Protein AF-A0AB39XR77-F1 (afdb_monomer_lite)

pLDDT: mean 74.43, std 22.39, range [19.2, 98.62]

Secondary structure (DSSP, 8-state):
-----------------------------------PPP--HHHHHHHHHHTTHHHHHHHTTS-HHHHHHHHHHTT-S-HHHHHHHHHHHHSTT-TTHHHHTT---HHHHHHHHHHHHHHHHHS--HHHHHHHHHHHHHHPBP--SSSHHHHHHHHHHHHHHHHTT--TTS-HHHHHHHHHHHHHHHHHHHHGGGS-S---TT-BHHHHHHHHHHHHHHHHHHHHHHHHHHHHHHHHHHHHTTSTTS----PPP-PPPPPP---TTEE--B---TTGGG-HHHHTTGGGGTTTBTS-EE-PPPP-HHHHHHHHHHH-GGGHHHHHHHHHTTTT-SS--PPPEEEE--TTS-HHHHHHHHHHHTT--EEEEEGGG--GGGG---TTSTT----HHHHHHHHHSSS-PEEEEETGGGGGSTTS---TT-TT-HHHHHHHHSSHHHHTTEEETTTTEEE--TT-EEEEEES-STT--HHHHTTSEEEE-----GGGHHHHHHHHHHHHHHHTT--TTTSPPP-HHHHHHHHHH--SHHHHHHHTTTT-TTSSS--------------------------------PPP--------------HHHHHHHHHHHHTTSS--PPEEP-PPPB-PPPTTPEEEEEEEEEESSS-TTT--EEEEEEEEEEEETTEEEEEEEEEEEE---SSPPPHHHHHHH---HHHHTT----HHHHHHHHTT-SEEEETTHHHHHHHHHHH-GGGGGS-EEEHHHHS-TTTTT-S---HHHHHHHTTEE--SS-HHHHHHHHHHHHHSBPTTSS-BHHHHHHHHHHS-EEEEEETT--GGGHHHHHHTT-EE--STTSS-SSEEEEES-SHHHHHHIIIIII--TT----EEEE-TTTTTSTT-

Radius of gyration: 40.36 Å; chains: 1; bounding box: 116×108×105 Å

Foldseek 3Di:
DDDDDDDDDDDDDDDDDDDDDDDDDDDDDDDDDDDDDDDPPVVLVVVVVVVCPVPCVQPVPAQPLLVLLLCLLVVPDCSLVVLLCVCCVQPNPDPLSVVSSPDLDLVSLLVCLVVLVVCCVVVVNVVSNSSSLSSLLVRQAQDDDDVSVVNLVVNLVVLVVRLVVDDPPHDPVSNLSSQLLSVLSNCSVVCVVVDDPDDDPPHHSSNRSNVSSVVCSVVVVLVVVVVVVVVVVVVVVVVVVVPPPDDDDDDDDDDDDDPDDDDLFKDQFAEADPVLCPPPLVVVVCVLQVLRYVDIFTFQAFDPLVVLLVVLCLQAVLQNVVSVQQSVQRPSRRGDAGAFAEEEAAPQLCQVVSLVSSCVNRVAAEAEDELLPDWLCQLFDAQVFLPGDWHSLSVSCSVGSHLEHEYEHEANLNQQDVVPPDDPPPPTTPQVSVLQCSDQVSQCFPCINNSNGGGHNNNYYYYYYHHDCVRPDPSVVVSHHYDYRDWDALVCCVSNVLVVLVVVCVVVVHDSVPDDDDDPVRSVQLSVQDPTSVSNVCVCVPDPVPPPDDDDDDDDDDDDDDDDDDDDDDDDDDDDDDDDDDDDDDDDDDDDDPPPQDPVNVVVVQVVVVVVVPDQAFAADDFDDADDEDPQWAKAKEKDFQWLDQPLVPIATAKIKMWIFTDDQQATDGGHDIDIFGAQDPDFRDVVSCVQQVGGNVNRPPTDDDLVVVLVVCPRHQEYEYQPLLRGLSNCCVVRVVSLQHQYFHLQPQDPLVVLVQPHSDLQSLSVVVSYHYRPNHTHRSSSSSNVQQNDDRHPDRGGSSRSRVVSQQQKWKKWWLAPWDPVCPSVLVSVVWDADCCPLVDGRTTIDTGSDDPVVLVCCCVPTVVHPPDDIDMDIGHSSRPSYSVD

Structure (mmCIF, N/CA/C/O backbone):
data_AF-A0AB39XR77-F1
#
_entry.id   AF-A0AB39XR77-F1
#
loop_
_atom_site.group_PDB
_atom_site.id
_atom_site.type_symbol
_atom_site.label_atom_id
_atom_site.label_alt_id
_atom_site.label_comp_id
_atom_site.label_asym_id
_atom_site.label_entity_id
_atom_site.label_seq_id
_atom_site.pdbx_PDB_ins_code
_atom_site.Cartn_x
_atom_site.Cartn_y
_atom_site.Cartn_z
_atom_site.occupancy
_atom_site.B_iso_or_equiv
_atom_site.auth_seq_id
_atom_site.auth_comp_id
_atom_site.auth_asym_id
_atom_site.auth_atom_id
_atom_site.pdbx_PDB_model_num
ATOM 1 N N . MET A 1 1 ? 59.679 3.482 34.548 1.00 31.55 1 MET A N 1
ATOM 2 C CA . MET A 1 1 ? 60.983 4.150 34.303 1.00 31.55 1 MET A CA 1
ATOM 3 C C . MET A 1 1 ? 61.596 3.555 33.043 1.00 31.55 1 MET A C 1
ATOM 5 O O . MET A 1 1 ? 61.323 2.398 32.760 1.00 31.55 1 MET A O 1
ATOM 9 N N . SER A 1 2 ? 62.380 4.318 32.284 1.00 35.28 2 SER A N 1
ATOM 10 C CA . SER A 1 2 ? 62.999 3.876 31.022 1.00 35.28 2 SER A CA 1
ATOM 11 C C . SER A 1 2 ? 64.504 3.639 31.167 1.00 35.28 2 SER A C 1
ATOM 13 O O . SER A 1 2 ? 65.148 4.441 31.846 1.00 35.28 2 SER A O 1
ATOM 15 N N . LYS A 1 3 ? 65.067 2.675 30.421 1.00 30.53 3 LYS A N 1
ATOM 16 C CA . LYS A 1 3 ? 66.190 2.862 29.464 1.00 30.53 3 LYS A CA 1
ATOM 17 C C . LYS A 1 3 ? 66.678 1.517 28.901 1.00 30.53 3 LYS A C 1
ATOM 19 O O . LYS A 1 3 ? 66.466 0.473 29.502 1.00 30.53 3 LYS A O 1
ATOM 24 N N . ALA A 1 4 ? 67.344 1.572 27.750 1.00 38.47 4 ALA A N 1
ATOM 25 C CA . ALA A 1 4 ? 68.024 0.452 27.093 1.00 38.47 4 ALA A CA 1
ATOM 26 C C . ALA A 1 4 ? 69.513 0.787 26.877 1.00 38.47 4 ALA A C 1
ATOM 28 O O . ALA A 1 4 ? 69.849 1.973 26.882 1.00 38.47 4 ALA A O 1
ATOM 29 N N . SER A 1 5 ? 70.372 -0.216 26.614 1.00 32.97 5 SER A N 1
ATOM 30 C CA . SER A 1 5 ? 71.547 -0.120 25.708 1.00 32.97 5 SER A CA 1
ATOM 31 C C . SER A 1 5 ? 72.293 -1.457 25.493 1.00 32.97 5 SER A C 1
ATOM 33 O O . SER A 1 5 ? 72.689 -2.102 26.455 1.00 32.97 5 SER A O 1
ATOM 35 N N . LYS A 1 6 ? 72.453 -1.844 24.211 1.00 33.62 6 LYS A N 1
ATOM 36 C CA . LYS A 1 6 ? 73.697 -2.085 23.410 1.00 33.62 6 LYS A CA 1
ATOM 37 C C . LYS A 1 6 ? 75.094 -2.099 24.105 1.00 33.62 6 LYS A C 1
ATOM 39 O O . LYS A 1 6 ? 75.195 -1.506 25.174 1.00 33.62 6 LYS A O 1
ATOM 44 N N . PRO A 1 7 ? 76.213 -2.528 23.434 1.00 53.34 7 PRO A N 1
ATOM 45 C CA . PRO A 1 7 ? 76.401 -3.238 22.125 1.00 53.34 7 PRO A CA 1
ATOM 46 C C . PRO A 1 7 ? 77.537 -4.328 22.078 1.00 53.34 7 PRO A C 1
ATOM 48 O O . PRO A 1 7 ? 78.257 -4.500 23.054 1.00 53.34 7 PRO A O 1
ATOM 51 N N . GLY A 1 8 ? 77.836 -4.931 20.897 1.00 30.61 8 GLY A N 1
ATOM 52 C CA . GLY A 1 8 ? 79.255 -5.131 20.475 1.00 30.61 8 GLY A CA 1
ATOM 53 C C . GLY A 1 8 ? 79.699 -6.303 19.546 1.00 30.61 8 GLY A C 1
ATOM 54 O O . GLY A 1 8 ? 79.882 -7.403 20.041 1.00 30.61 8 GLY A O 1
ATOM 55 N N . LYS A 1 9 ? 80.098 -5.976 18.290 1.00 29.88 9 LYS A N 1
ATOM 56 C CA . LYS A 1 9 ? 81.101 -6.636 17.378 1.00 29.88 9 LYS A CA 1
ATOM 57 C C . LYS A 1 9 ? 80.874 -8.082 16.831 1.00 29.88 9 LYS A C 1
ATOM 59 O O . LYS A 1 9 ? 80.129 -8.834 17.434 1.00 29.88 9 LYS A O 1
ATOM 64 N N . ALA A 1 10 ? 81.573 -8.582 15.781 1.00 31.69 10 ALA A N 1
ATOM 65 C CA . ALA A 1 10 ? 82.000 -8.050 14.447 1.00 31.69 10 ALA A CA 1
ATOM 66 C C . ALA A 1 10 ? 82.799 -9.108 13.605 1.00 31.69 10 ALA A C 1
ATOM 68 O O . ALA A 1 10 ? 83.559 -9.871 14.194 1.00 31.69 10 ALA A O 1
ATOM 69 N N . GLY A 1 11 ? 82.731 -9.058 12.255 1.00 28.19 11 GLY A N 1
ATOM 70 C CA . GLY A 1 11 ? 83.590 -9.794 11.278 1.00 28.19 11 GLY A CA 1
ATOM 71 C C . GLY A 1 11 ? 82.837 -10.809 10.381 1.00 28.19 11 GLY A C 1
ATOM 72 O O . GLY A 1 11 ? 81.879 -11.397 10.868 1.00 28.19 11 GLY A O 1
ATOM 73 N N . THR A 1 12 ? 83.159 -11.062 9.095 1.00 26.30 12 THR A N 1
ATOM 74 C CA . THR A 1 12 ? 84.199 -10.546 8.150 1.00 26.30 12 THR A CA 1
ATOM 75 C C . THR A 1 12 ? 83.731 -10.628 6.668 1.00 26.30 12 THR A C 1
ATOM 77 O O . THR A 1 12 ? 82.775 -11.340 6.376 1.00 26.30 12 THR A O 1
ATOM 80 N N . VAL A 1 13 ? 84.417 -9.929 5.742 1.00 33.19 13 VAL A N 1
ATOM 81 C CA . VAL A 1 13 ? 84.256 -9.941 4.249 1.00 33.19 13 VAL A CA 1
ATOM 82 C C . VAL A 1 13 ? 85.618 -10.325 3.587 1.00 33.19 13 VAL A C 1
ATOM 84 O O . VAL A 1 13 ? 86.556 -10.506 4.375 1.00 33.19 13 VAL A O 1
ATOM 87 N N . PRO A 1 14 ? 85.775 -10.572 2.253 1.00 46.28 14 PRO A N 1
ATOM 88 C CA . PRO A 1 14 ? 85.874 -9.547 1.162 1.00 46.28 14 PRO A CA 1
ATOM 89 C C . PRO A 1 14 ? 84.978 -9.848 -0.090 1.00 46.28 14 PRO A C 1
ATOM 91 O O . PRO A 1 14 ? 84.456 -10.956 -0.167 1.00 46.28 14 PRO A O 1
ATOM 94 N N . GLU A 1 15 ? 84.604 -8.946 -1.029 1.00 35.28 15 GLU A N 1
ATOM 95 C CA . GLU A 1 15 ? 85.292 -7.861 -1.813 1.00 35.28 15 GLU A CA 1
ATOM 96 C C . GLU A 1 15 ? 85.884 -8.387 -3.155 1.00 35.28 15 GLU A C 1
ATOM 98 O O . GLU A 1 15 ? 86.246 -9.562 -3.208 1.00 35.28 15 GLU A O 1
ATOM 103 N N . THR A 1 16 ? 86.002 -7.654 -4.281 1.00 35.22 16 THR A N 1
ATOM 104 C CA . THR A 1 16 ? 85.791 -6.223 -4.682 1.00 35.22 16 THR A CA 1
ATOM 105 C C . THR A 1 16 ? 84.462 -6.011 -5.469 1.00 35.22 16 THR A C 1
ATOM 107 O O . THR A 1 16 ? 83.541 -6.776 -5.191 1.00 35.22 16 THR A O 1
ATOM 110 N N . ASP A 1 17 ? 84.138 -5.049 -6.370 1.00 29.94 17 ASP A N 1
ATOM 111 C CA . ASP A 1 17 ? 84.699 -3.855 -7.097 1.00 29.94 17 ASP A CA 1
ATOM 112 C C . ASP A 1 17 ? 83.457 -3.049 -7.658 1.00 29.94 17 ASP A C 1
ATOM 114 O O . ASP A 1 17 ? 82.333 -3.415 -7.313 1.00 29.94 17 ASP A O 1
ATOM 118 N N . VAL A 1 18 ? 83.453 -2.121 -8.644 1.00 33.41 18 VAL A N 1
ATOM 119 C CA . VAL A 1 18 ? 83.971 -0.729 -8.879 1.00 33.41 18 VAL A CA 1
ATOM 120 C C . VAL A 1 18 ? 83.137 -0.171 -10.086 1.00 33.41 18 VAL A C 1
ATOM 122 O O . VAL A 1 18 ? 82.673 -0.992 -10.872 1.00 33.41 18 VAL A O 1
ATOM 125 N N . ASN A 1 19 ? 82.804 1.104 -10.385 1.00 27.27 19 ASN A N 1
ATOM 126 C CA . ASN A 1 19 ? 83.108 2.500 -9.973 1.00 27.27 19 ASN A CA 1
ATOM 127 C C . ASN A 1 19 ? 81.794 3.352 -10.122 1.00 27.27 19 ASN A C 1
ATOM 129 O O . ASN A 1 19 ? 80.923 2.951 -10.885 1.00 27.27 19 ASN A O 1
ATOM 133 N N . MET A 1 20 ? 81.487 4.406 -9.345 1.00 28.61 20 MET A N 1
ATOM 134 C CA . MET A 1 20 ? 81.881 5.848 -9.411 1.00 28.61 20 MET A CA 1
ATOM 135 C C . MET A 1 20 ? 81.320 6.711 -10.582 1.00 28.61 20 MET A C 1
ATOM 137 O O . MET A 1 20 ? 81.624 6.466 -11.744 1.00 28.61 20 MET A O 1
ATOM 141 N N . GLU A 1 21 ? 80.589 7.786 -10.230 1.00 30.30 21 GLU A N 1
ATOM 142 C CA . GLU A 1 21 ? 80.150 8.942 -11.066 1.00 30.30 21 GLU A CA 1
ATOM 143 C C . GLU A 1 21 ? 81.089 10.178 -10.837 1.00 30.30 21 GLU A C 1
ATOM 145 O O . GLU A 1 21 ? 82.142 9.981 -10.219 1.00 30.30 21 GLU A O 1
ATOM 150 N N . PRO A 1 22 ? 80.751 11.469 -11.138 1.00 56.06 22 PRO A N 1
ATOM 151 C CA . PRO A 1 22 ? 79.808 12.092 -12.105 1.00 56.06 22 PRO A CA 1
ATOM 152 C C . PRO A 1 22 ? 80.434 13.260 -12.938 1.00 56.06 22 PRO A C 1
ATOM 154 O O . PRO A 1 22 ? 81.509 13.751 -12.594 1.00 56.06 22 PRO A O 1
ATOM 157 N N . ASN A 1 23 ? 79.729 13.826 -13.944 1.00 26.28 23 ASN A N 1
ATOM 158 C CA . ASN A 1 23 ? 79.821 15.275 -14.277 1.00 26.28 23 ASN A CA 1
ATOM 159 C C . ASN A 1 23 ? 78.681 15.814 -15.187 1.00 26.28 23 ASN A C 1
ATOM 161 O O . ASN A 1 23 ? 77.876 15.040 -15.693 1.00 26.28 23 ASN A O 1
ATOM 165 N N . VAL A 1 24 ? 78.628 17.142 -15.400 1.00 31.55 24 VAL A N 1
ATOM 166 C CA . VAL A 1 24 ? 77.575 17.883 -16.141 1.00 31.55 24 VAL A CA 1
ATOM 167 C C . VAL A 1 24 ? 78.141 18.701 -17.314 1.00 31.55 24 VAL A C 1
ATOM 169 O O . VAL A 1 24 ? 79.118 19.429 -17.137 1.00 31.55 24 VAL A O 1
ATOM 172 N N . THR A 1 25 ? 77.482 18.695 -18.485 1.00 26.53 25 THR A N 1
ATOM 173 C CA . THR A 1 25 ? 77.518 19.809 -19.471 1.00 26.53 25 THR A CA 1
ATOM 174 C C . THR A 1 25 ? 76.336 19.745 -20.462 1.00 26.53 25 THR A C 1
ATOM 176 O O . THR A 1 25 ? 75.649 18.731 -20.532 1.00 26.53 25 THR A O 1
ATOM 179 N N . LEU A 1 26 ? 76.079 20.839 -21.192 1.00 30.44 26 LEU A N 1
ATOM 180 C CA . LEU A 1 26 ? 75.020 20.999 -22.211 1.00 30.44 26 LEU A CA 1
ATOM 181 C C . LEU A 1 26 ? 75.622 20.985 -23.632 1.00 30.44 26 LEU A C 1
ATOM 183 O O . LEU A 1 26 ? 76.732 21.492 -23.802 1.00 30.44 26 LEU A O 1
ATOM 187 N N . GLY A 1 27 ? 74.881 20.521 -24.646 1.00 25.17 27 GLY A N 1
ATOM 188 C CA . GLY A 1 27 ? 75.248 20.700 -26.063 1.00 25.17 27 GLY A CA 1
ATOM 189 C C . GLY A 1 27 ? 74.412 19.873 -27.052 1.00 25.17 27 GLY A C 1
ATOM 190 O O . GLY A 1 27 ? 74.252 18.674 -26.860 1.00 25.17 27 GLY A O 1
ATOM 191 N N . ASP A 1 28 ? 73.894 20.532 -28.090 1.00 28.86 28 ASP A N 1
ATOM 192 C CA . ASP A 1 28 ? 72.967 20.015 -29.114 1.00 28.86 28 ASP A CA 1
ATOM 193 C C . ASP A 1 28 ? 73.511 18.853 -29.982 1.00 28.86 28 ASP A C 1
ATOM 195 O O . ASP A 1 28 ? 74.707 18.791 -30.271 1.00 28.86 28 ASP A O 1
ATOM 199 N N . GLY A 1 29 ? 72.620 18.000 -30.510 1.00 26.30 29 GLY A N 1
ATOM 200 C CA . GLY A 1 29 ? 72.932 17.004 -31.552 1.00 26.30 29 GLY A CA 1
ATOM 201 C C . GLY A 1 29 ? 71.741 16.087 -31.868 1.00 26.30 29 GLY A C 1
ATOM 202 O O . GLY A 1 29 ? 71.209 15.463 -30.960 1.00 26.30 29 GLY A O 1
ATOM 203 N N . ALA A 1 30 ? 71.290 16.055 -33.125 1.00 29.08 30 ALA A N 1
ATOM 204 C CA . ALA A 1 30 ? 70.027 15.430 -33.537 1.00 29.08 30 ALA A CA 1
ATOM 205 C C . ALA A 1 30 ? 70.108 13.920 -33.866 1.00 29.08 30 ALA A C 1
ATOM 207 O O . ALA A 1 30 ? 71.177 13.414 -34.199 1.00 29.08 30 ALA A O 1
ATOM 208 N N . ASP A 1 31 ? 68.921 13.303 -33.858 1.00 27.72 31 ASP A N 1
ATOM 209 C CA . ASP A 1 31 ? 68.478 12.085 -34.559 1.00 27.72 31 ASP A CA 1
ATOM 210 C C . ASP A 1 31 ? 69.121 10.722 -34.206 1.00 27.72 31 ASP A C 1
ATOM 212 O O . ASP A 1 31 ? 70.183 10.345 -34.701 1.00 27.72 31 ASP A O 1
ATOM 216 N N . ASP A 1 32 ? 68.374 9.927 -33.423 1.00 29.39 32 ASP A N 1
ATOM 217 C CA . ASP A 1 32 ? 68.484 8.462 -33.367 1.00 29.39 32 ASP A CA 1
ATOM 218 C C . ASP A 1 32 ? 67.853 7.831 -34.625 1.00 29.39 32 ASP A C 1
ATOM 220 O O . ASP A 1 32 ? 66.694 8.107 -34.944 1.00 29.39 32 ASP A O 1
ATOM 224 N N . ASP A 1 33 ? 68.567 6.912 -35.278 1.00 31.16 33 ASP A N 1
ATOM 225 C CA . ASP A 1 33 ? 68.016 5.984 -36.276 1.00 31.16 33 ASP A CA 1
ATOM 226 C C . ASP A 1 33 ? 68.680 4.612 -36.077 1.00 31.16 33 ASP A C 1
ATOM 228 O O . ASP A 1 33 ? 69.886 4.465 -36.289 1.00 31.16 33 ASP A O 1
ATOM 232 N N . PHE A 1 34 ? 67.928 3.625 -35.573 1.00 29.23 34 PHE A N 1
ATOM 233 C CA . PHE A 1 34 ? 68.452 2.289 -35.266 1.00 29.23 34 PHE A CA 1
ATOM 234 C C . PHE A 1 34 ? 67.405 1.179 -35.446 1.00 29.23 34 PHE A C 1
ATOM 236 O O . PHE A 1 34 ? 66.449 1.070 -34.680 1.00 29.23 34 PHE A O 1
ATOM 243 N N . ASP A 1 35 ? 67.655 0.357 -36.467 1.00 28.59 35 ASP A N 1
ATOM 244 C CA . ASP A 1 35 ? 67.149 -0.989 -36.763 1.00 28.59 35 ASP A CA 1
ATOM 245 C C . ASP A 1 35 ? 65.843 -1.461 -36.091 1.00 28.59 35 ASP A C 1
ATOM 247 O O . ASP A 1 35 ? 65.796 -1.908 -34.941 1.00 28.59 35 ASP A O 1
ATOM 251 N N . LEU A 1 36 ? 64.789 -1.521 -36.912 1.00 26.47 36 LEU A N 1
ATOM 252 C CA . LEU A 1 36 ? 63.577 -2.292 -36.639 1.00 26.47 36 LEU A CA 1
ATOM 253 C C . LEU A 1 36 ? 63.916 -3.782 -36.419 1.00 26.47 36 LEU A C 1
ATOM 255 O O . LEU A 1 36 ? 64.557 -4.387 -37.285 1.00 26.47 36 LEU A O 1
ATOM 259 N N . PRO A 1 37 ? 63.425 -4.433 -35.346 1.00 27.67 37 PRO A N 1
ATOM 260 C CA . PRO A 1 37 ? 63.431 -5.886 -35.286 1.00 27.67 37 PRO A CA 1
ATOM 261 C C . PRO A 1 37 ? 62.507 -6.438 -36.379 1.00 27.67 37 PRO A C 1
ATOM 263 O O . PRO A 1 37 ? 61.374 -5.982 -36.540 1.00 27.67 37 PRO A O 1
ATOM 266 N N . ILE A 1 38 ? 62.999 -7.432 -37.120 1.00 33.44 38 ILE A N 1
ATOM 267 C CA . ILE A 1 38 ? 62.239 -8.134 -38.158 1.00 33.44 38 ILE A CA 1
ATOM 268 C C . ILE A 1 38 ? 60.974 -8.724 -37.523 1.00 33.44 38 ILE A C 1
ATOM 270 O O . ILE A 1 38 ? 61.058 -9.564 -36.628 1.00 33.44 38 ILE A O 1
ATOM 274 N N . VAL A 1 39 ? 59.806 -8.280 -37.987 1.00 30.66 39 VAL A N 1
ATOM 275 C CA . VAL A 1 39 ? 58.527 -8.913 -37.656 1.00 30.66 39 VAL A CA 1
ATOM 276 C C . VAL A 1 39 ? 58.367 -10.108 -38.587 1.00 30.66 39 VAL A C 1
ATOM 278 O O . VAL A 1 39 ? 58.280 -9.921 -39.799 1.00 30.66 39 VAL A O 1
ATOM 281 N N . ASP A 1 40 ? 58.339 -11.320 -38.031 1.00 31.72 40 ASP A N 1
ATOM 282 C CA . ASP A 1 40 ? 58.057 -12.535 -38.798 1.00 31.72 40 ASP A CA 1
ATOM 283 C C . ASP A 1 40 ? 56.727 -12.395 -39.555 1.00 31.72 40 ASP A C 1
ATOM 285 O O . ASP A 1 40 ? 55.677 -12.152 -38.949 1.00 31.72 40 ASP A O 1
ATOM 289 N N . GLU A 1 41 ? 56.742 -12.624 -40.871 1.00 32.12 41 GLU A N 1
ATOM 290 C CA . GLU A 1 41 ? 55.519 -12.687 -41.688 1.00 32.12 41 GLU A CA 1
ATOM 291 C C . GLU A 1 41 ? 54.563 -13.784 -41.160 1.00 32.12 41 GLU A C 1
ATOM 293 O O . GLU A 1 41 ? 53.338 -13.622 -41.170 1.00 32.12 41 GLU A O 1
ATOM 298 N N . ASP A 1 42 ? 55.128 -14.842 -40.563 1.00 32.41 42 ASP A N 1
ATOM 299 C CA . ASP A 1 42 ? 54.414 -15.915 -39.863 1.00 32.41 42 ASP A CA 1
ATOM 300 C C . ASP A 1 42 ? 53.632 -15.447 -38.616 1.00 32.41 42 ASP A C 1
ATOM 302 O O . ASP A 1 42 ? 52.656 -16.099 -38.236 1.00 32.41 42 ASP A O 1
ATOM 306 N N . ILE A 1 43 ? 53.981 -14.324 -37.971 1.00 35.28 43 ILE A N 1
ATOM 307 C CA . ILE A 1 43 ? 53.216 -13.799 -36.818 1.00 35.28 43 ILE A CA 1
ATOM 308 C C . ILE A 1 43 ? 51.914 -13.133 -37.282 1.00 35.28 43 ILE A C 1
ATOM 310 O O . ILE A 1 43 ? 50.871 -13.315 -36.651 1.00 35.28 43 ILE A O 1
ATOM 314 N N . ILE A 1 44 ? 51.937 -12.426 -38.417 1.00 34.59 44 ILE A N 1
ATOM 315 C CA . ILE A 1 44 ? 50.725 -11.836 -39.009 1.00 34.59 44 ILE A CA 1
ATOM 316 C C . ILE A 1 44 ? 49.806 -12.952 -39.532 1.00 34.59 44 ILE A C 1
ATOM 318 O O . ILE A 1 44 ? 48.600 -12.937 -39.271 1.00 34.59 44 ILE A O 1
ATOM 322 N N . LEU A 1 45 ? 50.376 -13.970 -40.187 1.00 34.03 45 LEU A N 1
ATOM 323 C CA . LEU A 1 45 ? 49.642 -15.149 -40.658 1.00 34.03 45 LEU A CA 1
ATOM 324 C C . LEU A 1 45 ? 49.048 -15.985 -39.510 1.00 34.03 45 LEU A C 1
ATOM 326 O O . LEU A 1 45 ? 47.861 -16.309 -39.546 1.00 34.03 45 LEU A O 1
ATOM 330 N N . SER A 1 46 ? 49.820 -16.303 -38.465 1.00 35.28 46 SER A N 1
ATOM 331 C CA . SER A 1 46 ? 49.328 -17.112 -37.335 1.00 35.28 46 SER A CA 1
ATOM 332 C C . SER A 1 46 ? 48.312 -16.368 -36.460 1.00 35.28 46 SER A C 1
ATOM 334 O O . SER A 1 46 ? 47.306 -16.962 -36.062 1.00 35.28 46 SER A O 1
ATOM 336 N N . GLY A 1 47 ? 48.504 -15.064 -36.228 1.00 36.25 47 GLY A N 1
ATOM 337 C CA . GLY A 1 47 ? 47.535 -14.215 -35.528 1.00 36.25 47 GLY A CA 1
ATOM 338 C C . GLY A 1 47 ? 46.214 -14.051 -36.289 1.00 36.25 47 GLY A C 1
ATOM 339 O O . GLY A 1 47 ? 45.150 -14.004 -35.673 1.00 36.25 47 GLY A O 1
ATOM 340 N N . ALA A 1 48 ? 46.252 -14.021 -37.625 1.00 36.19 48 ALA A N 1
ATOM 341 C CA . ALA A 1 48 ? 45.044 -14.018 -38.448 1.00 36.19 48 ALA A CA 1
ATOM 342 C C . ALA A 1 48 ? 44.331 -15.383 -38.466 1.00 36.19 48 ALA A C 1
ATOM 344 O O . ALA A 1 48 ? 43.096 -15.405 -38.454 1.00 36.19 48 ALA A O 1
ATOM 345 N N . ALA A 1 49 ? 45.095 -16.484 -38.487 1.00 37.00 49 ALA A N 1
ATOM 346 C CA . ALA A 1 49 ? 44.601 -17.856 -38.624 1.00 37.00 49 ALA A CA 1
ATOM 347 C C . ALA A 1 49 ? 43.968 -18.436 -37.344 1.00 37.00 49 ALA A C 1
ATOM 349 O O . ALA A 1 49 ? 43.001 -19.195 -37.436 1.00 37.00 49 ALA A O 1
ATOM 350 N N . ALA A 1 50 ? 44.470 -18.075 -36.157 1.00 35.44 50 ALA A N 1
ATOM 351 C CA . ALA A 1 50 ? 43.920 -18.559 -34.885 1.00 35.44 50 ALA A CA 1
ATOM 352 C C . ALA A 1 50 ? 42.445 -18.142 -34.687 1.00 35.44 50 ALA A C 1
ATOM 354 O O . ALA A 1 50 ? 41.615 -18.973 -34.331 1.00 35.44 50 ALA A O 1
ATOM 355 N N . ASP A 1 51 ? 42.111 -16.894 -35.032 1.00 36.53 51 ASP A N 1
ATOM 356 C CA . ASP A 1 51 ? 40.743 -16.345 -35.058 1.00 36.53 51 ASP A CA 1
ATOM 357 C C . ASP A 1 51 ? 40.013 -16.611 -36.403 1.00 36.53 51 ASP A C 1
ATOM 359 O O . ASP A 1 51 ? 39.005 -15.965 -36.711 1.00 36.53 51 ASP A O 1
ATOM 363 N N . ALA A 1 52 ? 40.539 -17.480 -37.276 1.00 44.44 52 ALA A N 1
ATOM 364 C CA . ALA A 1 52 ? 39.915 -17.811 -38.564 1.00 44.44 52 ALA A CA 1
ATOM 365 C C . ALA A 1 52 ? 39.182 -19.157 -38.534 1.00 44.44 52 ALA A C 1
ATOM 367 O O . ALA A 1 52 ? 38.038 -19.221 -38.978 1.00 44.44 52 ALA A O 1
ATOM 368 N N . ALA A 1 53 ? 39.800 -20.210 -37.987 1.00 41.12 53 ALA A N 1
ATOM 369 C CA . ALA A 1 53 ? 39.322 -21.590 -38.133 1.00 41.12 53 ALA A CA 1
ATOM 370 C C . ALA A 1 53 ? 37.840 -21.798 -37.744 1.00 41.12 53 ALA A C 1
ATOM 372 O O . ALA A 1 53 ? 37.082 -22.372 -38.525 1.00 41.12 53 ALA A O 1
ATOM 373 N N . ASP A 1 54 ? 37.408 -21.268 -36.595 1.00 41.06 54 ASP A N 1
ATOM 374 C CA . ASP A 1 54 ? 36.030 -21.428 -36.095 1.00 41.06 54 ASP A CA 1
ATOM 375 C C . ASP A 1 54 ? 35.010 -20.455 -36.737 1.00 41.06 54 ASP A C 1
ATOM 377 O O . ASP A 1 54 ? 33.797 -20.669 -36.649 1.00 41.06 54 ASP A O 1
ATOM 381 N N . LEU A 1 55 ? 35.472 -19.385 -37.399 1.00 48.81 55 LEU A N 1
ATOM 382 C CA . LEU A 1 55 ? 34.609 -18.352 -37.997 1.00 48.81 55 LEU A CA 1
ATOM 383 C C . LEU A 1 55 ? 34.473 -18.488 -39.525 1.00 48.81 55 LEU A C 1
ATOM 385 O O . LEU A 1 55 ? 33.411 -18.198 -40.080 1.00 48.81 55 LEU A O 1
ATOM 389 N N . GLU A 1 56 ? 35.509 -18.945 -40.231 1.00 49.56 56 GLU A N 1
ATOM 390 C CA . GLU A 1 56 ? 35.508 -18.986 -41.699 1.00 49.56 56 GLU A CA 1
ATOM 391 C C . GLU A 1 56 ? 34.588 -20.064 -42.283 1.00 49.56 56 GLU A C 1
ATOM 393 O O . GLU A 1 56 ? 33.912 -19.792 -43.277 1.00 49.56 56 GLU A O 1
ATOM 398 N N . GLU A 1 57 ? 34.479 -21.242 -41.658 1.00 55.69 57 GLU A N 1
ATOM 399 C CA . GLU A 1 57 ? 33.556 -22.312 -42.084 1.00 55.69 57 GLU A CA 1
ATOM 400 C C . GLU A 1 57 ? 32.112 -21.802 -42.235 1.00 55.69 57 GLU A C 1
ATOM 402 O O . GLU A 1 57 ? 31.443 -22.115 -43.222 1.00 55.69 57 GLU A O 1
ATOM 407 N N . ASN A 1 58 ? 31.661 -20.964 -41.297 1.00 54.31 58 ASN A N 1
ATOM 408 C CA . ASN A 1 58 ? 30.302 -20.423 -41.258 1.00 54.31 58 ASN A CA 1
ATOM 409 C C . ASN A 1 58 ? 30.121 -19.186 -42.156 1.00 54.31 58 ASN A C 1
ATOM 411 O O . ASN A 1 58 ? 29.024 -18.942 -42.659 1.00 54.31 58 ASN A O 1
ATOM 415 N N . PHE A 1 59 ? 31.176 -18.391 -42.377 1.00 66.50 59 PHE A N 1
ATOM 416 C CA . PHE A 1 59 ? 31.068 -17.102 -43.076 1.00 66.50 59 PHE A CA 1
ATOM 417 C C . PHE A 1 59 ? 31.546 -17.120 -44.535 1.00 66.50 59 PHE A C 1
ATOM 419 O O . PHE A 1 59 ? 31.207 -16.200 -45.281 1.00 66.50 59 PHE A O 1
ATOM 426 N N . LYS A 1 60 ? 32.301 -18.135 -44.983 1.00 65.44 60 LYS A N 1
ATOM 427 C CA . LYS A 1 60 ? 32.926 -18.205 -46.326 1.00 65.44 60 LYS A CA 1
ATOM 428 C C . LYS A 1 60 ? 31.981 -17.930 -47.505 1.00 65.44 60 LYS A C 1
ATOM 430 O O . LYS A 1 60 ? 32.394 -17.309 -48.482 1.00 65.44 60 LYS A O 1
ATOM 435 N N . ASN A 1 61 ? 30.710 -18.318 -47.392 1.00 71.38 61 ASN A N 1
ATOM 436 C CA . ASN A 1 61 ? 29.695 -18.135 -48.438 1.00 71.38 61 ASN A CA 1
ATOM 437 C C . ASN A 1 61 ? 29.083 -16.715 -48.483 1.00 71.38 61 ASN A C 1
ATOM 439 O O . ASN A 1 61 ? 28.292 -16.419 -49.379 1.00 71.38 61 ASN A O 1
ATOM 443 N N . LEU A 1 62 ? 29.415 -15.827 -47.536 1.00 80.75 62 LEU A N 1
ATOM 444 C CA . LEU A 1 62 ? 28.847 -14.480 -47.461 1.00 80.75 62 LEU A CA 1
ATOM 445 C C . LEU A 1 62 ? 29.595 -13.457 -48.342 1.00 80.75 62 LEU A C 1
ATOM 447 O O . LEU A 1 62 ? 30.836 -13.433 -48.361 1.00 80.75 62 LEU A O 1
ATOM 451 N N . PRO A 1 63 ? 28.864 -12.521 -48.990 1.00 84.12 63 PRO A N 1
ATOM 452 C CA . PRO A 1 63 ? 29.445 -11.339 -49.622 1.00 84.12 63 PRO A CA 1
ATOM 453 C C . PRO A 1 63 ? 30.408 -10.604 -48.678 1.00 84.12 63 PRO A C 1
ATOM 455 O O . PRO A 1 63 ? 30.073 -10.359 -47.519 1.00 84.12 63 PRO A O 1
ATOM 458 N N . ARG A 1 64 ? 31.587 -10.206 -49.180 1.00 85.44 64 ARG A N 1
ATOM 459 C CA . ARG A 1 64 ? 32.684 -9.616 -48.378 1.00 85.44 64 ARG A CA 1
ATOM 460 C C . ARG A 1 64 ? 32.218 -8.471 -47.461 1.00 85.44 64 ARG A C 1
ATOM 462 O O . ARG A 1 64 ? 32.587 -8.444 -46.293 1.00 85.44 64 ARG A O 1
ATOM 469 N N . ILE A 1 65 ? 31.334 -7.595 -47.945 1.00 87.38 65 ILE A N 1
ATOM 470 C CA . ILE A 1 65 ? 30.785 -6.477 -47.157 1.00 87.38 65 ILE A CA 1
ATOM 471 C C . ILE A 1 65 ? 29.941 -6.929 -45.948 1.00 87.38 65 ILE A C 1
ATOM 473 O O . ILE A 1 65 ? 29.956 -6.265 -44.917 1.00 87.38 65 ILE A O 1
ATOM 477 N N . LEU A 1 66 ? 29.253 -8.074 -46.037 1.00 87.75 66 LEU A N 1
ATOM 478 C CA . LEU A 1 66 ? 28.481 -8.640 -44.924 1.00 87.75 66 LEU A CA 1
ATOM 479 C C . LEU A 1 66 ? 29.380 -9.373 -43.921 1.00 87.75 66 LEU A C 1
ATOM 481 O O . LEU A 1 66 ? 29.118 -9.316 -42.724 1.00 87.75 66 LEU A O 1
ATOM 485 N N . ARG A 1 67 ? 30.484 -9.982 -44.382 1.00 85.88 67 ARG A N 1
ATOM 486 C CA . ARG A 1 67 ? 31.535 -10.495 -43.483 1.00 85.88 67 ARG A CA 1
ATOM 487 C C . ARG A 1 67 ? 32.167 -9.365 -42.665 1.00 85.88 67 ARG A C 1
ATOM 489 O O . ARG A 1 67 ? 32.311 -9.500 -41.457 1.00 85.88 67 ARG A O 1
ATOM 496 N N . VAL A 1 68 ? 32.475 -8.231 -43.298 1.00 85.00 68 VAL A N 1
ATOM 497 C CA . VAL A 1 68 ? 32.985 -7.032 -42.605 1.00 85.00 68 VAL A CA 1
ATOM 498 C C . VAL A 1 68 ? 31.946 -6.473 -41.625 1.00 85.00 68 VAL A C 1
ATOM 500 O O . VAL A 1 68 ? 32.287 -6.217 -40.474 1.00 85.00 68 VAL A O 1
ATOM 503 N N . ALA A 1 69 ? 30.675 -6.363 -42.028 1.00 86.25 69 ALA A N 1
ATOM 504 C CA . ALA A 1 69 ? 29.579 -5.954 -41.142 1.00 86.25 69 ALA A CA 1
ATOM 505 C C . ALA A 1 69 ? 29.454 -6.842 -39.886 1.00 86.25 69 ALA A C 1
ATOM 507 O O . ALA A 1 69 ? 29.332 -6.323 -38.777 1.00 86.25 69 ALA A O 1
ATOM 508 N N . LEU A 1 70 ? 29.544 -8.168 -40.040 1.00 84.31 70 LEU A N 1
ATOM 509 C CA . LEU A 1 70 ? 29.527 -9.118 -38.922 1.00 84.31 70 LEU A CA 1
ATOM 510 C C . LEU A 1 70 ? 30.738 -8.975 -38.000 1.00 84.31 70 LEU A C 1
ATOM 512 O O . LEU A 1 70 ? 30.566 -8.913 -36.786 1.00 84.31 70 LEU A O 1
ATOM 516 N N . LEU A 1 71 ? 31.950 -8.877 -38.556 1.00 82.19 71 LEU A N 1
ATOM 517 C CA . LEU A 1 71 ? 33.172 -8.700 -37.763 1.00 82.19 71 LEU A CA 1
ATOM 518 C C . LEU A 1 71 ? 33.137 -7.397 -36.949 1.00 82.19 71 LEU A C 1
ATOM 520 O O . LEU A 1 71 ? 33.594 -7.383 -35.807 1.00 82.19 71 LEU A O 1
ATOM 524 N N . ILE A 1 72 ? 32.544 -6.330 -37.498 1.00 81.25 72 ILE A N 1
ATOM 525 C CA . ILE A 1 72 ? 32.283 -5.072 -36.783 1.00 81.25 72 ILE A CA 1
ATOM 526 C C . ILE A 1 72 ? 31.239 -5.282 -35.675 1.00 81.25 72 ILE A C 1
ATOM 528 O O . ILE A 1 72 ? 31.479 -4.878 -34.538 1.00 81.25 72 ILE A O 1
ATOM 532 N N . ASN A 1 73 ? 30.109 -5.938 -35.973 1.00 79.75 73 ASN A N 1
ATOM 533 C CA . ASN A 1 73 ? 29.052 -6.228 -34.995 1.00 79.75 73 ASN A CA 1
ATOM 534 C C . ASN A 1 73 ? 29.593 -7.036 -33.795 1.00 79.75 73 ASN A C 1
ATOM 536 O O . ASN A 1 73 ? 29.313 -6.718 -32.641 1.00 79.75 73 ASN A O 1
ATOM 540 N N . GLN A 1 74 ? 30.452 -8.020 -34.075 1.00 79.44 74 GLN A N 1
ATOM 541 C CA . GLN A 1 74 ? 31.140 -8.869 -33.096 1.00 79.44 74 GLN A CA 1
ATOM 542 C C . GLN A 1 74 ? 32.380 -8.208 -32.459 1.00 79.44 74 GLN A C 1
ATOM 544 O O . GLN A 1 74 ? 32.993 -8.792 -31.568 1.00 79.44 74 GLN A O 1
ATOM 549 N N . ARG A 1 75 ? 32.742 -6.983 -32.873 1.00 77.25 75 ARG A N 1
ATOM 550 C CA . ARG A 1 75 ? 33.891 -6.202 -32.369 1.00 77.25 75 ARG A CA 1
ATOM 551 C C . ARG A 1 75 ? 35.232 -6.945 -32.470 1.00 77.25 75 ARG A C 1
ATOM 553 O O . ARG A 1 75 ? 36.059 -6.883 -31.557 1.00 77.25 75 ARG A O 1
ATOM 560 N N . SER A 1 76 ? 35.442 -7.644 -33.587 1.00 78.31 76 SER A N 1
ATOM 561 C CA . SER A 1 76 ? 36.729 -8.260 -33.924 1.00 78.31 76 SER A CA 1
ATOM 562 C C . SER A 1 76 ? 37.839 -7.200 -33.965 1.00 78.31 76 SER A C 1
ATOM 564 O O . SER A 1 76 ? 37.595 -6.047 -34.317 1.00 78.31 76 SER A O 1
ATOM 566 N N . ARG A 1 77 ? 39.061 -7.572 -33.569 1.00 66.75 77 ARG A N 1
ATOM 567 C CA . ARG A 1 77 ? 40.161 -6.613 -33.368 1.00 66.75 77 ARG A CA 1
ATOM 568 C C . ARG A 1 77 ? 40.950 -6.314 -34.644 1.00 66.75 77 ARG A C 1
ATOM 570 O O . ARG A 1 77 ? 41.359 -5.178 -34.840 1.00 66.75 77 ARG A O 1
ATOM 577 N N . ASN A 1 78 ? 41.086 -7.298 -35.533 1.00 76.00 78 ASN A N 1
ATOM 578 C CA . ASN A 1 78 ? 42.054 -7.271 -36.638 1.00 76.00 78 ASN A CA 1
ATOM 579 C C . ASN A 1 78 ? 41.370 -6.972 -37.995 1.00 76.00 78 ASN A C 1
ATOM 581 O O . ASN A 1 78 ? 41.689 -7.569 -39.025 1.00 76.00 78 ASN A O 1
ATOM 585 N N . ILE A 1 79 ? 40.333 -6.121 -37.996 1.00 80.62 79 ILE A N 1
ATOM 586 C CA . ILE A 1 79 ? 39.486 -5.875 -39.185 1.00 80.62 79 ILE A CA 1
ATOM 587 C C . ILE A 1 79 ? 40.224 -5.020 -40.226 1.00 80.62 79 ILE A C 1
ATOM 589 O O . ILE A 1 79 ? 40.105 -5.282 -41.424 1.00 80.62 79 ILE A O 1
ATOM 593 N N . HIS A 1 80 ? 41.010 -4.033 -39.779 1.00 78.69 80 HIS A N 1
ATOM 594 C CA . HIS A 1 80 ? 41.847 -3.216 -40.664 1.00 78.69 80 HIS A CA 1
ATOM 595 C C . HIS A 1 80 ? 42.905 -4.083 -41.355 1.00 78.69 80 HIS A C 1
ATOM 597 O O . HIS A 1 80 ? 42.985 -4.066 -42.580 1.00 78.69 80 HIS A O 1
ATOM 603 N N . ASP A 1 81 ? 43.631 -4.911 -40.598 1.00 79.38 81 ASP A N 1
ATOM 604 C CA . ASP A 1 81 ? 44.690 -5.790 -41.119 1.00 79.38 81 ASP A CA 1
ATOM 605 C C . ASP A 1 81 ? 44.140 -6.796 -42.137 1.00 79.38 81 ASP A C 1
ATOM 607 O O . ASP A 1 81 ? 44.707 -6.981 -43.214 1.00 79.38 81 ASP A O 1
ATOM 611 N N . ARG A 1 82 ? 42.973 -7.391 -41.839 1.00 81.25 82 ARG A N 1
ATOM 612 C CA . ARG A 1 82 ? 42.272 -8.291 -42.767 1.00 81.25 82 ARG A CA 1
ATOM 613 C C . ARG A 1 82 ? 41.870 -7.578 -44.064 1.00 81.25 82 ARG A C 1
ATOM 615 O O . ARG A 1 82 ? 42.028 -8.172 -45.125 1.00 81.25 82 ARG A O 1
ATOM 622 N N . LEU A 1 83 ? 41.412 -6.320 -44.019 1.00 84.25 83 LEU A N 1
ATOM 623 C CA . LEU A 1 83 ? 41.114 -5.536 -45.230 1.00 84.25 83 LEU A CA 1
ATOM 624 C C . LEU A 1 83 ? 42.370 -5.097 -45.994 1.00 84.25 83 LEU A C 1
ATOM 626 O O . LEU A 1 83 ? 42.349 -5.089 -47.221 1.00 84.25 83 LEU A O 1
ATOM 630 N N . VAL A 1 84 ? 43.454 -4.764 -45.294 1.00 84.88 84 VAL A N 1
ATOM 631 C CA . VAL A 1 84 ? 44.766 -4.444 -45.882 1.00 84.88 84 VAL A CA 1
ATOM 632 C C . VAL A 1 84 ? 45.313 -5.643 -46.658 1.00 84.88 84 VAL A C 1
ATOM 634 O O . VAL A 1 84 ? 45.683 -5.491 -47.821 1.00 84.88 84 VAL A O 1
ATOM 637 N N . ALA A 1 85 ? 45.273 -6.842 -46.070 1.00 81.38 85 ALA A N 1
ATOM 638 C CA . ALA A 1 85 ? 45.667 -8.080 -46.741 1.00 81.38 85 ALA A CA 1
ATOM 639 C C . ALA A 1 85 ? 44.778 -8.393 -47.961 1.00 81.38 85 ALA A C 1
ATOM 641 O O . ALA A 1 85 ? 45.287 -8.723 -49.031 1.00 81.38 85 ALA A O 1
ATOM 642 N N . ASP A 1 86 ? 43.456 -8.225 -47.838 1.00 84.12 86 ASP A N 1
ATOM 643 C CA . ASP A 1 86 ? 42.500 -8.410 -48.942 1.00 84.12 86 ASP A CA 1
ATOM 644 C C . ASP A 1 86 ? 42.733 -7.416 -50.106 1.00 84.12 86 ASP A C 1
ATOM 646 O O . ASP A 1 86 ? 42.467 -7.749 -51.266 1.00 84.12 86 ASP A O 1
ATOM 650 N N . ILE A 1 87 ? 43.227 -6.203 -49.809 1.00 87.62 87 ILE A N 1
ATOM 651 C CA . ILE A 1 87 ? 43.608 -5.182 -50.799 1.00 87.62 87 ILE A CA 1
ATOM 652 C C . ILE A 1 87 ? 44.931 -5.544 -51.474 1.00 87.62 87 ILE A C 1
ATOM 654 O O . ILE A 1 87 ? 44.958 -5.621 -52.700 1.00 87.62 87 ILE A O 1
ATOM 658 N N . GLU A 1 88 ? 46.002 -5.811 -50.721 1.00 84.56 88 GLU A N 1
ATOM 659 C CA . GLU A 1 88 ? 47.307 -6.144 -51.314 1.00 84.56 88 GLU A CA 1
ATOM 660 C C . GLU A 1 88 ? 47.267 -7.468 -52.099 1.00 84.56 88 GLU A C 1
ATOM 662 O O . G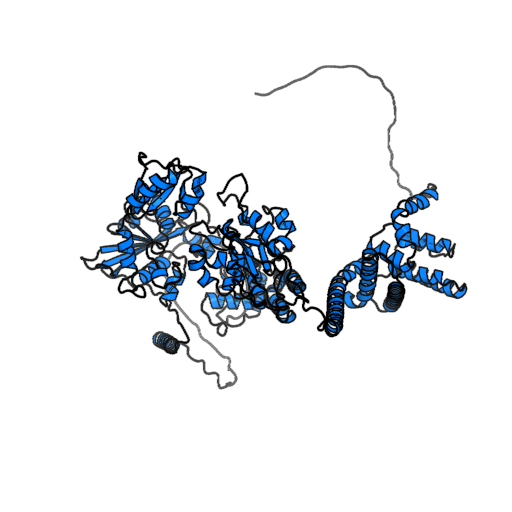LU A 1 88 ? 47.941 -7.594 -53.118 1.00 84.56 88 GLU A O 1
ATOM 667 N N . MET A 1 89 ? 46.415 -8.426 -51.715 1.00 84.94 89 MET A N 1
ATOM 668 C CA . MET A 1 89 ? 46.200 -9.663 -52.478 1.00 84.94 89 MET A CA 1
ATOM 669 C C . MET A 1 89 ? 45.550 -9.422 -53.854 1.00 84.94 89 MET A C 1
ATOM 671 O O . MET A 1 89 ? 45.865 -10.133 -54.808 1.00 84.94 89 MET A O 1
ATOM 675 N N . LEU A 1 90 ? 44.629 -8.456 -53.974 1.00 83.50 90 LEU A N 1
ATOM 676 C CA . LEU A 1 90 ? 43.885 -8.195 -55.219 1.00 83.50 90 LEU A CA 1
ATOM 677 C C . LEU A 1 90 ? 44.463 -7.046 -56.060 1.00 83.50 90 LEU A C 1
ATOM 679 O O . LEU A 1 90 ? 44.297 -7.036 -57.280 1.00 83.50 90 LEU A O 1
ATOM 683 N N . ARG A 1 91 ? 45.151 -6.083 -55.439 1.00 85.00 91 ARG A N 1
ATOM 684 C CA . ARG A 1 91 ? 45.880 -5.007 -56.120 1.00 85.00 91 ARG A CA 1
ATOM 685 C C . ARG A 1 91 ? 47.091 -4.559 -55.283 1.00 85.00 91 ARG A C 1
ATOM 687 O O . ARG A 1 91 ? 47.007 -3.529 -54.612 1.00 85.00 91 ARG A O 1
ATOM 694 N N . PRO A 1 92 ? 48.213 -5.299 -55.341 1.00 84.62 92 PRO A N 1
ATOM 695 C CA . PRO A 1 92 ? 49.404 -4.987 -54.557 1.00 84.62 92 PRO A CA 1
ATOM 696 C C . PRO A 1 92 ? 50.024 -3.637 -54.938 1.00 84.62 92 PRO A C 1
ATOM 698 O O . PRO A 1 92 ? 49.972 -3.213 -56.097 1.00 84.62 92 PRO A O 1
ATOM 701 N N . GLY A 1 93 ? 50.661 -2.988 -53.963 1.00 78.56 93 GLY A N 1
ATOM 702 C CA . GLY A 1 93 ? 51.421 -1.751 -54.143 1.00 78.56 93 GLY A CA 1
ATOM 703 C C . GLY A 1 93 ? 50.572 -0.481 -54.243 1.00 78.56 93 GLY A C 1
ATOM 704 O O . GLY A 1 93 ? 51.031 0.514 -54.811 1.00 78.56 93 GLY A O 1
ATOM 705 N N . LEU A 1 94 ? 49.342 -0.481 -53.718 1.00 85.69 94 LEU A N 1
ATOM 706 C CA . LEU A 1 94 ? 48.487 0.711 -53.690 1.00 85.69 94 LEU A CA 1
ATOM 707 C C . LEU A 1 94 ? 49.039 1.742 -52.672 1.00 85.69 94 LEU A C 1
ATOM 709 O O . LEU A 1 94 ? 49.083 1.452 -51.476 1.00 85.69 94 LEU A O 1
ATOM 713 N N . PRO A 1 95 ? 49.426 2.977 -53.074 1.00 81.62 95 PRO A N 1
ATOM 714 C CA . PRO A 1 95 ? 50.195 3.889 -52.205 1.00 81.62 95 PRO A CA 1
ATOM 715 C C . PRO A 1 95 ? 49.515 4.348 -50.905 1.00 81.62 95 PRO A C 1
ATOM 717 O O . PRO A 1 95 ? 50.172 4.926 -50.039 1.00 81.62 95 PRO A O 1
ATOM 720 N N . LEU A 1 96 ? 48.202 4.140 -50.773 1.00 85.44 96 LEU A N 1
ATOM 721 C CA . LEU A 1 96 ? 47.434 4.478 -49.574 1.00 85.44 96 LEU A CA 1
ATOM 722 C C . LEU A 1 96 ? 47.150 3.269 -48.667 1.00 85.44 96 LEU A C 1
ATOM 724 O O . LEU A 1 96 ? 46.770 3.489 -47.519 1.00 85.44 96 LEU A O 1
ATOM 728 N N . THR A 1 97 ? 47.375 2.021 -49.107 1.00 84.75 97 THR A N 1
ATOM 729 C CA . THR A 1 97 ? 47.090 0.828 -48.285 1.00 84.75 97 THR A CA 1
ATOM 730 C C . THR A 1 97 ? 47.957 0.795 -47.029 1.00 84.75 97 THR A C 1
ATOM 732 O O . THR A 1 97 ? 47.436 0.682 -45.923 1.00 84.75 97 THR A O 1
ATOM 735 N N . ALA A 1 98 ? 49.270 1.008 -47.174 1.00 78.81 98 ALA A N 1
ATOM 736 C CA . ALA A 1 98 ? 50.201 1.054 -46.043 1.00 78.81 98 ALA A CA 1
ATOM 737 C C . ALA A 1 98 ? 49.894 2.195 -45.051 1.00 78.81 98 ALA A C 1
ATOM 739 O O . ALA A 1 98 ? 50.177 2.074 -43.860 1.00 78.81 98 ALA A O 1
ATOM 740 N N . LYS A 1 99 ? 49.271 3.292 -45.513 1.00 80.31 99 LYS A N 1
ATOM 741 C CA . LYS A 1 99 ? 48.798 4.375 -44.633 1.00 80.31 99 LYS A CA 1
ATOM 742 C C . LYS A 1 99 ? 47.505 4.005 -43.913 1.00 80.31 99 LYS A C 1
ATOM 744 O O . LYS A 1 99 ? 47.394 4.261 -42.725 1.00 80.31 99 LYS A O 1
ATOM 749 N N . PHE A 1 100 ? 46.564 3.355 -44.594 1.00 82.56 100 PHE A N 1
ATOM 750 C CA . PHE A 1 100 ? 45.340 2.834 -43.977 1.00 82.56 100 PHE A CA 1
ATOM 751 C C . PHE A 1 100 ? 45.610 1.725 -42.939 1.00 82.56 100 PHE A C 1
ATOM 753 O O . PHE A 1 100 ? 44.854 1.586 -41.983 1.00 82.56 100 PHE A O 1
ATOM 760 N N . ALA A 1 101 ? 46.714 0.985 -43.089 1.00 77.06 101 ALA A N 1
ATOM 761 C CA . ALA A 1 101 ? 47.199 0.017 -42.103 1.00 77.06 101 ALA A CA 1
ATOM 762 C C . ALA A 1 101 ? 47.799 0.656 -40.832 1.00 77.06 101 ALA A C 1
ATOM 764 O O . ALA A 1 101 ? 47.889 -0.000 -39.801 1.00 77.06 101 ALA A O 1
ATOM 765 N N . THR A 1 102 ? 48.253 1.914 -40.900 1.00 70.75 102 THR A N 1
ATOM 766 C CA . THR A 1 102 ? 49.065 2.555 -39.842 1.00 70.75 102 THR A CA 1
ATOM 767 C C . THR A 1 102 ? 48.453 3.827 -39.255 1.00 70.75 102 THR A C 1
ATOM 769 O O . THR A 1 102 ? 48.884 4.278 -38.194 1.00 70.75 102 THR A O 1
ATOM 772 N N . VAL A 1 103 ? 47.449 4.412 -39.913 1.00 67.56 103 VAL A N 1
ATOM 773 C CA . VAL A 1 103 ? 46.801 5.668 -39.518 1.00 67.56 103 VAL A CA 1
ATOM 774 C C . VAL A 1 103 ? 45.283 5.519 -39.616 1.00 67.56 103 VAL A C 1
ATOM 776 O O . VAL A 1 103 ? 44.724 5.468 -40.713 1.00 67.56 103 VAL A O 1
ATOM 779 N N . ASP A 1 104 ? 44.611 5.512 -38.463 1.00 68.25 104 ASP A N 1
ATOM 780 C CA . ASP A 1 104 ? 43.146 5.560 -38.365 1.00 68.25 104 ASP A CA 1
ATOM 781 C C . ASP A 1 104 ? 42.631 6.984 -38.655 1.00 68.25 104 ASP A C 1
ATOM 783 O O . ASP A 1 104 ? 42.304 7.769 -37.763 1.00 68.25 104 ASP A O 1
ATOM 787 N N . ASP A 1 105 ? 42.644 7.347 -39.939 1.00 78.69 105 ASP A N 1
ATOM 788 C CA . ASP A 1 105 ? 42.126 8.609 -40.465 1.00 78.69 105 ASP A CA 1
ATOM 789 C C . ASP A 1 105 ? 41.073 8.357 -41.552 1.00 78.69 105 ASP A C 1
ATOM 791 O O . ASP A 1 105 ? 41.350 7.809 -42.624 1.00 78.69 105 ASP A O 1
ATOM 795 N N . ALA A 1 106 ? 39.860 8.851 -41.302 1.00 76.81 106 ALA A N 1
ATOM 796 C CA . ALA A 1 106 ? 38.746 8.787 -42.237 1.00 76.81 106 ALA A CA 1
ATOM 797 C C . ALA A 1 106 ? 39.038 9.476 -43.584 1.00 76.81 106 ALA A C 1
ATOM 799 O O . ALA A 1 106 ? 38.532 9.024 -44.612 1.00 76.81 106 ALA A O 1
ATOM 800 N N . ALA A 1 107 ? 39.851 10.539 -43.631 1.00 81.62 107 ALA A N 1
ATOM 801 C CA . ALA A 1 107 ? 40.191 11.197 -44.895 1.00 81.62 107 ALA A CA 1
ATOM 802 C C . ALA A 1 107 ? 41.099 10.309 -45.766 1.00 81.62 107 ALA A C 1
ATOM 804 O O . ALA A 1 107 ? 40.829 10.134 -46.957 1.00 81.62 107 ALA A O 1
ATOM 805 N N . THR A 1 108 ? 42.115 9.688 -45.164 1.00 84.00 108 THR A N 1
ATOM 806 C CA . THR A 1 108 ? 43.007 8.702 -45.794 1.00 84.00 108 THR A CA 1
ATOM 807 C C . THR A 1 108 ? 42.244 7.450 -46.236 1.00 84.00 108 THR A C 1
ATOM 809 O O . THR A 1 108 ? 42.394 7.017 -47.380 1.00 84.00 108 THR A O 1
ATOM 812 N N . ALA A 1 109 ? 41.357 6.914 -45.392 1.00 84.94 109 ALA A N 1
ATOM 813 C CA . ALA A 1 109 ? 40.517 5.764 -45.733 1.00 84.94 109 ALA A CA 1
ATOM 814 C C . ALA A 1 109 ? 39.556 6.063 -46.902 1.00 84.94 109 ALA A C 1
ATOM 816 O O . ALA A 1 109 ? 39.450 5.279 -47.849 1.00 84.94 109 ALA A O 1
ATOM 817 N N . LEU A 1 110 ? 38.896 7.228 -46.900 1.00 87.06 110 LEU A N 1
ATOM 818 C CA . LEU A 1 110 ? 38.015 7.651 -47.997 1.00 87.06 110 LEU A CA 1
ATOM 819 C C . LEU A 1 110 ? 38.784 8.015 -49.280 1.00 87.06 110 LEU A C 1
ATOM 821 O O . LEU A 1 110 ? 38.204 7.947 -50.366 1.00 87.06 110 LEU A O 1
ATOM 825 N N . ALA A 1 111 ? 40.068 8.373 -49.189 1.00 87.81 111 ALA A N 1
ATOM 826 C CA . ALA A 1 111 ? 40.950 8.507 -50.347 1.00 87.81 111 ALA A CA 1
ATOM 827 C C . ALA A 1 111 ? 41.314 7.131 -50.936 1.00 87.81 111 ALA A C 1
ATOM 829 O O . ALA A 1 111 ? 41.096 6.914 -52.126 1.00 87.81 111 ALA A O 1
ATOM 830 N N . LEU A 1 112 ? 41.738 6.165 -50.109 1.00 89.81 112 LEU A N 1
ATOM 831 C CA . LEU A 1 112 ? 41.988 4.779 -50.539 1.00 89.81 112 LEU A CA 1
ATOM 832 C C . LEU A 1 112 ? 40.740 4.149 -51.182 1.00 89.81 112 LEU A C 1
ATOM 834 O O . LEU A 1 112 ? 40.828 3.528 -52.239 1.00 89.81 112 LEU A O 1
ATOM 838 N N . ALA A 1 113 ? 39.557 4.377 -50.607 1.00 90.19 113 ALA A N 1
ATOM 839 C CA . ALA A 1 113 ? 38.290 3.915 -51.170 1.00 90.19 113 ALA A CA 1
ATOM 840 C C . ALA A 1 113 ? 37.969 4.541 -52.546 1.00 90.19 113 ALA A C 1
ATOM 842 O O . ALA A 1 113 ? 37.358 3.892 -53.396 1.00 90.19 113 ALA A O 1
ATOM 843 N N . LYS A 1 114 ? 38.395 5.785 -52.804 1.00 90.06 114 LYS A N 1
ATOM 844 C CA . LYS A 1 114 ? 38.273 6.429 -54.126 1.00 90.06 114 LYS A CA 1
ATOM 845 C C . LYS A 1 114 ? 39.313 5.907 -55.118 1.00 90.06 114 LYS A C 1
ATOM 847 O O . LYS A 1 114 ? 39.014 5.823 -56.305 1.00 90.06 114 LYS A O 1
ATOM 852 N N . ASP A 1 115 ? 40.488 5.505 -54.652 1.00 90.12 115 ASP A N 1
ATOM 853 C CA . ASP A 1 115 ? 41.541 4.937 -55.500 1.00 90.12 115 ASP A CA 1
ATOM 854 C C . ASP A 1 115 ? 41.209 3.503 -55.924 1.00 90.12 115 ASP A C 1
ATOM 856 O O . ASP A 1 115 ? 41.289 3.187 -57.111 1.00 90.12 115 ASP A O 1
ATOM 860 N N . LEU A 1 116 ? 40.684 2.688 -55.004 1.00 91.19 116 LEU A N 1
ATOM 861 C CA . LEU A 1 116 ? 40.105 1.376 -55.307 1.00 91.19 116 LEU A CA 1
ATOM 862 C C . LEU A 1 116 ? 38.950 1.471 -56.321 1.00 91.19 116 LEU A C 1
ATOM 864 O O . LEU A 1 116 ? 38.877 0.656 -57.236 1.00 91.19 116 LEU A O 1
ATOM 868 N N . ASP A 1 117 ? 38.086 2.491 -56.229 1.00 89.38 117 ASP A N 1
ATOM 869 C CA . ASP A 1 117 ? 37.052 2.758 -57.244 1.00 89.38 117 ASP A CA 1
ATOM 870 C C . ASP A 1 117 ? 37.618 3.144 -58.618 1.00 89.38 117 ASP A C 1
ATOM 872 O O . ASP A 1 117 ? 36.994 2.831 -59.635 1.00 89.38 117 ASP A O 1
ATOM 876 N N . ARG A 1 118 ? 38.761 3.845 -58.663 1.00 90.00 118 ARG A N 1
ATOM 877 C CA . ARG A 1 118 ? 39.437 4.209 -59.918 1.00 90.00 118 ARG A CA 1
ATOM 878 C C . ARG A 1 118 ? 40.081 2.982 -60.562 1.00 90.00 118 ARG A C 1
ATOM 880 O O . ARG A 1 118 ? 39.858 2.764 -61.750 1.00 90.00 118 ARG A O 1
ATOM 887 N N . CYS A 1 119 ? 40.783 2.152 -59.790 1.00 87.62 119 CYS A N 1
ATOM 888 C CA . CYS A 1 119 ? 41.311 0.867 -60.262 1.00 87.62 119 CYS A CA 1
ATOM 889 C C . CYS A 1 119 ? 40.189 -0.073 -60.725 1.00 87.62 119 CYS A C 1
ATOM 891 O O . CYS A 1 119 ? 40.251 -0.590 -61.832 1.00 87.62 119 CYS A O 1
ATOM 893 N N . ALA A 1 120 ? 39.087 -0.190 -59.975 1.00 88.81 120 ALA A N 1
ATOM 894 C CA . ALA A 1 120 ? 37.933 -1.006 -60.373 1.00 88.81 120 ALA A CA 1
ATOM 895 C C . ALA A 1 120 ? 37.341 -0.648 -61.753 1.00 88.81 120 ALA A C 1
ATOM 897 O O . ALA A 1 120 ? 36.696 -1.486 -62.373 1.00 88.81 120 ALA A O 1
ATOM 898 N N . VAL A 1 121 ? 37.523 0.593 -62.224 1.00 87.00 121 VAL A N 1
ATOM 899 C CA . VAL A 1 121 ? 37.074 1.057 -63.551 1.00 87.00 121 VAL A CA 1
ATOM 900 C C . VAL A 1 121 ? 38.191 0.998 -64.598 1.00 87.00 121 VAL A C 1
ATOM 902 O O . VAL A 1 121 ? 37.904 0.771 -65.768 1.00 87.00 121 VAL A O 1
ATOM 905 N N . ALA A 1 122 ? 39.449 1.210 -64.206 1.00 86.69 122 ALA A N 1
ATOM 906 C CA . ALA A 1 122 ? 40.597 1.179 -65.115 1.00 86.69 122 ALA A CA 1
ATOM 907 C C . ALA A 1 122 ? 41.049 -0.249 -65.470 1.00 86.69 122 ALA A C 1
ATOM 909 O O . ALA A 1 122 ? 41.492 -0.488 -66.590 1.00 86.69 122 ALA A O 1
ATOM 910 N N . ASP A 1 123 ? 40.924 -1.176 -64.519 1.00 84.25 123 ASP A N 1
ATOM 911 C CA . ASP A 1 123 ? 41.338 -2.578 -64.616 1.00 84.25 123 ASP A CA 1
ATOM 912 C C . ASP A 1 123 ? 40.148 -3.541 -64.870 1.00 84.25 123 ASP A C 1
ATOM 914 O O . ASP A 1 123 ? 40.346 -4.750 -64.906 1.00 84.25 123 ASP A O 1
ATOM 918 N N . ASP A 1 124 ? 38.920 -3.012 -65.016 1.00 82.56 124 ASP A N 1
ATOM 919 C CA . ASP A 1 124 ? 37.627 -3.740 -65.089 1.00 82.56 124 ASP A CA 1
ATOM 920 C C . ASP A 1 124 ? 37.435 -4.792 -63.971 1.00 82.56 124 ASP A C 1
ATOM 922 O O . ASP A 1 124 ? 36.968 -5.909 -64.186 1.00 82.56 124 ASP A O 1
ATOM 926 N N . ALA A 1 125 ? 37.832 -4.411 -62.752 1.00 84.69 125 ALA A N 1
ATOM 927 C CA . ALA A 1 125 ? 37.991 -5.276 -61.582 1.00 84.69 125 ALA A CA 1
ATOM 928 C C . ALA A 1 125 ? 36.904 -5.002 -60.508 1.00 84.69 125 ALA A C 1
ATOM 930 O O . ALA A 1 125 ? 37.123 -4.205 -59.581 1.00 84.69 125 ALA A O 1
ATOM 931 N N . PRO A 1 126 ? 35.694 -5.597 -60.602 1.00 80.69 126 PRO A N 1
ATOM 932 C CA . PRO A 1 126 ? 34.562 -5.268 -59.727 1.00 80.69 126 PRO A CA 1
ATOM 933 C C . PRO A 1 126 ? 34.807 -5.598 -58.243 1.00 80.69 126 PRO A C 1
ATOM 935 O O . PRO A 1 126 ? 34.288 -4.912 -57.358 1.00 80.69 126 PRO A O 1
ATOM 938 N N . GLU A 1 127 ? 35.638 -6.592 -57.940 1.00 80.94 127 GLU A N 1
ATOM 939 C CA . GLU A 1 127 ? 36.102 -6.927 -56.589 1.00 80.94 127 GLU A CA 1
ATOM 940 C C . GLU A 1 127 ? 36.837 -5.776 -55.882 1.00 80.94 127 GLU A C 1
ATOM 942 O O . GLU A 1 127 ? 36.682 -5.627 -54.664 1.00 80.94 127 GLU A O 1
ATOM 947 N N . LEU A 1 128 ? 37.539 -4.900 -56.615 1.00 86.81 128 LEU A N 1
ATOM 948 C CA . LEU A 1 128 ? 38.156 -3.699 -56.036 1.00 86.81 128 LEU A CA 1
ATOM 949 C C . LEU A 1 128 ? 37.096 -2.669 -55.617 1.00 86.81 128 LEU A C 1
ATOM 951 O O . LEU A 1 128 ? 37.226 -2.042 -54.567 1.00 86.81 128 LEU A O 1
ATOM 955 N N . ARG A 1 129 ? 35.980 -2.560 -56.353 1.00 85.25 129 ARG A N 1
ATOM 956 C CA . ARG A 1 129 ? 34.822 -1.747 -55.933 1.00 85.25 129 ARG A CA 1
ATOM 957 C C . ARG A 1 129 ? 34.132 -2.331 -54.696 1.00 85.25 129 ARG A C 1
ATOM 959 O O . ARG A 1 129 ? 33.640 -1.573 -53.862 1.00 85.25 129 ARG A O 1
ATOM 966 N N . HIS A 1 130 ? 34.129 -3.652 -54.531 1.00 86.44 130 HIS A N 1
ATOM 967 C CA . HIS A 1 130 ? 33.631 -4.272 -53.302 1.00 86.44 130 HIS A CA 1
ATOM 968 C C . HIS A 1 130 ? 34.538 -3.993 -52.092 1.00 86.44 130 HIS A C 1
ATOM 970 O O . HIS A 1 130 ? 34.015 -3.729 -51.009 1.00 86.44 130 HIS A O 1
ATOM 976 N N . LEU A 1 131 ? 35.866 -3.959 -52.261 1.00 88.38 131 LEU A N 1
ATOM 977 C CA . LEU A 1 131 ? 36.791 -3.489 -51.217 1.00 88.38 131 LEU A CA 1
ATOM 978 C C . LEU A 1 131 ? 36.595 -2.000 -50.902 1.00 88.38 131 LEU A C 1
ATOM 980 O O . LEU A 1 131 ? 36.517 -1.623 -49.733 1.00 88.38 131 LEU A O 1
ATOM 984 N N . ALA A 1 132 ? 36.414 -1.173 -51.933 1.00 88.12 132 ALA A N 1
ATOM 985 C CA . ALA A 1 132 ? 36.125 0.253 -51.802 1.00 88.12 132 ALA A CA 1
ATOM 986 C C . ALA A 1 132 ? 34.860 0.545 -50.969 1.00 88.12 132 ALA A C 1
ATOM 988 O O . ALA A 1 132 ? 34.785 1.578 -50.304 1.00 88.12 132 ALA A O 1
ATOM 989 N N . ASP A 1 133 ? 33.861 -0.341 -50.993 1.00 90.88 133 ASP A N 1
ATOM 990 C CA . ASP A 1 133 ? 32.676 -0.233 -50.134 1.00 90.88 133 ASP A CA 1
ATOM 991 C C . ASP A 1 133 ? 32.942 -0.742 -48.707 1.00 90.88 133 ASP A C 1
ATOM 993 O O . ASP A 1 133 ? 32.436 -0.152 -47.755 1.00 90.88 133 ASP A O 1
ATOM 997 N N . CYS A 1 134 ? 33.778 -1.771 -48.528 1.00 90.44 134 CYS A N 1
ATOM 998 C CA . CYS A 1 134 ? 34.149 -2.282 -47.202 1.00 90.44 134 CYS A CA 1
ATOM 999 C C . CYS A 1 134 ? 34.953 -1.258 -46.380 1.00 90.44 134 CYS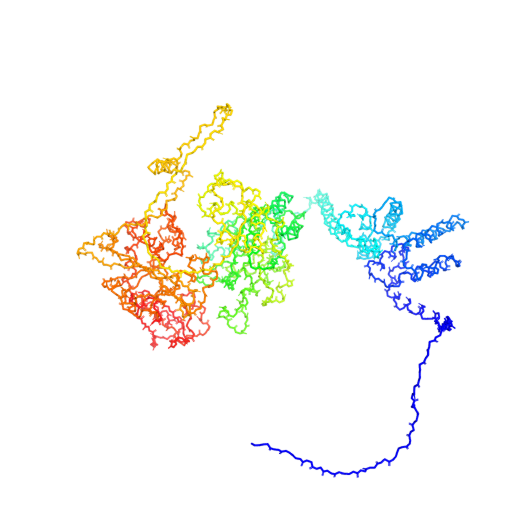 A C 1
ATOM 1001 O O . CYS A 1 134 ? 34.649 -1.048 -45.208 1.00 90.44 134 CYS A O 1
ATOM 1003 N N . VAL A 1 135 ? 35.916 -0.562 -47.000 1.00 88.88 135 VAL A N 1
ATOM 1004 C CA . VAL A 1 135 ? 36.673 0.529 -46.350 1.00 88.88 135 VAL A CA 1
ATOM 1005 C C . VAL A 1 135 ? 35.733 1.660 -45.904 1.00 88.88 135 VAL A C 1
ATOM 1007 O O . VAL A 1 135 ? 35.879 2.204 -44.813 1.00 88.88 135 VAL A O 1
ATOM 1010 N N . ARG A 1 136 ? 34.694 1.976 -46.692 1.00 89.69 136 ARG A N 1
ATOM 1011 C CA . ARG A 1 136 ? 33.676 2.970 -46.303 1.00 89.69 136 ARG A CA 1
ATOM 1012 C C . ARG A 1 136 ? 32.792 2.504 -45.141 1.00 89.69 136 ARG A C 1
ATOM 1014 O O . ARG A 1 136 ? 32.451 3.331 -44.302 1.00 89.69 136 ARG A O 1
ATOM 1021 N N . VAL A 1 137 ? 32.437 1.216 -45.061 1.00 89.19 137 VAL A N 1
ATOM 1022 C CA . VAL A 1 137 ? 31.731 0.661 -43.885 1.00 89.19 137 VAL A CA 1
ATOM 1023 C C . VAL A 1 137 ? 32.573 0.843 -42.618 1.00 89.19 137 VAL A C 1
ATOM 1025 O O . VAL A 1 137 ? 32.035 1.216 -41.581 1.00 89.19 137 VAL A O 1
ATOM 1028 N N . LEU A 1 138 ? 33.887 0.616 -42.693 1.00 86.44 138 LEU A N 1
ATOM 1029 C CA . LEU A 1 138 ? 34.764 0.663 -41.521 1.00 86.44 138 LEU A CA 1
ATOM 1030 C C . LEU A 1 138 ? 35.212 2.078 -41.115 1.00 86.44 138 LEU A C 1
ATOM 1032 O O . LEU A 1 138 ? 35.567 2.274 -39.959 1.00 86.44 138 LEU A O 1
ATOM 1036 N N . SER A 1 139 ? 35.190 3.062 -42.022 1.00 84.81 139 SER A N 1
ATOM 1037 C CA . SER A 1 139 ? 35.820 4.376 -41.776 1.00 84.81 139 SER A CA 1
ATOM 1038 C C . SER A 1 139 ? 34.954 5.604 -42.090 1.00 84.81 139 SER A C 1
ATOM 1040 O O . SER A 1 139 ? 35.467 6.723 -42.098 1.00 84.81 139 SER A O 1
ATOM 1042 N N . LEU A 1 140 ? 33.645 5.453 -42.338 1.00 84.62 140 LEU A N 1
ATOM 1043 C CA . LEU A 1 140 ? 32.750 6.614 -42.456 1.00 84.62 140 LEU A CA 1
ATOM 1044 C C . LEU A 1 140 ? 32.520 7.281 -41.079 1.00 84.62 140 LEU A C 1
ATOM 1046 O O . LEU A 1 140 ? 31.936 6.656 -40.183 1.00 84.62 140 LEU A O 1
ATOM 1050 N N . PRO A 1 141 ? 32.913 8.559 -40.894 1.00 78.19 141 PRO A N 1
ATOM 1051 C CA . PRO A 1 141 ? 32.671 9.286 -39.652 1.00 78.19 141 PRO A CA 1
ATOM 1052 C C . PRO A 1 141 ? 31.175 9.575 -39.507 1.00 78.19 141 PRO A C 1
ATOM 1054 O O . PRO A 1 141 ? 30.465 9.695 -40.511 1.00 78.19 141 PRO A O 1
ATOM 1057 N N . MET A 1 142 ? 30.683 9.699 -38.269 1.00 76.62 142 MET A N 1
ATOM 1058 C CA . MET A 1 142 ? 29.274 10.007 -37.986 1.00 76.62 142 MET A CA 1
ATOM 1059 C C . MET A 1 142 ? 28.766 11.175 -38.854 1.00 76.62 142 MET A C 1
ATOM 1061 O O . MET A 1 142 ? 29.365 12.255 -38.855 1.00 76.62 142 MET A O 1
ATOM 1065 N N . GLN A 1 143 ? 27.663 10.966 -39.589 1.00 67.25 143 GLN A N 1
ATOM 1066 C CA . GLN A 1 143 ? 27.165 11.971 -40.529 1.00 67.25 143 GLN A CA 1
ATOM 1067 C C . GLN A 1 143 ? 26.855 13.287 -39.802 1.00 67.25 143 GLN A C 1
ATOM 1069 O O . GLN A 1 143 ? 25.961 13.364 -38.961 1.00 67.25 143 GLN A O 1
ATOM 1074 N N . THR A 1 144 ? 27.617 14.317 -40.158 1.00 62.25 144 THR A N 1
ATOM 1075 C CA . THR A 1 144 ? 27.557 15.672 -39.587 1.00 62.25 144 THR A CA 1
ATOM 1076 C C . THR A 1 144 ? 27.540 16.755 -40.669 1.00 62.25 144 THR A C 1
ATOM 1078 O O . THR A 1 144 ? 27.349 17.930 -40.363 1.00 62.25 144 THR A O 1
ATOM 1081 N N . ASP A 1 145 ? 27.701 16.365 -41.936 1.00 60.03 145 ASP A N 1
ATOM 1082 C CA . ASP A 1 145 ? 27.843 17.254 -43.082 1.00 60.03 145 ASP A CA 1
ATOM 1083 C C . ASP A 1 145 ? 27.099 16.722 -44.332 1.00 60.03 145 ASP A C 1
ATOM 1085 O O . ASP A 1 145 ? 26.443 15.672 -44.318 1.00 60.03 145 ASP A O 1
ATOM 1089 N N . LEU A 1 146 ? 27.185 17.477 -45.432 1.00 59.62 146 LEU A N 1
ATOM 1090 C CA . LEU A 1 146 ? 26.568 17.122 -46.712 1.00 59.62 146 LEU A CA 1
ATOM 1091 C C . LEU A 1 146 ? 27.476 16.295 -47.636 1.00 59.62 146 LEU A C 1
ATOM 1093 O O . LEU A 1 146 ? 26.934 15.544 -48.446 1.00 59.62 146 LEU A O 1
ATOM 1097 N N . ALA A 1 147 ? 28.806 16.383 -47.531 1.00 62.94 147 ALA A N 1
ATOM 1098 C CA . ALA A 1 147 ? 29.720 15.687 -48.439 1.00 62.94 147 ALA A CA 1
ATOM 1099 C C . ALA A 1 147 ? 29.785 14.178 -48.154 1.00 62.94 147 ALA A C 1
ATOM 1101 O O . ALA A 1 147 ? 29.792 13.385 -49.094 1.00 62.94 147 ALA A O 1
ATOM 1102 N N . SER A 1 148 ? 29.728 13.756 -46.883 1.00 66.94 148 SER A N 1
ATOM 1103 C CA . SER A 1 148 ? 29.638 12.324 -46.535 1.00 66.94 148 SER A CA 1
ATOM 1104 C C . SER A 1 148 ? 28.320 11.663 -46.985 1.00 66.94 148 SER A C 1
ATOM 1106 O O . SER A 1 148 ? 28.257 10.443 -47.149 1.00 66.94 148 SER A O 1
ATOM 1108 N N . SER A 1 149 ? 27.267 12.451 -47.240 1.00 72.44 149 SER A N 1
ATOM 1109 C CA . SER A 1 149 ? 25.904 11.979 -47.545 1.00 72.44 149 SER A CA 1
ATOM 1110 C C . SER A 1 149 ? 25.829 11.029 -48.750 1.00 72.44 149 SER A C 1
ATOM 1112 O O . SER A 1 149 ? 24.991 10.125 -48.776 1.00 72.44 149 SER A O 1
ATOM 1114 N N . GLU A 1 150 ? 26.698 11.192 -49.753 1.00 79.81 150 GLU A N 1
ATOM 1115 C CA . GLU A 1 150 ? 26.705 10.321 -50.936 1.00 79.81 150 GLU A CA 1
ATOM 1116 C C . GLU A 1 150 ? 27.342 8.956 -50.660 1.00 79.81 150 GLU A C 1
ATOM 1118 O O . GLU A 1 150 ? 26.761 7.931 -51.032 1.00 79.81 150 GLU A O 1
ATOM 1123 N N . ASP A 1 151 ? 28.467 8.922 -49.939 1.00 82.12 151 ASP A N 1
ATOM 1124 C CA . ASP A 1 151 ? 29.107 7.677 -49.507 1.00 82.12 151 ASP A CA 1
ATOM 1125 C C . ASP A 1 151 ? 28.201 6.901 -48.526 1.00 82.12 151 ASP A C 1
ATOM 1127 O O . ASP A 1 151 ? 28.040 5.689 -48.677 1.00 82.12 151 ASP A O 1
ATOM 1131 N N . TYR A 1 152 ? 27.484 7.580 -47.616 1.00 85.31 152 TYR A N 1
ATOM 1132 C CA . TYR A 1 152 ? 26.458 6.951 -46.764 1.00 85.31 152 TYR A CA 1
ATOM 1133 C C . TYR A 1 152 ? 25.330 6.293 -47.574 1.00 85.31 152 TYR A C 1
ATOM 1135 O O . TYR A 1 152 ? 24.974 5.137 -47.318 1.00 85.31 152 TYR A O 1
ATOM 1143 N N . ARG A 1 153 ? 24.764 6.994 -48.571 1.00 83.69 153 ARG A N 1
ATOM 1144 C CA . ARG A 1 153 ? 23.725 6.433 -49.462 1.00 83.69 153 ARG A CA 1
ATOM 1145 C C . ARG A 1 153 ? 24.254 5.254 -50.274 1.00 83.69 153 ARG A C 1
ATOM 1147 O O . ARG A 1 153 ? 23.516 4.296 -50.497 1.00 83.69 153 ARG A O 1
ATOM 1154 N N . ARG A 1 154 ? 25.509 5.328 -50.728 1.00 86.69 154 ARG A N 1
ATOM 1155 C CA . ARG A 1 154 ? 26.185 4.263 -51.474 1.00 86.69 154 ARG A CA 1
ATOM 1156 C C . ARG A 1 154 ? 26.348 3.012 -50.616 1.00 86.69 154 ARG A C 1
ATOM 1158 O O . ARG A 1 154 ? 25.824 1.973 -51.002 1.00 86.69 154 ARG A O 1
ATOM 1165 N N . VAL A 1 155 ? 26.980 3.123 -49.447 1.00 89.25 155 VAL A N 1
ATOM 1166 C CA . VAL A 1 155 ? 27.180 1.991 -48.525 1.00 89.25 155 VAL A CA 1
ATOM 1167 C C . VAL A 1 155 ? 25.845 1.383 -48.104 1.00 89.25 155 VAL A C 1
ATOM 1169 O O . VAL A 1 155 ? 25.681 0.169 -48.174 1.00 89.25 155 VAL A O 1
ATOM 1172 N N . THR A 1 156 ? 24.850 2.215 -47.776 1.00 88.50 156 THR A N 1
ATOM 1173 C CA . THR A 1 156 ? 23.488 1.748 -47.462 1.00 88.50 156 THR A CA 1
ATOM 1174 C C . THR A 1 156 ? 22.888 0.942 -48.617 1.00 88.50 156 THR A C 1
ATOM 1176 O O . THR A 1 156 ? 22.305 -0.118 -48.397 1.00 88.50 156 THR A O 1
ATOM 1179 N N . ARG A 1 157 ? 23.059 1.400 -49.866 1.00 87.12 157 ARG A N 1
ATOM 1180 C CA . ARG A 1 157 ? 22.593 0.672 -51.054 1.00 87.12 157 ARG A CA 1
ATOM 1181 C C . ARG A 1 157 ? 23.324 -0.661 -51.221 1.00 87.12 157 ARG A C 1
ATOM 1183 O O . ARG A 1 157 ? 22.657 -1.652 -51.499 1.00 87.12 157 ARG A O 1
ATOM 1190 N N . THR A 1 158 ? 24.644 -0.708 -51.038 1.00 87.25 158 THR A N 1
ATOM 1191 C CA . THR A 1 158 ? 25.422 -1.952 -51.171 1.00 87.25 158 THR A CA 1
ATOM 1192 C C . THR A 1 158 ? 25.090 -2.955 -50.065 1.00 87.25 158 THR A C 1
ATOM 1194 O O . THR A 1 158 ? 24.853 -4.119 -50.377 1.00 87.25 158 THR A O 1
ATOM 1197 N N . LEU A 1 159 ? 24.983 -2.520 -48.803 1.00 89.00 159 LEU A N 1
ATOM 1198 C CA . LEU A 1 159 ? 24.566 -3.374 -47.682 1.00 89.00 159 LEU A CA 1
ATOM 1199 C C . LEU A 1 159 ? 23.170 -3.965 -47.921 1.00 89.00 159 LEU A C 1
ATOM 1201 O O . LEU A 1 159 ? 23.006 -5.180 -47.872 1.00 89.00 159 LEU A O 1
ATOM 1205 N N . MET A 1 160 ? 22.179 -3.143 -48.283 1.00 87.12 160 MET A N 1
ATOM 1206 C CA . MET A 1 160 ? 20.816 -3.626 -48.555 1.00 87.12 160 MET A CA 1
ATOM 1207 C C . MET A 1 160 ? 20.735 -4.514 -49.814 1.00 87.12 160 MET A C 1
ATOM 1209 O O . MET A 1 160 ? 19.954 -5.468 -49.853 1.00 87.12 160 MET A O 1
ATOM 1213 N N . ALA A 1 161 ? 21.562 -4.255 -50.834 1.00 86.62 161 ALA A N 1
ATOM 1214 C CA . ALA A 1 161 ? 21.676 -5.098 -52.029 1.00 86.62 161 ALA A CA 1
ATOM 1215 C C . ALA A 1 161 ? 22.426 -6.422 -51.781 1.00 86.62 161 ALA A C 1
ATOM 1217 O O . ALA A 1 161 ? 22.265 -7.361 -52.559 1.00 86.62 161 ALA A O 1
ATOM 1218 N N . ALA A 1 162 ? 23.231 -6.511 -50.719 1.00 86.94 162 ALA A N 1
ATOM 1219 C CA . ALA A 1 162 ? 23.846 -7.754 -50.262 1.00 86.94 162 ALA A CA 1
ATOM 1220 C C . ALA A 1 162 ? 22.910 -8.532 -49.317 1.00 86.94 162 ALA A C 1
ATOM 1222 O O . ALA A 1 162 ? 22.766 -9.740 -49.476 1.00 86.94 162 ALA A O 1
ATOM 1223 N N . LEU A 1 163 ? 22.211 -7.846 -48.403 1.00 85.38 163 LEU A N 1
ATOM 1224 C CA . LEU A 1 163 ? 21.199 -8.419 -47.503 1.00 85.38 163 LEU A CA 1
ATOM 1225 C C . LEU A 1 163 ? 20.084 -9.135 -48.288 1.00 85.38 163 LEU A C 1
ATOM 1227 O O . LEU A 1 163 ? 19.691 -10.249 -47.960 1.00 85.38 163 LEU A O 1
ATOM 1231 N N . THR A 1 164 ? 19.628 -8.535 -49.390 1.00 83.75 164 THR A N 1
ATOM 1232 C CA . THR A 1 164 ? 18.639 -9.134 -50.313 1.00 83.75 164 THR A CA 1
ATOM 1233 C C . THR A 1 164 ? 19.185 -10.285 -51.174 1.00 83.75 164 THR A C 1
ATOM 1235 O O . THR A 1 164 ? 18.458 -10.821 -52.009 1.00 83.75 164 THR A O 1
ATOM 1238 N N . ARG A 1 165 ? 20.451 -10.679 -50.979 1.00 83.75 165 ARG A N 1
ATOM 1239 C CA . ARG A 1 165 ? 21.134 -11.799 -51.649 1.00 83.75 165 ARG A CA 1
ATOM 1240 C C . ARG A 1 165 ? 21.704 -12.824 -50.657 1.00 83.75 165 ARG A C 1
ATOM 1242 O O . ARG A 1 165 ? 22.574 -13.605 -51.038 1.00 83.75 165 ARG A O 1
ATOM 1249 N N . LEU A 1 166 ? 21.252 -12.816 -49.399 1.00 81.62 166 LEU A N 1
ATOM 1250 C CA . LEU A 1 166 ? 21.606 -13.869 -48.447 1.00 81.62 166 LEU A CA 1
ATOM 1251 C C . LEU A 1 166 ? 21.147 -15.253 -48.957 1.00 81.62 166 LEU A C 1
ATOM 1253 O O . LEU A 1 166 ? 20.079 -15.341 -49.572 1.00 81.62 166 LEU A O 1
ATOM 1257 N N . PRO A 1 167 ? 21.919 -16.329 -48.705 1.00 78.06 167 PRO A N 1
ATOM 1258 C CA . PRO A 1 167 ? 21.472 -17.697 -48.963 1.00 78.06 167 PRO A CA 1
ATOM 1259 C C . PRO A 1 167 ? 20.178 -18.012 -48.200 1.00 78.06 167 PRO A C 1
ATOM 1261 O O . PRO A 1 167 ? 19.988 -17.545 -47.080 1.00 78.06 167 PRO A O 1
ATOM 1264 N N . ALA A 1 168 ? 19.284 -18.808 -48.790 1.00 72.88 168 ALA A N 1
ATOM 1265 C CA . ALA A 1 168 ? 17.996 -19.158 -48.172 1.00 72.88 168 ALA A CA 1
ATOM 1266 C C . ALA A 1 168 ? 18.113 -20.217 -47.053 1.00 72.88 168 ALA A C 1
ATOM 1268 O O . ALA A 1 168 ? 17.139 -20.492 -46.355 1.00 72.88 168 ALA A O 1
ATOM 1269 N N . ASP A 1 169 ? 19.295 -20.814 -46.924 1.00 75.88 169 ASP A N 1
ATOM 1270 C CA . ASP A 1 169 ? 19.709 -21.880 -46.011 1.00 75.88 169 ASP A CA 1
ATOM 1271 C C . ASP A 1 169 ? 20.711 -21.402 -44.940 1.00 75.88 169 ASP A C 1
ATOM 1273 O O . ASP A 1 169 ? 21.255 -22.215 -44.194 1.00 75.88 169 ASP A O 1
ATOM 1277 N N . ILE A 1 170 ? 20.953 -20.089 -44.851 1.00 78.81 170 ILE A N 1
ATOM 1278 C CA . ILE A 1 170 ? 21.769 -19.482 -43.793 1.00 78.81 170 ILE A CA 1
ATOM 1279 C C . ILE A 1 170 ? 21.152 -19.716 -42.403 1.00 78.81 170 ILE A C 1
ATOM 1281 O O . ILE A 1 170 ? 19.930 -19.764 -42.250 1.00 78.81 170 ILE A O 1
ATOM 1285 N N . ASP A 1 171 ? 22.000 -19.814 -41.375 1.00 77.25 171 ASP A N 1
ATOM 1286 C CA . ASP A 1 171 ? 21.543 -19.839 -39.985 1.00 77.25 171 ASP A CA 1
ATOM 1287 C C . ASP A 1 171 ? 20.692 -18.600 -39.629 1.00 77.25 171 ASP A C 1
ATOM 1289 O O . ASP A 1 171 ? 20.958 -17.476 -40.063 1.00 77.25 171 ASP A O 1
ATOM 1293 N N . LEU A 1 172 ? 19.667 -18.823 -38.806 1.00 67.56 172 LEU A N 1
ATOM 1294 C CA . LEU A 1 172 ? 18.681 -17.819 -38.412 1.00 67.56 172 LEU A CA 1
ATOM 1295 C C . LEU A 1 172 ? 19.255 -16.758 -37.467 1.00 67.56 172 LEU A C 1
ATOM 1297 O O . LEU A 1 172 ? 18.865 -15.595 -37.582 1.00 67.56 172 LEU A O 1
ATOM 1301 N N . GLN A 1 173 ? 20.177 -17.122 -36.567 1.00 69.38 173 GLN A N 1
ATOM 1302 C CA . GLN A 1 173 ? 20.839 -16.135 -35.711 1.00 69.38 173 GLN A CA 1
ATOM 1303 C C . GLN A 1 173 ? 21.815 -15.297 -36.541 1.00 69.38 173 GLN A C 1
ATOM 1305 O O . GLN A 1 173 ? 21.783 -14.071 -36.476 1.00 69.38 173 GLN A O 1
ATOM 1310 N N . LEU A 1 174 ? 22.603 -15.943 -37.404 1.00 76.00 174 LEU A N 1
ATOM 1311 C CA . LEU A 1 174 ? 23.504 -15.261 -38.330 1.00 76.00 174 LEU A CA 1
ATOM 1312 C C . LEU A 1 174 ? 22.758 -14.297 -39.271 1.00 76.00 174 LEU A C 1
ATOM 1314 O O . LEU A 1 174 ? 23.216 -13.178 -39.497 1.00 76.00 174 LEU A O 1
ATOM 1318 N N . ALA A 1 175 ? 21.589 -14.686 -39.787 1.00 77.81 175 ALA A N 1
ATOM 1319 C CA . ALA A 1 175 ? 20.736 -13.804 -40.584 1.00 77.81 175 ALA A CA 1
ATOM 1320 C C . ALA A 1 175 ? 20.230 -12.593 -39.784 1.00 77.81 175 ALA A C 1
ATOM 1322 O O . ALA A 1 175 ? 20.252 -11.473 -40.301 1.00 77.81 175 ALA A O 1
ATOM 1323 N N . ALA A 1 176 ? 19.808 -12.802 -38.532 1.00 76.50 176 ALA A N 1
ATOM 1324 C CA . ALA A 1 176 ? 19.345 -11.733 -37.651 1.00 76.50 176 ALA A CA 1
ATOM 1325 C C . ALA A 1 176 ? 20.465 -10.727 -37.333 1.00 76.50 176 ALA A C 1
ATOM 1327 O O . ALA A 1 176 ? 20.243 -9.525 -37.457 1.00 76.50 176 ALA A O 1
ATOM 1328 N N . ASP A 1 177 ? 21.676 -11.199 -37.021 1.00 79.31 177 ASP A N 1
ATOM 1329 C CA . ASP A 1 177 ? 22.849 -10.351 -36.763 1.00 79.31 177 ASP A CA 1
ATOM 1330 C C . ASP A 1 177 ? 23.198 -9.471 -37.984 1.00 79.31 177 ASP A C 1
ATOM 1332 O O . ASP A 1 177 ? 23.467 -8.271 -37.847 1.00 79.31 177 ASP A O 1
ATOM 1336 N N . ILE A 1 178 ? 23.146 -10.044 -39.197 1.00 83.88 178 ILE A N 1
ATOM 1337 C CA . ILE A 1 178 ? 23.363 -9.308 -40.454 1.00 83.88 178 ILE A CA 1
ATOM 1338 C C . ILE A 1 178 ? 22.244 -8.281 -40.690 1.00 83.88 178 ILE A C 1
ATOM 1340 O O . ILE A 1 178 ? 22.530 -7.141 -41.074 1.00 83.88 178 ILE A O 1
ATOM 1344 N N . GLU A 1 179 ? 20.977 -8.657 -40.477 1.00 82.31 179 GLU A N 1
ATOM 1345 C CA . GLU A 1 179 ? 19.832 -7.757 -40.654 1.00 82.31 179 GLU A CA 1
ATOM 1346 C C . GLU A 1 179 ? 19.887 -6.582 -39.669 1.00 82.31 179 GLU A C 1
ATOM 1348 O O . GLU A 1 179 ? 19.768 -5.435 -40.107 1.00 82.31 179 GLU A O 1
ATOM 1353 N N . THR A 1 180 ? 20.146 -6.850 -38.383 1.00 83.81 180 THR A N 1
ATOM 1354 C CA . THR A 1 180 ? 20.380 -5.850 -37.329 1.00 83.81 180 THR A CA 1
ATOM 1355 C C . THR A 1 180 ? 21.390 -4.807 -37.800 1.00 83.81 180 THR A C 1
ATOM 1357 O O . THR A 1 180 ? 21.051 -3.622 -37.886 1.00 83.81 180 THR A O 1
ATOM 1360 N N . PHE A 1 181 ? 22.598 -5.225 -38.195 1.00 87.88 181 PHE A N 1
ATOM 1361 C CA . PHE A 1 181 ? 23.637 -4.277 -38.599 1.00 87.88 181 PHE A CA 1
ATOM 1362 C C . PHE A 1 181 ? 23.249 -3.485 -39.858 1.00 87.88 181 PHE A C 1
ATOM 1364 O O . PHE A 1 181 ? 23.412 -2.264 -39.902 1.00 87.88 181 PHE A O 1
ATOM 1371 N N . CYS A 1 182 ? 22.702 -4.150 -40.883 1.00 87.94 182 CYS A N 1
ATOM 1372 C CA . CYS A 1 182 ? 22.354 -3.499 -42.150 1.00 87.94 182 CYS A CA 1
ATOM 1373 C C . CYS A 1 182 ? 21.203 -2.488 -42.005 1.00 87.94 182 CYS A C 1
ATOM 1375 O O . CYS A 1 182 ? 21.261 -1.399 -42.584 1.00 87.94 182 CYS A O 1
ATOM 1377 N N . VAL A 1 183 ? 20.168 -2.824 -41.226 1.00 84.44 183 VAL A N 1
ATOM 1378 C CA . VAL A 1 183 ? 19.022 -1.939 -40.957 1.00 84.44 183 VAL A CA 1
ATOM 1379 C C . VAL A 1 183 ? 19.442 -0.768 -40.071 1.00 84.44 183 VAL A C 1
ATOM 1381 O O . VAL A 1 183 ? 19.106 0.379 -40.373 1.00 84.44 183 VAL A O 1
ATOM 1384 N N . GLY A 1 184 ? 20.225 -1.031 -39.023 1.00 85.19 184 GLY A N 1
ATOM 1385 C CA . GLY A 1 184 ? 20.738 0.007 -38.137 1.00 85.19 184 GLY A CA 1
ATOM 1386 C C . GLY A 1 184 ? 21.667 0.992 -38.851 1.00 85.19 184 GLY A C 1
ATOM 1387 O O . GLY A 1 184 ? 21.480 2.203 -38.714 1.00 85.19 184 GLY A O 1
ATOM 1388 N N . TRP A 1 185 ? 22.575 0.505 -39.710 1.00 87.88 185 TRP A N 1
ATOM 1389 C CA . TRP A 1 185 ? 23.404 1.353 -40.579 1.00 87.88 185 TRP A CA 1
ATOM 1390 C C . TRP A 1 185 ? 22.547 2.280 -41.452 1.00 87.88 185 TRP A C 1
ATOM 1392 O O . TRP A 1 185 ? 22.770 3.493 -41.493 1.00 87.88 185 TRP A O 1
ATOM 1402 N N . ALA A 1 186 ? 21.525 1.727 -42.116 1.00 85.00 186 ALA A N 1
ATOM 1403 C CA . ALA A 1 186 ? 20.621 2.482 -42.985 1.00 85.00 186 ALA A CA 1
ATOM 1404 C C . ALA A 1 186 ? 19.851 3.601 -42.250 1.00 85.00 186 ALA A C 1
ATOM 1406 O O . ALA A 1 186 ? 19.382 4.548 -42.885 1.00 85.00 186 ALA A O 1
ATOM 1407 N N . MET A 1 187 ? 19.724 3.512 -40.922 1.00 79.81 187 MET A N 1
ATOM 1408 C CA . MET A 1 187 ? 18.994 4.469 -40.087 1.00 79.81 187 MET A CA 1
ATOM 1409 C C . MET A 1 187 ? 19.850 5.598 -39.492 1.00 79.81 187 MET A C 1
ATOM 1411 O O . MET A 1 187 ? 19.279 6.596 -39.038 1.00 79.81 187 MET A O 1
ATOM 1415 N N . ILE A 1 188 ? 21.186 5.509 -39.536 1.00 79.31 188 ILE A N 1
ATOM 1416 C CA . ILE A 1 188 ? 22.096 6.534 -38.984 1.00 79.31 188 ILE A CA 1
ATOM 1417 C C . ILE A 1 188 ? 21.779 7.955 -39.509 1.00 79.31 188 ILE A C 1
ATOM 1419 O O . ILE A 1 188 ? 21.616 8.856 -38.680 1.00 79.31 188 ILE A O 1
ATOM 1423 N N . PRO A 1 189 ? 21.566 8.190 -40.826 1.00 74.62 189 PRO A N 1
ATOM 1424 C CA . PRO A 1 189 ? 21.214 9.518 -41.345 1.00 74.62 189 PRO A CA 1
ATOM 1425 C C . PRO A 1 189 ? 19.906 10.102 -40.786 1.00 74.62 189 PRO A C 1
ATOM 1427 O O . PRO A 1 189 ? 19.752 11.321 -40.723 1.00 74.62 189 PRO A O 1
ATOM 1430 N N . ALA A 1 190 ? 18.954 9.261 -40.370 1.00 72.56 190 ALA A N 1
ATOM 1431 C CA . ALA A 1 190 ? 17.689 9.705 -39.782 1.00 72.56 190 ALA A CA 1
ATOM 1432 C C . ALA A 1 190 ? 17.812 9.966 -38.269 1.00 72.56 190 ALA A C 1
ATOM 1434 O O . ALA A 1 190 ? 17.194 10.892 -37.734 1.00 72.56 190 ALA A O 1
ATOM 1435 N N . LEU A 1 191 ? 18.627 9.167 -37.571 1.00 70.38 191 LEU A N 1
ATOM 1436 C CA . LEU A 1 191 ? 18.772 9.212 -36.113 1.00 70.38 191 LEU A CA 1
ATOM 1437 C C . LEU A 1 191 ? 19.943 10.069 -35.608 1.00 70.38 191 LEU A C 1
ATOM 1439 O O . LEU A 1 191 ? 20.041 10.268 -34.399 1.00 70.38 191 LEU A O 1
ATOM 1443 N N . GLN A 1 192 ? 20.748 10.664 -36.499 1.00 65.12 192 GLN A N 1
ATOM 1444 C CA . GLN A 1 192 ? 21.851 11.592 -36.177 1.00 65.12 192 GLN A CA 1
ATOM 1445 C C . GLN A 1 192 ? 21.508 12.647 -35.102 1.00 65.12 192 GLN A C 1
ATOM 1447 O O . GLN A 1 192 ? 22.338 12.984 -34.264 1.00 65.12 192 GLN A O 1
ATOM 1452 N N . HIS A 1 193 ? 20.259 13.125 -35.064 1.00 61.16 193 HIS A N 1
ATOM 1453 C CA . HIS A 1 193 ? 19.783 14.131 -34.109 1.00 61.16 193 HIS A CA 1
ATOM 1454 C C . HIS A 1 193 ? 19.673 13.631 -32.653 1.00 61.16 193 HIS A C 1
ATOM 1456 O O . HIS A 1 193 ? 19.480 14.442 -31.748 1.00 61.16 193 HIS A O 1
ATOM 1462 N N . ARG A 1 194 ? 19.757 12.312 -32.428 1.00 58.31 194 ARG A N 1
ATOM 1463 C CA . ARG A 1 194 ? 19.714 11.663 -31.106 1.00 58.31 194 ARG A CA 1
ATOM 1464 C C . ARG A 1 194 ? 21.101 11.355 -30.538 1.00 58.31 194 ARG A C 1
ATOM 1466 O O . ARG A 1 194 ? 21.186 10.965 -29.376 1.00 58.31 194 ARG A O 1
ATOM 1473 N N . LEU A 1 195 ? 22.158 11.509 -31.336 1.00 57.72 195 LEU A N 1
ATOM 1474 C CA . LEU A 1 195 ? 23.535 11.294 -30.899 1.00 57.72 195 LEU A CA 1
ATOM 1475 C C . LEU A 1 195 ? 24.045 12.528 -30.121 1.00 57.72 195 LEU A C 1
ATOM 1477 O O . LEU A 1 195 ? 23.643 13.656 -30.430 1.00 57.72 195 LEU A O 1
ATOM 1481 N N . PRO A 1 196 ? 24.900 12.362 -29.092 1.00 50.41 196 PRO A N 1
ATOM 1482 C CA . PRO A 1 196 ? 25.412 13.492 -28.318 1.00 50.41 196 PRO A CA 1
ATOM 1483 C C . PRO A 1 196 ? 26.201 14.467 -29.202 1.00 50.41 196 PRO A C 1
ATOM 1485 O O . PRO A 1 196 ? 27.115 14.058 -29.911 1.00 50.41 196 PRO A O 1
ATOM 1488 N N . ARG A 1 197 ? 25.913 15.774 -29.114 1.00 49.66 197 ARG A N 1
ATOM 1489 C CA . ARG A 1 197 ? 26.562 16.840 -29.916 1.00 49.66 197 ARG A CA 1
ATOM 1490 C C . ARG A 1 197 ? 28.028 17.142 -29.533 1.00 49.66 197 ARG A C 1
ATOM 1492 O O . ARG A 1 197 ? 28.483 18.274 -29.675 1.00 49.66 197 ARG A O 1
ATOM 1499 N N . TYR A 1 198 ? 28.766 16.155 -29.037 1.00 41.19 198 TYR A N 1
ATOM 1500 C CA . TYR A 1 198 ? 30.189 16.274 -28.734 1.00 41.19 198 TYR A CA 1
ATOM 1501 C C . TYR A 1 198 ? 31.003 15.654 -29.875 1.00 41.19 198 TYR A C 1
ATOM 1503 O O . TYR A 1 198 ? 30.954 14.433 -30.029 1.00 41.19 198 TYR A O 1
ATOM 1511 N N . PRO A 1 199 ? 31.763 16.442 -30.659 1.00 44.06 199 PRO A N 1
ATOM 1512 C CA . PRO A 1 199 ? 32.619 15.894 -31.704 1.00 44.06 199 PRO A CA 1
ATOM 1513 C C . PRO A 1 199 ? 33.762 15.093 -31.065 1.00 44.06 199 PRO A C 1
ATOM 1515 O O . PRO A 1 199 ? 34.759 15.652 -30.610 1.00 44.06 199 PRO A O 1
ATOM 1518 N N . ARG A 1 200 ? 33.601 13.768 -31.012 1.00 49.28 200 ARG A N 1
ATOM 1519 C CA . ARG A 1 200 ? 34.669 12.812 -30.703 1.00 49.28 200 ARG A CA 1
ATOM 1520 C C . ARG A 1 200 ? 35.236 12.310 -32.035 1.00 49.28 200 ARG A C 1
ATOM 1522 O O . ARG A 1 200 ? 34.498 11.624 -32.736 1.00 49.28 200 ARG A O 1
ATOM 1529 N N . PRO A 1 201 ? 36.497 12.622 -32.395 1.00 43.75 201 PRO A N 1
ATOM 1530 C CA . PRO A 1 201 ? 37.040 12.273 -33.712 1.00 43.75 201 PRO A CA 1
ATOM 1531 C C . PRO A 1 201 ? 37.004 10.773 -34.045 1.00 43.75 201 PRO A C 1
ATOM 1533 O O . PRO A 1 201 ? 36.797 10.422 -35.197 1.00 43.75 201 PRO A O 1
ATOM 1536 N N . GLY A 1 202 ? 37.137 9.898 -33.041 1.00 47.47 202 GLY A N 1
ATOM 1537 C CA . GLY A 1 202 ? 37.119 8.437 -33.194 1.00 47.47 202 GLY A CA 1
ATOM 1538 C C . GLY A 1 202 ? 35.749 7.763 -33.016 1.00 47.47 202 GLY A C 1
ATOM 1539 O O . GLY A 1 202 ? 35.697 6.677 -32.447 1.00 47.47 202 GLY A O 1
ATOM 1540 N N . LEU A 1 203 ? 34.633 8.394 -33.416 1.00 59.41 203 LEU A N 1
ATOM 1541 C CA . LEU A 1 203 ? 33.321 7.722 -33.482 1.00 59.41 203 LEU A CA 1
ATOM 1542 C C . LEU A 1 203 ? 32.895 7.471 -34.941 1.00 59.41 203 LEU A C 1
ATOM 1544 O O . LEU A 1 203 ? 32.367 8.349 -35.629 1.00 59.41 203 LEU A O 1
ATOM 1548 N N . VAL A 1 204 ? 33.112 6.237 -35.395 1.00 70.50 204 VAL A N 1
ATOM 1549 C CA . VAL A 1 204 ? 32.678 5.729 -36.705 1.00 70.50 204 VAL A CA 1
ATOM 1550 C C . VAL A 1 204 ? 31.209 5.297 -36.640 1.00 70.50 204 VAL A C 1
ATOM 1552 O O . VAL A 1 204 ? 30.783 4.684 -35.659 1.00 70.50 204 VAL A O 1
ATOM 1555 N N . ALA A 1 205 ? 30.442 5.525 -37.713 1.00 77.31 205 ALA A N 1
ATOM 1556 C CA . ALA A 1 205 ? 29.070 5.015 -37.848 1.00 77.31 205 ALA A CA 1
ATOM 1557 C C . ALA A 1 205 ? 28.935 3.497 -37.619 1.00 77.31 205 ALA A C 1
ATOM 1559 O O . ALA A 1 205 ? 27.927 3.043 -37.080 1.00 77.31 205 ALA A O 1
ATOM 1560 N N . ALA A 1 206 ? 29.971 2.732 -37.967 1.00 78.12 206 ALA A N 1
ATOM 1561 C CA . ALA A 1 206 ? 30.105 1.297 -37.734 1.00 78.12 206 ALA A CA 1
ATOM 1562 C C . ALA A 1 206 ? 29.738 0.857 -36.306 1.00 78.12 206 ALA A C 1
ATOM 1564 O O . ALA A 1 206 ? 29.027 -0.131 -36.133 1.00 78.12 206 ALA A O 1
ATOM 1565 N N . ALA A 1 207 ? 30.172 1.608 -35.289 1.00 74.56 207 ALA A N 1
ATOM 1566 C CA . ALA A 1 207 ? 29.925 1.269 -33.889 1.00 74.56 207 ALA A CA 1
ATOM 1567 C C . ALA A 1 207 ? 28.464 1.508 -33.458 1.00 74.56 207 ALA A C 1
ATOM 1569 O O . ALA A 1 207 ? 27.960 0.809 -32.582 1.00 74.56 207 ALA A O 1
ATOM 1570 N N . GLU A 1 208 ? 27.778 2.471 -34.081 1.00 76.94 208 GLU A N 1
ATOM 1571 C CA . GLU A 1 208 ? 26.389 2.832 -33.760 1.00 76.94 208 GLU A CA 1
ATOM 1572 C C . GLU A 1 208 ? 25.357 2.078 -34.616 1.00 76.94 208 GLU A C 1
ATOM 1574 O O . GLU A 1 208 ? 24.196 1.962 -34.222 1.00 76.94 208 GLU A O 1
ATOM 1579 N N . ALA A 1 209 ? 25.765 1.520 -35.762 1.00 80.75 209 ALA A N 1
ATOM 1580 C CA . ALA A 1 209 ? 24.902 0.710 -36.624 1.00 80.75 209 ALA A CA 1
ATOM 1581 C C . ALA A 1 209 ? 24.266 -0.463 -35.858 1.00 80.75 209 ALA A C 1
ATOM 1583 O O . ALA A 1 209 ? 23.051 -0.628 -35.896 1.00 80.75 209 ALA A O 1
ATOM 1584 N N . SER A 1 210 ? 25.065 -1.214 -35.093 1.00 72.81 210 SER A N 1
ATOM 1585 C CA . SER A 1 210 ? 24.587 -2.297 -34.218 1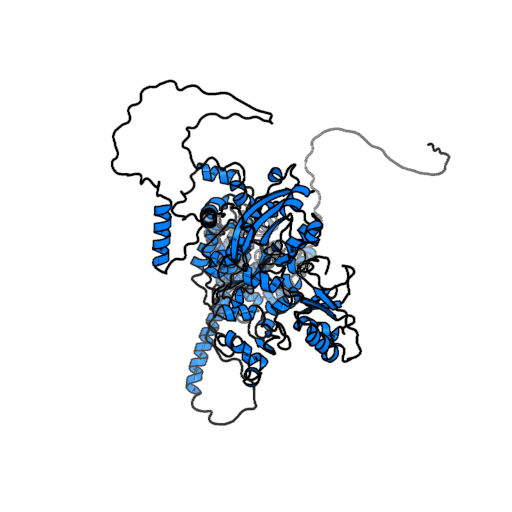.00 72.81 210 SER A CA 1
ATOM 1586 C C . SER A 1 210 ? 23.526 -1.799 -33.214 1.00 72.81 210 SER A C 1
ATOM 1588 O O . SER A 1 210 ? 22.394 -2.285 -33.206 1.00 72.81 210 SER A O 1
ATOM 1590 N N . ASN A 1 211 ? 23.836 -0.721 -32.477 1.00 74.56 211 ASN A N 1
ATOM 1591 C CA . ASN A 1 211 ? 22.964 -0.128 -31.452 1.00 74.56 211 ASN A CA 1
ATOM 1592 C C . ASN A 1 211 ? 21.588 0.319 -31.998 1.00 74.56 211 ASN A C 1
ATOM 1594 O O . ASN A 1 211 ? 20.573 0.220 -31.303 1.00 74.56 211 ASN A O 1
ATOM 1598 N N . PHE A 1 212 ? 21.533 0.836 -33.232 1.00 76.12 212 PHE A N 1
ATOM 1599 C CA . PHE A 1 212 ? 20.270 1.208 -33.886 1.00 76.12 212 PHE A CA 1
ATOM 1600 C C . PHE A 1 212 ? 19.526 0.009 -34.496 1.00 76.12 212 PHE A C 1
ATOM 1602 O O . PHE A 1 212 ? 18.297 0.058 -34.626 1.00 76.12 212 PHE A O 1
ATOM 1609 N N . GLY A 1 213 ? 20.249 -1.055 -34.845 1.00 72.31 213 GLY A N 1
ATOM 1610 C CA . GLY A 1 213 ? 19.712 -2.297 -35.391 1.00 72.31 213 GLY A CA 1
ATOM 1611 C C . GLY A 1 213 ? 18.806 -3.028 -34.405 1.00 72.31 213 GLY A C 1
ATOM 1612 O O . GLY A 1 213 ? 17.618 -3.194 -34.685 1.00 72.31 213 GLY A O 1
ATOM 1613 N N . ASP A 1 214 ? 19.313 -3.363 -33.216 1.00 67.38 214 ASP A N 1
ATOM 1614 C CA . ASP A 1 214 ? 18.570 -4.118 -32.186 1.00 67.38 214 ASP A CA 1
ATOM 1615 C C . ASP A 1 214 ? 17.242 -3.445 -31.795 1.00 67.38 214 ASP A C 1
ATOM 1617 O O . ASP A 1 214 ? 16.196 -4.091 -31.629 1.00 67.38 214 ASP A O 1
ATOM 1621 N N . LEU A 1 215 ? 17.260 -2.107 -31.742 1.00 60.72 215 LEU A N 1
ATOM 1622 C CA . LEU A 1 215 ? 16.105 -1.254 -31.453 1.00 60.72 215 LEU A CA 1
ATOM 1623 C C . LEU A 1 215 ? 14.975 -1.376 -32.500 1.00 60.72 215 LEU A C 1
ATOM 1625 O O . LEU A 1 215 ? 13.849 -0.931 -32.253 1.00 60.72 215 LEU A O 1
ATOM 1629 N N . THR A 1 216 ? 15.255 -1.959 -33.671 1.00 59.62 216 THR A N 1
ATOM 1630 C CA . THR A 1 216 ? 14.284 -2.169 -34.758 1.00 59.62 216 THR A CA 1
ATOM 1631 C C . THR A 1 216 ? 14.105 -3.621 -35.190 1.00 59.62 216 THR A C 1
ATOM 1633 O O . THR A 1 216 ? 12.986 -3.967 -35.575 1.00 59.62 216 THR A O 1
ATOM 1636 N N . ALA A 1 217 ? 15.107 -4.490 -35.031 1.00 56.41 217 ALA A N 1
ATOM 1637 C CA . ALA A 1 217 ? 14.964 -5.939 -35.202 1.00 56.41 217 ALA A CA 1
ATOM 1638 C C . ALA A 1 217 ? 13.837 -6.491 -34.310 1.00 56.41 217 ALA A C 1
ATOM 1640 O O . ALA A 1 217 ? 12.935 -7.173 -34.799 1.00 56.41 217 ALA A O 1
ATOM 1641 N N . THR A 1 218 ? 13.796 -6.051 -33.044 1.00 54.78 218 THR A N 1
ATOM 1642 C CA . THR A 1 218 ? 12.706 -6.326 -32.085 1.00 54.78 218 THR A CA 1
ATOM 1643 C C . THR A 1 218 ? 11.313 -6.104 -32.703 1.00 54.78 218 THR A C 1
ATOM 1645 O O . THR A 1 218 ? 10.447 -6.973 -32.631 1.00 54.78 218 THR A O 1
ATOM 1648 N N . ARG A 1 219 ? 11.118 -4.978 -33.405 1.00 47.50 219 ARG A N 1
ATOM 1649 C CA . ARG A 1 219 ? 9.834 -4.592 -34.022 1.00 47.50 219 ARG A CA 1
ATOM 1650 C C . ARG A 1 219 ? 9.522 -5.344 -35.318 1.00 47.50 219 ARG A C 1
ATOM 1652 O O . ARG A 1 219 ? 8.354 -5.497 -35.673 1.00 47.50 219 ARG A O 1
ATOM 1659 N N . ARG A 1 220 ? 10.544 -5.805 -36.049 1.00 51.19 220 ARG A N 1
ATOM 1660 C CA . ARG A 1 220 ? 10.352 -6.660 -37.233 1.00 51.19 220 ARG A CA 1
ATOM 1661 C C . ARG A 1 220 ? 9.934 -8.072 -36.844 1.00 51.19 220 ARG A C 1
ATOM 1663 O O . ARG A 1 220 ? 9.049 -8.617 -37.497 1.00 51.19 220 ARG A O 1
ATOM 1670 N N . ILE A 1 221 ? 10.495 -8.621 -35.767 1.00 51.69 221 ILE A N 1
ATOM 1671 C CA . ILE A 1 221 ? 10.105 -9.931 -35.225 1.00 51.69 221 ILE A CA 1
ATOM 1672 C C . ILE A 1 221 ? 8.619 -9.916 -34.828 1.00 51.69 221 ILE A C 1
ATOM 1674 O O . ILE A 1 221 ? 7.863 -10.788 -35.253 1.00 51.69 221 ILE A O 1
ATOM 1678 N N . GLU A 1 222 ? 8.171 -8.876 -34.118 1.00 48.28 222 GLU A N 1
ATOM 1679 C CA . GLU A 1 222 ? 6.758 -8.668 -33.755 1.00 48.28 222 GLU A CA 1
ATOM 1680 C C . GLU A 1 222 ? 5.831 -8.638 -34.993 1.00 48.28 222 GLU A C 1
ATOM 1682 O O . GLU A 1 222 ? 4.826 -9.351 -35.043 1.00 48.28 222 GLU A O 1
ATOM 1687 N N . ALA A 1 223 ? 6.197 -7.885 -36.037 1.00 41.22 223 ALA A N 1
ATOM 1688 C CA . ALA A 1 223 ? 5.421 -7.803 -37.280 1.00 41.22 223 ALA A CA 1
ATOM 1689 C C . ALA A 1 223 ? 5.441 -9.104 -38.115 1.00 41.22 223 ALA A C 1
ATOM 1691 O O . ALA A 1 223 ? 4.452 -9.442 -38.778 1.00 41.22 223 ALA A O 1
ATOM 1692 N N . ALA A 1 224 ? 6.549 -9.850 -38.090 1.00 43.38 224 ALA A N 1
ATOM 1693 C CA . ALA A 1 224 ? 6.680 -11.131 -38.779 1.00 43.38 224 ALA A CA 1
ATOM 1694 C C . ALA A 1 224 ? 5.797 -12.209 -38.132 1.00 43.38 224 ALA A C 1
ATOM 1696 O O . ALA A 1 224 ? 5.087 -12.919 -38.848 1.00 43.38 224 ALA A O 1
ATOM 1697 N N . VAL A 1 225 ? 5.775 -12.280 -36.795 1.00 50.25 225 VAL A N 1
ATOM 1698 C CA . VAL A 1 225 ? 4.906 -13.189 -36.026 1.00 50.25 225 VAL A CA 1
ATOM 1699 C C . VAL A 1 225 ? 3.430 -12.949 -36.356 1.00 50.25 225 VAL A C 1
ATOM 1701 O O . VAL A 1 225 ? 2.717 -13.897 -36.691 1.00 50.25 225 VAL A O 1
ATOM 1704 N N . GLU A 1 226 ? 2.978 -11.693 -36.367 1.00 45.62 226 GLU A N 1
ATOM 1705 C CA . GLU A 1 226 ? 1.588 -11.360 -36.714 1.00 45.62 226 GLU A CA 1
ATOM 1706 C C . GLU A 1 226 ? 1.254 -11.698 -38.181 1.00 45.62 226 GLU A C 1
ATOM 1708 O O . GLU A 1 226 ? 0.186 -12.236 -38.486 1.00 45.62 226 GLU A O 1
ATOM 1713 N N . THR A 1 227 ? 2.201 -11.493 -39.103 1.00 42.34 227 THR A N 1
ATOM 1714 C CA . THR A 1 227 ? 2.036 -11.877 -40.517 1.00 42.34 227 THR A CA 1
ATOM 1715 C C . THR A 1 227 ? 1.927 -13.399 -40.694 1.00 42.34 227 THR A C 1
ATOM 1717 O O . THR A 1 227 ? 1.153 -13.872 -41.535 1.00 42.34 227 THR A O 1
ATOM 1720 N N . MET A 1 228 ? 2.659 -14.191 -39.901 1.00 41.88 228 MET A N 1
ATOM 1721 C CA . MET A 1 228 ? 2.503 -15.652 -39.877 1.00 41.88 228 MET A CA 1
ATOM 1722 C C . MET A 1 228 ? 1.160 -16.074 -39.273 1.00 41.88 228 MET A C 1
ATOM 1724 O O . MET A 1 228 ? 0.531 -16.996 -39.801 1.00 41.88 228 MET A O 1
ATOM 1728 N N . ARG A 1 229 ? 0.684 -15.386 -38.225 1.00 55.88 229 ARG A N 1
ATOM 1729 C CA . ARG A 1 229 ? -0.623 -15.650 -37.604 1.00 55.88 229 ARG A CA 1
ATOM 1730 C C . ARG A 1 229 ? -1.760 -15.488 -38.616 1.00 55.88 229 ARG A C 1
ATOM 1732 O O . ARG A 1 229 ? -2.483 -16.450 -38.869 1.00 55.88 229 ARG A O 1
ATOM 1739 N N . ILE A 1 230 ? -1.819 -14.345 -39.303 1.00 56.97 230 ILE A N 1
ATOM 1740 C CA . ILE A 1 230 ? -2.827 -14.050 -40.340 1.00 56.97 230 ILE A CA 1
ATOM 1741 C C . ILE A 1 230 ? -2.790 -15.083 -41.483 1.00 56.97 230 ILE A C 1
ATOM 1743 O O . ILE A 1 230 ? -3.832 -15.569 -41.927 1.00 56.97 230 ILE A O 1
ATOM 1747 N N . ARG A 1 231 ? -1.595 -15.479 -41.952 1.00 43.62 231 ARG A N 1
ATOM 1748 C CA . ARG A 1 231 ? -1.452 -16.519 -42.993 1.00 43.62 231 ARG A CA 1
ATOM 1749 C C . ARG A 1 231 ? -1.891 -17.906 -42.520 1.00 43.62 231 ARG A C 1
ATOM 1751 O O . ARG A 1 231 ? -2.411 -18.681 -43.321 1.00 43.62 231 ARG A O 1
ATOM 1758 N N . THR A 1 232 ? -1.700 -18.219 -41.242 1.00 43.66 232 THR A N 1
ATOM 1759 C CA . THR A 1 232 ? -2.142 -19.489 -40.647 1.00 43.66 232 THR A CA 1
ATOM 1760 C C . THR A 1 232 ? -3.663 -19.517 -40.517 1.00 43.66 232 THR A C 1
ATOM 1762 O O . THR A 1 232 ? -4.294 -20.489 -40.923 1.00 43.66 232 THR A O 1
ATOM 1765 N N . GLU A 1 233 ? -4.272 -18.421 -40.065 1.00 53.59 233 GLU A N 1
ATOM 1766 C CA . GLU A 1 233 ? -5.729 -18.259 -39.969 1.00 53.59 233 GLU A CA 1
ATOM 1767 C C . GLU A 1 233 ? -6.413 -18.351 -41.348 1.00 53.59 233 GLU A C 1
ATOM 1769 O O . GLU A 1 233 ? -7.420 -19.047 -41.487 1.00 53.59 233 GLU A O 1
ATOM 1774 N N . ALA A 1 234 ? -5.818 -17.764 -42.395 1.00 46.16 234 ALA A N 1
ATOM 1775 C CA . ALA A 1 234 ? -6.286 -17.891 -43.783 1.00 46.16 234 ALA A CA 1
ATOM 1776 C C . ALA A 1 234 ? -6.159 -19.319 -44.363 1.00 46.16 234 ALA A C 1
ATOM 1778 O O . ALA A 1 234 ? -6.944 -19.726 -45.225 1.00 46.16 234 ALA A O 1
ATOM 1779 N N . ARG A 1 235 ? -5.181 -20.104 -43.893 1.00 41.72 235 ARG A N 1
ATOM 1780 C CA . ARG A 1 235 ? -4.995 -21.511 -44.291 1.00 41.72 235 ARG A CA 1
ATOM 1781 C C . ARG A 1 235 ? -5.945 -22.454 -43.543 1.00 41.72 235 ARG A C 1
ATOM 1783 O O . ARG A 1 235 ? -6.447 -23.407 -44.127 1.00 41.72 235 ARG A O 1
ATOM 1790 N N . VAL A 1 236 ? -6.243 -22.164 -42.277 1.00 52.03 236 VAL A N 1
ATOM 1791 C CA . VAL A 1 236 ? -7.209 -22.927 -41.468 1.00 52.03 236 VAL A CA 1
ATOM 1792 C C . VAL A 1 236 ? -8.652 -22.676 -41.922 1.00 52.03 236 VAL A C 1
ATOM 1794 O O . VAL A 1 236 ? -9.458 -23.605 -41.920 1.00 52.03 236 VAL A O 1
ATOM 1797 N N . SER A 1 237 ? -8.996 -21.456 -42.346 1.00 47.81 237 SER A N 1
ATOM 1798 C CA . SER A 1 237 ? -10.338 -21.152 -42.866 1.00 47.81 237 SER A CA 1
ATOM 1799 C C . SER A 1 237 ? -10.616 -21.803 -44.224 1.00 47.81 237 SER A C 1
ATOM 1801 O O . SER A 1 237 ? -11.717 -22.305 -44.431 1.00 47.81 237 SER A O 1
ATOM 1803 N N . SER A 1 238 ? -9.619 -21.878 -45.112 1.00 42.28 238 SER A N 1
ATOM 1804 C CA . SER A 1 238 ? -9.739 -22.605 -46.385 1.00 42.28 238 SER A CA 1
ATOM 1805 C C . SER A 1 238 ? -9.840 -24.122 -46.186 1.00 42.28 238 SER A C 1
ATOM 1807 O O . SER A 1 238 ? -10.717 -24.745 -46.775 1.00 42.28 238 SER A O 1
ATOM 1809 N N . GLN A 1 239 ? -9.041 -24.713 -45.289 1.00 43.88 239 GLN A N 1
ATOM 1810 C CA . GLN A 1 239 ? -9.120 -26.153 -44.987 1.00 43.88 239 GLN A CA 1
ATOM 1811 C C . GLN A 1 239 ? -10.390 -26.573 -44.225 1.00 43.88 239 GLN A C 1
ATOM 1813 O O . GLN A 1 239 ? -10.759 -27.744 -44.263 1.00 43.88 239 GLN A O 1
ATOM 1818 N N . ARG A 1 240 ? -11.089 -25.651 -43.546 1.00 44.34 240 ARG A N 1
ATOM 1819 C CA . ARG A 1 240 ? -12.372 -25.960 -42.887 1.00 44.34 240 ARG A CA 1
ATOM 1820 C C . ARG A 1 240 ? -13.505 -26.242 -43.873 1.00 44.34 240 ARG A C 1
ATOM 1822 O O . ARG A 1 240 ? -14.320 -27.109 -43.585 1.00 44.34 240 ARG A O 1
ATOM 1829 N N . GLY A 1 241 ? -13.532 -25.572 -45.027 1.00 42.62 241 GLY A N 1
ATOM 1830 C CA . GLY A 1 241 ? -14.600 -25.738 -46.023 1.00 42.62 241 GLY A CA 1
ATOM 1831 C C . GLY A 1 241 ? -14.653 -27.120 -46.690 1.00 42.62 241 GLY A C 1
ATOM 1832 O O . GLY A 1 241 ? -15.674 -27.469 -47.268 1.00 42.62 241 GLY A O 1
ATOM 1833 N N . GLU A 1 242 ? -13.581 -27.911 -46.593 1.00 37.91 242 GLU A N 1
ATOM 1834 C CA . GLU A 1 242 ? -13.489 -29.269 -47.157 1.00 37.91 242 GLU A CA 1
ATOM 1835 C C . GLU A 1 242 ? -13.694 -30.375 -46.099 1.00 37.91 242 GLU A C 1
ATOM 1837 O O . GLU A 1 242 ? -13.689 -31.556 -46.436 1.00 37.91 242 GLU A O 1
ATOM 1842 N N . ALA A 1 243 ? -13.850 -30.017 -44.816 1.00 35.09 243 ALA A N 1
ATOM 1843 C CA . ALA A 1 243 ? -13.770 -30.956 -43.690 1.00 35.09 243 ALA A CA 1
ATOM 1844 C C . ALA A 1 243 ? -15.106 -31.236 -42.970 1.00 35.09 243 ALA A C 1
ATOM 1846 O O . ALA A 1 243 ? -15.141 -32.083 -42.077 1.00 35.09 243 ALA A O 1
ATOM 1847 N N . GLU A 1 244 ? -16.199 -30.552 -43.325 1.00 38.59 244 GLU A N 1
ATOM 1848 C CA . GLU A 1 244 ? -17.495 -30.669 -42.625 1.00 38.59 244 GLU A CA 1
ATOM 1849 C C . GLU A 1 244 ? -18.325 -31.917 -43.014 1.00 38.59 244 GLU A C 1
ATOM 1851 O O . GLU A 1 244 ? -19.352 -32.175 -42.395 1.00 38.59 244 GLU A O 1
ATOM 1856 N N . ASP A 1 245 ? -17.876 -32.721 -43.989 1.00 36.59 245 ASP A N 1
ATOM 1857 C CA . ASP A 1 245 ? -18.678 -33.777 -44.648 1.00 36.59 245 ASP A CA 1
ATOM 1858 C C . ASP A 1 245 ? -18.341 -35.231 -44.216 1.00 36.59 245 ASP A C 1
ATOM 1860 O O . ASP A 1 245 ? -18.798 -36.183 -44.845 1.00 36.59 245 ASP A O 1
ATOM 1864 N N . ILE A 1 246 ? -17.491 -35.444 -43.192 1.00 39.00 246 ILE A N 1
ATOM 1865 C CA . ILE A 1 246 ? -16.858 -36.769 -42.952 1.00 39.00 246 ILE A CA 1
ATOM 1866 C C . ILE A 1 246 ? -17.093 -37.407 -41.564 1.00 39.00 246 ILE A C 1
ATOM 1868 O O . ILE A 1 246 ? -17.361 -38.609 -41.512 1.00 39.00 246 ILE A O 1
ATOM 1872 N N . ASP A 1 247 ? -16.968 -36.693 -40.435 1.00 33.44 247 ASP A N 1
ATOM 1873 C CA . ASP A 1 247 ? -16.903 -37.355 -39.110 1.00 33.44 247 ASP A CA 1
ATOM 1874 C C . ASP A 1 247 ? -18.247 -37.447 -38.361 1.00 33.44 247 ASP A C 1
ATOM 1876 O O . ASP A 1 247 ? -18.504 -36.747 -37.380 1.00 33.44 247 ASP A O 1
ATOM 1880 N N . GLU A 1 248 ? -19.077 -38.402 -38.784 1.00 38.09 248 GLU A N 1
ATOM 1881 C CA . GLU A 1 248 ? -20.031 -39.071 -37.891 1.00 38.09 248 GLU A CA 1
ATOM 1882 C C . GLU A 1 248 ? -19.571 -40.521 -37.637 1.00 38.09 248 GLU A C 1
ATOM 1884 O O . GLU A 1 248 ? -20.145 -41.429 -38.237 1.00 38.09 248 GLU A O 1
ATOM 1889 N N . ARG A 1 249 ? -18.559 -40.762 -36.768 1.00 34.59 249 ARG A N 1
ATOM 1890 C CA . ARG A 1 249 ? -18.481 -41.911 -35.806 1.00 34.59 249 ARG A CA 1
ATOM 1891 C C . ARG A 1 249 ? -17.103 -42.081 -35.129 1.00 34.59 249 ARG A C 1
ATOM 1893 O O . ARG A 1 249 ? -16.230 -42.763 -35.660 1.00 34.59 249 ARG A O 1
ATOM 1900 N N . THR A 1 250 ? -16.986 -41.727 -33.844 1.00 30.53 250 THR A N 1
ATOM 1901 C CA . THR A 1 250 ? -16.860 -42.668 -32.687 1.00 30.53 250 THR A CA 1
ATOM 1902 C C . THR A 1 250 ? -16.486 -41.942 -31.380 1.00 30.53 250 THR A C 1
ATOM 1904 O O . THR A 1 250 ? -15.915 -40.858 -31.389 1.00 30.53 250 THR A O 1
ATOM 1907 N N . ALA A 1 251 ? -16.820 -42.530 -30.223 1.00 26.22 251 ALA A N 1
ATOM 1908 C CA . ALA A 1 251 ? -16.577 -41.917 -28.911 1.00 26.22 251 ALA A CA 1
ATOM 1909 C C . ALA A 1 251 ? -15.120 -42.111 -28.410 1.00 26.22 251 ALA A C 1
ATOM 1911 O O . ALA A 1 251 ? -14.618 -43.239 -28.436 1.00 26.22 251 ALA A O 1
ATOM 1912 N N . PRO A 1 252 ? -14.441 -41.057 -27.908 1.00 31.83 252 PRO A N 1
ATOM 1913 C CA . PRO A 1 252 ? -13.047 -41.129 -27.468 1.00 31.83 252 PRO A CA 1
ATOM 1914 C C . PRO A 1 252 ? -12.872 -41.521 -25.989 1.00 31.83 252 PRO A C 1
ATOM 1916 O O . PRO A 1 252 ? -13.777 -41.409 -25.165 1.00 31.83 252 PRO A O 1
ATOM 1919 N N . ARG A 1 253 ? -11.638 -41.908 -25.633 1.00 29.34 253 ARG A N 1
ATOM 1920 C CA . ARG A 1 253 ? -11.157 -41.967 -24.237 1.00 29.34 253 ARG A CA 1
ATOM 1921 C C . ARG A 1 253 ? -11.167 -40.562 -23.620 1.00 29.34 253 ARG A C 1
ATOM 1923 O O . ARG A 1 253 ? -10.805 -39.612 -24.313 1.00 29.34 253 ARG A O 1
ATOM 1930 N N . GLU A 1 254 ? -11.472 -40.435 -22.326 1.00 32.16 254 GLU A N 1
ATOM 1931 C CA . GLU A 1 254 ? -11.429 -39.146 -21.617 1.00 32.16 254 GLU A CA 1
ATOM 1932 C C . GLU A 1 254 ? -10.021 -38.524 -21.627 1.00 32.16 254 GLU A C 1
ATOM 1934 O O . GLU A 1 254 ? -9.149 -38.846 -20.819 1.00 32.16 254 GLU A O 1
ATOM 1939 N N . ARG A 1 255 ? -9.818 -37.574 -22.543 1.00 31.58 255 ARG A N 1
ATOM 1940 C CA . ARG A 1 255 ? -8.881 -36.468 -22.359 1.00 31.58 255 ARG A CA 1
ATOM 1941 C C . ARG A 1 255 ? -9.660 -35.335 -21.701 1.00 31.58 255 ARG A C 1
ATOM 1943 O O . ARG A 1 255 ? -10.685 -34.920 -22.238 1.00 31.58 255 ARG A O 1
ATOM 1950 N N . VAL A 1 256 ? -9.162 -34.804 -20.586 1.00 30.50 256 VAL A N 1
ATOM 1951 C CA . VAL A 1 256 ? -9.638 -33.504 -20.087 1.00 30.50 256 VAL A CA 1
ATOM 1952 C C . VAL A 1 256 ? -9.348 -32.458 -21.179 1.00 30.50 256 VAL A C 1
ATOM 1954 O O . VAL A 1 256 ? -8.243 -32.491 -21.733 1.00 30.50 256 VAL A O 1
ATOM 1957 N N . PRO A 1 257 ? -10.299 -31.578 -21.547 1.00 28.33 257 PRO A N 1
ATOM 1958 C CA . PRO A 1 257 ? -10.089 -30.648 -22.652 1.00 28.33 257 PRO A CA 1
ATOM 1959 C C . PRO A 1 257 ? -8.925 -29.677 -22.396 1.00 28.33 257 PRO A C 1
ATOM 1961 O O . PRO A 1 257 ? -8.690 -29.300 -21.244 1.00 28.33 257 PRO A O 1
ATOM 1964 N N . PRO A 1 258 ? -8.230 -29.193 -23.445 1.00 34.44 258 PRO A N 1
ATOM 1965 C CA . PRO A 1 258 ? -7.554 -27.905 -23.338 1.00 34.44 258 PRO A CA 1
ATOM 1966 C C . PRO A 1 258 ? -8.596 -26.826 -22.998 1.00 34.44 258 PRO A C 1
ATOM 1968 O O . PRO A 1 258 ? -9.763 -26.948 -23.379 1.00 34.44 258 PRO A O 1
ATOM 1971 N N . ALA A 1 259 ? -8.183 -25.779 -22.281 1.00 37.06 259 ALA A N 1
ATOM 1972 C CA . ALA A 1 259 ? -9.084 -24.686 -21.926 1.00 37.06 259 ALA A CA 1
ATOM 1973 C C . ALA A 1 259 ? -9.754 -24.104 -23.184 1.00 37.06 259 ALA A C 1
ATOM 1975 O O . ALA A 1 259 ? -9.121 -23.960 -24.232 1.00 37.06 259 ALA A O 1
ATOM 1976 N N . SER A 1 260 ? -11.050 -23.806 -23.076 1.00 36.47 260 SER A N 1
ATOM 1977 C CA . SER A 1 260 ? -11.862 -23.256 -24.162 1.00 36.47 260 SER A CA 1
ATOM 1978 C C . SER A 1 260 ? -11.213 -22.018 -24.775 1.00 36.47 260 SER A C 1
ATOM 1980 O O . SER A 1 260 ? -10.779 -21.141 -24.032 1.00 36.47 260 SER A O 1
ATOM 1982 N N . ALA A 1 261 ? -11.226 -21.913 -26.105 1.00 37.75 261 ALA A N 1
ATOM 1983 C CA . ALA A 1 261 ? -10.742 -20.740 -26.825 1.00 37.75 261 ALA A CA 1
ATOM 1984 C C . ALA A 1 261 ? -11.621 -19.504 -26.540 1.00 37.75 261 ALA A C 1
ATOM 1986 O O . ALA A 1 261 ? -12.559 -19.204 -27.281 1.00 37.75 261 ALA A O 1
ATOM 1987 N N . THR A 1 262 ? -11.326 -18.794 -25.451 1.00 44.12 262 THR A N 1
ATOM 1988 C CA . THR A 1 262 ? -11.796 -17.425 -25.228 1.00 44.12 262 THR A CA 1
ATOM 1989 C C . THR A 1 262 ? -11.186 -16.486 -26.268 1.00 44.12 262 THR A C 1
ATOM 1991 O O . THR A 1 262 ? -10.092 -16.724 -26.780 1.00 44.12 262 THR A O 1
ATOM 1994 N N . GLY A 1 263 ? -11.908 -15.416 -26.611 1.00 51.97 263 GLY A N 1
ATOM 1995 C CA . GLY A 1 263 ? -11.408 -14.417 -27.557 1.00 51.97 263 GLY A CA 1
ATOM 1996 C C . GLY A 1 263 ? -10.186 -13.660 -27.023 1.00 51.97 263 GLY A C 1
ATOM 1997 O O . GLY A 1 263 ? -9.936 -13.643 -25.822 1.00 51.97 263 GLY A O 1
ATOM 1998 N N . LEU A 1 264 ? -9.479 -12.957 -27.916 1.00 59.38 264 LEU A N 1
ATOM 1999 C CA . LEU A 1 264 ? -8.233 -12.195 -27.677 1.00 59.38 264 LEU A CA 1
ATOM 2000 C C . LEU A 1 264 ? -8.231 -11.201 -26.491 1.00 59.38 264 LEU A C 1
ATOM 2002 O O . LEU A 1 264 ? -7.173 -10.690 -26.132 1.00 59.38 264 LEU A O 1
ATOM 2006 N N . HIS A 1 265 ? -9.390 -10.926 -25.890 1.00 78.06 265 HIS A N 1
ATOM 2007 C CA . HIS A 1 265 ? -9.577 -9.999 -24.771 1.00 78.06 265 HIS A CA 1
ATOM 2008 C C . HIS A 1 265 ? -10.361 -10.644 -23.608 1.00 78.06 265 HIS A C 1
ATOM 2010 O O . HIS A 1 265 ? -11.093 -9.961 -22.894 1.00 78.06 265 HIS A O 1
ATOM 2016 N N . GLN A 1 266 ? -10.275 -11.970 -23.447 1.00 82.00 266 GLN A N 1
ATOM 2017 C CA . GLN A 1 266 ? -11.024 -12.756 -22.461 1.00 82.00 266 GLN A CA 1
ATOM 2018 C C . GLN A 1 266 ? -10.216 -13.969 -21.953 1.00 82.00 266 GLN A C 1
ATOM 2020 O O . GLN A 1 266 ? -9.499 -14.605 -22.723 1.00 82.00 266 GLN A O 1
ATOM 2025 N N . CYS A 1 267 ? -10.379 -14.335 -20.678 1.00 84.94 267 CYS A N 1
ATOM 2026 C CA . CYS A 1 267 ? -9.748 -15.508 -20.052 1.00 84.94 267 CYS A CA 1
ATOM 2027 C C . CYS A 1 267 ? -10.696 -16.183 -19.035 1.00 84.94 267 CYS A C 1
ATOM 2029 O O . CYS A 1 267 ? -11.611 -15.544 -18.513 1.00 84.94 267 CYS A O 1
ATOM 2031 N N . VAL A 1 268 ? -10.499 -17.476 -18.745 1.00 86.31 268 VAL A N 1
ATOM 2032 C CA . VAL A 1 268 ? -11.214 -18.215 -17.683 1.00 86.31 268 VAL A CA 1
ATOM 2033 C C . VAL A 1 268 ? -10.251 -18.484 -16.526 1.00 86.31 268 VAL A C 1
ATOM 2035 O O . VAL A 1 268 ? -9.591 -19.518 -16.475 1.00 86.31 268 VAL A O 1
ATOM 2038 N N . VAL A 1 269 ? -10.195 -17.533 -15.594 1.00 84.12 269 VAL A N 1
ATOM 2039 C CA . VAL A 1 269 ? -9.183 -17.442 -14.523 1.00 84.12 269 VAL A CA 1
ATOM 2040 C C . VAL A 1 269 ? -9.207 -18.628 -13.553 1.00 84.12 269 VAL A C 1
ATOM 2042 O O . VAL A 1 269 ? -8.158 -19.047 -13.075 1.00 84.12 269 VAL A O 1
ATOM 2045 N N . ALA A 1 270 ? -10.380 -19.189 -13.250 1.00 85.69 270 ALA A N 1
ATOM 2046 C CA . ALA A 1 270 ? -10.502 -20.351 -12.370 1.00 85.69 270 ALA A CA 1
ATOM 2047 C C . ALA A 1 270 ? -11.555 -21.333 -12.888 1.00 85.69 270 ALA A C 1
ATOM 2049 O O . ALA A 1 270 ? -12.731 -20.983 -13.015 1.00 85.69 270 ALA A O 1
ATOM 2050 N N . GLN A 1 271 ? -11.139 -22.580 -13.124 1.00 82.56 271 GLN A N 1
ATOM 2051 C CA . GLN A 1 271 ? -12.037 -23.690 -13.445 1.00 82.56 271 GLN A CA 1
ATOM 2052 C C . GLN A 1 271 ? -12.143 -24.635 -12.244 1.00 82.56 271 GLN A C 1
ATOM 2054 O O . GLN A 1 271 ? -11.153 -25.226 -11.807 1.00 82.56 271 GLN A O 1
ATOM 2059 N N . LEU A 1 272 ? -13.356 -24.774 -11.701 1.00 80.81 272 LEU A N 1
ATOM 2060 C CA . LEU A 1 272 ? -13.658 -25.624 -10.548 1.00 80.81 272 LEU A CA 1
ATOM 2061 C C . LEU A 1 272 ? -14.657 -26.721 -10.935 1.00 80.81 272 LEU A C 1
ATOM 2063 O O . LEU A 1 272 ? -15.785 -26.399 -11.325 1.00 80.81 272 LEU A O 1
ATOM 2067 N N . PRO A 1 273 ? -14.304 -28.012 -10.780 1.00 77.25 273 PRO A N 1
ATOM 2068 C CA . PRO A 1 273 ? -15.215 -29.118 -11.048 1.00 77.25 273 PRO A CA 1
ATOM 2069 C C . PRO A 1 273 ? -16.530 -29.011 -10.267 1.00 77.25 273 PRO A C 1
ATOM 2071 O O . PRO A 1 273 ? -16.563 -28.558 -9.124 1.00 77.25 273 PRO A O 1
ATOM 2074 N N . VAL A 1 274 ? -17.612 -29.567 -10.820 1.00 69.31 274 VAL A N 1
ATOM 2075 C CA . VAL A 1 274 ? -18.940 -29.627 -10.166 1.00 69.31 274 VAL A CA 1
ATOM 2076 C C . VAL A 1 274 ? -18.894 -30.318 -8.786 1.00 69.31 274 VAL A C 1
ATOM 2078 O O . VAL A 1 274 ? -19.766 -30.098 -7.948 1.00 69.31 274 VAL A O 1
ATOM 2081 N N . LYS A 1 275 ? -17.864 -31.135 -8.525 1.00 69.31 275 LYS A N 1
ATOM 2082 C CA . LYS A 1 275 ? -17.576 -31.738 -7.214 1.00 69.31 275 LYS A CA 1
ATOM 2083 C C . LYS A 1 275 ? -17.046 -30.719 -6.193 1.00 69.31 275 LYS A C 1
ATOM 2085 O O . LYS A 1 275 ? -17.506 -30.729 -5.057 1.00 69.31 275 LYS A O 1
ATOM 2090 N N . GLU A 1 276 ? -16.150 -29.819 -6.602 1.00 67.62 276 GLU A N 1
ATOM 2091 C CA . GLU A 1 276 ? -15.639 -28.723 -5.763 1.00 67.62 276 GLU A CA 1
ATOM 2092 C C . GLU A 1 276 ? -16.732 -27.691 -5.476 1.00 67.62 276 GLU A C 1
ATOM 2094 O O . GLU A 1 276 ? -16.944 -27.316 -4.325 1.00 67.62 276 GLU A O 1
ATOM 2099 N N . MET A 1 277 ? -17.521 -27.335 -6.496 1.00 64.69 277 MET A N 1
ATOM 2100 C CA . MET A 1 277 ? -18.678 -26.432 -6.380 1.00 64.69 277 MET A CA 1
ATOM 2101 C C . MET A 1 277 ? -19.762 -26.925 -5.396 1.00 64.69 277 MET A C 1
ATOM 2103 O O . MET A 1 277 ? -20.623 -26.152 -4.982 1.00 64.69 277 MET A O 1
ATOM 2107 N N . LYS A 1 278 ? -19.744 -28.214 -5.024 1.00 62.34 278 LYS A N 1
ATOM 2108 C CA . LYS A 1 278 ? -20.667 -28.834 -4.055 1.00 62.34 278 LYS A CA 1
ATOM 2109 C C . LYS A 1 278 ? -20.071 -28.999 -2.649 1.00 62.34 278 LYS A C 1
ATOM 2111 O O . LYS A 1 278 ? -20.774 -29.478 -1.762 1.00 62.34 278 LYS A O 1
ATOM 2116 N N . ASN A 1 279 ? -18.812 -28.617 -2.423 1.00 71.00 279 ASN A N 1
ATOM 2117 C CA . ASN A 1 279 ? -18.181 -28.662 -1.104 1.00 71.00 279 ASN A CA 1
ATOM 2118 C C . ASN A 1 279 ? -18.811 -27.609 -0.179 1.00 71.00 279 ASN A C 1
ATOM 2120 O O . ASN A 1 279 ? -18.748 -26.418 -0.476 1.00 71.00 279 ASN A O 1
ATOM 2124 N N . THR A 1 280 ? -19.383 -28.033 0.952 1.00 61.03 280 THR A N 1
ATOM 2125 C CA . THR A 1 280 ? -20.146 -27.170 1.870 1.00 61.03 280 THR A CA 1
ATOM 2126 C C . THR A 1 280 ? -19.372 -25.924 2.306 1.00 61.03 280 THR A C 1
ATOM 2128 O O . THR A 1 280 ? -19.914 -24.831 2.223 1.00 61.03 280 THR A O 1
ATOM 2131 N N . ARG A 1 281 ? -18.086 -26.056 2.677 1.00 62.62 281 ARG A N 1
ATOM 2132 C CA . ARG A 1 281 ? -17.263 -24.902 3.098 1.00 62.62 281 ARG A CA 1
ATOM 2133 C C . ARG A 1 281 ? -16.966 -23.927 1.961 1.00 62.62 281 ARG A C 1
ATOM 2135 O O . ARG A 1 281 ? -16.838 -22.734 2.203 1.00 62.62 281 ARG A O 1
ATOM 2142 N N . LEU A 1 282 ? -16.814 -24.431 0.734 1.00 66.62 282 LEU A N 1
ATOM 2143 C CA . LEU A 1 282 ? -16.581 -23.569 -0.423 1.00 66.62 282 LEU A CA 1
ATOM 2144 C C . LEU A 1 282 ? -17.882 -22.855 -0.809 1.00 66.62 282 LEU A C 1
ATOM 2146 O O . LEU A 1 282 ? -17.863 -21.662 -1.082 1.00 66.62 282 LEU A O 1
ATOM 2150 N N . LYS A 1 283 ? -19.014 -23.570 -0.777 1.00 66.81 283 LYS A N 1
ATOM 2151 C CA . LYS A 1 283 ? -20.340 -23.086 -1.181 1.00 66.81 283 LYS A CA 1
ATOM 2152 C C . LYS A 1 283 ? -20.767 -21.800 -0.467 1.00 66.81 283 LYS A C 1
ATOM 2154 O O . LYS A 1 283 ? -21.374 -20.951 -1.111 1.00 66.81 283 LYS A O 1
ATOM 2159 N N . ASP A 1 284 ? -20.426 -21.646 0.808 1.00 66.19 284 ASP A N 1
ATOM 2160 C CA . ASP A 1 284 ? -20.776 -20.454 1.592 1.00 66.19 284 ASP A CA 1
ATOM 2161 C C . ASP A 1 284 ? -19.906 -19.227 1.233 1.00 66.19 284 ASP A C 1
ATOM 2163 O O . ASP A 1 284 ? -20.315 -18.092 1.462 1.00 66.19 284 ASP A O 1
ATOM 2167 N N . LEU A 1 285 ? -18.735 -19.443 0.612 1.00 69.75 285 LEU A N 1
ATOM 2168 C CA . LEU A 1 285 ? -17.797 -18.401 0.165 1.00 69.75 285 LEU A CA 1
ATOM 2169 C C . LEU A 1 285 ? -17.835 -18.148 -1.355 1.00 69.75 285 LEU A C 1
ATOM 2171 O O . LEU A 1 285 ? -17.441 -17.075 -1.805 1.00 69.75 285 LEU A O 1
ATOM 2175 N N . LEU A 1 286 ? -18.344 -19.087 -2.164 1.00 70.88 286 LEU A N 1
ATOM 2176 C CA . LEU A 1 286 ? -18.501 -18.921 -3.618 1.00 70.88 286 LEU A CA 1
ATOM 2177 C C . LEU A 1 286 ? -19.276 -17.659 -4.056 1.00 70.88 286 LEU A C 1
ATOM 2179 O O . LEU A 1 286 ? -18.871 -17.093 -5.073 1.00 70.88 286 LEU A O 1
ATOM 2183 N N . PRO A 1 287 ? -20.328 -17.171 -3.357 1.00 76.69 287 PRO A N 1
ATOM 2184 C CA . PRO A 1 287 ? -21.098 -16.011 -3.815 1.00 76.69 287 PRO A CA 1
ATOM 2185 C C . PRO A 1 287 ? -20.260 -14.745 -4.039 1.00 76.69 287 PRO A C 1
ATOM 2187 O O . PRO A 1 287 ? -20.547 -13.981 -4.956 1.00 76.69 287 PRO A O 1
ATOM 2190 N N . GLN A 1 288 ? -19.186 -14.539 -3.265 1.00 76.50 288 GLN A N 1
ATOM 2191 C CA . GLN A 1 288 ? -18.310 -13.367 -3.415 1.00 76.50 288 GLN A CA 1
ATOM 2192 C C . GLN A 1 288 ? -17.340 -13.471 -4.611 1.00 76.50 288 GLN A C 1
ATOM 2194 O O . GLN A 1 288 ? -16.718 -12.482 -4.992 1.00 76.50 288 GLN A O 1
ATOM 2199 N N . PHE A 1 289 ? -17.217 -14.659 -5.214 1.00 82.88 289 PHE A N 1
ATOM 2200 C CA . PHE A 1 289 ? -16.333 -14.954 -6.349 1.00 82.88 289 PHE A CA 1
ATOM 2201 C C . PHE A 1 289 ? -17.091 -15.460 -7.588 1.00 82.88 289 PHE A C 1
ATOM 2203 O O . PHE A 1 289 ? -16.475 -15.813 -8.599 1.00 82.88 289 PHE A O 1
ATOM 2210 N N . GLU A 1 290 ? -18.428 -15.475 -7.547 1.00 76.44 290 GLU A N 1
ATOM 2211 C CA . GLU A 1 290 ? -19.270 -16.024 -8.614 1.00 76.44 290 GLU A CA 1
ATOM 2212 C C . GLU A 1 290 ? -19.113 -15.266 -9.944 1.00 76.44 290 GLU A C 1
ATOM 2214 O O . GLU A 1 290 ? -19.462 -15.797 -10.990 1.00 76.44 290 GLU A O 1
ATOM 2219 N N . GLY A 1 291 ? -18.580 -14.039 -9.942 1.00 76.19 291 GLY A N 1
ATOM 2220 C CA . GLY A 1 291 ? -18.252 -13.288 -11.161 1.00 76.19 291 GLY A CA 1
ATOM 2221 C C . GLY A 1 291 ? -17.040 -13.819 -11.945 1.00 76.19 291 GLY A C 1
ATOM 2222 O O . GLY A 1 291 ? -16.907 -13.492 -13.120 1.00 76.19 291 GLY A O 1
ATOM 2223 N N . VAL A 1 292 ? -16.180 -14.634 -11.322 1.00 84.31 292 VAL A N 1
ATOM 2224 C CA . VAL A 1 292 ? -14.883 -15.078 -11.878 1.00 84.31 292 VAL A CA 1
ATOM 2225 C C . VAL A 1 292 ? -14.790 -16.599 -12.004 1.00 84.31 292 VAL A C 1
ATOM 2227 O O . VAL A 1 292 ? -14.281 -17.116 -12.998 1.00 84.31 292 VAL A O 1
ATOM 2230 N N . ILE A 1 293 ? -15.289 -17.338 -11.012 1.00 85.38 293 ILE A N 1
ATOM 2231 C CA . ILE A 1 293 ? -15.200 -18.804 -10.984 1.00 85.38 293 ILE A CA 1
ATOM 2232 C C . ILE A 1 293 ? -16.098 -19.411 -12.064 1.00 85.38 293 ILE A C 1
ATOM 2234 O O . ILE A 1 293 ? -17.298 -19.142 -12.103 1.00 85.38 293 ILE A O 1
ATOM 2238 N N . ASN A 1 294 ? -15.526 -20.277 -12.909 1.00 83.25 294 ASN A N 1
ATOM 2239 C CA . ASN A 1 294 ? -16.203 -20.915 -14.044 1.00 83.25 294 ASN A CA 1
ATOM 2240 C C . ASN A 1 294 ? -16.862 -19.922 -15.029 1.00 83.25 294 ASN A C 1
ATOM 2242 O O . ASN A 1 294 ? -17.769 -20.303 -15.772 1.00 83.25 294 ASN A O 1
ATOM 2246 N N . LYS A 1 295 ? -16.413 -18.658 -15.059 1.00 85.12 295 LYS A N 1
ATOM 2247 C CA . LYS A 1 295 ? -16.905 -17.624 -15.981 1.00 85.12 295 LYS A CA 1
ATOM 2248 C C . LYS A 1 295 ? -15.777 -17.054 -16.833 1.00 85.12 295 LYS A C 1
ATOM 2250 O O . LYS A 1 295 ? -14.602 -17.122 -16.484 1.00 85.12 295 LYS A O 1
ATOM 2255 N N . VAL A 1 296 ? -16.167 -16.497 -17.975 1.00 84.38 296 VAL A N 1
ATOM 2256 C CA . VAL A 1 296 ? -15.272 -15.749 -18.857 1.00 84.38 296 VAL A CA 1
ATOM 2257 C C . VAL A 1 296 ? -15.119 -14.333 -18.311 1.00 84.38 296 VAL A C 1
ATOM 2259 O O . VAL A 1 296 ? -16.100 -13.599 -18.204 1.00 84.38 296 VAL A O 1
ATOM 2262 N N . VAL A 1 297 ? -13.888 -13.958 -17.979 1.00 88.62 297 VAL A N 1
ATOM 2263 C CA . VAL A 1 297 ? -13.512 -12.656 -17.423 1.00 88.62 297 VAL A CA 1
ATOM 2264 C C . VAL A 1 297 ? -12.837 -11.826 -18.526 1.00 88.62 297 VAL A C 1
ATOM 2266 O O . VAL A 1 297 ? -11.991 -12.363 -19.248 1.00 88.62 297 VAL A O 1
ATOM 2269 N N . PRO A 1 298 ? -13.186 -10.539 -18.707 1.00 90.75 298 PRO A N 1
ATOM 2270 C CA . PRO A 1 298 ? -12.557 -9.691 -19.717 1.00 90.75 298 PRO A CA 1
ATOM 2271 C C . PRO A 1 298 ? -11.101 -9.350 -19.365 1.00 90.75 298 PRO A C 1
ATOM 2273 O O . PRO A 1 298 ? -10.707 -9.335 -18.199 1.00 90.75 298 PRO A O 1
ATOM 2276 N N . LEU A 1 299 ? -10.316 -9.014 -20.383 1.00 90.81 299 LEU A N 1
ATOM 2277 C CA . LEU A 1 299 ? -8.977 -8.440 -20.281 1.00 90.81 299 LEU A CA 1
ATOM 2278 C C . LEU A 1 299 ? -9.019 -7.013 -20.839 1.00 90.81 299 LEU A C 1
ATOM 2280 O O . LEU A 1 299 ? -9.469 -6.794 -21.962 1.00 90.81 299 LEU A O 1
ATOM 2284 N N . VAL A 1 300 ? -8.541 -6.039 -20.065 1.00 91.50 300 VAL A N 1
ATOM 2285 C CA . VAL A 1 300 ? -8.458 -4.632 -20.485 1.00 91.50 300 VAL A CA 1
ATOM 2286 C C . VAL A 1 300 ? -7.460 -4.503 -21.635 1.00 91.50 300 VAL A C 1
ATOM 2288 O O . VAL A 1 300 ? -6.320 -4.959 -21.523 1.00 91.50 300 VAL A O 1
ATOM 2291 N N . THR A 1 301 ? -7.881 -3.883 -22.734 1.00 90.25 301 THR A N 1
ATOM 2292 C CA . THR A 1 301 ? -7.048 -3.553 -23.901 1.00 90.25 301 THR A CA 1
ATOM 2293 C C . THR A 1 301 ? -6.214 -2.296 -23.639 1.00 90.25 301 THR A C 1
ATOM 2295 O O . THR A 1 301 ? -6.738 -1.386 -22.994 1.00 90.25 301 THR A O 1
ATOM 2298 N N . PRO A 1 302 ? -4.973 -2.162 -24.149 1.00 88.81 302 PRO A N 1
ATOM 2299 C CA . PRO A 1 302 ? -4.195 -0.945 -23.942 1.00 88.81 302 PRO A CA 1
ATOM 2300 C C . PRO A 1 302 ? -4.909 0.287 -24.532 1.00 88.81 302 PRO A C 1
ATOM 2302 O O . PRO A 1 302 ? -5.262 0.267 -25.715 1.00 88.81 302 PRO A O 1
ATOM 2305 N N . PRO A 1 303 ? -5.129 1.363 -23.751 1.00 87.56 303 PRO A N 1
ATOM 2306 C CA . PRO A 1 303 ? -5.615 2.631 -24.290 1.00 87.56 303 PRO A CA 1
ATOM 2307 C C . PRO A 1 303 ? -4.535 3.301 -25.167 1.00 87.56 303 PRO A C 1
ATOM 2309 O O . PRO A 1 303 ? -3.393 2.834 -25.184 1.00 87.56 303 PRO A O 1
ATOM 2312 N N . PRO A 1 304 ? -4.852 4.387 -25.906 1.00 88.75 304 PRO A N 1
ATOM 2313 C CA . PRO A 1 304 ? -3.923 5.027 -26.841 1.00 88.75 304 PRO A CA 1
ATOM 2314 C C . PRO A 1 304 ? -2.573 5.379 -26.197 1.00 88.75 304 PRO A C 1
ATOM 2316 O O . PRO A 1 304 ? -2.441 6.377 -25.488 1.00 88.75 304 PRO A O 1
ATOM 2319 N N . LEU A 1 305 ? -1.554 4.552 -26.457 1.00 88.31 305 LEU A N 1
ATOM 2320 C CA . LEU A 1 305 ? -0.293 4.566 -25.706 1.00 88.31 305 LEU A CA 1
ATOM 2321 C C . LEU A 1 305 ? 0.471 5.889 -25.820 1.00 88.31 305 LEU A C 1
ATOM 2323 O O . LEU A 1 305 ? 1.186 6.255 -24.894 1.00 88.31 305 LEU A O 1
ATOM 2327 N N . GLU A 1 306 ? 0.286 6.640 -26.906 1.00 84.25 306 GLU A N 1
ATOM 2328 C CA . GLU A 1 306 ? 0.797 8.007 -27.035 1.00 84.25 306 GLU A CA 1
ATOM 2329 C C . GLU A 1 306 ? 0.217 8.943 -25.960 1.00 84.25 306 GLU A C 1
ATOM 2331 O O . GLU A 1 306 ? 0.960 9.696 -25.336 1.00 84.25 306 GLU A O 1
ATOM 2336 N N . GLN A 1 307 ? -1.090 8.870 -25.696 1.00 84.31 307 GLN A N 1
ATOM 2337 C CA . GLN A 1 307 ? -1.766 9.707 -24.701 1.00 84.31 307 GLN A CA 1
ATOM 2338 C C . GLN A 1 307 ? -1.333 9.320 -23.282 1.00 84.31 307 GLN A C 1
ATOM 2340 O O . GLN A 1 307 ? -0.973 10.196 -22.497 1.00 84.31 307 GLN A O 1
ATOM 2345 N N . VAL A 1 308 ? -1.274 8.013 -22.989 1.00 86.19 308 VAL A N 1
ATOM 2346 C CA . VAL A 1 308 ? -0.747 7.470 -21.720 1.00 86.19 308 VAL A CA 1
ATOM 2347 C C . VAL A 1 308 ? 0.685 7.954 -21.490 1.00 86.19 308 VAL A C 1
ATOM 2349 O O . VAL A 1 308 ? 1.004 8.502 -20.436 1.00 86.19 308 VAL A O 1
ATOM 2352 N N . ARG A 1 309 ? 1.545 7.801 -22.503 1.00 90.75 309 ARG A N 1
ATOM 2353 C CA . ARG A 1 309 ? 2.947 8.218 -22.466 1.00 90.75 309 ARG A CA 1
ATOM 2354 C C . ARG A 1 309 ? 3.086 9.722 -22.255 1.00 90.75 309 ARG A C 1
ATOM 2356 O O . ARG A 1 309 ? 3.894 10.137 -21.433 1.00 90.75 309 ARG A O 1
ATOM 2363 N N . ASN A 1 310 ? 2.332 10.536 -22.989 1.00 82.25 310 ASN A N 1
ATOM 2364 C CA . ASN A 1 310 ? 2.441 11.991 -22.915 1.00 82.25 310 ASN A CA 1
ATOM 2365 C C . ASN A 1 310 ? 1.918 12.525 -21.572 1.00 82.25 310 ASN A C 1
ATOM 2367 O O . ASN A 1 310 ? 2.553 13.407 -21.002 1.00 82.25 310 ASN A O 1
ATOM 2371 N N . ALA A 1 311 ? 0.848 11.943 -21.015 1.00 82.12 311 ALA A N 1
ATOM 2372 C CA . ALA A 1 311 ? 0.385 12.247 -19.659 1.00 82.12 311 ALA A CA 1
ATOM 2373 C C . ALA A 1 311 ? 1.426 11.856 -18.593 1.00 82.12 311 ALA A C 1
ATOM 2375 O O . ALA A 1 311 ? 1.793 12.680 -17.757 1.00 82.12 311 ALA A O 1
ATOM 2376 N N . LEU A 1 312 ? 1.984 10.640 -18.666 1.00 86.94 312 LEU A N 1
ATOM 2377 C CA . LEU A 1 312 ? 3.033 10.197 -17.742 1.00 86.94 312 LEU A CA 1
ATOM 2378 C C . LEU A 1 312 ? 4.312 11.043 -17.849 1.00 86.94 312 LEU A C 1
ATOM 2380 O O . LEU A 1 312 ? 4.915 11.345 -16.826 1.00 86.94 312 LEU A O 1
ATOM 2384 N N . VAL A 1 313 ? 4.738 11.445 -19.052 1.00 85.81 313 VAL A N 1
ATOM 2385 C CA . VAL A 1 313 ? 5.930 12.298 -19.240 1.00 85.81 313 VAL A CA 1
ATOM 2386 C C . VAL A 1 313 ? 5.673 13.736 -18.777 1.00 85.81 313 VAL A C 1
ATOM 2388 O O . VAL A 1 313 ? 6.611 14.388 -18.329 1.00 85.81 313 VAL A O 1
ATOM 2391 N N . LEU A 1 314 ? 4.430 14.221 -18.834 1.00 79.88 314 LEU A N 1
ATOM 2392 C CA . LEU A 1 314 ? 4.048 15.523 -18.283 1.00 79.88 314 LEU A CA 1
ATOM 2393 C C . LEU A 1 314 ? 4.046 15.512 -16.744 1.00 79.88 314 LEU A C 1
ATOM 2395 O O . LEU A 1 314 ? 4.584 16.427 -16.130 1.00 79.88 314 LEU A O 1
ATOM 2399 N N . GLU A 1 315 ? 3.489 14.468 -16.121 1.00 78.38 315 GLU A N 1
ATOM 2400 C CA . GLU A 1 315 ? 3.420 14.328 -14.656 1.00 78.38 315 GLU A CA 1
ATOM 2401 C C . GLU A 1 315 ? 4.754 13.880 -14.019 1.00 78.38 315 GLU A C 1
ATOM 2403 O O . GLU A 1 315 ? 5.066 14.260 -12.890 1.00 78.38 315 GLU A O 1
ATOM 2408 N N . PHE A 1 316 ? 5.557 13.079 -14.728 1.00 85.94 316 PHE A N 1
ATOM 2409 C CA . PHE A 1 316 ? 6.796 12.464 -14.233 1.00 85.94 316 PHE A CA 1
ATOM 2410 C C . PHE A 1 316 ? 7.936 12.549 -15.272 1.00 85.94 316 PHE A C 1
ATOM 2412 O O . PHE A 1 316 ? 8.476 11.520 -15.693 1.00 85.94 316 PHE A O 1
ATOM 2419 N N . PRO A 1 317 ? 8.369 13.751 -15.699 1.00 82.19 317 PRO A N 1
ATOM 2420 C CA . PRO A 1 317 ? 9.365 13.896 -16.767 1.00 82.19 317 PRO A CA 1
ATOM 2421 C C . PRO A 1 317 ? 10.723 13.258 -16.422 1.00 82.19 317 PRO A C 1
ATOM 2423 O O . PRO A 1 317 ? 11.378 12.680 -17.289 1.00 82.19 317 PRO A O 1
ATOM 2426 N N . TYR A 1 318 ? 11.104 13.249 -15.141 1.00 83.06 318 TYR A N 1
ATOM 2427 C CA . TYR A 1 318 ? 12.300 12.562 -14.634 1.00 83.06 318 TYR A CA 1
ATOM 2428 C C . TYR A 1 318 ? 12.212 11.024 -14.713 1.00 83.06 318 TYR A C 1
ATOM 2430 O O . TYR A 1 318 ? 13.238 10.346 -14.715 1.00 83.06 318 TYR A O 1
ATOM 2438 N N . ALA A 1 319 ? 11.003 10.462 -14.817 1.00 87.38 319 ALA A N 1
ATOM 2439 C CA . ALA A 1 319 ? 10.758 9.031 -14.983 1.00 87.38 319 ALA A CA 1
ATOM 2440 C C . ALA A 1 319 ? 10.658 8.604 -16.461 1.00 87.38 319 ALA A C 1
ATOM 2442 O O . ALA A 1 319 ? 10.394 7.433 -16.732 1.00 87.38 319 ALA A O 1
ATOM 2443 N N . LYS A 1 320 ? 10.894 9.510 -17.429 1.00 86.88 320 LYS A N 1
ATOM 2444 C CA . LYS A 1 320 ? 10.747 9.264 -18.881 1.00 86.88 320 LYS A CA 1
ATOM 2445 C C . LYS A 1 320 ? 11.340 7.930 -19.351 1.00 86.88 320 LYS A C 1
ATOM 2447 O O . LYS A 1 320 ? 10.717 7.258 -20.164 1.00 86.88 320 LYS A O 1
ATOM 2452 N N . ASN A 1 321 ? 12.510 7.529 -18.851 1.00 85.44 321 ASN A N 1
ATOM 2453 C CA . ASN A 1 321 ? 13.136 6.262 -19.245 1.00 85.44 321 ASN A CA 1
ATOM 2454 C C . ASN A 1 321 ? 12.312 5.041 -18.796 1.00 85.44 321 ASN A C 1
ATOM 2456 O O . ASN A 1 321 ? 12.155 4.099 -19.565 1.00 85.44 321 ASN A O 1
ATOM 2460 N N . VAL A 1 322 ? 11.741 5.077 -17.588 1.00 87.62 322 VAL A N 1
ATOM 2461 C CA . VAL A 1 322 ? 10.846 4.024 -17.082 1.00 87.62 322 VAL A CA 1
ATOM 2462 C C . VAL A 1 322 ? 9.507 4.053 -17.821 1.00 87.62 322 VAL A C 1
ATOM 2464 O O . VAL A 1 322 ? 8.986 3.003 -18.179 1.00 87.62 322 VAL A O 1
ATOM 2467 N N . ILE A 1 323 ? 8.987 5.242 -18.142 1.00 89.62 323 ILE A N 1
ATOM 2468 C CA . ILE A 1 323 ? 7.769 5.399 -18.953 1.00 89.62 323 ILE A CA 1
ATOM 2469 C C . ILE A 1 323 ? 7.962 4.794 -20.345 1.00 89.62 323 ILE A C 1
ATOM 2471 O O . ILE A 1 323 ? 7.133 4.004 -20.784 1.00 89.62 323 ILE A O 1
ATOM 2475 N N . ASP A 1 324 ? 9.060 5.121 -21.031 1.00 89.44 324 ASP A N 1
ATOM 2476 C CA . ASP A 1 324 ? 9.365 4.574 -22.355 1.00 89.44 324 ASP A CA 1
ATOM 2477 C C . ASP A 1 324 ? 9.502 3.034 -22.310 1.00 89.44 324 ASP A C 1
ATOM 2479 O O . ASP A 1 324 ? 9.073 2.368 -23.248 1.00 89.44 324 ASP A O 1
ATOM 2483 N N . ILE A 1 325 ? 10.009 2.463 -21.206 1.00 87.12 325 ILE A N 1
ATOM 2484 C CA . ILE A 1 325 ? 10.075 1.008 -20.958 1.00 87.12 325 ILE A CA 1
ATOM 2485 C C . ILE A 1 325 ? 8.680 0.391 -20.741 1.00 87.12 325 ILE A C 1
ATOM 2487 O O . ILE A 1 325 ? 8.341 -0.592 -21.400 1.00 87.12 325 ILE A O 1
ATOM 2491 N N . VAL A 1 326 ? 7.863 0.961 -19.849 1.00 87.56 326 VAL A N 1
ATOM 2492 C CA . VAL A 1 326 ? 6.500 0.480 -19.536 1.00 87.56 326 VAL A CA 1
ATOM 2493 C C . VAL A 1 326 ? 5.582 0.576 -20.756 1.00 87.56 326 VAL A C 1
ATOM 2495 O O . VAL A 1 326 ? 4.773 -0.315 -20.998 1.00 87.56 326 VAL A O 1
ATOM 2498 N N . ILE A 1 327 ? 5.721 1.638 -21.551 1.00 89.06 327 ILE A N 1
ATOM 2499 C CA . ILE A 1 327 ? 4.960 1.825 -22.787 1.00 89.06 327 ILE A CA 1
ATOM 2500 C C . ILE A 1 327 ? 5.439 0.858 -23.875 1.00 89.06 327 ILE A C 1
ATOM 2502 O O . ILE A 1 327 ? 4.597 0.271 -24.551 1.00 89.06 327 ILE A O 1
ATOM 2506 N N . ALA A 1 328 ? 6.753 0.643 -24.031 1.00 85.62 328 ALA A N 1
ATOM 2507 C CA . ALA A 1 328 ? 7.292 -0.307 -25.009 1.00 85.62 328 ALA A CA 1
ATOM 2508 C C . ALA A 1 328 ? 6.779 -1.737 -24.780 1.00 85.62 328 ALA A C 1
ATOM 2510 O O . ALA A 1 328 ? 6.421 -2.409 -25.741 1.00 85.62 328 ALA A O 1
ATOM 2511 N N . ASP A 1 329 ? 6.656 -2.161 -23.520 1.00 86.50 329 ASP A N 1
ATOM 2512 C CA . ASP A 1 329 ? 6.072 -3.453 -23.139 1.00 86.50 329 ASP A CA 1
ATOM 2513 C C . ASP A 1 329 ? 4.644 -3.682 -23.657 1.00 86.50 329 ASP A C 1
ATOM 2515 O O . ASP A 1 329 ? 4.233 -4.830 -23.813 1.00 86.50 329 ASP A O 1
ATOM 2519 N N . LEU A 1 330 ? 3.888 -2.606 -23.888 1.00 85.88 330 LEU A N 1
ATOM 2520 C CA . LEU A 1 330 ? 2.476 -2.629 -24.269 1.00 85.88 330 LEU A CA 1
ATOM 2521 C C . LEU A 1 330 ? 2.253 -2.417 -25.772 1.00 85.88 330 LEU A C 1
ATOM 2523 O O . LEU A 1 330 ? 1.145 -2.650 -26.260 1.00 85.88 330 LEU A O 1
ATOM 2527 N N . VAL A 1 331 ? 3.279 -1.990 -26.518 1.00 83.94 331 VAL A N 1
ATOM 2528 C CA . VAL A 1 331 ? 3.199 -1.839 -27.978 1.00 83.94 331 VAL A CA 1
ATOM 2529 C C . VAL A 1 331 ? 2.870 -3.194 -28.611 1.00 83.94 331 VAL A C 1
ATOM 2531 O O . VAL A 1 331 ? 3.430 -4.222 -28.246 1.00 83.94 331 VAL A O 1
ATOM 2534 N N . GLY A 1 332 ? 1.906 -3.205 -29.534 1.00 76.25 332 GLY A N 1
ATOM 2535 C CA . GLY A 1 332 ? 1.466 -4.417 -30.232 1.00 76.25 332 GLY A CA 1
ATOM 2536 C C . GLY A 1 332 ? 0.688 -5.433 -29.381 1.00 76.25 332 GLY A C 1
ATOM 2537 O O . GLY A 1 332 ? 0.211 -6.422 -29.933 1.00 76.25 332 GLY A O 1
ATOM 2538 N N . ARG A 1 333 ? 0.512 -5.223 -28.066 1.00 81.75 333 ARG A N 1
ATOM 2539 C CA . ARG A 1 333 ? -0.225 -6.170 -27.213 1.00 81.75 333 ARG A CA 1
ATOM 2540 C C . ARG A 1 333 ? -1.746 -6.000 -27.350 1.00 81.75 333 ARG A C 1
ATOM 2542 O O . ARG A 1 333 ? -2.234 -4.874 -27.286 1.00 81.75 333 ARG A O 1
ATOM 2549 N N . PRO A 1 334 ? -2.527 -7.096 -27.442 1.00 81.69 334 PRO A N 1
ATOM 2550 C CA . PRO A 1 334 ? -3.992 -7.027 -27.467 1.00 81.69 334 PRO A CA 1
ATOM 2551 C C . PRO A 1 334 ? -4.599 -6.688 -26.095 1.00 81.69 334 PRO A C 1
ATOM 2553 O O . PRO A 1 334 ? -5.768 -6.321 -26.008 1.00 81.69 334 PRO A O 1
ATOM 2556 N N . THR A 1 335 ? -3.827 -6.827 -25.015 1.00 90.94 335 THR A N 1
ATOM 2557 C CA . THR A 1 335 ? -4.264 -6.666 -23.620 1.00 90.94 335 THR A CA 1
ATOM 2558 C C . THR A 1 335 ? -3.167 -6.000 -22.798 1.00 90.94 335 THR A C 1
ATOM 2560 O O . THR A 1 335 ? -1.984 -6.248 -23.042 1.00 90.94 335 THR A O 1
ATOM 2563 N N . VAL A 1 336 ? -3.533 -5.200 -21.794 1.00 91.12 336 VAL A N 1
ATOM 2564 C CA . VAL A 1 336 ? -2.575 -4.627 -20.841 1.00 91.12 336 VAL A CA 1
ATOM 2565 C C . VAL A 1 336 ? -1.885 -5.759 -20.083 1.00 91.12 336 VAL A C 1
ATOM 2567 O O . VAL A 1 336 ? -2.534 -6.500 -19.350 1.00 91.12 336 VAL A O 1
ATOM 2570 N N . LEU A 1 337 ? -0.576 -5.889 -20.282 1.00 93.19 337 LEU A N 1
ATOM 2571 C CA . LEU A 1 337 ? 0.308 -6.746 -19.501 1.00 93.19 337 LEU A CA 1
ATOM 2572 C C . LEU A 1 337 ? 1.708 -6.134 -19.533 1.00 93.19 337 LEU A C 1
ATOM 2574 O O . LEU A 1 337 ? 2.417 -6.269 -20.533 1.00 93.19 337 LEU A O 1
ATOM 2578 N N . VAL A 1 338 ? 2.091 -5.461 -18.452 1.00 91.38 338 VAL A N 1
ATOM 2579 C CA . VAL A 1 338 ? 3.461 -4.982 -18.224 1.00 91.38 338 VAL A CA 1
ATOM 2580 C C . VAL A 1 338 ? 4.248 -6.135 -17.595 1.00 91.38 338 VAL A C 1
ATOM 2582 O O . VAL A 1 338 ? 3.775 -6.737 -16.627 1.00 91.38 338 VAL A O 1
ATOM 2585 N N . ARG A 1 339 ? 5.424 -6.484 -18.136 1.00 90.81 339 ARG A N 1
ATOM 2586 C CA . ARG A 1 339 ? 6.289 -7.518 -17.535 1.00 90.81 339 ARG A CA 1
ATOM 2587 C C . ARG A 1 339 ? 6.789 -7.029 -16.161 1.00 90.81 339 ARG A C 1
ATOM 2589 O O . ARG A 1 339 ? 6.903 -5.817 -15.984 1.00 90.81 339 ARG A O 1
ATOM 2596 N N . PRO A 1 340 ? 7.173 -7.922 -15.230 1.00 94.38 340 PRO A N 1
ATOM 2597 C CA . PRO A 1 340 ? 7.680 -7.536 -13.914 1.00 94.38 340 PRO A CA 1
ATOM 2598 C C . PRO A 1 340 ? 8.749 -6.432 -13.944 1.00 94.38 340 PRO A C 1
ATOM 2600 O O . PRO A 1 340 ? 9.809 -6.596 -14.555 1.00 94.38 340 PRO A O 1
ATOM 2603 N N . ILE A 1 341 ? 8.482 -5.315 -13.263 1.00 94.06 341 ILE A N 1
ATOM 2604 C CA . ILE A 1 341 ? 9.402 -4.172 -13.116 1.00 94.06 341 ILE A CA 1
ATOM 2605 C C . ILE A 1 341 ? 9.640 -3.878 -11.631 1.00 94.06 341 ILE A C 1
ATOM 2607 O O . ILE A 1 341 ? 8.710 -3.938 -10.827 1.00 94.06 341 ILE A O 1
ATOM 2611 N N . LEU A 1 342 ? 10.889 -3.556 -11.281 1.00 94.06 342 LEU A N 1
ATOM 2612 C CA . LEU A 1 342 ? 11.290 -3.084 -9.955 1.00 94.06 342 LEU A CA 1
ATOM 2613 C C . LEU A 1 342 ? 11.838 -1.655 -10.060 1.00 94.06 342 LEU A C 1
ATOM 2615 O O . LEU A 1 342 ? 12.975 -1.457 -10.493 1.00 94.06 342 LEU A O 1
ATOM 2619 N N . ASP A 1 343 ? 11.030 -0.684 -9.636 1.00 91.62 343 ASP A N 1
ATOM 2620 C CA . ASP A 1 343 ? 11.387 0.732 -9.551 1.00 91.62 343 ASP A CA 1
ATOM 2621 C C . ASP A 1 343 ? 12.326 0.967 -8.357 1.00 91.62 343 ASP A C 1
ATOM 2623 O O . ASP A 1 343 ? 11.899 0.997 -7.198 1.00 91.62 343 ASP A O 1
ATOM 2627 N N . LEU A 1 344 ? 13.611 1.174 -8.638 1.00 90.31 344 LEU A N 1
ATOM 2628 C CA . LEU A 1 344 ? 14.618 1.607 -7.670 1.00 90.31 344 LEU A CA 1
ATOM 2629 C C . LEU A 1 344 ? 14.735 3.128 -7.599 1.00 90.31 344 LEU A C 1
ATOM 2631 O O . LEU A 1 344 ? 14.507 3.831 -8.578 1.00 90.31 344 LEU A O 1
ATOM 2635 N N . GLY A 1 345 ? 15.199 3.645 -6.464 1.00 84.25 345 GLY A N 1
ATOM 2636 C CA . GLY A 1 345 ? 15.739 5.005 -6.355 1.00 84.25 345 GLY A CA 1
ATOM 2637 C C . GLY A 1 345 ? 15.602 5.559 -4.943 1.00 84.25 345 GLY A C 1
ATOM 2638 O O . GLY A 1 345 ? 15.044 4.899 -4.072 1.00 84.25 345 GLY A O 1
ATOM 2639 N N . GLU A 1 346 ? 16.017 6.796 -4.704 1.00 76.56 346 GLU A N 1
ATOM 2640 C CA . GLU A 1 346 ? 15.977 7.366 -3.352 1.00 76.56 346 GLU A CA 1
ATOM 2641 C C . GLU A 1 346 ? 14.544 7.619 -2.806 1.00 76.56 346 GLU A C 1
ATOM 2643 O O . GLU A 1 346 ? 13.588 7.799 -3.581 1.00 76.56 346 GLU A O 1
ATOM 2648 N N . PRO A 1 347 ? 14.361 7.649 -1.467 1.00 73.31 347 PRO A N 1
ATOM 2649 C CA . PRO A 1 347 ? 13.069 7.922 -0.838 1.00 73.31 347 PRO A CA 1
ATOM 2650 C C . PRO A 1 347 ? 12.572 9.358 -1.085 1.00 73.31 347 PRO A C 1
ATOM 2652 O O . PRO A 1 347 ? 13.145 10.335 -0.593 1.00 73.31 347 PRO A O 1
ATOM 2655 N N . GLY A 1 348 ? 11.442 9.481 -1.784 1.00 66.88 348 GLY A N 1
ATOM 2656 C CA . GLY A 1 348 ? 10.818 10.761 -2.149 1.00 66.88 348 GLY A CA 1
ATOM 2657 C C . GLY A 1 348 ? 10.661 10.979 -3.657 1.00 66.88 348 GLY A C 1
ATOM 2658 O O . GLY A 1 348 ? 9.924 11.871 -4.058 1.00 66.88 348 GLY A O 1
ATOM 2659 N N . GLY A 1 349 ? 11.264 10.135 -4.503 1.00 70.00 349 GLY A N 1
ATOM 2660 C CA . GLY A 1 349 ? 11.105 10.182 -5.966 1.00 70.00 349 GLY A CA 1
ATOM 2661 C C . GLY A 1 349 ? 9.738 9.732 -6.514 1.00 70.00 349 GLY A C 1
ATOM 2662 O O . GLY A 1 349 ? 9.656 9.347 -7.666 1.00 70.00 349 GLY A O 1
ATOM 2663 N N . GLY A 1 350 ? 8.670 9.690 -5.712 1.00 79.19 350 GLY A N 1
ATOM 2664 C CA . GLY A 1 350 ? 7.307 9.451 -6.216 1.00 79.19 350 GLY A CA 1
ATOM 2665 C C . GLY A 1 350 ? 6.944 8.034 -6.705 1.00 79.19 350 GLY A C 1
ATOM 2666 O O . GLY A 1 350 ? 5.808 7.855 -7.132 1.00 79.19 350 GLY A O 1
ATOM 2667 N N . LYS A 1 351 ? 7.827 7.024 -6.614 1.00 85.50 351 LYS A N 1
ATOM 2668 C CA . LYS A 1 351 ? 7.615 5.630 -7.095 1.00 85.50 351 LYS A CA 1
ATOM 2669 C C . LYS A 1 351 ? 6.187 5.077 -6.899 1.00 85.50 351 LYS A C 1
ATOM 2671 O O . LYS A 1 351 ? 5.503 4.741 -7.860 1.00 85.50 351 LYS A O 1
ATOM 2676 N N . SER A 1 352 ? 5.684 5.060 -5.665 1.00 85.69 352 SER A N 1
ATOM 2677 C CA . SER A 1 352 ? 4.360 4.507 -5.313 1.00 85.69 352 SER A CA 1
ATOM 2678 C C . SER A 1 352 ? 3.165 5.365 -5.767 1.00 85.69 352 SER A C 1
ATOM 2680 O O . SER A 1 352 ? 2.012 4.953 -5.630 1.00 85.69 352 SER A O 1
ATOM 2682 N N . LEU A 1 353 ? 3.408 6.580 -6.268 1.00 85.88 353 LEU A N 1
ATOM 2683 C CA . LEU A 1 353 ? 2.434 7.406 -6.988 1.00 85.88 353 LEU A CA 1
ATOM 2684 C C . LEU A 1 353 ? 2.521 7.127 -8.495 1.00 85.88 353 LEU A C 1
ATOM 2686 O O . LEU A 1 353 ? 1.494 6.876 -9.117 1.00 85.88 353 LEU A O 1
ATOM 2690 N N . PHE A 1 354 ? 3.736 7.092 -9.045 1.00 89.44 354 PHE A N 1
ATOM 2691 C CA . PHE A 1 354 ? 4.027 6.777 -10.444 1.00 89.44 354 PHE A CA 1
ATOM 2692 C C . PHE A 1 354 ? 3.411 5.437 -10.884 1.00 89.44 354 PHE A C 1
ATOM 2694 O O . PHE A 1 354 ? 2.616 5.404 -11.824 1.00 89.44 354 PHE A O 1
ATOM 2701 N N . ALA A 1 355 ? 3.655 4.357 -10.134 1.00 90.81 355 ALA A N 1
ATOM 2702 C CA . ALA A 1 355 ? 3.084 3.038 -10.417 1.00 90.81 355 ALA A CA 1
ATOM 2703 C C . ALA A 1 355 ? 1.539 3.011 -10.377 1.00 90.81 355 ALA A C 1
ATOM 2705 O O . ALA A 1 355 ? 0.905 2.281 -11.138 1.00 90.81 355 ALA A O 1
ATOM 2706 N N . ARG A 1 356 ? 0.905 3.844 -9.534 1.00 90.12 356 ARG A N 1
ATOM 2707 C CA . ARG A 1 356 ? -0.562 3.996 -9.523 1.00 90.12 356 ARG A CA 1
ATOM 2708 C C . ARG A 1 356 ? -1.068 4.782 -10.730 1.00 90.12 356 ARG A C 1
ATOM 2710 O O . ARG A 1 356 ? -2.032 4.348 -11.350 1.00 90.12 356 ARG A O 1
ATOM 2717 N N . ARG A 1 357 ? -0.397 5.874 -11.111 1.00 89.94 357 ARG A N 1
ATOM 2718 C CA . ARG A 1 357 ? -0.751 6.661 -12.306 1.00 89.94 357 ARG A CA 1
ATOM 2719 C C . ARG A 1 357 ? -0.594 5.857 -13.597 1.00 89.94 357 ARG A C 1
ATOM 2721 O O . ARG A 1 357 ? -1.422 6.015 -14.487 1.00 89.94 357 ARG A O 1
ATOM 2728 N N . ILE A 1 358 ? 0.376 4.939 -13.672 1.00 92.12 358 ILE A N 1
ATOM 2729 C CA . ILE A 1 358 ? 0.456 3.941 -14.753 1.00 92.12 358 ILE A CA 1
ATOM 2730 C C . ILE A 1 358 ? -0.830 3.103 -14.809 1.00 92.12 358 ILE A C 1
ATOM 2732 O O . ILE A 1 358 ? -1.478 3.068 -15.850 1.00 92.12 358 ILE A O 1
ATOM 2736 N N . ALA A 1 359 ? -1.230 2.460 -13.706 1.00 92.88 359 ALA A N 1
ATOM 2737 C CA . ALA A 1 359 ? -2.432 1.622 -13.677 1.00 92.88 359 ALA A CA 1
ATOM 2738 C C . ALA A 1 359 ? -3.711 2.409 -14.034 1.00 92.88 359 ALA A C 1
ATOM 2740 O O . ALA A 1 359 ? -4.495 1.973 -14.878 1.00 92.88 359 ALA A O 1
ATOM 2741 N N . GLU A 1 360 ? -3.874 3.603 -13.453 1.00 89.94 360 GLU A N 1
ATOM 2742 C CA . GLU A 1 360 ? -5.003 4.509 -13.701 1.00 89.94 360 GLU A CA 1
ATOM 2743 C C . GLU A 1 360 ? -5.099 4.930 -15.180 1.00 89.94 360 GLU A C 1
ATOM 2745 O O . GLU A 1 360 ? -6.179 4.854 -15.765 1.00 89.94 360 GLU A O 1
ATOM 2750 N N . LEU A 1 361 ? -3.986 5.329 -15.810 1.00 89.69 361 LEU A N 1
ATOM 2751 C CA . LEU A 1 361 ? -3.963 5.745 -17.221 1.00 89.69 361 LEU A CA 1
ATOM 2752 C C . LEU A 1 361 ? -4.055 4.566 -18.204 1.00 89.69 361 LEU A C 1
ATOM 2754 O O . LEU A 1 361 ? -4.465 4.761 -19.346 1.00 89.69 361 LEU A O 1
ATOM 2758 N N . LEU A 1 362 ? -3.711 3.349 -17.772 1.00 91.38 362 LEU A N 1
ATOM 2759 C CA . LEU A 1 362 ? -3.918 2.110 -18.532 1.00 91.38 362 LEU A CA 1
ATOM 2760 C C . LEU A 1 362 ? -5.324 1.510 -18.357 1.00 91.38 362 LEU A C 1
ATOM 2762 O O . LEU A 1 362 ? -5.637 0.516 -19.010 1.00 91.38 362 LEU A O 1
ATOM 2766 N N . GLY A 1 363 ? -6.171 2.093 -17.502 1.00 89.56 363 GLY A N 1
ATOM 2767 C CA . GLY A 1 363 ? -7.533 1.613 -17.253 1.00 89.56 363 GLY A CA 1
ATOM 2768 C C . GLY A 1 363 ? -7.611 0.292 -16.478 1.00 89.56 363 GLY A C 1
ATOM 2769 O O . GLY A 1 363 ? -8.636 -0.383 -16.545 1.00 89.56 363 GLY A O 1
ATOM 2770 N N . VAL A 1 364 ? -6.549 -0.090 -15.758 1.00 94.00 364 VAL A N 1
ATOM 2771 C CA . VAL A 1 364 ? -6.483 -1.334 -14.972 1.00 94.00 364 VAL A CA 1
ATOM 2772 C C . VAL A 1 364 ? -6.552 -1.063 -13.471 1.00 94.00 364 VAL A C 1
ATOM 2774 O O . VAL A 1 364 ? -5.978 -0.104 -12.957 1.00 94.00 364 VAL A O 1
ATOM 2777 N N . SER A 1 365 ? -7.234 -1.943 -12.737 1.00 92.88 365 SER A N 1
ATOM 2778 C CA . SER A 1 365 ? -7.303 -1.866 -11.276 1.00 92.88 365 SER A CA 1
ATOM 2779 C C . SER A 1 365 ? -5.924 -2.063 -10.636 1.00 92.88 365 SER A C 1
ATOM 2781 O O . SER A 1 365 ? -5.196 -2.987 -11.003 1.00 92.88 365 SER A O 1
ATOM 2783 N N . CYS A 1 366 ? -5.576 -1.216 -9.662 1.00 93.94 366 CYS A N 1
ATOM 2784 C CA . CYS A 1 366 ? -4.308 -1.274 -8.932 1.00 93.94 366 CYS A CA 1
ATOM 2785 C C . CYS A 1 366 ? -4.493 -1.908 -7.543 1.00 93.94 366 CYS A C 1
ATOM 2787 O O . CYS A 1 366 ? -5.015 -1.279 -6.617 1.00 93.94 366 CYS A O 1
ATOM 2789 N N . TRP A 1 367 ? -4.038 -3.149 -7.376 1.00 93.88 367 TRP A N 1
ATOM 2790 C CA . TRP A 1 367 ? -4.014 -3.844 -6.091 1.00 93.88 367 TRP A CA 1
ATOM 2791 C C . TRP A 1 367 ? -2.678 -3.600 -5.381 1.00 93.88 367 TRP A C 1
ATOM 2793 O O . TRP A 1 367 ? -1.674 -4.253 -5.667 1.00 93.88 367 TRP A O 1
ATOM 2803 N N . ARG A 1 368 ? -2.651 -2.652 -4.437 1.00 92.00 368 ARG A N 1
ATOM 2804 C CA . ARG A 1 368 ? -1.447 -2.356 -3.646 1.00 92.00 368 ARG A CA 1
ATOM 2805 C C . ARG A 1 368 ? -1.311 -3.285 -2.440 1.00 92.00 368 ARG A C 1
ATOM 2807 O O . ARG A 1 368 ? -2.189 -3.313 -1.581 1.00 92.00 368 ARG A O 1
ATOM 2814 N N . THR A 1 369 ? -0.176 -3.970 -2.347 1.00 87.44 369 THR A N 1
ATOM 2815 C CA . THR A 1 369 ? 0.274 -4.736 -1.178 1.00 87.44 369 THR A CA 1
ATOM 2816 C C . THR A 1 369 ? 1.566 -4.114 -0.640 1.00 87.44 369 THR A C 1
ATOM 2818 O O . THR A 1 369 ? 2.499 -3.864 -1.393 1.00 87.44 369 THR A O 1
ATOM 2821 N N . ASP A 1 370 ? 1.604 -3.846 0.662 1.00 83.94 370 ASP A N 1
ATOM 2822 C CA . ASP A 1 370 ? 2.778 -3.356 1.395 1.00 83.94 370 ASP A CA 1
ATOM 2823 C C . ASP A 1 370 ? 3.657 -4.556 1.775 1.00 83.94 370 ASP A C 1
ATOM 2825 O O . ASP A 1 370 ? 3.224 -5.428 2.534 1.00 83.94 370 ASP A O 1
ATOM 2829 N N . ALA A 1 371 ? 4.869 -4.625 1.222 1.00 78.94 371 ALA A N 1
ATOM 2830 C CA . ALA A 1 371 ? 5.753 -5.776 1.379 1.00 78.94 371 ALA A CA 1
ATOM 2831 C C . ALA A 1 371 ? 6.277 -5.936 2.817 1.00 78.94 371 ALA A C 1
ATOM 2833 O O . ALA A 1 371 ? 6.566 -7.053 3.239 1.00 78.94 371 ALA A O 1
ATOM 2834 N N . SER A 1 372 ? 6.313 -4.860 3.615 1.00 68.25 372 SER A N 1
ATOM 2835 C CA . SER A 1 372 ? 6.675 -4.934 5.041 1.00 68.25 372 SER A CA 1
ATOM 2836 C C . SER A 1 372 ? 5.611 -5.630 5.906 1.00 68.25 372 SER A C 1
ATOM 2838 O O . SER A 1 372 ? 5.858 -5.933 7.074 1.00 68.25 372 SER A O 1
ATOM 2840 N N . ARG A 1 373 ? 4.423 -5.888 5.338 1.00 62.03 373 ARG A N 1
ATOM 2841 C CA . ARG A 1 373 ? 3.246 -6.450 6.023 1.00 62.03 373 ARG A CA 1
ATOM 2842 C C . ARG A 1 373 ? 2.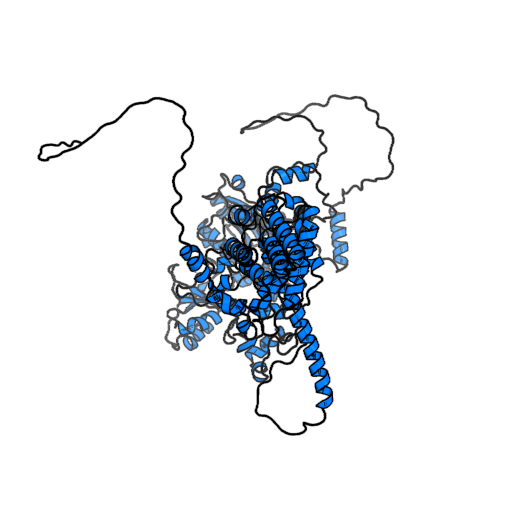678 -7.698 5.340 1.00 62.03 373 ARG A C 1
ATOM 2844 O O . ARG A 1 373 ? 1.601 -8.151 5.727 1.00 62.03 373 ARG A O 1
ATOM 2851 N N . ALA A 1 374 ? 3.351 -8.215 4.313 1.00 61.16 374 ALA A N 1
ATOM 2852 C CA . ALA A 1 374 ? 2.860 -9.305 3.480 1.00 61.16 374 ALA A CA 1
ATOM 2853 C C . ALA A 1 374 ? 3.672 -10.588 3.701 1.00 61.16 374 ALA A C 1
ATOM 2855 O O . ALA A 1 374 ? 4.808 -10.708 3.253 1.00 61.16 374 ALA A O 1
ATOM 2856 N N . ASP A 1 375 ? 3.052 -11.557 4.371 1.00 67.62 375 ASP A N 1
ATOM 2857 C CA . ASP A 1 375 ? 3.569 -12.918 4.534 1.00 67.62 375 ASP A CA 1
ATOM 2858 C C . ASP A 1 375 ? 3.106 -13.835 3.378 1.00 67.62 375 ASP A C 1
ATOM 2860 O O . ASP A 1 375 ? 2.438 -13.410 2.432 1.00 67.62 375 ASP A O 1
ATOM 2864 N N . SER A 1 376 ? 3.375 -15.138 3.509 1.00 69.62 376 SER A N 1
ATOM 2865 C CA . SER A 1 376 ? 2.841 -16.229 2.672 1.00 69.62 376 SER A CA 1
ATOM 2866 C C . SER A 1 376 ? 1.326 -16.208 2.399 1.00 69.62 376 SER A C 1
ATOM 2868 O O . SER A 1 376 ? 0.892 -16.831 1.437 1.00 69.62 376 SER A O 1
ATOM 2870 N N . VAL A 1 377 ? 0.521 -15.445 3.150 1.00 76.44 377 VAL A N 1
ATOM 2871 C CA . VAL A 1 377 ? -0.901 -15.172 2.838 1.00 76.44 377 VAL A CA 1
ATOM 2872 C C . VAL A 1 377 ? -1.085 -14.602 1.421 1.00 76.44 377 VAL A C 1
ATOM 2874 O O . VAL A 1 377 ? -2.098 -14.863 0.780 1.00 76.44 377 VAL A O 1
ATOM 2877 N N . PHE A 1 378 ? -0.082 -13.904 0.875 1.00 83.94 378 PHE A N 1
ATOM 2878 C CA . PHE A 1 378 ? -0.100 -13.407 -0.505 1.00 83.94 378 PHE A CA 1
ATOM 2879 C C . PHE A 1 378 ? -0.301 -14.523 -1.556 1.00 83.94 378 PHE A C 1
ATOM 2881 O O . PHE A 1 378 ? -0.956 -14.292 -2.575 1.00 83.94 378 PHE A O 1
ATOM 2888 N N . ALA A 1 379 ? 0.200 -15.736 -1.284 1.00 83.12 379 ALA A N 1
ATOM 2889 C CA . ALA A 1 379 ? 0.022 -16.944 -2.102 1.00 83.12 379 ALA A CA 1
ATOM 2890 C C . ALA A 1 379 ? -1.333 -17.655 -1.898 1.00 83.12 379 ALA A C 1
ATOM 2892 O O . ALA A 1 379 ? -1.614 -18.640 -2.579 1.00 83.12 379 ALA A O 1
ATOM 2893 N N . GLY A 1 380 ? -2.174 -17.161 -0.986 1.00 81.75 380 GLY A N 1
ATOM 2894 C CA . GLY A 1 380 ? -3.422 -17.797 -0.570 1.00 81.75 380 GLY A CA 1
ATOM 2895 C C . GLY A 1 380 ? -3.219 -18.776 0.588 1.00 81.75 380 GLY A C 1
ATOM 2896 O O . GLY A 1 380 ? -2.117 -19.268 0.844 1.00 81.75 380 GLY A O 1
ATOM 2897 N N . THR A 1 381 ? -4.292 -19.060 1.321 1.00 82.94 381 THR A N 1
ATOM 2898 C CA . THR A 1 381 ? -4.282 -19.940 2.500 1.00 82.94 381 THR A CA 1
ATOM 2899 C C . THR A 1 381 ? -5.206 -21.139 2.295 1.00 82.94 381 THR A C 1
ATOM 2901 O O . THR A 1 381 ? -6.294 -21.025 1.733 1.00 82.94 381 THR A O 1
ATOM 2904 N N . ASP A 1 382 ? -4.766 -22.330 2.724 1.00 79.56 382 ASP A N 1
ATOM 2905 C CA . ASP A 1 382 ? -5.476 -23.575 2.405 1.00 79.56 382 ASP A CA 1
ATOM 2906 C C . ASP A 1 382 ? -6.918 -23.588 2.954 1.00 79.56 382 ASP A C 1
ATOM 2908 O O . ASP A 1 382 ? -7.180 -23.184 4.087 1.00 79.56 382 ASP A O 1
ATOM 2912 N N . ARG A 1 383 ? -7.865 -24.116 2.171 1.00 73.25 383 ARG A N 1
ATOM 2913 C CA . ARG A 1 383 ? -9.306 -24.191 2.503 1.00 73.25 383 ARG A CA 1
ATOM 2914 C C . ARG A 1 383 ? -9.661 -24.884 3.829 1.00 73.25 383 ARG A C 1
ATOM 2916 O O . ARG A 1 383 ? -10.794 -24.798 4.314 1.00 73.25 383 ARG A O 1
ATOM 2923 N N . ARG A 1 384 ? -8.730 -25.633 4.418 1.00 66.50 384 ARG A N 1
ATOM 2924 C CA . ARG A 1 384 ? -8.885 -26.258 5.741 1.00 66.50 384 ARG A CA 1
ATOM 2925 C C . ARG A 1 384 ? -8.887 -25.222 6.868 1.00 66.50 384 ARG A C 1
ATOM 2927 O O . ARG A 1 384 ? -9.451 -25.519 7.922 1.00 66.50 384 ARG A O 1
ATOM 2934 N N . TRP A 1 385 ? -8.311 -24.042 6.636 1.00 65.12 385 TRP A N 1
ATOM 2935 C CA . TRP A 1 385 ? -8.161 -22.962 7.607 1.00 65.12 385 TRP A CA 1
ATOM 2936 C C . TRP A 1 385 ? -9.453 -22.144 7.784 1.00 65.12 385 TRP A C 1
ATOM 2938 O O . TRP A 1 385 ? -10.359 -22.189 6.957 1.00 65.12 385 TRP A O 1
ATOM 2948 N N . SER A 1 386 ? -9.559 -21.412 8.894 1.00 53.53 386 SER A N 1
ATOM 2949 C CA . SER A 1 386 ? -10.680 -20.502 9.190 1.00 53.53 386 SER A CA 1
ATOM 2950 C C . SER A 1 386 ? -10.529 -19.153 8.481 1.00 53.53 386 SER A C 1
ATOM 2952 O O . SER A 1 386 ? -11.484 -18.645 7.906 1.00 53.53 386 SER A O 1
ATOM 2954 N N . SER A 1 387 ? -9.310 -18.610 8.466 1.00 67.19 387 SER A N 1
ATOM 2955 C CA . SER A 1 387 ? -8.872 -17.491 7.627 1.00 67.19 387 SER A CA 1
ATOM 2956 C C . SER A 1 387 ? -8.378 -18.003 6.267 1.00 67.19 387 SER A C 1
ATOM 2958 O O . SER A 1 387 ? -7.261 -17.691 5.845 1.00 67.19 387 SER A O 1
ATOM 2960 N N . ALA A 1 388 ? -9.159 -18.889 5.646 1.00 73.75 388 ALA A N 1
ATOM 2961 C CA . ALA A 1 388 ? -8.897 -19.386 4.304 1.00 73.75 388 ALA A CA 1
ATOM 2962 C C . ALA A 1 388 ? -9.327 -18.322 3.284 1.00 73.75 388 ALA A C 1
ATOM 2964 O O . ALA A 1 388 ? -10.491 -17.923 3.261 1.00 73.75 388 ALA A O 1
ATOM 2965 N N . GLU A 1 389 ? -8.394 -17.878 2.448 1.00 85.25 389 GLU A N 1
ATOM 2966 C CA . GLU A 1 389 ? -8.590 -16.826 1.454 1.00 85.25 389 GLU A CA 1
ATOM 2967 C C . GLU A 1 389 ? -7.765 -17.156 0.190 1.00 85.25 389 GLU A C 1
ATOM 2969 O O . GLU A 1 389 ? -6.641 -17.655 0.326 1.00 85.25 389 GLU A O 1
ATOM 2974 N N . PRO A 1 390 ? -8.290 -16.927 -1.033 1.00 88.81 390 PRO A N 1
ATOM 2975 C CA . PRO A 1 390 ? -7.510 -17.037 -2.266 1.00 88.81 390 PRO A CA 1
ATOM 2976 C C . PRO A 1 390 ? -6.248 -16.178 -2.266 1.00 88.81 390 PRO A C 1
ATOM 2978 O O . PRO A 1 390 ? -6.139 -15.201 -1.522 1.00 88.81 390 PRO A O 1
ATOM 2981 N N . CYS A 1 391 ? -5.322 -16.486 -3.171 1.00 90.94 391 CYS A N 1
ATOM 2982 C CA . CYS A 1 391 ? -4.142 -15.659 -3.375 1.00 90.94 391 CYS A CA 1
ATOM 2983 C C . CYS A 1 391 ? -4.514 -14.196 -3.688 1.00 90.94 391 CYS A C 1
ATOM 2985 O O . CYS A 1 391 ? -5.477 -13.905 -4.406 1.00 90.94 391 CYS A O 1
ATOM 2987 N N . HIS A 1 392 ? -3.727 -13.247 -3.169 1.00 91.81 392 HIS A N 1
ATOM 2988 C CA . HIS A 1 392 ? -3.947 -11.810 -3.394 1.00 91.81 392 HIS A CA 1
ATOM 2989 C C . HIS A 1 392 ? -4.100 -11.435 -4.887 1.00 91.81 392 HIS A C 1
ATOM 2991 O O . HIS A 1 392 ? -4.945 -10.591 -5.192 1.00 91.81 392 HIS A O 1
ATOM 2997 N N . PRO A 1 393 ? -3.363 -12.049 -5.838 1.00 93.25 393 PRO A N 1
ATOM 2998 C CA . PRO A 1 393 ? -3.581 -11.815 -7.265 1.00 93.25 393 PRO A CA 1
ATOM 2999 C C . PRO A 1 393 ? -4.974 -12.256 -7.769 1.00 93.25 393 PRO A C 1
ATOM 3001 O O . PRO A 1 393 ? -5.575 -11.549 -8.577 1.00 93.25 393 PRO A O 1
ATOM 3004 N N . PHE A 1 394 ? -5.548 -13.352 -7.253 1.00 93.12 394 PHE A N 1
ATOM 3005 C CA . PHE A 1 394 ? -6.931 -13.739 -7.568 1.00 93.12 394 PHE A CA 1
ATOM 3006 C C . PHE A 1 394 ? -7.951 -12.772 -6.946 1.00 93.12 394 PHE A C 1
ATOM 3008 O O . PHE A 1 394 ? -8.914 -12.380 -7.608 1.00 93.12 394 PHE A O 1
ATOM 3015 N N . LEU A 1 395 ? -7.731 -12.326 -5.702 1.00 92.12 395 LEU A N 1
ATOM 3016 C CA . LEU A 1 395 ? -8.570 -11.297 -5.065 1.00 92.12 395 LEU A CA 1
ATOM 3017 C C . LEU A 1 395 ? -8.562 -9.983 -5.861 1.00 92.12 395 LEU A C 1
ATOM 3019 O O . LEU A 1 395 ? -9.599 -9.327 -5.982 1.00 92.12 395 LEU A O 1
ATOM 3023 N N . ALA A 1 396 ? -7.410 -9.619 -6.436 1.00 92.56 396 ALA A N 1
ATOM 3024 C CA . ALA A 1 396 ? -7.286 -8.469 -7.321 1.00 92.56 396 ALA A CA 1
ATOM 3025 C C . ALA A 1 396 ? -8.191 -8.615 -8.553 1.00 92.56 396 ALA A C 1
ATOM 3027 O O . ALA A 1 396 ? -8.960 -7.698 -8.830 1.00 92.56 396 ALA A O 1
ATOM 3028 N N . ILE A 1 397 ? -8.179 -9.773 -9.228 1.00 92.81 397 ILE A N 1
ATOM 3029 C CA . ILE A 1 397 ? -9.080 -10.071 -10.358 1.00 92.81 397 ILE A CA 1
ATOM 3030 C C . ILE A 1 397 ? -10.552 -9.998 -9.921 1.00 92.81 397 ILE A C 1
ATOM 3032 O O . ILE A 1 397 ? -11.350 -9.293 -10.543 1.00 92.81 397 ILE A O 1
ATOM 3036 N N . ALA A 1 398 ? -10.914 -10.679 -8.829 1.00 89.25 398 ALA A N 1
ATOM 3037 C CA . ALA A 1 398 ? -12.288 -10.733 -8.324 1.00 89.25 398 ALA A CA 1
ATOM 3038 C C . ALA A 1 398 ? -12.849 -9.351 -7.956 1.00 89.25 398 ALA A C 1
ATOM 3040 O O . ALA A 1 398 ? -14.023 -9.075 -8.200 1.00 89.25 398 ALA A O 1
ATOM 3041 N N . ARG A 1 399 ? -12.006 -8.462 -7.419 1.00 90.25 399 ARG A N 1
ATOM 3042 C CA . ARG A 1 399 ? -12.374 -7.076 -7.102 1.00 90.25 399 ARG A CA 1
ATOM 3043 C C . ARG A 1 399 ? -12.358 -6.150 -8.322 1.00 90.25 399 ARG A C 1
ATOM 3045 O O . ARG A 1 399 ? -13.087 -5.162 -8.334 1.00 90.25 399 ARG A O 1
ATOM 3052 N N . ALA A 1 400 ? -11.509 -6.425 -9.308 1.00 88.81 400 ALA A N 1
ATOM 3053 C CA . ALA A 1 400 ? -11.351 -5.604 -10.504 1.00 88.81 400 ALA A CA 1
ATOM 3054 C C . ALA A 1 400 ? -12.411 -5.881 -11.581 1.00 88.81 400 ALA A C 1
ATOM 3056 O O . ALA A 1 400 ? -12.714 -4.997 -12.377 1.00 88.81 400 ALA A O 1
ATOM 3057 N N . GLY A 1 401 ? -12.952 -7.103 -11.634 1.00 87.25 401 GLY A N 1
ATOM 3058 C CA . GLY A 1 401 ? -13.867 -7.539 -12.695 1.00 87.25 401 GLY A CA 1
ATOM 3059 C C . GLY A 1 401 ? -13.186 -7.798 -14.047 1.00 87.25 401 GLY A C 1
ATOM 3060 O O . GLY A 1 401 ? -13.872 -8.081 -15.025 1.00 87.25 401 GLY A O 1
ATOM 3061 N N . HIS A 1 402 ? -11.852 -7.725 -14.106 1.00 91.25 402 HIS A N 1
ATOM 3062 C CA . HIS A 1 402 ? -11.034 -8.042 -15.276 1.00 91.25 402 HIS A CA 1
ATOM 3063 C C . HIS A 1 402 ? -9.810 -8.879 -14.866 1.00 91.25 402 HIS A C 1
ATOM 3065 O O . HIS A 1 402 ? -9.333 -8.780 -13.736 1.00 91.25 402 HIS A O 1
ATOM 3071 N N . ALA A 1 403 ? -9.308 -9.719 -15.773 1.00 91.44 403 ALA A N 1
ATOM 3072 C CA . ALA A 1 403 ? -8.296 -10.745 -15.490 1.00 91.44 403 ALA A CA 1
ATOM 3073 C C . ALA A 1 403 ? -6.838 -10.236 -15.508 1.00 91.44 403 ALA A C 1
ATOM 3075 O O . ALA A 1 403 ? -5.922 -10.984 -15.182 1.00 91.44 403 ALA A O 1
ATOM 3076 N N . ASN A 1 404 ? -6.620 -8.963 -15.852 1.00 94.50 404 ASN A N 1
ATOM 3077 C CA . ASN A 1 404 ? -5.308 -8.304 -15.898 1.00 94.50 404 ASN A CA 1
ATOM 3078 C C . ASN A 1 404 ? -5.191 -7.055 -14.992 1.00 94.50 404 ASN A C 1
ATOM 3080 O O . ASN A 1 404 ? -4.878 -5.969 -15.488 1.00 94.50 404 ASN A O 1
ATOM 3084 N N . PRO A 1 405 ? -5.457 -7.148 -13.674 1.00 95.75 405 PRO A N 1
ATOM 3085 C CA . PRO A 1 405 ? -5.120 -6.079 -12.737 1.00 95.75 405 PRO A CA 1
ATOM 3086 C C . PRO A 1 405 ? -3.602 -5.851 -12.679 1.00 95.75 405 PRO A C 1
ATOM 3088 O O . PRO A 1 405 ? -2.797 -6.724 -13.018 1.00 95.75 405 PRO A O 1
ATOM 3091 N N . MET A 1 406 ? -3.212 -4.676 -12.190 1.00 96.75 406 MET A N 1
ATOM 3092 C CA . MET A 1 406 ? -1.834 -4.385 -11.809 1.00 96.75 406 MET A CA 1
ATOM 3093 C C . MET A 1 406 ? -1.666 -4.588 -10.303 1.00 96.75 406 MET A C 1
ATOM 3095 O O . MET A 1 406 ? -2.394 -3.999 -9.505 1.00 96.75 406 MET A O 1
ATOM 3099 N N . VAL A 1 407 ? -0.698 -5.406 -9.902 1.00 96.00 407 VAL A N 1
ATOM 3100 C CA . VAL A 1 407 ? -0.318 -5.602 -8.502 1.00 96.00 407 VAL A CA 1
ATOM 3101 C C . VAL A 1 407 ? 0.899 -4.734 -8.197 1.00 96.00 407 VAL A C 1
ATOM 3103 O O . VAL A 1 407 ? 1.960 -4.908 -8.796 1.00 96.00 407 VAL A O 1
ATOM 3106 N N . LEU A 1 408 ? 0.731 -3.806 -7.253 1.00 95.19 408 LEU A N 1
ATOM 3107 C CA . LEU A 1 408 ? 1.784 -2.920 -6.763 1.00 95.19 408 LEU A CA 1
ATOM 3108 C C . LEU A 1 408 ? 2.359 -3.467 -5.452 1.00 95.19 408 LEU A C 1
ATOM 3110 O O . LEU A 1 408 ? 1.657 -3.499 -4.441 1.00 95.19 408 LEU A O 1
ATOM 3114 N N . LEU A 1 409 ? 3.626 -3.876 -5.475 1.00 93.19 409 LEU A N 1
ATOM 3115 C CA . LEU A 1 409 ? 4.382 -4.376 -4.324 1.00 93.19 409 LEU A CA 1
ATOM 3116 C C . LEU A 1 409 ? 5.235 -3.236 -3.752 1.00 93.19 409 LEU A C 1
ATOM 3118 O O . LEU A 1 409 ? 6.295 -2.912 -4.285 1.00 93.19 409 LEU A O 1
ATOM 3122 N N . ASP A 1 410 ? 4.735 -2.582 -2.708 1.00 89.94 410 ASP A N 1
ATOM 3123 C CA . ASP A 1 410 ? 5.317 -1.347 -2.174 1.00 89.94 410 ASP A CA 1
ATOM 3124 C C . ASP A 1 410 ? 6.394 -1.638 -1.113 1.00 89.94 410 ASP A C 1
ATOM 3126 O O . ASP A 1 410 ? 6.174 -2.475 -0.237 1.00 89.94 410 ASP A O 1
ATOM 3130 N N . GLU A 1 411 ? 7.530 -0.934 -1.182 1.00 86.56 411 GLU A N 1
ATOM 3131 C CA . GLU A 1 411 ? 8.699 -1.079 -0.288 1.00 86.56 411 GLU A CA 1
ATOM 3132 C C . GLU A 1 411 ? 9.231 -2.518 -0.185 1.00 86.56 411 GLU A C 1
ATOM 3134 O O . GLU A 1 411 ? 9.466 -3.053 0.906 1.00 86.56 411 GLU A O 1
ATOM 3139 N N . LEU A 1 412 ? 9.401 -3.141 -1.355 1.00 87.38 412 LEU A N 1
ATOM 3140 C CA . LEU A 1 412 ? 9.720 -4.550 -1.549 1.00 87.38 412 LEU A CA 1
ATOM 3141 C C . LEU A 1 412 ? 10.840 -5.023 -0.609 1.00 87.38 412 LEU A C 1
ATOM 3143 O O . LEU A 1 412 ? 10.667 -6.025 0.083 1.00 87.38 412 LEU A O 1
ATOM 3147 N N . GLU A 1 413 ? 11.949 -4.281 -0.512 1.00 84.50 413 GLU A N 1
ATOM 3148 C CA . GLU A 1 413 ? 13.144 -4.642 0.264 1.00 84.50 413 GLU A CA 1
ATOM 3149 C C . GLU A 1 413 ? 12.873 -4.951 1.745 1.00 84.50 413 GLU A C 1
ATOM 3151 O O . GLU A 1 413 ? 13.597 -5.741 2.360 1.00 84.50 413 GLU A O 1
ATOM 3156 N N . LYS A 1 414 ? 11.801 -4.391 2.318 1.00 77.50 414 LYS A N 1
ATOM 3157 C CA . LYS A 1 414 ? 11.455 -4.581 3.732 1.00 77.50 414 LYS A CA 1
ATOM 3158 C C . LYS A 1 414 ? 10.971 -6.000 4.049 1.00 77.50 414 LYS A C 1
ATOM 3160 O O . LYS A 1 414 ? 11.147 -6.436 5.186 1.00 77.50 414 LYS A O 1
ATOM 3165 N N . ALA A 1 415 ? 10.478 -6.758 3.065 1.00 67.44 415 ALA A N 1
ATOM 3166 C CA . ALA A 1 415 ? 10.064 -8.158 3.244 1.00 67.44 415 ALA A CA 1
ATOM 3167 C C . ALA A 1 415 ? 11.226 -9.126 3.575 1.00 67.44 415 ALA A C 1
ATOM 3169 O O . ALA A 1 415 ? 10.993 -10.276 3.947 1.00 67.44 415 ALA A O 1
ATOM 3170 N N . GLY A 1 416 ? 12.485 -8.684 3.446 1.00 52.91 416 GLY A N 1
ATOM 3171 C CA . GLY A 1 416 ? 13.675 -9.451 3.837 1.00 52.91 416 GLY A CA 1
ATOM 3172 C C . GLY A 1 416 ? 14.277 -9.076 5.197 1.00 52.91 416 GLY A C 1
ATOM 3173 O O . GLY A 1 416 ? 15.232 -9.723 5.627 1.00 52.91 416 GLY A O 1
ATOM 3174 N N . GLY A 1 417 ? 13.772 -8.029 5.858 1.00 46.75 417 GLY A N 1
ATOM 3175 C CA . GLY A 1 417 ? 14.396 -7.446 7.048 1.00 46.75 417 GLY A CA 1
ATOM 3176 C C . GLY A 1 417 ? 14.187 -8.249 8.337 1.00 46.75 417 GLY A C 1
ATOM 3177 O O . GLY A 1 417 ? 13.154 -8.879 8.542 1.00 46.75 417 GLY A O 1
ATOM 3178 N N . MET A 1 418 ? 15.138 -8.137 9.273 1.00 39.59 418 MET A N 1
ATOM 3179 C CA . MET A 1 418 ? 15.082 -8.770 10.608 1.00 39.59 418 MET A CA 1
ATOM 3180 C C . MET A 1 418 ? 13.912 -8.286 11.494 1.00 39.59 418 MET A C 1
ATOM 3182 O O . MET A 1 418 ? 13.697 -8.832 12.572 1.00 39.59 418 MET A O 1
ATOM 3186 N N . SER A 1 419 ? 13.145 -7.287 11.046 1.00 37.25 419 SER A N 1
ATOM 3187 C CA . SER A 1 419 ? 11.891 -6.840 11.668 1.00 37.25 419 SER A CA 1
ATOM 3188 C C . SER A 1 419 ? 10.711 -7.795 11.422 1.00 37.25 419 SER A C 1
ATOM 3190 O O . SER A 1 419 ? 9.742 -7.756 12.176 1.00 37.25 419 SER A O 1
ATOM 3192 N N . ALA A 1 420 ? 10.781 -8.668 10.409 1.00 39.38 420 ALA A N 1
ATOM 3193 C CA . ALA A 1 420 ? 9.809 -9.741 10.202 1.00 39.38 420 ALA A CA 1
ATOM 3194 C C . ALA A 1 420 ? 10.197 -10.960 11.063 1.00 39.38 420 ALA A C 1
ATOM 3196 O O . ALA A 1 420 ? 11.088 -11.734 10.713 1.00 39.38 420 ALA A O 1
ATOM 3197 N N . GLY A 1 421 ? 9.546 -11.117 12.219 1.00 37.97 421 GLY A N 1
ATOM 3198 C CA . GLY A 1 421 ? 9.931 -12.047 13.294 1.00 37.97 421 GLY A CA 1
ATOM 3199 C C . GLY A 1 421 ? 9.725 -13.551 13.036 1.00 37.97 421 GLY A C 1
ATOM 3200 O O . GLY A 1 421 ? 9.202 -14.242 13.910 1.00 37.97 421 GLY A O 1
ATOM 3201 N N . THR A 1 422 ? 10.133 -14.083 11.877 1.00 36.25 422 THR A N 1
ATOM 3202 C CA . THR A 1 422 ? 9.967 -15.505 11.516 1.00 36.25 422 THR A CA 1
ATOM 3203 C C . THR A 1 422 ? 11.270 -16.170 11.052 1.00 36.25 422 THR A C 1
ATOM 3205 O O . THR A 1 422 ? 11.713 -15.962 9.930 1.00 36.25 422 THR A O 1
ATOM 3208 N N . ARG A 1 423 ? 11.788 -17.038 11.939 1.00 39.59 423 ARG A N 1
ATOM 3209 C CA . ARG A 1 423 ? 12.674 -18.220 11.772 1.00 39.59 423 ARG A CA 1
ATOM 3210 C C . ARG A 1 423 ? 13.944 -18.161 10.878 1.00 39.59 423 ARG A C 1
ATOM 3212 O O . ARG A 1 423 ? 13.959 -17.573 9.800 1.00 39.59 423 ARG A O 1
ATOM 3219 N N . PRO A 1 424 ? 15.012 -18.895 11.269 1.00 35.53 424 PRO A N 1
ATOM 3220 C CA . PRO A 1 424 ? 16.245 -19.019 10.483 1.00 35.53 424 PRO A CA 1
ATOM 3221 C C . PRO A 1 424 ? 16.174 -20.049 9.335 1.00 35.53 424 PRO A C 1
ATOM 3223 O O . PRO A 1 424 ? 17.158 -20.206 8.621 1.00 35.53 424 PRO A O 1
ATOM 3226 N N . ASP A 1 425 ? 15.057 -20.764 9.161 1.00 39.47 425 ASP A N 1
ATOM 3227 C CA . ASP A 1 425 ? 14.867 -21.797 8.125 1.00 39.47 425 ASP A CA 1
ATOM 3228 C C . ASP A 1 425 ? 14.398 -21.234 6.768 1.00 39.47 425 ASP A C 1
ATOM 3230 O O . ASP A 1 425 ? 14.455 -21.930 5.758 1.00 39.47 425 ASP A O 1
ATOM 3234 N N . GLY A 1 426 ? 13.978 -19.966 6.722 1.00 39.03 426 GLY A N 1
ATOM 3235 C CA . GLY A 1 426 ? 13.735 -19.206 5.490 1.00 39.03 426 GLY A CA 1
ATOM 3236 C C . GLY A 1 426 ? 12.422 -19.495 4.757 1.00 39.03 426 GLY A C 1
ATOM 3237 O O . GLY A 1 426 ? 12.036 -18.679 3.929 1.00 39.03 426 GLY A O 1
ATOM 3238 N N . VAL A 1 427 ? 11.721 -20.587 5.078 1.00 35.47 427 VAL A N 1
ATOM 3239 C CA . VAL A 1 427 ? 10.520 -21.045 4.358 1.00 35.47 427 VAL A CA 1
ATOM 3240 C C . VAL A 1 427 ? 9.275 -20.223 4.712 1.00 35.47 427 VAL A C 1
ATOM 3242 O O . VAL A 1 427 ? 8.828 -20.220 5.862 1.00 35.47 427 VAL A O 1
ATOM 3245 N N . GLY A 1 428 ? 8.647 -19.619 3.699 1.00 49.03 428 GLY A N 1
ATOM 3246 C CA . GLY A 1 428 ? 7.334 -18.967 3.795 1.00 49.03 428 GLY A CA 1
ATOM 3247 C C . GLY A 1 428 ? 7.374 -17.440 3.733 1.00 49.03 428 GLY A C 1
ATOM 3248 O O . GLY A 1 428 ? 6.440 -16.789 4.212 1.00 49.03 428 GLY A O 1
ATOM 3249 N N . ARG A 1 429 ? 8.443 -16.872 3.165 1.00 65.56 429 ARG A N 1
ATOM 3250 C CA . ARG A 1 429 ? 8.601 -15.432 2.920 1.00 65.56 429 ARG A CA 1
ATOM 3251 C C . ARG A 1 429 ? 7.797 -15.010 1.687 1.00 65.56 429 ARG A C 1
ATOM 3253 O O . ARG A 1 429 ? 7.515 -15.821 0.804 1.00 65.56 429 ARG A O 1
ATOM 3260 N N . LEU A 1 430 ? 7.500 -13.711 1.580 1.00 75.00 430 LEU A N 1
ATOM 3261 C CA . LEU A 1 430 ? 6.911 -13.119 0.369 1.00 75.00 430 LEU A CA 1
ATOM 3262 C C . LEU A 1 430 ? 7.732 -13.460 -0.886 1.00 75.00 430 LEU A C 1
ATOM 3264 O O . LEU A 1 430 ? 7.176 -13.727 -1.945 1.00 75.00 430 LEU A O 1
ATOM 3268 N N . TRP A 1 431 ? 9.058 -13.511 -0.733 1.00 79.06 431 TRP A N 1
ATOM 3269 C CA . TRP A 1 431 ? 10.031 -13.935 -1.740 1.00 79.06 431 TRP A CA 1
ATOM 3270 C C . TRP A 1 431 ? 9.676 -15.256 -2.408 1.00 79.06 431 TRP A C 1
ATOM 3272 O O . TRP A 1 431 ? 9.505 -15.293 -3.623 1.00 79.06 431 TRP A O 1
ATOM 3282 N N . ASP A 1 432 ? 9.518 -16.311 -1.614 1.00 75.81 432 ASP A N 1
ATOM 3283 C CA . ASP A 1 432 ? 9.293 -17.676 -2.093 1.00 75.81 432 ASP A CA 1
ATOM 3284 C C . ASP A 1 432 ? 7.982 -17.753 -2.892 1.00 75.81 432 ASP A C 1
ATOM 3286 O O . ASP A 1 432 ? 7.902 -18.413 -3.927 1.00 75.81 432 ASP A O 1
ATOM 3290 N N . CYS A 1 433 ? 6.975 -17.001 -2.437 1.00 80.62 433 CYS A N 1
ATOM 3291 C CA . CYS A 1 433 ? 5.670 -16.875 -3.075 1.00 80.62 433 CYS A CA 1
ATOM 3292 C C . CYS A 1 433 ? 5.750 -16.122 -4.413 1.00 80.62 433 CYS A C 1
ATOM 3294 O O . CYS A 1 433 ? 5.123 -16.527 -5.393 1.00 80.62 433 CYS A O 1
ATOM 3296 N N . LEU A 1 434 ? 6.533 -15.038 -4.466 1.00 86.19 434 LEU A N 1
ATOM 3297 C CA . LEU A 1 434 ? 6.707 -14.223 -5.667 1.00 86.19 434 LEU A CA 1
ATOM 3298 C C . LEU A 1 434 ? 7.466 -14.958 -6.776 1.00 86.19 434 LEU A C 1
ATOM 3300 O O . LEU A 1 434 ? 7.132 -14.755 -7.940 1.00 86.19 434 LEU A O 1
ATOM 3304 N N . LEU A 1 435 ? 8.424 -15.839 -6.460 1.00 85.00 435 LEU A N 1
ATOM 3305 C CA . LEU A 1 435 ? 9.175 -16.578 -7.489 1.00 85.00 435 LEU A CA 1
ATOM 3306 C C . LEU A 1 435 ? 8.252 -17.351 -8.448 1.00 85.00 435 LEU A C 1
ATOM 3308 O O . LEU A 1 435 ? 8.454 -17.278 -9.658 1.00 85.00 435 LEU A O 1
ATOM 3312 N N . GLY A 1 436 ? 7.220 -18.022 -7.920 1.00 82.50 436 GLY A N 1
ATOM 3313 C CA . GLY A 1 436 ? 6.238 -18.764 -8.721 1.00 82.50 436 GLY A CA 1
ATOM 3314 C C . GLY A 1 436 ? 5.122 -17.910 -9.339 1.00 82.50 436 GLY A C 1
ATOM 3315 O O . GLY A 1 436 ? 4.470 -18.357 -10.277 1.00 82.50 436 GLY A O 1
ATOM 3316 N N . LEU A 1 437 ? 4.895 -16.690 -8.844 1.00 88.19 437 LEU A N 1
ATOM 3317 C CA . LEU A 1 437 ? 3.902 -15.756 -9.399 1.00 88.19 437 LEU A CA 1
ATOM 3318 C C . LEU A 1 437 ? 4.465 -14.902 -10.545 1.00 88.19 437 LEU A C 1
ATOM 3320 O O . LEU A 1 437 ? 3.729 -14.536 -11.455 1.00 88.19 437 LEU A O 1
ATOM 3324 N N . LEU A 1 438 ? 5.765 -14.603 -10.513 1.00 88.50 438 LEU A N 1
ATOM 3325 C CA . LEU A 1 438 ? 6.470 -13.828 -11.543 1.00 88.50 438 LEU A CA 1
ATOM 3326 C C . LEU A 1 438 ? 6.943 -14.689 -12.730 1.00 88.50 438 LEU A C 1
ATOM 3328 O O . LEU A 1 438 ? 7.464 -14.159 -13.709 1.00 88.50 438 LEU A O 1
ATOM 3332 N N . GLU A 1 439 ? 6.796 -16.011 -12.642 1.00 86.19 439 GLU A N 1
ATOM 3333 C CA . GLU A 1 439 ? 7.254 -16.978 -13.638 1.00 86.19 439 GLU A CA 1
ATOM 3334 C C . GLU A 1 439 ? 6.105 -17.398 -14.563 1.00 86.19 439 GLU A C 1
ATOM 3336 O O . GLU A 1 439 ? 5.045 -17.835 -14.109 1.00 86.19 439 GLU A O 1
ATOM 3341 N N . SER A 1 440 ? 6.294 -17.246 -15.877 1.00 77.38 440 SER A N 1
ATOM 3342 C CA . SER A 1 440 ? 5.214 -17.376 -16.864 1.00 77.38 440 SER A CA 1
ATOM 3343 C C . SER A 1 440 ? 4.634 -18.787 -16.962 1.00 77.38 440 SER A C 1
ATOM 3345 O O . SER A 1 440 ? 3.434 -18.927 -17.150 1.00 77.38 440 SER A O 1
ATOM 3347 N N . GLU A 1 441 ? 5.439 -19.839 -16.801 1.00 78.69 441 GLU A N 1
ATOM 3348 C CA . GLU A 1 441 ? 4.927 -21.218 -16.841 1.00 78.69 441 GLU A CA 1
ATOM 3349 C C . GLU A 1 441 ? 4.096 -21.559 -15.594 1.00 78.69 441 GLU A C 1
ATOM 3351 O O . GLU A 1 441 ? 3.015 -22.144 -15.694 1.00 78.69 441 GLU A O 1
ATOM 3356 N N . THR A 1 442 ? 4.571 -21.137 -14.419 1.00 82.94 442 THR A N 1
ATOM 3357 C CA . THR A 1 442 ? 3.926 -21.396 -13.125 1.00 82.94 442 THR A CA 1
ATOM 3358 C C . THR A 1 442 ? 2.645 -20.576 -12.948 1.00 82.94 442 THR A C 1
ATOM 3360 O O . THR A 1 442 ? 1.652 -21.093 -12.439 1.00 82.94 442 THR A O 1
ATOM 3363 N N . SER A 1 443 ? 2.624 -19.320 -13.408 1.00 87.12 443 SER A N 1
ATOM 3364 C CA . SER A 1 443 ? 1.474 -18.411 -13.258 1.00 87.12 443 SER A CA 1
ATOM 3365 C C . SER A 1 443 ? 0.259 -18.774 -14.124 1.00 87.12 443 SER A C 1
ATOM 3367 O O . SER A 1 443 ? -0.861 -18.533 -13.684 1.00 87.12 443 SER A O 1
ATOM 3369 N N . ILE A 1 444 ? 0.431 -19.421 -15.288 1.00 87.88 444 ILE A N 1
ATOM 3370 C CA . ILE A 1 444 ? -0.692 -19.938 -16.113 1.00 87.88 444 ILE A CA 1
ATOM 3371 C C . ILE A 1 444 ? -1.474 -21.045 -15.375 1.00 87.88 444 ILE A C 1
ATOM 3373 O O . ILE A 1 444 ? -2.638 -21.316 -15.675 1.00 87.88 444 ILE A O 1
ATOM 3377 N N . ARG A 1 445 ? -0.834 -21.739 -14.424 1.00 86.31 445 ARG A N 1
ATOM 3378 C CA . ARG A 1 445 ? -1.413 -22.876 -13.689 1.00 86.31 445 ARG A CA 1
ATOM 3379 C C . ARG A 1 445 ? -1.092 -22.805 -12.200 1.00 86.31 445 ARG A C 1
ATOM 3381 O O . ARG A 1 445 ? -0.721 -23.815 -11.602 1.00 86.31 445 ARG A O 1
ATOM 3388 N N . TYR A 1 446 ? -1.237 -21.623 -11.611 1.00 89.88 446 TYR A N 1
ATOM 3389 C CA . TYR A 1 446 ? -0.849 -21.386 -10.229 1.00 89.88 446 TYR A CA 1
ATOM 3390 C C . TYR A 1 446 ? -1.704 -22.238 -9.271 1.00 89.88 446 TYR A C 1
ATOM 3392 O O . TYR A 1 446 ? -2.932 -22.118 -9.303 1.00 89.88 446 TYR A O 1
ATOM 3400 N N . PRO A 1 447 ? -1.106 -23.109 -8.436 1.00 87.12 447 PRO A N 1
ATOM 3401 C CA . PRO A 1 447 ? -1.853 -24.022 -7.576 1.00 87.12 447 PRO A CA 1
ATOM 3402 C C . PRO A 1 447 ? -2.356 -23.290 -6.323 1.00 87.12 447 PRO A C 1
ATOM 3404 O O . PRO A 1 447 ? -1.690 -23.274 -5.288 1.00 87.12 447 PRO A O 1
ATOM 3407 N N . ASP A 1 448 ? -3.534 -22.673 -6.413 1.00 88.88 448 ASP A N 1
ATOM 3408 C CA . ASP A 1 448 ? -4.103 -21.881 -5.321 1.00 88.88 448 ASP A CA 1
ATOM 3409 C C . ASP A 1 448 ? -4.554 -22.781 -4.139 1.00 88.88 448 ASP A C 1
ATOM 3411 O O . ASP A 1 448 ? -5.374 -23.693 -4.328 1.00 88.88 448 ASP A O 1
ATOM 3415 N N . PRO A 1 449 ? -4.063 -22.547 -2.901 1.00 86.12 449 PRO A N 1
ATOM 3416 C CA . PRO A 1 449 ? -4.392 -23.390 -1.747 1.00 86.12 449 PRO A CA 1
ATOM 3417 C C . PRO A 1 449 ? -5.860 -23.327 -1.296 1.00 86.12 449 PRO A C 1
ATOM 3419 O O . PRO A 1 449 ? -6.368 -24.290 -0.711 1.00 86.12 449 PRO A O 1
ATOM 3422 N N . PHE A 1 450 ? -6.556 -22.215 -1.536 1.00 86.31 450 PHE A N 1
ATOM 3423 C CA . PHE A 1 450 ? -7.960 -22.037 -1.161 1.00 86.31 450 PHE A CA 1
ATOM 3424 C C . PHE A 1 450 ? -8.883 -22.792 -2.121 1.00 86.31 450 PHE A C 1
ATOM 3426 O O . PHE A 1 450 ? -9.822 -23.474 -1.704 1.00 86.31 450 PHE A O 1
ATOM 3433 N N . PHE A 1 451 ? -8.607 -22.720 -3.419 1.00 83.31 451 PHE A N 1
ATOM 3434 C CA . PHE A 1 451 ? -9.367 -23.444 -4.430 1.00 83.31 451 PHE A CA 1
ATOM 3435 C C . PHE A 1 451 ? -8.988 -24.921 -4.521 1.00 83.31 451 PHE A C 1
ATOM 3437 O O . PHE A 1 451 ? -9.823 -25.729 -4.931 1.00 83.31 451 PHE A O 1
ATOM 3444 N N . GLN A 1 452 ? -7.763 -25.281 -4.116 1.00 82.69 452 GLN A N 1
ATOM 3445 C CA . GLN A 1 452 ? -7.191 -26.627 -4.269 1.00 82.69 452 GLN A CA 1
ATOM 3446 C C . GLN A 1 452 ? -7.258 -27.097 -5.740 1.00 82.69 452 GLN A C 1
ATOM 3448 O O . GLN A 1 452 ? -7.446 -28.276 -6.041 1.00 82.69 452 GLN A O 1
ATOM 3453 N N . SER A 1 453 ? -7.116 -26.125 -6.645 1.00 85.00 453 SER A N 1
ATOM 3454 C CA . SER A 1 453 ? -7.174 -26.217 -8.103 1.00 85.00 453 SER A CA 1
ATOM 3455 C C . SER A 1 453 ? -6.249 -25.146 -8.690 1.00 85.00 453 SER A C 1
ATOM 3457 O O . SER A 1 453 ? -5.865 -24.203 -7.997 1.00 85.00 453 SER A O 1
ATOM 3459 N N . ASN A 1 454 ? -5.909 -25.273 -9.968 1.00 88.19 454 ASN A N 1
ATOM 3460 C CA . ASN A 1 454 ? -5.052 -24.304 -10.641 1.00 88.19 454 ASN A CA 1
ATOM 3461 C C . ASN A 1 454 ? -5.864 -23.086 -11.105 1.00 88.19 454 ASN A C 1
ATOM 3463 O O . ASN A 1 454 ? -6.973 -23.239 -11.625 1.00 88.19 454 ASN A O 1
ATOM 3467 N N . VAL A 1 455 ? -5.282 -21.897 -10.963 1.00 90.50 455 VAL A N 1
ATOM 3468 C CA . VAL A 1 455 ? -5.816 -20.626 -11.473 1.00 90.50 455 VAL A CA 1
ATOM 3469 C C . VAL A 1 455 ? -4.820 -19.975 -12.435 1.00 90.50 455 VAL A C 1
ATOM 3471 O O . VAL A 1 455 ? -3.610 -20.134 -12.276 1.00 90.50 455 VAL A O 1
ATOM 3474 N N . ASP A 1 456 ? -5.326 -19.262 -13.439 1.00 91.31 456 ASP A N 1
ATOM 3475 C CA . ASP A 1 456 ? -4.509 -18.530 -14.412 1.00 91.31 456 ASP A CA 1
ATOM 3476 C C . ASP A 1 456 ? -4.317 -17.078 -13.959 1.00 91.31 456 ASP A C 1
ATOM 3478 O O . ASP A 1 456 ? -5.253 -16.277 -13.922 1.00 91.31 456 ASP A O 1
ATOM 3482 N N . LEU A 1 457 ? -3.078 -16.762 -13.596 1.00 93.19 457 LEU A N 1
ATOM 3483 C CA . LEU A 1 457 ? -2.620 -15.450 -13.141 1.00 93.19 457 LEU A CA 1
ATOM 3484 C C . LEU A 1 457 ? -1.659 -14.801 -14.150 1.00 93.19 457 LEU A C 1
ATOM 3486 O O . LEU A 1 457 ? -1.130 -13.723 -13.884 1.00 93.19 457 LEU A O 1
ATOM 3490 N N . SER A 1 458 ? -1.426 -15.427 -15.308 1.00 90.38 458 SER A N 1
ATOM 3491 C CA . SER A 1 458 ? -0.390 -15.025 -16.270 1.00 90.38 458 SER A CA 1
ATOM 3492 C C . SER A 1 458 ? -0.617 -13.657 -16.927 1.00 90.38 458 SER A C 1
ATOM 3494 O O . SER A 1 458 ? 0.304 -13.059 -17.484 1.00 90.38 458 SER A O 1
ATOM 3496 N N . HIS A 1 459 ? -1.846 -13.144 -16.843 1.00 92.00 459 HIS A N 1
ATOM 3497 C CA . HIS A 1 459 ? -2.245 -11.830 -17.339 1.00 92.00 459 HIS A CA 1
ATOM 3498 C C . HIS A 1 459 ? -2.039 -10.681 -16.331 1.00 92.00 459 HIS A C 1
ATOM 3500 O O . HIS A 1 459 ? -2.318 -9.526 -16.659 1.00 92.00 459 HIS A O 1
ATOM 3506 N N . ILE A 1 460 ? -1.559 -10.954 -15.114 1.00 94.31 460 ILE A N 1
ATOM 3507 C CA . ILE A 1 460 ? -1.376 -9.939 -14.065 1.00 94.31 460 ILE A CA 1
ATOM 3508 C C . ILE A 1 460 ? -0.065 -9.168 -14.270 1.00 94.31 460 ILE A C 1
ATOM 3510 O O . ILE A 1 460 ? 1.002 -9.748 -14.456 1.00 94.31 460 ILE A O 1
ATOM 3514 N N . SER A 1 461 ? -0.139 -7.836 -14.201 1.00 95.31 461 SER A N 1
ATOM 3515 C CA . SER A 1 461 ? 1.043 -6.967 -14.293 1.00 95.31 461 SER A CA 1
ATOM 3516 C C . SER A 1 461 ? 1.639 -6.730 -12.906 1.00 95.31 461 SER A C 1
ATOM 3518 O O . SER A 1 461 ? 0.939 -6.233 -12.026 1.00 95.31 461 SER A O 1
ATOM 3520 N N . TYR A 1 462 ? 2.924 -7.021 -12.704 1.00 95.25 462 TYR A N 1
ATOM 3521 C CA . TYR A 1 462 ? 3.600 -6.825 -11.415 1.00 95.25 462 TYR A CA 1
ATOM 3522 C C . TYR A 1 462 ? 4.552 -5.625 -11.462 1.00 95.25 462 TYR A C 1
ATOM 3524 O O . TYR A 1 462 ? 5.515 -5.615 -12.228 1.00 95.25 462 TYR A O 1
ATOM 3532 N N . VAL A 1 463 ? 4.311 -4.631 -10.606 1.00 95.31 463 VAL A N 1
ATOM 3533 C CA . VAL A 1 463 ? 5.210 -3.484 -10.410 1.00 95.31 463 VAL A CA 1
ATOM 3534 C C . VAL A 1 463 ? 5.616 -3.441 -8.944 1.00 95.31 463 VAL A C 1
ATOM 3536 O O . VAL A 1 463 ? 4.764 -3.461 -8.060 1.00 95.31 463 VAL A O 1
ATOM 3539 N N . ALA A 1 464 ? 6.912 -3.391 -8.672 1.00 94.44 464 ALA A N 1
ATOM 3540 C CA . ALA A 1 464 ? 7.453 -3.299 -7.326 1.00 94.44 464 ALA A CA 1
ATOM 3541 C C . ALA A 1 464 ? 8.225 -1.992 -7.128 1.00 94.44 464 ALA A C 1
ATOM 3543 O O . ALA A 1 464 ? 8.839 -1.489 -8.066 1.00 94.44 464 ALA A O 1
ATOM 3544 N N . THR A 1 465 ? 8.232 -1.459 -5.907 1.00 93.00 465 THR A N 1
ATOM 3545 C CA . THR A 1 465 ? 9.052 -0.298 -5.528 1.00 93.00 465 THR A CA 1
ATOM 3546 C C . THR A 1 465 ? 10.101 -0.727 -4.509 1.00 93.00 465 THR A C 1
ATOM 3548 O O . THR A 1 465 ? 9.805 -1.523 -3.621 1.00 93.00 465 THR A O 1
ATOM 3551 N N . ALA A 1 466 ? 11.323 -0.203 -4.606 1.00 90.31 466 ALA A N 1
ATOM 3552 C CA . ALA A 1 466 ? 12.318 -0.334 -3.544 1.00 90.31 466 ALA A CA 1
ATOM 3553 C C . ALA A 1 466 ? 13.245 0.883 -3.469 1.00 90.31 466 ALA A C 1
ATOM 3555 O O . ALA A 1 466 ? 13.447 1.606 -4.450 1.00 90.31 466 ALA A O 1
ATOM 3556 N N . ASN A 1 467 ? 13.838 1.118 -2.299 1.00 87.81 467 ASN A N 1
ATOM 3557 C CA . ASN A 1 467 ? 14.852 2.159 -2.127 1.00 87.81 467 ASN A CA 1
ATOM 3558 C C . ASN A 1 467 ? 16.277 1.635 -2.377 1.00 87.81 467 ASN A C 1
ATOM 3560 O O . ASN A 1 467 ? 17.175 2.413 -2.693 1.00 87.81 467 ASN A O 1
ATOM 3564 N N . SER A 1 468 ? 16.490 0.318 -2.277 1.00 84.19 468 SER A N 1
ATOM 3565 C CA . SER A 1 468 ? 17.759 -0.355 -2.577 1.00 84.19 468 SER A CA 1
ATOM 3566 C C . SER A 1 468 ? 17.538 -1.828 -2.936 1.00 84.19 468 SER A C 1
ATOM 3568 O O . SER A 1 468 ? 16.552 -2.429 -2.519 1.00 84.19 468 SER A O 1
ATOM 3570 N N . VAL A 1 469 ? 18.485 -2.430 -3.663 1.00 85.75 469 VAL A N 1
ATOM 3571 C CA . VAL A 1 469 ? 18.550 -3.892 -3.867 1.00 85.75 469 VAL A CA 1
ATOM 3572 C C . VAL A 1 469 ? 19.238 -4.633 -2.717 1.00 85.75 469 VAL A C 1
ATOM 3574 O O . VAL A 1 469 ? 19.237 -5.863 -2.686 1.00 85.75 469 VAL A O 1
ATOM 3577 N N . ALA A 1 470 ? 19.838 -3.911 -1.766 1.00 79.50 470 ALA A N 1
ATOM 3578 C CA . ALA A 1 470 ? 20.506 -4.509 -0.616 1.00 79.50 470 ALA A CA 1
ATOM 3579 C C . ALA A 1 470 ? 19.500 -5.291 0.250 1.00 79.50 470 ALA A C 1
ATOM 3581 O O . ALA A 1 470 ? 18.608 -4.707 0.857 1.00 79.50 470 ALA A O 1
ATOM 3582 N N . GLY A 1 471 ? 19.659 -6.618 0.301 1.00 73.31 471 GLY A N 1
ATOM 3583 C CA . GLY A 1 471 ? 18.756 -7.537 1.006 1.00 73.31 471 GLY A CA 1
ATOM 3584 C C . GLY A 1 471 ? 17.750 -8.277 0.112 1.00 73.31 471 GLY A C 1
ATOM 3585 O O . GLY A 1 471 ? 17.116 -9.219 0.589 1.00 73.31 471 GLY A O 1
ATOM 3586 N N . LEU A 1 472 ? 17.630 -7.926 -1.176 1.00 82.31 472 LEU A N 1
ATOM 3587 C CA . LEU A 1 472 ? 16.783 -8.661 -2.122 1.00 82.31 472 LEU A CA 1
ATOM 3588 C C . LEU A 1 472 ? 17.454 -9.978 -2.573 1.00 82.31 472 LEU A C 1
ATOM 3590 O O . LEU A 1 472 ? 18.627 -9.962 -2.959 1.00 82.31 472 LEU A O 1
ATOM 3594 N N . PRO A 1 473 ? 16.741 -11.125 -2.579 1.00 82.56 473 PRO A N 1
ATOM 3595 C CA . PRO A 1 473 ? 17.278 -12.376 -3.110 1.00 82.56 473 PRO A CA 1
ATOM 3596 C C . PRO A 1 473 ? 17.565 -12.285 -4.612 1.00 82.56 473 PRO A C 1
ATOM 3598 O O . PRO A 1 473 ? 16.713 -11.859 -5.392 1.00 82.56 473 PRO A O 1
ATOM 3601 N N . ARG A 1 474 ? 18.736 -12.765 -5.047 1.00 81.88 474 ARG A N 1
ATOM 3602 C CA . ARG A 1 474 ? 19.121 -12.734 -6.467 1.00 81.88 474 ARG A CA 1
ATOM 3603 C C . ARG A 1 474 ? 18.115 -13.430 -7.410 1.00 81.88 474 ARG A C 1
ATOM 3605 O O . ARG A 1 474 ? 17.730 -12.777 -8.369 1.00 81.88 474 ARG A O 1
ATOM 3612 N N . PRO A 1 475 ? 17.548 -14.620 -7.103 1.00 83.44 475 PRO A N 1
ATOM 3613 C CA . PRO A 1 475 ? 16.533 -15.257 -7.959 1.00 83.44 475 PRO A CA 1
ATOM 3614 C C . PRO A 1 475 ? 15.234 -14.456 -8.157 1.00 83.44 475 PRO A C 1
ATOM 3616 O O . PRO A 1 475 ? 14.451 -14.777 -9.054 1.00 83.44 475 PRO A O 1
ATOM 3619 N N . LEU A 1 476 ? 14.991 -13.447 -7.308 1.00 84.88 476 LEU A N 1
ATOM 3620 C CA . LEU A 1 476 ? 13.894 -12.490 -7.439 1.00 84.88 476 LEU A CA 1
ATOM 3621 C C . LEU A 1 476 ? 14.316 -11.285 -8.294 1.00 84.88 476 LEU A C 1
ATOM 3623 O O . LEU A 1 476 ? 13.561 -10.876 -9.170 1.00 84.88 476 LEU A O 1
ATOM 3627 N N . LEU A 1 477 ? 15.530 -10.757 -8.088 1.00 87.19 477 LEU A N 1
ATOM 3628 C CA . LEU A 1 477 ? 16.120 -9.726 -8.953 1.00 87.19 477 LEU A CA 1
ATOM 3629 C C . LEU A 1 477 ? 16.214 -10.200 -10.409 1.00 87.19 477 LEU A C 1
ATOM 3631 O O . LEU A 1 477 ? 15.845 -9.454 -11.304 1.00 87.19 477 LEU A O 1
ATOM 3635 N N . ASP A 1 478 ? 16.614 -11.453 -10.637 1.00 87.12 478 ASP A N 1
ATOM 3636 C CA . ASP A 1 478 ? 16.711 -12.054 -11.973 1.00 87.12 478 ASP A CA 1
ATOM 3637 C C . ASP A 1 478 ? 15.327 -12.214 -12.661 1.00 87.12 478 ASP A C 1
ATOM 3639 O O . ASP A 1 478 ? 15.259 -12.386 -13.877 1.00 87.12 478 ASP A O 1
ATOM 3643 N N . ARG A 1 479 ? 14.214 -12.139 -11.903 1.00 88.94 479 ARG A N 1
ATOM 3644 C CA . ARG A 1 479 ? 12.820 -12.162 -12.407 1.00 88.94 479 ARG A CA 1
ATOM 3645 C C . ARG A 1 479 ? 12.205 -10.769 -12.601 1.00 88.94 479 ARG A C 1
ATOM 3647 O O . ARG A 1 479 ? 11.168 -10.662 -13.252 1.00 88.94 479 ARG A O 1
ATOM 3654 N N . PHE A 1 480 ? 12.809 -9.708 -12.064 1.00 92.38 480 PHE A N 1
ATOM 3655 C CA . PHE A 1 480 ? 12.350 -8.326 -12.232 1.00 92.38 480 PHE A CA 1
ATOM 3656 C C . PHE A 1 480 ? 13.241 -7.565 -13.215 1.00 92.38 480 PHE A C 1
ATOM 3658 O O . PHE A 1 480 ? 14.463 -7.555 -13.092 1.00 92.38 480 PHE A O 1
ATOM 3665 N N . ARG A 1 481 ? 12.643 -6.790 -14.125 1.00 92.75 481 ARG A N 1
ATOM 3666 C CA . ARG A 1 481 ? 13.395 -5.743 -14.824 1.00 92.75 481 ARG A CA 1
ATOM 3667 C C . ARG A 1 481 ? 13.646 -4.597 -13.849 1.00 92.75 481 ARG A C 1
ATOM 3669 O O . ARG A 1 481 ? 12.774 -3.766 -13.601 1.00 92.75 481 ARG A O 1
ATOM 3676 N N . VAL A 1 482 ? 14.841 -4.589 -13.279 1.00 91.62 482 VAL A N 1
ATOM 3677 C CA . VAL A 1 482 ? 15.319 -3.533 -12.388 1.00 91.62 482 VAL A CA 1
ATOM 3678 C C . VAL A 1 482 ? 15.496 -2.238 -13.185 1.00 91.62 482 VAL A C 1
ATOM 3680 O O . VAL A 1 482 ? 16.226 -2.216 -14.176 1.00 91.62 482 VAL A O 1
ATOM 3683 N N . VAL A 1 483 ? 14.836 -1.158 -12.762 1.00 90.44 483 VAL A N 1
ATOM 3684 C CA . VAL A 1 483 ? 14.915 0.162 -13.409 1.00 90.44 483 VAL A CA 1
ATOM 3685 C C . VAL A 1 483 ? 15.158 1.253 -12.369 1.00 90.44 483 VAL A C 1
ATOM 3687 O O . VAL A 1 483 ? 14.589 1.227 -11.282 1.00 90.44 483 VAL A O 1
ATOM 3690 N N . THR A 1 484 ? 16.004 2.232 -12.687 1.00 87.94 484 THR A N 1
ATOM 3691 C CA . THR A 1 484 ? 16.308 3.338 -11.766 1.00 87.94 484 THR A CA 1
ATOM 3692 C C . THR A 1 484 ? 15.446 4.550 -12.087 1.00 87.94 484 THR A C 1
ATOM 3694 O O . THR A 1 484 ? 15.621 5.197 -13.122 1.00 87.94 484 THR A O 1
ATOM 3697 N N . LEU A 1 485 ? 14.541 4.883 -11.173 1.00 83.62 485 LEU A N 1
ATOM 3698 C CA . LEU A 1 485 ? 13.711 6.076 -11.219 1.00 83.62 485 LEU A CA 1
ATOM 3699 C C . LEU A 1 485 ? 14.468 7.240 -10.557 1.00 83.62 485 LEU A C 1
ATOM 3701 O O . LEU A 1 485 ? 14.726 7.240 -9.351 1.00 83.62 485 LEU A O 1
ATOM 3705 N N . ALA A 1 486 ? 14.882 8.210 -11.374 1.00 80.50 486 ALA A N 1
ATOM 3706 C CA . ALA A 1 486 ? 15.688 9.349 -10.940 1.00 80.50 486 ALA A CA 1
ATOM 3707 C C . ALA A 1 486 ? 14.921 10.287 -9.988 1.00 80.50 486 ALA A C 1
ATOM 3709 O O . ALA A 1 486 ? 13.692 10.298 -9.954 1.00 80.50 486 ALA A O 1
ATOM 3710 N N . LEU A 1 487 ? 15.646 11.125 -9.241 1.00 79.12 487 LEU A N 1
ATOM 3711 C CA . LEU A 1 487 ? 15.034 12.242 -8.519 1.00 79.12 487 LEU A CA 1
ATOM 3712 C C . LEU A 1 487 ? 14.795 13.439 -9.464 1.00 79.12 487 LEU A C 1
ATOM 3714 O O . LEU A 1 487 ? 15.649 13.721 -10.307 1.00 79.12 487 LEU A O 1
ATOM 3718 N N . PRO A 1 488 ? 13.697 14.202 -9.301 1.00 77.75 488 PRO A N 1
ATOM 3719 C CA . PRO A 1 488 ? 13.475 15.443 -10.039 1.00 77.75 488 PRO A CA 1
ATOM 3720 C C . PRO A 1 488 ? 14.548 16.511 -9.760 1.00 77.75 488 PRO A C 1
ATOM 3722 O O . PRO A 1 488 ? 14.634 17.081 -8.664 1.00 77.75 488 PRO A O 1
ATOM 3725 N N . SER A 1 489 ? 15.339 16.819 -10.792 1.00 73.81 489 SER A N 1
ATOM 3726 C CA . SER A 1 489 ? 16.186 18.019 -10.857 1.00 73.81 489 SER A CA 1
ATOM 3727 C C . SER A 1 489 ? 15.351 19.309 -10.949 1.00 73.81 489 SER A C 1
ATOM 3729 O O . SER A 1 489 ? 14.130 19.267 -11.113 1.00 73.81 489 SER A O 1
ATOM 3731 N N . ARG A 1 490 ? 16.022 20.466 -10.874 1.00 69.06 490 ARG A N 1
ATOM 3732 C CA . ARG A 1 490 ? 15.396 21.798 -10.981 1.00 69.06 490 ARG A CA 1
ATOM 3733 C C . ARG A 1 490 ? 14.672 22.015 -12.311 1.00 69.06 490 ARG A C 1
ATOM 3735 O O . ARG A 1 490 ? 13.642 22.669 -12.338 1.00 69.06 490 ARG A O 1
ATOM 3742 N N . ASP A 1 491 ? 15.171 21.416 -13.384 1.00 72.38 491 ASP A N 1
ATOM 3743 C CA . ASP A 1 491 ? 14.658 21.563 -14.755 1.00 72.38 491 ASP A CA 1
ATOM 3744 C C . ASP A 1 491 ? 13.279 20.903 -14.947 1.00 72.38 491 ASP A C 1
ATOM 3746 O O . ASP A 1 491 ? 12.586 21.153 -15.927 1.00 72.38 491 ASP A O 1
ATOM 3750 N N . HIS A 1 492 ? 12.865 20.066 -13.990 1.00 76.88 492 HIS A N 1
ATOM 3751 C CA . HIS A 1 492 ? 11.547 19.436 -13.943 1.00 76.88 492 HIS A CA 1
ATOM 3752 C C . HIS A 1 492 ? 10.525 20.235 -13.119 1.00 76.88 492 HIS A C 1
ATOM 3754 O O . HIS A 1 492 ? 9.360 19.840 -13.053 1.00 76.88 492 HIS A O 1
ATOM 3760 N N . LEU A 1 493 ? 10.943 21.325 -12.462 1.00 72.81 493 LEU A N 1
ATOM 3761 C CA . LEU A 1 493 ? 10.124 22.057 -11.497 1.00 72.81 493 LEU A CA 1
ATOM 3762 C C . LEU A 1 493 ? 8.817 22.570 -12.111 1.00 72.81 493 LEU A C 1
ATOM 3764 O O . LEU A 1 493 ? 7.754 22.343 -11.540 1.00 72.81 493 LEU A O 1
ATOM 3768 N N . ASP A 1 494 ? 8.883 23.194 -13.286 1.00 70.19 494 ASP A N 1
ATOM 3769 C CA . ASP A 1 494 ? 7.725 23.833 -13.926 1.00 70.19 494 ASP A CA 1
ATOM 3770 C C . ASP A 1 494 ? 6.645 22.824 -14.360 1.00 70.19 494 ASP A C 1
ATOM 3772 O O . ASP A 1 494 ? 5.464 23.159 -14.403 1.00 70.19 494 ASP A O 1
ATOM 3776 N N . ALA A 1 495 ? 7.027 21.569 -14.627 1.00 68.50 495 ALA A N 1
ATOM 3777 C CA . ALA A 1 495 ? 6.092 20.477 -14.911 1.00 68.50 495 ALA A CA 1
ATOM 3778 C C . ALA A 1 495 ? 5.469 19.886 -13.631 1.00 68.50 495 ALA A C 1
ATOM 3780 O O . ALA A 1 495 ? 4.323 19.440 -13.635 1.00 68.50 495 ALA A O 1
ATOM 3781 N N . LEU A 1 496 ? 6.213 19.903 -12.521 1.00 73.56 496 LEU A N 1
ATOM 3782 C CA . LEU A 1 496 ? 5.786 19.321 -11.248 1.00 73.56 496 LEU A CA 1
ATOM 3783 C C . LEU A 1 496 ? 4.977 20.291 -10.390 1.00 73.56 496 LEU A C 1
ATOM 3785 O O . LEU A 1 496 ? 4.084 19.849 -9.668 1.00 73.56 496 LEU A O 1
ATOM 3789 N N . LEU A 1 497 ? 5.246 21.596 -10.477 1.00 74.00 497 LEU A N 1
ATOM 3790 C CA . LEU A 1 497 ? 4.539 22.618 -9.708 1.00 74.00 497 LEU A CA 1
ATOM 3791 C C . LEU A 1 497 ? 3.016 22.561 -9.894 1.00 74.00 497 LEU A C 1
ATOM 3793 O O . LEU A 1 497 ? 2.343 22.507 -8.872 1.00 74.00 497 LEU A O 1
ATOM 3797 N N . PRO A 1 498 ? 2.432 22.465 -11.105 1.00 71.44 498 PRO A N 1
ATOM 3798 C CA . PRO A 1 498 ? 0.980 22.344 -11.260 1.00 71.44 498 PRO A CA 1
ATOM 3799 C C . PRO A 1 498 ? 0.379 21.146 -10.509 1.00 71.44 498 PRO A C 1
ATOM 3801 O O . PRO A 1 498 ? -0.657 21.281 -9.860 1.00 71.44 498 PRO A O 1
ATOM 3804 N N . ALA A 1 499 ? 1.045 19.987 -10.534 1.00 65.44 499 ALA A N 1
ATOM 3805 C CA . ALA A 1 499 ? 0.591 18.786 -9.832 1.00 65.44 499 ALA A CA 1
ATOM 3806 C C . ALA A 1 499 ? 0.782 18.887 -8.306 1.00 65.44 499 ALA A C 1
ATOM 3808 O O . ALA A 1 499 ? -0.100 18.486 -7.547 1.00 65.44 499 ALA A O 1
ATOM 3809 N N . VAL A 1 500 ? 1.900 19.463 -7.850 1.00 71.75 500 VAL A N 1
ATOM 3810 C CA . VAL A 1 500 ? 2.186 19.709 -6.425 1.00 71.75 500 VAL A CA 1
ATOM 3811 C C . VAL A 1 500 ? 1.241 20.765 -5.849 1.00 71.75 500 VAL A C 1
ATOM 3813 O O . VAL A 1 500 ? 0.724 20.574 -4.754 1.00 71.75 500 VAL A O 1
ATOM 3816 N N . ILE A 1 501 ? 0.947 21.836 -6.588 1.00 71.62 501 ILE A N 1
ATOM 3817 C CA . ILE A 1 501 ? -0.015 22.878 -6.208 1.00 71.62 501 ILE A CA 1
ATOM 3818 C C . ILE A 1 501 ? -1.432 22.300 -6.175 1.00 71.62 501 ILE A C 1
ATOM 3820 O O . ILE A 1 501 ? -2.139 22.521 -5.200 1.00 71.62 501 ILE A O 1
ATOM 3824 N N . ALA A 1 502 ? -1.844 21.508 -7.171 1.00 63.69 502 ALA A N 1
ATOM 3825 C CA . ALA A 1 502 ? -3.150 20.842 -7.159 1.00 63.69 502 ALA A CA 1
ATOM 3826 C C . ALA A 1 502 ? -3.280 19.786 -6.040 1.00 63.69 502 ALA A C 1
ATOM 3828 O O . ALA A 1 502 ? -4.385 19.559 -5.540 1.00 63.69 502 ALA A O 1
ATOM 3829 N N . GLY A 1 503 ? -2.169 19.161 -5.634 1.00 58.69 503 GLY A N 1
ATOM 3830 C CA . GLY A 1 503 ? -2.071 18.331 -4.431 1.00 58.69 503 GLY A CA 1
ATOM 3831 C C . GLY A 1 503 ? -2.259 19.162 -3.163 1.00 58.69 503 GLY A C 1
ATOM 3832 O O . GLY A 1 503 ? -3.257 18.996 -2.475 1.00 58.69 503 GLY A O 1
ATOM 3833 N N . LEU A 1 504 ? -1.384 20.143 -2.924 1.00 62.66 504 LEU A N 1
ATOM 3834 C CA . LEU A 1 504 ? -1.440 21.041 -1.764 1.00 62.66 504 LEU A CA 1
ATOM 3835 C C . LEU A 1 504 ? -2.768 21.804 -1.647 1.00 62.66 504 LEU A C 1
ATOM 3837 O O . LEU A 1 504 ? -3.210 22.080 -0.536 1.00 62.66 504 LEU A O 1
ATOM 3841 N N . ALA A 1 505 ? -3.412 22.148 -2.764 1.00 64.25 505 ALA A N 1
ATOM 3842 C CA . ALA A 1 505 ? -4.746 22.737 -2.782 1.00 64.25 505 ALA A CA 1
ATOM 3843 C C . ALA A 1 505 ? -5.780 21.736 -2.251 1.00 64.25 505 ALA A C 1
ATOM 3845 O O . ALA A 1 505 ? -6.483 22.041 -1.292 1.00 64.25 505 ALA A O 1
ATOM 3846 N N . ARG A 1 506 ? -5.803 20.513 -2.796 1.00 60.03 506 ARG A N 1
ATOM 3847 C CA . ARG A 1 506 ? -6.687 19.422 -2.356 1.00 60.03 506 ARG A CA 1
ATOM 3848 C C . ARG A 1 506 ? -6.476 19.059 -0.886 1.00 60.03 506 ARG A C 1
ATOM 3850 O O . ARG A 1 506 ? -7.454 18.948 -0.154 1.00 60.03 506 ARG A O 1
ATOM 3857 N N . ASP A 1 507 ? -5.223 18.941 -0.456 1.00 56.28 507 ASP A N 1
ATOM 3858 C CA . ASP A 1 507 ? -4.838 18.617 0.922 1.00 56.28 507 ASP A CA 1
ATOM 3859 C C . ASP A 1 507 ? -5.231 19.738 1.907 1.00 56.28 507 ASP A C 1
ATOM 3861 O O . ASP A 1 507 ? -5.467 19.480 3.084 1.00 56.28 507 ASP A O 1
ATOM 3865 N N . ARG A 1 508 ? -5.365 20.982 1.421 1.00 62.44 508 ARG A N 1
ATOM 3866 C CA . ARG A 1 508 ? -5.863 22.151 2.175 1.00 62.44 508 ARG A CA 1
ATOM 3867 C C . ARG A 1 508 ? -7.356 22.442 1.956 1.00 62.44 508 ARG A C 1
ATOM 3869 O O . ARG A 1 508 ? -7.850 23.446 2.463 1.00 62.44 508 ARG A O 1
ATOM 3876 N N . GLY A 1 509 ? -8.076 21.612 1.196 1.00 65.88 509 GLY A N 1
ATOM 3877 C CA . GLY A 1 509 ? -9.490 21.823 0.856 1.00 65.88 509 GLY A CA 1
ATOM 3878 C C . GLY A 1 509 ? -9.776 23.011 -0.079 1.00 65.88 509 GLY A C 1
ATOM 3879 O O . GLY A 1 509 ? -10.926 23.426 -0.199 1.00 65.88 509 GLY A O 1
ATOM 3880 N N . LEU A 1 510 ? -8.753 23.565 -0.733 1.00 62.16 510 LEU A N 1
ATOM 3881 C CA . LEU A 1 510 ? -8.856 24.687 -1.667 1.00 62.16 510 LEU A CA 1
ATOM 3882 C C . LEU A 1 510 ? -9.229 24.201 -3.075 1.00 62.16 510 LEU A C 1
ATOM 3884 O O . LEU A 1 510 ? -8.639 23.258 -3.606 1.00 62.16 510 LEU A O 1
ATOM 3888 N N . ASP A 1 511 ? -10.168 24.893 -3.717 1.00 67.00 511 ASP A N 1
ATOM 3889 C CA . ASP A 1 511 ? -10.475 24.688 -5.133 1.00 67.00 511 ASP A CA 1
ATOM 3890 C C . ASP A 1 511 ? -9.324 25.226 -6.001 1.00 67.00 511 ASP A C 1
ATOM 3892 O O . ASP A 1 511 ? -8.887 26.366 -5.842 1.00 67.00 511 ASP A O 1
ATOM 3896 N N . ALA A 1 512 ? -8.836 24.421 -6.948 1.00 56.53 512 ALA A N 1
ATOM 3897 C CA . ALA A 1 512 ? -7.688 24.777 -7.786 1.00 56.53 512 ALA A CA 1
ATOM 3898 C C . ALA A 1 512 ? -7.905 26.037 -8.652 1.00 56.53 512 ALA A C 1
ATOM 3900 O O . ALA A 1 512 ? -6.932 26.632 -9.101 1.00 56.53 512 ALA A O 1
ATOM 3901 N N . ARG A 1 513 ? -9.155 26.476 -8.866 1.00 63.50 513 ARG A N 1
ATOM 3902 C CA . ARG A 1 513 ? -9.493 27.729 -9.571 1.00 63.50 513 ARG A CA 1
ATOM 3903 C C . ARG A 1 513 ? -9.290 28.982 -8.710 1.00 63.50 513 ARG A C 1
ATOM 3905 O O . ARG A 1 513 ? -9.316 30.084 -9.244 1.00 63.50 513 ARG A O 1
ATOM 3912 N N . TRP A 1 514 ? -9.141 28.814 -7.394 1.00 56.47 514 TRP A N 1
ATOM 3913 C CA . TRP A 1 514 ? -8.954 29.889 -6.412 1.00 56.47 514 TRP A CA 1
ATOM 3914 C C . TRP A 1 514 ? -7.477 30.070 -6.033 1.00 56.47 514 TRP A C 1
ATOM 3916 O O . TRP A 1 514 ? -7.120 31.044 -5.374 1.00 56.47 514 TRP A O 1
ATOM 3926 N N . VAL A 1 515 ? -6.609 29.146 -6.454 1.00 65.62 515 VAL A N 1
ATOM 3927 C CA . VAL A 1 515 ? -5.158 29.272 -6.312 1.00 65.62 515 VAL A CA 1
ATOM 3928 C C . VAL A 1 515 ? -4.625 29.998 -7.543 1.00 65.62 515 VAL A C 1
ATOM 3930 O O . VAL A 1 515 ? -4.707 29.481 -8.657 1.00 65.62 515 VAL A O 1
ATOM 3933 N N . ALA A 1 516 ? -4.093 31.204 -7.350 1.00 65.31 516 ALA A N 1
ATOM 3934 C CA . ALA A 1 516 ? -3.428 31.932 -8.424 1.00 65.31 516 ALA A CA 1
ATOM 3935 C C . ALA A 1 516 ? -2.226 31.119 -8.956 1.00 65.31 516 ALA A C 1
ATOM 3937 O O . ALA A 1 516 ? -1.529 30.479 -8.161 1.00 65.31 516 ALA A O 1
ATOM 3938 N N . PRO A 1 517 ? -1.962 31.120 -10.277 1.00 68.94 517 PRO A N 1
ATOM 3939 C CA . PRO A 1 517 ? -0.724 30.561 -10.802 1.00 68.94 517 PRO A CA 1
ATOM 3940 C C . PRO A 1 517 ? 0.460 31.359 -10.246 1.00 68.94 517 PRO A C 1
ATOM 3942 O O . PRO A 1 517 ? 0.391 32.587 -10.186 1.00 68.94 517 PRO A O 1
ATOM 3945 N N . LEU A 1 518 ? 1.524 30.656 -9.855 1.00 73.06 518 LEU A N 1
ATOM 3946 C CA . LEU A 1 518 ? 2.724 31.278 -9.299 1.00 73.06 518 LEU A CA 1
ATOM 3947 C C . LEU A 1 518 ? 3.328 32.289 -10.278 1.00 73.06 518 LEU A C 1
ATOM 3949 O O . LEU A 1 518 ? 3.380 32.040 -11.489 1.00 73.06 518 LEU A O 1
ATOM 3953 N N . ASP A 1 519 ? 3.823 33.405 -9.751 1.00 75.12 519 ASP A N 1
ATOM 3954 C CA . ASP A 1 519 ? 4.517 34.398 -10.563 1.00 75.12 519 ASP A CA 1
ATOM 3955 C C . ASP A 1 519 ? 5.980 34.004 -10.865 1.00 75.12 519 ASP A C 1
ATOM 3957 O O . ASP A 1 519 ? 6.490 32.947 -10.474 1.00 75.12 519 ASP A O 1
ATOM 3961 N N . ARG A 1 520 ? 6.669 34.847 -11.644 1.00 69.75 520 ARG A N 1
ATOM 3962 C CA . ARG A 1 520 ? 8.050 34.595 -12.081 1.00 69.75 520 ARG A CA 1
ATOM 3963 C C . ARG A 1 520 ? 9.053 34.597 -10.923 1.00 69.75 520 ARG A C 1
ATOM 3965 O O . ARG A 1 520 ? 10.015 33.827 -10.965 1.00 69.75 520 ARG A O 1
ATOM 3972 N N . ASP A 1 521 ? 8.848 35.454 -9.933 1.00 68.56 521 ASP A N 1
ATOM 3973 C CA . ASP A 1 521 ? 9.766 35.638 -8.814 1.00 68.56 521 ASP A CA 1
ATOM 3974 C C . ASP A 1 521 ? 9.513 34.556 -7.747 1.00 68.56 521 ASP A C 1
ATOM 3976 O O . ASP A 1 521 ? 10.460 34.021 -7.163 1.00 68.56 521 ASP A O 1
ATOM 3980 N N . GLU A 1 522 ? 8.262 34.111 -7.599 1.00 70.62 522 GLU A N 1
ATOM 3981 C CA . GLU A 1 522 ? 7.876 32.914 -6.842 1.00 70.62 522 GLU A CA 1
ATOM 3982 C C . GLU A 1 522 ? 8.466 31.626 -7.448 1.00 70.62 522 GLU A C 1
ATOM 3984 O O . GLU A 1 522 ? 9.092 30.840 -6.727 1.00 70.62 522 GLU A O 1
ATOM 3989 N N . HIS A 1 523 ? 8.369 31.428 -8.773 1.00 71.19 523 HIS A N 1
ATOM 3990 C CA . HIS A 1 523 ? 9.066 30.329 -9.467 1.00 71.19 523 HIS A CA 1
ATOM 3991 C C . HIS A 1 523 ? 10.580 30.375 -9.200 1.00 71.19 523 HIS A C 1
ATOM 3993 O O . HIS A 1 523 ? 11.185 29.347 -8.881 1.00 71.19 523 HIS A O 1
ATOM 3999 N N . ALA A 1 524 ? 11.205 31.557 -9.267 1.00 68.69 524 ALA A N 1
ATOM 4000 C CA . ALA A 1 524 ? 12.634 31.724 -8.995 1.00 68.69 524 ALA A CA 1
ATOM 4001 C C . ALA A 1 524 ? 13.009 31.430 -7.524 1.00 68.69 524 ALA A C 1
ATOM 4003 O O . ALA A 1 524 ? 14.060 30.832 -7.256 1.00 68.69 524 ALA A O 1
ATOM 4004 N N . ALA A 1 525 ? 12.151 31.782 -6.562 1.00 70.12 525 ALA A N 1
ATOM 4005 C CA . ALA A 1 525 ? 12.336 31.468 -5.143 1.00 70.12 525 ALA A CA 1
ATOM 4006 C C . ALA A 1 525 ? 12.279 29.951 -4.868 1.00 70.12 525 ALA A C 1
ATOM 4008 O O . ALA A 1 525 ? 13.106 29.411 -4.122 1.00 70.12 525 ALA A O 1
ATOM 4009 N N . ILE A 1 526 ? 11.364 29.227 -5.520 1.00 71.44 526 ILE A N 1
ATOM 4010 C CA . ILE A 1 526 ? 11.282 27.762 -5.402 1.00 71.44 526 ILE A CA 1
ATOM 4011 C C . ILE A 1 526 ? 12.460 27.095 -6.137 1.00 71.44 526 ILE A C 1
ATOM 4013 O O . ILE A 1 526 ? 13.136 26.232 -5.572 1.00 71.44 526 ILE A O 1
ATOM 4017 N N . ALA A 1 527 ? 12.791 27.541 -7.353 1.00 69.38 527 ALA A N 1
ATOM 4018 C CA . ALA A 1 527 ? 13.909 27.006 -8.136 1.00 69.38 527 ALA A CA 1
ATOM 4019 C C . ALA A 1 527 ? 15.267 27.178 -7.436 1.00 69.38 527 ALA A C 1
ATOM 4021 O O . ALA A 1 527 ? 16.103 26.271 -7.456 1.00 69.38 527 ALA A O 1
ATOM 4022 N N . SER A 1 528 ? 15.495 28.321 -6.782 1.00 66.25 528 SER A N 1
ATOM 4023 C CA . SER A 1 528 ? 16.736 28.595 -6.046 1.00 66.25 528 SER A CA 1
ATOM 4024 C C . SER A 1 528 ? 16.854 27.792 -4.744 1.00 66.25 528 SER A C 1
ATOM 4026 O O . SER A 1 528 ? 17.964 27.365 -4.403 1.00 66.25 528 SER A O 1
ATOM 4028 N N . SER A 1 529 ? 15.739 27.508 -4.061 1.00 63.19 529 SER A N 1
ATOM 4029 C CA . SER A 1 529 ? 15.700 26.723 -2.814 1.00 63.19 529 SER A CA 1
ATOM 4030 C C . SER A 1 529 ? 15.670 25.197 -3.017 1.00 63.19 529 SER A C 1
ATOM 4032 O O . SER A 1 529 ? 16.044 24.454 -2.106 1.00 63.19 529 SER A O 1
ATOM 4034 N N . TRP A 1 530 ? 15.319 24.706 -4.211 1.00 65.75 530 TRP A N 1
ATOM 4035 C CA . TRP A 1 530 ? 15.256 23.275 -4.541 1.00 65.75 530 TRP A CA 1
ATOM 4036 C C . TRP A 1 530 ? 16.619 22.565 -4.448 1.00 65.75 530 TRP A C 1
ATOM 4038 O O . TRP A 1 530 ? 17.541 22.866 -5.215 1.00 65.75 530 TRP A O 1
ATOM 4048 N N . LYS A 1 531 ? 16.747 21.574 -3.555 1.00 57.19 531 LYS A N 1
ATOM 4049 C CA . LYS A 1 531 ? 17.928 20.692 -3.416 1.00 57.19 531 LYS A CA 1
ATOM 4050 C C . LYS A 1 531 ? 17.612 19.212 -3.704 1.00 57.19 531 LYS A C 1
ATOM 4052 O O . LYS A 1 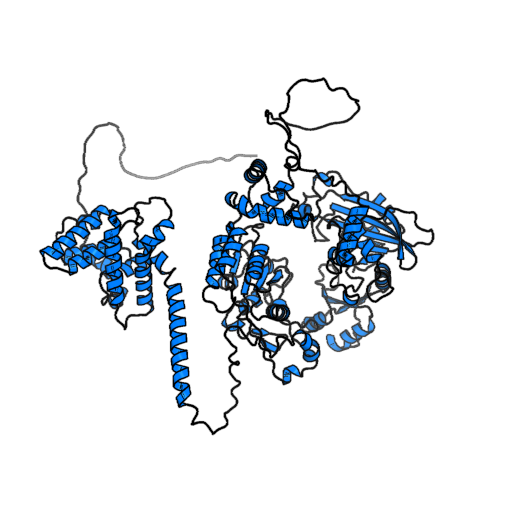531 ? 18.362 18.335 -3.293 1.00 57.19 531 LYS A O 1
ATOM 4057 N N . GLY A 1 532 ? 16.506 18.936 -4.399 1.00 52.75 532 GLY A N 1
ATOM 4058 C CA . GLY A 1 532 ? 15.996 17.591 -4.697 1.00 52.75 532 GLY A CA 1
ATOM 4059 C C . GLY A 1 532 ? 14.555 17.400 -4.212 1.00 52.75 532 GLY A C 1
ATOM 4060 O O . GLY A 1 532 ? 13.981 18.298 -3.599 1.00 52.75 532 GLY A O 1
ATOM 4061 N N . ALA A 1 533 ? 13.967 16.226 -4.463 1.00 47.44 533 ALA A N 1
ATOM 4062 C CA . ALA A 1 533 ? 12.526 15.976 -4.289 1.00 47.44 533 ALA A CA 1
ATOM 4063 C C . ALA A 1 533 ? 11.963 16.348 -2.902 1.00 47.44 533 ALA A C 1
ATOM 4065 O O . ALA A 1 533 ? 10.886 16.928 -2.805 1.00 47.44 533 ALA A O 1
ATOM 4066 N N . ARG A 1 534 ? 12.707 16.071 -1.821 1.00 42.72 534 ARG A N 1
ATOM 4067 C CA . ARG A 1 534 ? 12.287 16.417 -0.449 1.00 42.72 534 ARG A CA 1
ATOM 4068 C C . ARG A 1 534 ? 12.226 17.931 -0.199 1.00 42.72 534 ARG A C 1
ATOM 4070 O O . ARG A 1 534 ? 11.454 18.376 0.643 1.00 42.72 534 ARG A O 1
ATOM 4077 N N . SER A 1 535 ? 12.984 18.740 -0.944 1.00 39.06 535 SER A N 1
ATOM 4078 C CA . SER A 1 535 ? 12.926 20.204 -0.834 1.00 39.06 535 SER A CA 1
ATOM 4079 C C . SER A 1 535 ? 11.626 20.796 -1.367 1.00 39.06 535 SER A C 1
ATOM 4081 O O . SER A 1 535 ? 11.254 21.861 -0.899 1.00 39.06 535 SER A O 1
ATOM 4083 N N . ALA A 1 536 ? 10.921 20.126 -2.285 1.00 37.28 536 ALA A N 1
ATOM 4084 C CA . ALA A 1 536 ? 9.646 20.608 -2.822 1.00 37.28 536 ALA A CA 1
ATOM 4085 C C . ALA A 1 536 ? 8.619 20.870 -1.710 1.00 37.28 536 ALA A C 1
ATOM 4087 O O . ALA A 1 536 ? 8.023 21.937 -1.623 1.00 37.28 536 ALA A O 1
ATOM 4088 N N . ILE A 1 537 ? 8.468 19.875 -0.834 1.00 36.09 537 ILE A N 1
ATOM 4089 C CA . ILE A 1 537 ? 7.446 19.827 0.214 1.00 36.09 537 ILE A CA 1
ATOM 4090 C C . ILE A 1 537 ? 7.949 20.526 1.493 1.00 36.09 537 ILE A C 1
ATOM 4092 O O . ILE A 1 537 ? 7.165 21.152 2.206 1.00 36.09 537 ILE A O 1
ATOM 4096 N N . CYS A 1 538 ? 9.265 20.512 1.751 1.00 29.41 538 CYS A N 1
ATOM 4097 C CA . CYS A 1 538 ? 9.855 21.198 2.907 1.00 29.41 538 CYS A CA 1
ATOM 4098 C C . CYS A 1 538 ? 10.185 22.689 2.684 1.00 29.41 538 CYS A C 1
ATOM 4100 O O . CYS A 1 538 ? 10.268 23.426 3.664 1.00 29.41 538 CYS A O 1
ATOM 4102 N N . ALA A 1 539 ? 10.345 23.183 1.448 1.00 29.86 539 ALA A N 1
ATOM 4103 C CA . ALA A 1 539 ? 10.561 24.619 1.207 1.00 29.86 539 ALA A CA 1
ATOM 4104 C C . ALA A 1 539 ? 9.319 25.446 1.586 1.00 29.86 539 ALA A C 1
ATOM 4106 O O . ALA A 1 539 ? 9.446 26.513 2.188 1.00 29.86 539 ALA A O 1
ATOM 4107 N N . SER A 1 540 ? 8.118 24.904 1.351 1.00 33.03 540 SER A N 1
ATOM 4108 C CA . SER A 1 540 ? 6.850 25.481 1.820 1.00 33.03 540 SER A CA 1
ATOM 4109 C C . SER A 1 540 ? 6.691 25.520 3.347 1.00 33.03 540 SER A C 1
ATOM 4111 O O . SER A 1 540 ? 5.842 26.262 3.837 1.00 33.03 540 SER A O 1
ATOM 4113 N N . SER A 1 541 ? 7.503 24.772 4.104 1.00 31.23 541 SER A N 1
ATOM 4114 C CA . SER A 1 541 ? 7.509 24.770 5.575 1.00 31.23 541 SER A CA 1
ATOM 4115 C C . SER A 1 541 ? 8.741 25.450 6.191 1.00 31.23 541 SER A C 1
ATOM 4117 O O . SER A 1 541 ? 8.907 25.417 7.408 1.00 31.23 541 SER A O 1
ATOM 4119 N N . SER A 1 542 ? 9.612 26.091 5.397 1.00 30.95 542 SER A N 1
ATOM 4120 C CA . SER A 1 542 ? 10.782 26.809 5.922 1.00 30.95 542 SER A CA 1
ATOM 4121 C C . SER A 1 542 ? 11.019 28.172 5.252 1.00 30.95 542 SER A C 1
ATOM 4123 O O . SER A 1 542 ? 11.673 28.274 4.217 1.00 30.95 542 SER A O 1
ATOM 4125 N N . LYS A 1 543 ? 10.572 29.237 5.934 1.00 29.02 543 LYS A N 1
ATOM 4126 C CA . LYS A 1 543 ? 10.966 30.655 5.754 1.00 29.02 543 LYS A CA 1
ATOM 4127 C C . LYS A 1 543 ? 10.557 31.410 4.472 1.00 29.02 543 LYS A C 1
ATOM 4129 O O . LYS A 1 543 ? 10.970 32.557 4.343 1.00 29.02 543 LYS A O 1
ATOM 4134 N N . SER A 1 544 ? 9.711 30.872 3.588 1.00 28.09 544 SER A N 1
ATOM 4135 C CA . SER A 1 544 ? 9.156 31.646 2.447 1.00 28.09 544 SER A CA 1
ATOM 4136 C C . SER A 1 544 ? 7.658 31.994 2.556 1.00 28.09 544 SER A C 1
ATOM 4138 O O . SER A 1 544 ? 7.077 32.587 1.654 1.00 28.09 544 SER A O 1
ATOM 4140 N N . SER A 1 545 ? 7.026 31.699 3.695 1.00 25.58 545 SER A N 1
ATOM 4141 C CA . SER A 1 545 ? 5.579 31.842 3.948 1.00 25.58 545 SER A CA 1
ATOM 4142 C C . SER A 1 545 ? 5.052 33.290 4.074 1.00 25.58 545 SER A C 1
ATOM 4144 O O . SER A 1 545 ? 4.012 33.496 4.689 1.00 25.58 545 SER A O 1
ATOM 4146 N N . TYR A 1 546 ? 5.771 34.289 3.550 1.00 27.30 546 TYR A N 1
ATOM 4147 C CA . TYR A 1 546 ? 5.466 35.722 3.712 1.00 27.30 546 TYR A CA 1
ATOM 4148 C C . TYR A 1 546 ? 5.539 36.552 2.414 1.00 27.30 546 TYR A C 1
ATOM 4150 O O . TYR A 1 546 ? 5.320 37.759 2.468 1.00 27.30 546 TYR A O 1
ATOM 4158 N N . ALA A 1 547 ? 5.841 35.940 1.261 1.00 24.80 547 ALA A N 1
ATOM 4159 C CA . ALA A 1 547 ? 5.915 36.648 -0.025 1.00 24.80 547 ALA A CA 1
ATOM 4160 C C . ALA A 1 547 ? 4.554 36.743 -0.748 1.00 24.80 547 ALA A C 1
ATOM 4162 O O . ALA A 1 547 ? 4.201 37.801 -1.263 1.00 24.80 547 ALA A O 1
ATOM 4163 N N . ILE A 1 548 ? 3.762 35.664 -0.723 1.00 25.88 548 ILE A N 1
ATOM 4164 C CA . ILE A 1 548 ? 2.513 35.511 -1.495 1.00 25.88 548 ILE A CA 1
ATOM 4165 C C . ILE A 1 548 ? 1.324 36.220 -0.808 1.00 25.88 548 ILE A C 1
ATOM 4167 O O . ILE A 1 548 ? 0.334 35.576 -0.470 1.00 25.88 548 ILE A O 1
ATOM 4171 N N . ALA A 1 549 ? 1.467 37.525 -0.515 1.00 25.53 549 ALA A N 1
ATOM 4172 C CA . ALA A 1 549 ? 0.396 38.520 -0.300 1.00 25.53 549 ALA A CA 1
ATOM 4173 C C . ALA A 1 549 ? 0.925 39.843 0.314 1.00 25.53 549 ALA A C 1
ATOM 4175 O O . ALA A 1 549 ? 0.641 40.156 1.469 1.00 25.53 549 ALA A O 1
ATOM 4176 N N . THR A 1 550 ? 1.660 40.674 -0.433 1.00 22.48 550 THR A N 1
ATOM 4177 C CA . THR A 1 550 ? 1.538 42.156 -0.348 1.00 22.48 550 THR A CA 1
ATOM 4178 C C . THR A 1 550 ? 2.333 42.854 -1.464 1.00 22.48 550 THR A C 1
ATOM 4180 O O . THR A 1 550 ? 3.493 42.515 -1.678 1.00 22.48 550 THR A O 1
ATOM 4183 N N . PRO A 1 551 ? 1.783 43.883 -2.140 1.00 24.52 551 PRO A N 1
ATOM 4184 C CA . PRO A 1 551 ? 2.516 44.626 -3.164 1.00 24.52 551 PRO A CA 1
ATOM 4185 C C . PRO A 1 551 ? 3.483 45.643 -2.533 1.00 24.52 551 PRO A C 1
ATOM 4187 O O . PRO A 1 551 ? 3.109 46.782 -2.236 1.00 24.52 551 PRO A O 1
ATOM 4190 N N . THR A 1 552 ? 4.745 45.256 -2.338 1.00 25.92 552 THR A N 1
ATOM 4191 C CA . THR A 1 552 ? 5.822 46.153 -1.881 1.00 25.92 552 THR A CA 1
ATOM 4192 C C . THR A 1 552 ? 6.775 46.523 -3.024 1.00 25.92 552 THR A C 1
ATOM 4194 O O . THR A 1 552 ? 7.025 45.750 -3.944 1.00 25.92 552 THR A O 1
ATOM 4197 N N . ARG A 1 553 ? 7.267 47.769 -3.017 1.00 25.09 553 ARG A N 1
ATOM 4198 C CA . ARG A 1 553 ? 8.158 48.303 -4.065 1.00 25.09 553 ARG A CA 1
ATOM 4199 C C . ARG A 1 553 ? 9.603 47.814 -3.866 1.00 25.09 553 ARG A C 1
ATOM 4201 O O . ARG A 1 553 ? 10.022 47.688 -2.717 1.00 25.09 553 ARG A O 1
ATOM 4208 N N . PRO A 1 554 ? 10.391 47.627 -4.942 1.00 29.81 554 PRO A N 1
ATOM 4209 C CA . PRO A 1 554 ? 11.774 47.166 -4.835 1.00 29.81 554 PRO A CA 1
ATOM 4210 C C . PRO A 1 554 ? 12.702 48.234 -4.234 1.00 29.81 554 PRO A C 1
ATOM 4212 O O . PRO A 1 554 ? 12.627 49.408 -4.605 1.00 29.81 554 PRO A O 1
ATOM 4215 N N . GLY A 1 555 ? 13.625 47.818 -3.358 1.00 28.41 555 GLY A N 1
ATOM 4216 C CA . GLY A 1 555 ? 14.698 48.682 -2.859 1.00 28.41 555 GLY A CA 1
ATOM 4217 C C . GLY A 1 555 ? 15.537 48.092 -1.717 1.00 28.41 555 GLY A C 1
ATOM 4218 O O . GLY A 1 555 ? 15.010 47.818 -0.646 1.00 28.41 555 GLY A O 1
ATOM 4219 N N . THR A 1 556 ? 16.856 48.025 -1.941 1.00 25.89 556 THR A N 1
ATOM 4220 C CA . THR A 1 556 ? 17.962 47.840 -0.967 1.00 25.89 556 THR A CA 1
ATOM 4221 C C . THR A 1 556 ? 18.060 46.538 -0.150 1.00 25.89 556 THR A C 1
ATOM 4223 O O . THR A 1 556 ? 17.159 46.142 0.578 1.00 25.89 556 THR A O 1
ATOM 4226 N N . GLU A 1 557 ? 19.249 45.934 -0.214 1.00 30.02 557 GLU A N 1
ATOM 4227 C CA . GLU A 1 557 ? 19.750 44.853 0.648 1.00 30.02 557 GLU A CA 1
ATOM 4228 C C . GLU A 1 557 ? 20.224 45.393 2.018 1.00 30.02 557 GLU A C 1
ATOM 4230 O O . GLU A 1 557 ? 20.522 46.583 2.125 1.00 30.02 557 GLU A O 1
ATOM 4235 N N . THR A 1 558 ? 20.397 44.523 3.031 1.00 24.08 558 THR A N 1
ATOM 4236 C CA . THR A 1 558 ? 21.603 44.399 3.909 1.00 24.08 558 THR A CA 1
ATOM 4237 C C . THR A 1 558 ? 21.391 43.307 4.989 1.00 24.08 558 THR A C 1
ATOM 4239 O O . THR A 1 558 ? 20.268 42.904 5.282 1.00 24.08 558 THR A O 1
ATOM 4242 N N . THR A 1 559 ? 22.488 42.778 5.539 1.00 22.66 559 THR A N 1
ATOM 4243 C CA . THR A 1 559 ? 22.616 41.504 6.286 1.00 22.66 559 THR A CA 1
ATOM 4244 C C . THR A 1 559 ? 22.801 41.699 7.820 1.00 22.66 559 THR A C 1
ATOM 4246 O O . THR A 1 559 ? 23.047 42.817 8.253 1.00 22.66 559 THR A O 1
ATOM 4249 N N . ILE A 1 560 ? 22.815 40.592 8.603 1.00 23.69 560 ILE A N 1
ATOM 4250 C CA . ILE A 1 560 ? 23.519 40.355 9.912 1.00 23.69 560 ILE A CA 1
ATOM 4251 C C . ILE A 1 560 ? 22.689 40.212 11.236 1.00 23.69 560 ILE A C 1
ATOM 4253 O O . ILE A 1 560 ? 22.296 41.178 11.868 1.00 23.69 560 ILE A O 1
ATOM 4257 N N . MET A 1 561 ? 22.578 38.942 11.687 1.00 20.34 561 MET A N 1
ATOM 4258 C CA . MET A 1 561 ? 22.841 38.338 13.033 1.00 20.34 561 MET A CA 1
ATOM 4259 C C . MET A 1 561 ? 22.101 38.689 14.367 1.00 20.34 561 MET A C 1
ATOM 4261 O O . MET A 1 561 ? 22.131 39.802 14.864 1.00 20.34 561 MET A O 1
ATOM 4265 N N . TYR A 1 562 ? 21.707 37.591 15.051 1.00 19.20 562 TYR A N 1
ATOM 4266 C CA . TYR A 1 562 ? 21.805 37.243 16.501 1.00 19.20 562 TYR A CA 1
ATOM 4267 C C . TYR A 1 562 ? 20.905 37.822 17.634 1.00 19.20 562 TYR A C 1
ATOM 4269 O O . TYR A 1 562 ? 21.172 38.880 18.184 1.00 19.20 562 TYR A O 1
ATOM 4277 N N . LYS A 1 563 ? 20.048 36.910 18.148 1.00 21.45 563 LYS A N 1
ATOM 4278 C CA . LYS A 1 563 ? 19.734 36.550 19.566 1.00 21.45 563 LYS A CA 1
ATOM 4279 C C . LYS A 1 563 ? 19.120 37.590 20.560 1.00 21.45 563 LYS A C 1
ATOM 4281 O O . LYS A 1 563 ? 19.095 38.777 20.271 1.00 21.45 563 LYS A O 1
ATOM 4286 N N . PRO A 1 564 ? 18.499 37.133 21.686 1.00 38.62 564 PRO A N 1
ATOM 4287 C CA . PRO A 1 564 ? 17.372 37.853 22.315 1.00 38.62 564 PRO A CA 1
ATOM 4288 C C . PRO A 1 564 ? 17.548 38.270 23.794 1.00 38.62 564 PRO A C 1
ATOM 4290 O O . PRO A 1 564 ? 18.350 37.673 24.507 1.00 38.62 564 PRO A O 1
ATOM 4293 N N . SER A 1 565 ? 16.668 39.167 24.282 1.00 23.44 565 SER A N 1
ATOM 4294 C CA . SER A 1 565 ? 16.082 39.128 25.648 1.00 23.44 565 SER A CA 1
ATOM 4295 C C . SER A 1 565 ? 15.000 40.209 25.903 1.00 23.44 565 SER A C 1
ATOM 4297 O O . SER A 1 565 ? 15.139 41.330 25.433 1.00 23.44 565 SER A O 1
ATOM 4299 N N . ASN A 1 566 ? 13.979 39.859 26.701 1.00 24.25 566 ASN A N 1
ATOM 4300 C CA . ASN A 1 566 ? 13.152 40.668 27.633 1.00 24.25 566 ASN A CA 1
ATOM 4301 C C . ASN A 1 566 ? 12.594 42.080 27.259 1.00 24.25 566 ASN A C 1
ATOM 4303 O O . ASN A 1 566 ? 13.310 43.069 27.316 1.00 24.25 566 ASN A O 1
ATOM 4307 N N . THR A 1 567 ? 11.260 42.151 27.059 1.00 25.27 567 THR A N 1
ATOM 4308 C CA . THR A 1 567 ? 10.225 42.997 27.756 1.00 25.27 567 THR A CA 1
ATOM 4309 C C . THR A 1 567 ? 10.520 44.431 28.282 1.00 25.27 567 THR A C 1
ATOM 4311 O O . THR A 1 567 ? 11.565 44.617 28.900 1.00 25.27 567 THR A O 1
ATOM 4314 N N . PRO A 1 568 ? 9.502 45.327 28.442 1.00 48.03 568 PRO A N 1
ATOM 4315 C CA . PRO A 1 568 ? 8.268 45.593 27.663 1.00 48.03 568 PRO A CA 1
ATOM 4316 C C . PRO A 1 568 ? 7.974 47.135 27.494 1.00 48.03 568 PRO A C 1
ATOM 4318 O O . PRO A 1 568 ? 8.891 47.936 27.624 1.00 48.03 568 PRO A O 1
ATOM 4321 N N . PHE A 1 569 ? 6.697 47.546 27.296 1.00 24.56 569 PHE A N 1
ATOM 4322 C CA . PHE A 1 569 ? 6.123 48.929 27.172 1.00 24.56 569 PHE A CA 1
ATOM 4323 C C . PHE A 1 569 ? 6.289 49.692 25.832 1.00 24.56 569 PHE A C 1
ATOM 4325 O O . PHE A 1 569 ? 7.295 49.541 25.152 1.00 24.56 569 PHE A O 1
ATOM 4332 N N . GLY A 1 570 ? 5.355 50.620 25.507 1.00 22.42 570 GLY A N 1
ATOM 4333 C CA . GLY A 1 570 ? 5.826 51.856 24.841 1.00 22.42 570 GLY A CA 1
ATOM 4334 C C . GLY A 1 570 ? 4.904 52.933 24.226 1.00 22.42 570 GLY A C 1
ATOM 4335 O O . GLY A 1 570 ? 5.277 54.093 24.352 1.00 22.42 570 GLY A O 1
ATOM 4336 N N . LEU A 1 571 ? 3.735 52.649 23.619 1.00 22.84 571 LEU A N 1
ATOM 4337 C CA . LEU A 1 571 ? 2.856 53.676 22.969 1.00 22.84 571 LEU A CA 1
ATOM 4338 C C . LEU A 1 571 ? 3.483 54.425 21.720 1.00 22.84 571 LEU A C 1
ATOM 4340 O O . LEU A 1 571 ? 4.578 54.050 21.312 1.00 22.84 571 LEU A O 1
ATOM 4344 N N . PRO A 1 572 ? 2.763 55.318 20.969 1.00 44.00 572 PRO A N 1
ATOM 4345 C CA . PRO A 1 572 ? 2.845 55.357 19.484 1.00 44.00 572 PRO A CA 1
ATOM 4346 C C . PRO A 1 572 ? 3.481 56.640 18.856 1.00 44.00 572 PRO A C 1
ATOM 4348 O O . PRO A 1 572 ? 4.483 57.128 19.358 1.00 44.00 572 PRO A O 1
ATOM 4351 N N . TRP A 1 573 ? 2.838 57.223 17.813 1.00 20.88 573 TRP A N 1
ATOM 4352 C CA . TRP A 1 573 ? 3.178 58.418 16.985 1.00 20.88 573 TRP A CA 1
ATOM 4353 C C . TRP A 1 573 ? 4.107 58.144 15.774 1.00 20.88 573 TRP A C 1
ATOM 4355 O O . TRP A 1 573 ? 5.021 57.343 15.880 1.00 20.88 573 TRP A O 1
ATOM 4365 N N . ARG A 1 574 ? 3.971 58.774 14.585 1.00 22.03 574 ARG A N 1
ATOM 4366 C CA . ARG A 1 574 ? 2.851 59.488 13.901 1.00 22.03 574 ARG A CA 1
ATOM 4367 C C . ARG A 1 574 ? 3.117 59.533 12.370 1.00 22.03 574 ARG A C 1
ATOM 4369 O O . ARG A 1 574 ? 4.266 59.452 11.954 1.00 22.03 574 ARG A O 1
ATOM 4376 N N . ARG A 1 575 ? 2.087 59.746 11.531 1.00 30.78 575 ARG A N 1
ATOM 4377 C CA . ARG A 1 575 ? 2.240 60.034 10.077 1.00 30.78 575 ARG A CA 1
ATOM 4378 C C . ARG A 1 575 ? 2.575 61.517 9.797 1.00 30.78 575 ARG A C 1
ATOM 4380 O O . ARG A 1 575 ? 1.900 62.375 10.368 1.00 30.78 575 ARG A O 1
ATOM 4387 N N . PRO A 1 576 ? 3.481 61.816 8.844 1.00 25.83 576 PRO A N 1
ATOM 4388 C CA . PRO A 1 576 ? 3.534 63.084 8.100 1.00 25.83 576 PRO A CA 1
ATOM 4389 C C . PRO A 1 576 ? 2.887 62.987 6.699 1.00 25.83 576 PRO A C 1
ATOM 4391 O O . PRO A 1 576 ? 2.564 61.906 6.211 1.00 25.83 576 PRO A O 1
ATOM 4394 N N . THR A 1 577 ? 2.673 64.139 6.060 1.00 25.83 577 THR A N 1
ATOM 4395 C CA . THR A 1 577 ? 1.759 64.361 4.921 1.00 25.83 577 THR A CA 1
ATOM 4396 C C . THR A 1 577 ? 2.436 64.642 3.568 1.00 25.83 577 THR A C 1
ATOM 4398 O O . THR A 1 577 ? 3.205 65.594 3.513 1.00 25.83 577 THR A O 1
ATOM 4401 N N . ASN A 1 578 ? 1.954 63.988 2.490 1.00 28.73 578 ASN A N 1
ATOM 4402 C CA . ASN A 1 578 ? 1.716 64.541 1.123 1.00 28.73 578 ASN A CA 1
ATOM 4403 C C . ASN A 1 578 ? 2.936 65.144 0.335 1.00 28.73 578 ASN A C 1
ATOM 4405 O O . ASN A 1 578 ? 4.009 65.272 0.914 1.00 28.73 578 ASN A O 1
ATOM 4409 N N . PRO A 1 579 ? 2.831 65.561 -0.959 1.00 36.31 579 PRO A N 1
ATOM 4410 C CA . PRO A 1 579 ? 1.686 65.506 -1.883 1.00 36.31 579 PRO A CA 1
ATOM 4411 C C . PRO A 1 579 ? 1.981 65.050 -3.348 1.00 36.31 579 PRO A C 1
ATOM 4413 O O . PRO A 1 579 ? 3.111 64.763 -3.720 1.00 36.31 579 PRO A O 1
ATOM 4416 N N . LEU A 1 580 ? 0.936 65.114 -4.194 1.00 29.61 580 LEU A N 1
ATOM 4417 C CA . LEU A 1 580 ? 0.942 65.260 -5.671 1.00 29.61 580 LEU A CA 1
ATOM 4418 C C . LEU A 1 580 ? 1.536 64.145 -6.569 1.00 29.61 580 LEU A C 1
ATOM 4420 O O . LEU A 1 580 ? 2.684 64.221 -6.989 1.00 29.61 580 LEU A O 1
ATOM 4424 N N . VAL A 1 581 ? 0.651 63.287 -7.099 1.00 26.25 581 VAL A N 1
ATOM 4425 C CA . VAL A 1 581 ? 0.598 62.937 -8.541 1.00 26.25 581 VAL A CA 1
ATOM 4426 C C . VAL A 1 581 ? -0.883 62.865 -8.957 1.00 26.25 581 VAL A C 1
ATOM 4428 O O . VAL A 1 581 ? -1.705 62.383 -8.181 1.00 26.25 581 VAL A O 1
ATOM 4431 N N . LYS A 1 582 ? -1.250 63.347 -10.155 1.00 28.84 582 LYS A N 1
ATOM 4432 C CA . LYS A 1 582 ? -2.590 63.124 -10.740 1.00 28.84 582 LYS A CA 1
ATOM 4433 C C . LYS A 1 582 ? -2.607 61.799 -11.509 1.00 28.84 582 LYS A C 1
ATOM 4435 O O . LYS A 1 582 ? -1.768 61.612 -12.385 1.00 28.84 582 LYS A O 1
ATOM 4440 N N . ALA A 1 583 ? -3.575 60.929 -11.232 1.00 25.47 583 ALA A N 1
ATOM 4441 C CA . ALA A 1 583 ? -3.834 59.747 -12.054 1.00 25.47 583 ALA A CA 1
ATOM 4442 C C . ALA A 1 583 ? -4.667 60.110 -13.306 1.00 25.47 583 ALA A C 1
ATOM 4444 O O . ALA A 1 583 ? -5.534 60.985 -13.209 1.00 25.47 583 ALA A O 1
ATOM 4445 N N . PRO A 1 584 ? -4.427 59.471 -14.466 1.00 28.91 584 PRO A N 1
ATOM 4446 C CA . PRO A 1 584 ? -5.318 59.550 -15.618 1.00 28.91 584 PRO A CA 1
ATOM 4447 C C . PRO A 1 584 ? -6.568 58.667 -15.438 1.00 28.91 584 PRO A C 1
ATOM 4449 O O . PRO A 1 584 ? -6.575 57.710 -14.671 1.00 28.91 584 PRO A O 1
ATOM 4452 N N . SER A 1 585 ? -7.614 59.034 -16.172 1.00 28.12 585 SER A N 1
ATOM 4453 C CA . SER A 1 585 ? -8.977 58.487 -16.191 1.00 28.12 585 SER A CA 1
ATOM 4454 C C . SER A 1 585 ? -9.132 56.957 -16.197 1.00 28.12 585 SER A C 1
ATOM 4456 O O . SER A 1 585 ? -8.593 56.278 -17.066 1.00 28.12 585 SER A O 1
ATOM 4458 N N . GLU A 1 586 ? -9.989 56.489 -15.285 1.00 31.59 586 GLU A N 1
ATOM 4459 C CA . GLU A 1 586 ? -11.059 55.485 -15.453 1.00 31.59 586 GLU A CA 1
ATOM 4460 C C . GLU A 1 586 ? -10.952 54.442 -16.587 1.00 31.59 586 GLU A C 1
ATOM 4462 O O . GLU A 1 586 ? -11.089 54.752 -17.770 1.00 31.59 586 GLU A O 1
ATOM 4467 N N . VAL A 1 587 ? -10.929 53.164 -16.188 1.00 29.45 587 VAL A N 1
ATOM 4468 C CA . VAL A 1 587 ? -11.520 52.056 -16.956 1.00 29.45 587 VAL A CA 1
ATOM 4469 C C . VAL A 1 587 ? -12.735 51.557 -16.159 1.00 29.45 587 VAL A C 1
ATOM 4471 O O . VAL A 1 587 ? -12.558 51.152 -15.009 1.00 29.45 587 VAL A O 1
ATOM 4474 N N . PRO A 1 588 ? -13.965 51.602 -16.699 1.00 35.34 588 PRO A N 1
ATOM 4475 C CA . PRO A 1 588 ? -15.152 51.167 -15.969 1.00 35.34 588 PRO A CA 1
ATOM 4476 C C . PRO A 1 588 ? -15.355 49.646 -16.062 1.00 35.34 588 PRO A C 1
ATOM 4478 O O . PRO A 1 588 ? -15.222 49.069 -17.139 1.00 35.34 588 PRO A O 1
ATOM 4481 N N . GLY A 1 589 ? -15.795 49.014 -14.967 1.00 38.62 589 GLY A N 1
ATOM 4482 C CA . GLY A 1 589 ? -16.478 47.714 -15.048 1.00 38.62 589 GLY A CA 1
ATOM 4483 C C . GLY A 1 589 ? -15.757 46.469 -14.519 1.00 38.62 589 GLY A C 1
ATOM 4484 O O . GLY A 1 589 ? -15.977 45.391 -15.061 1.00 38.62 589 GLY A O 1
ATOM 4485 N N . SER A 1 590 ? -14.989 46.562 -13.431 1.00 31.53 590 SER A N 1
ATOM 4486 C CA . SER A 1 590 ? -14.719 45.401 -12.565 1.00 31.53 590 SER A CA 1
ATOM 4487 C C . SER A 1 590 ? -15.241 45.680 -11.156 1.00 31.53 590 SER A C 1
ATOM 4489 O O . SER A 1 590 ? -14.574 46.344 -10.365 1.00 31.53 590 SER A O 1
ATOM 4491 N N . GLN A 1 591 ? -16.454 45.211 -10.848 1.00 33.06 591 GLN A N 1
ATOM 4492 C CA . GLN A 1 591 ? -16.931 45.188 -9.466 1.00 33.06 591 GLN A CA 1
ATOM 4493 C C . GLN A 1 591 ? -16.152 44.110 -8.711 1.00 33.06 591 GLN A C 1
ATOM 4495 O O . GLN A 1 591 ? -16.292 42.925 -9.011 1.00 33.06 591 GLN A O 1
ATOM 4500 N N . GLU A 1 592 ? -15.341 44.520 -7.738 1.00 33.59 592 GLU A N 1
ATOM 4501 C CA . GLU A 1 592 ? -14.844 43.603 -6.716 1.00 33.59 592 GLU A CA 1
ATOM 4502 C C . GLU A 1 592 ? -16.061 43.054 -5.962 1.00 33.59 592 GLU A C 1
ATOM 4504 O O . GLU A 1 592 ? -16.818 43.807 -5.346 1.00 33.59 592 GLU A O 1
ATOM 4509 N N . VAL A 1 593 ? -16.292 41.744 -6.063 1.00 34.19 593 VAL A N 1
ATOM 4510 C CA . VAL A 1 593 ? -17.311 41.076 -5.253 1.00 34.19 593 VAL A CA 1
ATOM 4511 C C . VAL A 1 593 ? -16.739 40.949 -3.851 1.00 34.19 593 VAL A C 1
ATOM 4513 O O . VAL A 1 593 ? -15.813 40.173 -3.623 1.00 34.19 593 VAL A O 1
ATOM 4516 N N . ASP A 1 594 ? -17.291 41.731 -2.930 1.00 37.22 594 ASP A N 1
ATOM 4517 C CA . ASP A 1 594 ? -16.983 41.656 -1.507 1.00 37.22 594 ASP A CA 1
ATOM 4518 C C . ASP A 1 594 ? -17.357 40.260 -0.976 1.00 37.22 594 ASP A C 1
ATOM 4520 O O . ASP A 1 594 ? -18.523 39.950 -0.733 1.00 37.22 594 ASP A O 1
ATOM 4524 N N . LEU A 1 595 ? -16.346 39.397 -0.842 1.00 42.06 595 LEU A N 1
ATOM 4525 C CA . LEU A 1 595 ? -16.470 38.045 -0.295 1.00 42.06 595 LEU A CA 1
ATOM 4526 C C . LEU A 1 595 ? -16.308 38.019 1.234 1.00 42.06 595 LEU A C 1
ATOM 4528 O O . LEU A 1 595 ? -15.862 37.022 1.801 1.00 42.06 595 LEU A O 1
ATOM 4532 N N . SER A 1 596 ? -16.777 39.060 1.927 1.00 45.53 596 SER A N 1
ATOM 4533 C CA . SER A 1 596 ? -17.205 38.966 3.332 1.00 45.53 596 SER A CA 1
ATOM 4534 C C . SER A 1 596 ? -18.514 38.163 3.487 1.00 45.53 596 SER A C 1
ATOM 4536 O O . SER A 1 596 ? -19.409 38.516 4.255 1.00 45.53 596 SER A O 1
ATOM 4538 N N . THR A 1 597 ? -18.638 37.042 2.764 1.00 48.59 597 THR A N 1
ATOM 4539 C CA . THR A 1 597 ? -19.768 36.117 2.886 1.00 48.59 597 THR A CA 1
ATOM 4540 C C . THR A 1 597 ? -19.804 35.528 4.287 1.00 48.59 597 THR A C 1
ATOM 4542 O O . THR A 1 597 ? -18.918 34.766 4.673 1.00 48.59 597 THR A O 1
ATOM 4545 N N . ASP A 1 598 ? -20.860 35.872 5.020 1.00 65.00 598 ASP A N 1
ATOM 4546 C CA . ASP A 1 598 ? -21.145 35.404 6.373 1.00 65.00 598 ASP A CA 1
ATOM 4547 C C . ASP A 1 598 ? -20.997 33.872 6.499 1.00 65.00 598 ASP A C 1
ATOM 4549 O O . ASP A 1 598 ? -21.324 33.108 5.579 1.00 65.00 598 ASP A O 1
ATOM 4553 N N . ALA A 1 599 ? -20.553 33.406 7.665 1.00 66.06 599 ALA A N 1
ATOM 4554 C CA . ALA A 1 599 ? -20.542 31.990 8.007 1.00 66.06 599 ALA A CA 1
ATOM 4555 C C . ALA A 1 599 ? -21.952 31.377 7.898 1.00 66.06 599 ALA A C 1
ATOM 4557 O O . ALA A 1 599 ? -22.087 30.249 7.419 1.00 66.06 599 ALA A O 1
ATOM 4558 N N . GLU A 1 600 ? -23.006 32.130 8.243 1.00 71.06 600 GLU A N 1
ATOM 4559 C CA . GLU A 1 600 ? -24.398 31.688 8.065 1.00 71.06 600 GLU A CA 1
ATOM 4560 C C . GLU A 1 600 ? -24.785 31.561 6.577 1.00 71.06 600 GLU A C 1
ATOM 4562 O O . GLU A 1 600 ? -25.457 30.602 6.184 1.00 71.06 600 GLU A O 1
ATOM 4567 N N . THR A 1 601 ? -24.281 32.452 5.714 1.00 76.69 601 THR A N 1
ATOM 4568 C CA . THR A 1 601 ? -24.449 32.340 4.251 1.00 76.69 601 THR A CA 1
ATOM 4569 C C . THR A 1 601 ? -23.716 31.110 3.706 1.00 76.69 601 THR A C 1
ATOM 4571 O O . THR A 1 601 ? -24.267 30.356 2.902 1.00 76.69 601 THR A O 1
ATOM 4574 N N . THR A 1 602 ? -22.498 30.859 4.187 1.00 82.25 602 THR A N 1
ATOM 4575 C CA . THR A 1 602 ? -21.650 29.742 3.742 1.00 82.25 602 THR A CA 1
ATOM 4576 C C . THR A 1 602 ? -22.231 28.381 4.151 1.00 82.25 602 THR A C 1
ATOM 4578 O O . THR A 1 602 ? -22.335 27.473 3.325 1.00 82.25 602 THR A O 1
ATOM 4581 N N . GLU A 1 603 ? -22.707 28.241 5.393 1.00 85.56 603 GLU A N 1
ATOM 4582 C CA . GLU A 1 603 ? -23.417 27.040 5.864 1.00 85.56 603 GLU A CA 1
ATOM 4583 C C . GLU A 1 603 ? -24.771 26.856 5.149 1.00 85.56 603 GLU A C 1
ATOM 4585 O O . GLU A 1 603 ? -25.175 25.726 4.866 1.00 85.56 603 GLU A O 1
ATOM 4590 N N . THR A 1 604 ? -25.455 27.943 4.774 1.00 86.19 604 THR A N 1
ATOM 4591 C CA . THR A 1 604 ? -26.676 27.875 3.948 1.00 86.19 604 THR A CA 1
ATOM 4592 C C . THR A 1 604 ? -26.383 27.324 2.547 1.00 86.19 604 THR A C 1
ATOM 4594 O O . THR A 1 604 ? -27.146 26.493 2.042 1.00 86.19 604 THR A O 1
ATOM 4597 N N . MET A 1 605 ? -25.255 27.698 1.932 1.00 88.19 605 MET A N 1
ATOM 4598 C CA . MET A 1 605 ? -24.800 27.099 0.668 1.00 88.19 605 MET A CA 1
ATOM 4599 C C . MET A 1 605 ? -24.431 25.617 0.833 1.00 88.19 605 MET A C 1
ATOM 4601 O O . MET A 1 605 ? -24.842 24.801 0.007 1.00 88.19 605 MET A O 1
ATOM 4605 N N . ALA A 1 606 ? -23.735 25.244 1.914 1.00 86.69 606 ALA A N 1
ATOM 4606 C CA . ALA A 1 606 ? -23.401 23.848 2.211 1.00 86.69 606 ALA A CA 1
ATOM 4607 C C . ALA A 1 606 ? -24.659 22.966 2.317 1.00 86.69 606 ALA A C 1
ATOM 4609 O O . ALA A 1 606 ? -24.772 21.966 1.604 1.00 86.69 606 ALA A O 1
ATOM 4610 N N . ARG A 1 607 ? -25.654 23.392 3.109 1.00 88.62 607 ARG A N 1
ATOM 4611 C CA . ARG A 1 607 ? -26.958 22.710 3.227 1.00 88.62 607 ARG A CA 1
ATOM 4612 C C . ARG A 1 607 ? -27.694 22.615 1.894 1.00 88.62 607 ARG A C 1
ATOM 4614 O O . ARG A 1 607 ? -28.322 21.598 1.614 1.00 88.62 607 ARG A O 1
ATOM 4621 N N . SER A 1 608 ? -27.609 23.656 1.066 1.00 87.38 608 SER A N 1
ATOM 4622 C CA . SER A 1 608 ? -28.242 23.677 -0.259 1.00 87.38 608 SER A CA 1
ATOM 4623 C C . SER A 1 608 ? -27.626 22.645 -1.210 1.00 87.38 608 SER A C 1
ATOM 4625 O O . SER A 1 608 ? -28.357 22.020 -1.974 1.00 87.38 608 SER A O 1
ATOM 4627 N N . LEU A 1 609 ? -26.308 22.417 -1.138 1.00 87.94 609 LEU A N 1
ATOM 4628 C CA . LEU A 1 609 ? -25.624 21.361 -1.895 1.00 87.94 609 LEU A CA 1
ATOM 4629 C C . LEU A 1 609 ? -26.004 19.961 -1.390 1.00 87.94 609 LEU A C 1
ATOM 4631 O O . LEU A 1 609 ? -26.349 19.096 -2.199 1.00 87.94 609 LEU A O 1
ATOM 4635 N N . GLU A 1 610 ? -25.993 19.747 -0.072 1.00 86.88 610 GLU A N 1
ATOM 4636 C CA . GLU A 1 610 ? -26.385 18.474 0.557 1.00 86.88 610 GLU A CA 1
ATOM 4637 C C . GLU A 1 610 ? -27.837 18.092 0.230 1.00 86.88 610 GLU A C 1
ATOM 4639 O O . GLU A 1 610 ? -28.118 16.940 -0.104 1.00 86.88 610 GLU A O 1
ATOM 4644 N N . ALA A 1 611 ? -28.752 19.067 0.234 1.00 88.38 611 ALA A N 1
ATOM 4645 C CA . ALA A 1 611 ? -30.165 18.870 -0.093 1.00 88.38 611 ALA A CA 1
ATOM 4646 C C . ALA A 1 611 ? -30.416 18.376 -1.533 1.00 88.38 611 ALA A C 1
ATOM 4648 O O . ALA A 1 611 ? -31.495 17.856 -1.816 1.00 88.38 611 ALA A O 1
ATOM 4649 N N . THR A 1 612 ? -29.437 18.487 -2.442 1.00 90.12 612 THR A N 1
ATOM 4650 C CA . THR A 1 612 ? -29.542 17.900 -3.793 1.00 90.12 612 THR A CA 1
ATOM 4651 C C . THR A 1 612 ? -29.338 16.382 -3.822 1.00 90.12 612 THR A C 1
ATOM 4653 O O . THR A 1 612 ? -29.625 15.757 -4.840 1.00 90.12 612 THR A O 1
ATOM 4656 N N . GLY A 1 613 ? -28.777 15.790 -2.760 1.00 86.94 613 GLY A N 1
ATOM 4657 C CA . GLY A 1 613 ? -28.372 14.381 -2.707 1.00 86.94 613 GLY A CA 1
ATOM 4658 C C . GLY A 1 613 ? -27.115 14.022 -3.516 1.00 86.94 613 GLY A C 1
ATOM 4659 O O . GLY A 1 613 ? -26.588 12.926 -3.346 1.00 86.94 613 GLY A O 1
ATOM 4660 N N . ASN A 1 614 ? -26.596 14.926 -4.358 1.00 89.69 614 ASN A N 1
ATOM 4661 C CA . ASN A 1 614 ? -25.419 14.674 -5.205 1.00 89.69 614 ASN A CA 1
ATOM 4662 C C . ASN A 1 614 ? -24.080 14.939 -4.496 1.00 89.69 614 ASN A C 1
ATOM 4664 O O . ASN A 1 614 ? -23.031 14.518 -4.981 1.00 89.69 614 ASN A O 1
ATOM 4668 N N . TYR A 1 615 ? -24.105 15.646 -3.364 1.00 85.56 615 TYR A N 1
ATOM 4669 C CA . TYR A 1 615 ? -22.916 16.077 -2.632 1.00 85.56 615 TYR A CA 1
ATOM 4670 C C . TYR A 1 615 ? -23.010 15.668 -1.165 1.00 85.56 615 TYR A C 1
ATOM 4672 O O . TYR A 1 615 ? -24.046 15.854 -0.529 1.00 85.56 615 TYR A O 1
ATOM 4680 N N . LYS A 1 616 ? -21.897 15.186 -0.605 1.00 83.31 616 LYS A N 1
ATOM 4681 C CA . LYS A 1 616 ? -21.707 15.091 0.843 1.00 83.31 616 LYS A CA 1
ATOM 4682 C C . LYS A 1 616 ? -20.672 16.127 1.264 1.00 83.31 616 LYS A C 1
ATOM 4684 O O . LYS A 1 616 ? -19.496 15.977 0.940 1.00 83.31 616 LYS A O 1
ATOM 4689 N N . VAL A 1 617 ? -21.107 17.162 1.974 1.00 89.62 617 VAL A N 1
ATOM 4690 C CA . VAL A 1 617 ? -20.210 18.195 2.500 1.00 89.62 617 VAL A CA 1
ATOM 4691 C C . VAL A 1 617 ? -19.720 17.749 3.877 1.00 89.62 617 VAL A C 1
ATOM 4693 O O . VAL A 1 617 ? -20.515 17.380 4.737 1.00 89.62 617 VAL A O 1
ATOM 4696 N N . LEU A 1 618 ? -18.403 17.741 4.088 1.00 91.06 618 LEU A N 1
ATOM 4697 C CA . LEU A 1 618 ? -17.828 17.505 5.412 1.00 91.06 618 LEU A CA 1
ATOM 4698 C C . LEU A 1 618 ? -17.585 18.852 6.092 1.00 91.06 618 LEU A C 1
ATOM 4700 O O . LEU A 1 618 ? -17.038 19.767 5.479 1.00 91.06 618 LEU A O 1
ATOM 4704 N N . ARG A 1 619 ? -17.976 18.972 7.360 1.00 89.44 619 ARG A N 1
ATOM 4705 C CA . ARG A 1 619 ? -17.740 20.168 8.178 1.00 89.44 619 ARG A CA 1
ATOM 4706 C C . ARG A 1 619 ? -16.488 19.974 9.028 1.00 89.44 619 ARG A C 1
ATOM 4708 O O . ARG A 1 619 ? -16.224 18.869 9.500 1.00 89.44 619 ARG A O 1
ATOM 4715 N N . ARG A 1 620 ? -15.711 21.038 9.236 1.00 90.31 620 ARG A N 1
ATOM 4716 C CA . ARG A 1 620 ? -14.572 20.986 10.162 1.00 90.31 620 ARG A CA 1
ATOM 4717 C C . ARG A 1 620 ? -15.104 20.746 11.575 1.00 90.31 620 ARG A C 1
ATOM 4719 O O . ARG A 1 620 ? -16.070 21.386 11.987 1.00 90.31 620 ARG A O 1
ATOM 4726 N N . LEU A 1 621 ? -14.481 19.824 12.299 1.00 91.50 621 LEU A N 1
ATOM 4727 C CA . LEU A 1 621 ? -14.765 19.567 13.701 1.00 91.50 621 LEU A CA 1
ATOM 4728 C C . LEU A 1 621 ? -14.500 20.842 14.507 1.00 91.50 621 LEU A C 1
ATOM 4730 O O . LEU A 1 621 ? -13.396 21.381 14.483 1.00 91.50 621 LEU A O 1
ATOM 4734 N N . VAL A 1 622 ? -15.523 21.315 15.216 1.00 89.94 622 VAL A N 1
ATOM 4735 C CA . VAL A 1 622 ? -15.414 22.422 16.167 1.00 89.94 622 VAL A CA 1
ATOM 4736 C C . VAL A 1 622 ? -15.424 21.823 17.576 1.00 89.94 622 VAL A C 1
ATOM 4738 O O . VAL A 1 622 ? -16.444 21.247 17.965 1.00 89.94 622 VAL A O 1
ATOM 4741 N N . PRO A 1 623 ? -14.328 21.937 18.349 1.00 89.88 623 PRO A N 1
ATOM 4742 C CA . PRO A 1 623 ? -14.286 21.525 19.747 1.00 89.88 623 PRO A CA 1
ATOM 4743 C C . PRO A 1 623 ? -15.453 22.093 20.565 1.00 89.88 623 PRO A C 1
ATOM 4745 O O . PRO A 1 623 ? -15.684 23.304 20.590 1.00 89.88 623 PRO A O 1
ATOM 4748 N N . ARG A 1 624 ? -16.192 21.221 21.263 1.00 90.50 624 ARG A N 1
ATOM 4749 C CA . ARG A 1 624 ? -17.250 21.656 22.187 1.00 90.50 624 ARG A CA 1
ATOM 4750 C C . ARG A 1 624 ? -16.617 22.391 23.373 1.00 90.50 624 ARG A C 1
ATOM 4752 O O . ARG A 1 624 ? -15.648 21.906 23.951 1.00 90.50 624 ARG A O 1
ATOM 4759 N N . SER A 1 625 ? -17.186 23.527 23.769 1.00 89.25 625 SER A N 1
ATOM 4760 C CA . SER A 1 625 ? -16.725 24.277 24.945 1.00 89.25 625 SER A CA 1
ATOM 4761 C C . SER A 1 625 ? -16.884 23.470 26.241 1.00 89.25 625 SER A C 1
ATOM 4763 O O . SER A 1 625 ? -17.816 22.672 26.371 1.00 89.25 625 SER A O 1
ATOM 4765 N N . THR A 1 626 ? -16.013 23.720 27.222 1.00 92.94 626 THR A N 1
ATOM 4766 C CA . THR A 1 626 ? -16.126 23.138 28.566 1.00 92.94 626 THR A CA 1
ATOM 4767 C C . THR A 1 626 ? -17.382 23.639 29.291 1.00 92.94 626 THR A C 1
ATOM 4769 O O . THR A 1 626 ? -17.793 24.793 29.153 1.00 92.94 626 THR A O 1
ATOM 4772 N N . GLN A 1 627 ? -18.026 22.752 30.051 1.00 91.19 627 GLN A N 1
ATOM 4773 C CA . GLN A 1 627 ? -19.254 23.001 30.804 1.00 91.19 627 GLN A CA 1
ATOM 4774 C C . GLN A 1 627 ? -19.268 22.170 32.104 1.00 91.19 627 GLN A C 1
ATOM 4776 O O . GLN A 1 627 ? -18.814 21.020 32.108 1.00 91.19 627 GLN A O 1
ATOM 4781 N N . PRO A 1 628 ? -19.837 22.688 33.211 1.00 88.25 628 PRO A N 1
ATOM 4782 C CA . PRO A 1 628 ? -19.973 21.924 34.450 1.00 88.25 628 PRO A CA 1
ATOM 4783 C C . PRO A 1 628 ? -20.733 20.605 34.237 1.00 88.25 628 PRO A C 1
ATOM 4785 O O . PRO A 1 628 ? -21.801 20.596 33.629 1.00 88.25 628 PRO A O 1
ATOM 4788 N N . ARG A 1 629 ? -20.217 19.490 34.772 1.00 90.69 629 ARG A N 1
ATOM 4789 C CA . ARG A 1 629 ? -20.978 18.226 34.840 1.00 90.69 629 ARG A CA 1
ATOM 4790 C C . ARG A 1 629 ? -22.146 18.332 35.821 1.00 90.69 629 ARG A C 1
ATOM 4792 O O . ARG A 1 629 ? -22.050 19.064 36.811 1.00 90.69 629 ARG A O 1
ATOM 4799 N N . SER A 1 630 ? -23.176 17.501 35.655 1.00 90.88 630 SER A N 1
ATOM 4800 C CA . SER A 1 630 ? -24.083 17.227 36.774 1.00 90.88 630 SER A CA 1
ATOM 4801 C C . SER A 1 630 ? -23.344 16.460 37.877 1.00 90.88 630 SER A C 1
ATOM 4803 O O . SER A 1 630 ? -22.446 15.653 37.614 1.00 90.88 630 SER A O 1
ATOM 4805 N N . ALA A 1 631 ? -23.759 16.654 39.131 1.00 87.75 631 ALA A N 1
ATOM 4806 C CA . ALA A 1 631 ? -23.247 15.897 40.272 1.00 87.75 631 ALA A CA 1
ATOM 4807 C C . ALA A 1 631 ? -23.445 14.374 40.101 1.00 87.75 631 ALA A C 1
ATOM 4809 O O . ALA A 1 631 ? -22.606 13.599 40.563 1.00 87.75 631 ALA A O 1
ATOM 4810 N N . THR A 1 632 ? -24.508 13.968 39.393 1.00 91.00 632 THR A N 1
ATOM 4811 C CA . THR A 1 632 ? -24.862 12.569 39.080 1.00 91.00 632 THR A CA 1
ATOM 4812 C C . THR A 1 632 ? -24.026 11.932 37.975 1.00 91.00 632 THR A C 1
ATOM 4814 O O . THR A 1 632 ? -24.041 10.708 37.845 1.00 91.00 632 THR A O 1
ATOM 4817 N N . ASP A 1 633 ? -23.343 12.733 37.158 1.00 94.12 633 ASP A N 1
ATOM 4818 C CA . ASP A 1 633 ? -22.657 12.229 35.971 1.00 94.12 633 ASP A CA 1
ATOM 4819 C C . ASP A 1 633 ? -21.386 11.481 36.358 1.00 94.12 633 ASP A C 1
ATOM 4821 O O . ASP A 1 633 ? -20.597 11.931 37.198 1.00 94.12 633 ASP A O 1
ATOM 4825 N N . ARG A 1 634 ? -21.162 10.348 35.690 1.00 96.56 634 ARG A N 1
ATOM 4826 C CA . ARG A 1 634 ? -19.888 9.638 35.751 1.00 96.56 634 ARG A CA 1
ATOM 4827 C C . ARG A 1 634 ? -18.862 10.394 34.922 1.00 96.56 634 ARG A C 1
ATOM 4829 O O . ARG A 1 634 ? -19.202 11.065 33.952 1.00 96.56 634 ARG A O 1
ATOM 4836 N N . ILE A 1 635 ? -17.600 10.268 35.307 1.00 97.19 635 ILE A N 1
ATOM 4837 C CA . ILE A 1 635 ? -16.492 10.918 34.611 1.00 97.19 635 ILE A CA 1
ATOM 4838 C C . ILE A 1 635 ? -15.847 9.892 33.688 1.00 97.19 635 ILE A C 1
ATOM 4840 O O . ILE A 1 635 ? -15.395 8.842 34.148 1.00 97.19 635 ILE A O 1
ATOM 4844 N N . GLY A 1 636 ? -15.801 10.186 32.398 1.00 97.38 636 GLY A N 1
ATOM 4845 C CA . GLY A 1 636 ? -14.927 9.513 31.450 1.00 97.38 636 GLY A CA 1
ATOM 4846 C C . GLY A 1 636 ? -13.703 10.372 31.148 1.00 97.38 636 GLY A C 1
ATOM 4847 O O . GLY A 1 636 ? -13.709 11.588 31.352 1.00 97.38 636 GLY A O 1
ATOM 4848 N N . LEU A 1 637 ? -12.653 9.725 30.665 1.00 98.12 637 LEU A N 1
ATOM 4849 C CA . LEU A 1 637 ? -11.475 10.366 30.103 1.00 98.12 637 LEU A CA 1
ATOM 4850 C C . LEU A 1 637 ? -11.278 9.825 28.687 1.00 98.12 637 LEU A C 1
ATOM 4852 O O . LEU A 1 637 ? -11.309 8.609 28.499 1.00 98.12 637 LEU A O 1
ATOM 4856 N N . ILE A 1 638 ? -11.074 10.700 27.711 1.00 98.62 638 ILE A N 1
ATOM 4857 C CA . ILE A 1 638 ? -10.451 10.339 26.433 1.00 98.62 638 ILE A CA 1
ATOM 4858 C C . ILE A 1 638 ? -8.982 10.749 26.525 1.00 98.62 638 ILE A C 1
ATOM 4860 O O . ILE A 1 638 ? -8.699 11.784 27.122 1.00 98.62 638 ILE A O 1
ATOM 4864 N N . ILE A 1 639 ? -8.067 9.944 25.994 1.00 98.12 639 ILE A N 1
ATOM 4865 C CA . ILE A 1 639 ? -6.623 10.197 25.971 1.00 98.12 639 ILE A CA 1
ATOM 4866 C C . ILE A 1 639 ? -6.042 9.785 24.617 1.00 98.12 639 ILE A C 1
ATOM 4868 O O . ILE A 1 639 ? -6.470 8.779 24.048 1.00 98.12 639 ILE A O 1
ATOM 4872 N N . ASP A 1 640 ? -5.051 10.537 24.151 1.00 97.88 640 ASP A N 1
ATOM 4873 C CA . ASP A 1 640 ? -4.241 10.226 22.974 1.00 97.88 640 ASP A CA 1
ATOM 4874 C C . ASP A 1 640 ? -2.788 10.707 23.198 1.00 97.88 640 ASP A C 1
ATOM 4876 O O . ASP A 1 640 ? -2.542 11.559 24.066 1.00 97.88 640 ASP A O 1
ATOM 4880 N N . LEU A 1 641 ? -1.813 10.107 22.504 1.00 96.88 641 LEU A N 1
ATOM 4881 C CA . LEU A 1 641 ? -0.379 10.327 22.738 1.00 96.88 641 LEU A CA 1
ATOM 4882 C C . LEU A 1 641 ? 0.431 10.317 21.434 1.00 96.88 641 LEU A C 1
ATOM 4884 O O . LEU A 1 641 ? 0.664 9.260 20.844 1.00 96.88 641 LEU A O 1
ATOM 4888 N N . GLU A 1 642 ? 1.006 11.466 21.084 1.00 96.19 642 GLU A N 1
ATOM 4889 C CA . GLU A 1 642 ? 2.018 11.546 20.032 1.00 96.19 642 GLU A CA 1
ATOM 4890 C C . GLU A 1 642 ? 3.407 11.208 20.574 1.00 96.19 642 GLU A C 1
ATOM 4892 O O . GLU A 1 642 ? 3.778 11.551 21.701 1.00 96.19 642 GLU A O 1
ATOM 4897 N N . THR A 1 643 ? 4.200 10.509 19.763 1.00 96.12 643 THR A N 1
ATOM 4898 C CA . THR A 1 643 ? 5.441 9.851 20.200 1.00 96.12 643 THR A CA 1
ATOM 4899 C C . THR A 1 643 ? 6.515 9.864 19.113 1.00 96.12 643 THR A C 1
ATOM 4901 O O . THR A 1 643 ? 6.224 10.076 17.939 1.00 96.12 643 THR A O 1
ATOM 4904 N N . THR A 1 644 ? 7.767 9.559 19.471 1.00 94.44 644 THR A N 1
ATOM 4905 C CA . THR A 1 644 ? 8.867 9.416 18.495 1.00 94.44 644 THR A CA 1
ATOM 4906 C C . THR A 1 644 ? 8.767 8.168 17.601 1.00 94.44 644 THR A C 1
ATOM 4908 O O . THR A 1 644 ? 9.677 7.918 16.814 1.00 94.44 644 THR A O 1
ATOM 4911 N N . GLY A 1 645 ? 7.703 7.361 17.711 1.00 91.75 645 GLY A N 1
ATOM 4912 C CA . GLY A 1 645 ? 7.486 6.166 16.891 1.00 91.75 645 GLY A CA 1
ATOM 4913 C C . GLY A 1 645 ? 6.652 5.075 17.574 1.00 91.75 645 GLY A C 1
ATOM 4914 O O . GLY A 1 645 ? 6.243 5.189 18.726 1.00 91.75 645 GLY A O 1
ATOM 4915 N N . LEU A 1 646 ? 6.405 3.984 16.844 1.00 88.31 646 LEU A N 1
ATOM 4916 C CA . LEU A 1 646 ? 5.407 2.968 17.206 1.00 88.31 646 LEU A CA 1
ATOM 4917 C C . LEU A 1 646 ? 5.878 1.895 18.216 1.00 88.31 646 LEU A C 1
ATOM 4919 O O . LEU A 1 646 ? 5.076 1.043 18.612 1.00 88.31 646 LEU A O 1
ATOM 4923 N N . ASP A 1 647 ? 7.140 1.899 18.657 1.00 89.56 647 ASP A N 1
ATOM 4924 C CA . ASP A 1 647 ? 7.627 0.957 19.672 1.00 89.56 647 ASP A CA 1
ATOM 4925 C C . ASP A 1 647 ? 7.282 1.452 21.084 1.00 89.56 647 ASP A C 1
ATOM 4927 O O . ASP A 1 647 ? 8.014 2.231 21.698 1.00 89.56 647 ASP A O 1
ATOM 4931 N N . THR A 1 648 ? 6.188 0.917 21.637 1.00 90.50 648 THR A N 1
ATOM 4932 C CA . THR A 1 648 ? 5.707 1.203 23.005 1.00 90.50 648 THR A CA 1
ATOM 4933 C C . THR A 1 648 ? 6.724 0.940 24.124 1.00 90.50 648 THR A C 1
ATOM 4935 O O . THR A 1 648 ? 6.501 1.369 25.255 1.00 90.50 648 THR A O 1
ATOM 4938 N N . THR A 1 649 ? 7.819 0.226 23.844 1.00 88.12 649 THR A N 1
ATOM 4939 C CA . THR A 1 649 ? 8.888 -0.046 24.815 1.00 88.12 649 THR A CA 1
ATOM 4940 C C . THR A 1 649 ? 10.059 0.927 24.691 1.00 88.12 649 THR A C 1
ATOM 4942 O O . THR A 1 649 ? 10.679 1.233 25.712 1.00 88.12 649 THR A O 1
ATOM 4945 N N . ARG A 1 650 ? 10.321 1.487 23.497 1.00 89.06 650 ARG A N 1
ATOM 4946 C CA . ARG A 1 650 ? 11.529 2.288 23.205 1.00 89.06 650 ARG A CA 1
ATOM 4947 C C . ARG A 1 650 ? 11.289 3.746 22.821 1.00 89.06 650 ARG A C 1
ATOM 4949 O O . ARG A 1 650 ? 12.104 4.577 23.199 1.00 89.06 650 ARG A O 1
ATOM 4956 N N . ASN A 1 651 ? 10.219 4.067 22.096 1.00 92.75 651 ASN A N 1
ATOM 4957 C CA . ASN A 1 651 ? 9.940 5.447 21.688 1.00 92.75 651 ASN A CA 1
ATOM 4958 C C . ASN A 1 651 ? 9.508 6.309 22.881 1.00 92.75 651 ASN A C 1
ATOM 4960 O O . ASN A 1 651 ? 9.097 5.777 23.909 1.00 92.75 651 ASN A O 1
ATOM 4964 N N . GLU A 1 652 ? 9.604 7.629 22.762 1.00 95.25 652 GLU A N 1
ATOM 4965 C CA . GLU A 1 652 ? 9.306 8.600 23.827 1.00 95.25 652 GLU A CA 1
ATOM 4966 C C . GLU A 1 652 ? 8.033 9.390 23.500 1.00 95.25 652 GLU A C 1
ATOM 4968 O O . GLU A 1 652 ? 7.685 9.521 22.327 1.00 95.25 652 GLU A O 1
ATOM 4973 N N . VAL A 1 653 ? 7.336 9.915 24.514 1.00 96.81 653 VAL A N 1
ATOM 4974 C CA . VAL A 1 653 ? 6.190 10.824 24.310 1.00 96.81 653 VAL A CA 1
ATOM 4975 C C . VAL A 1 653 ? 6.682 12.206 23.888 1.00 96.81 653 VAL A C 1
ATOM 4977 O O . VAL A 1 653 ? 7.695 12.679 24.396 1.00 96.81 653 VAL A O 1
ATOM 4980 N N . LEU A 1 654 ? 5.936 12.836 22.982 1.00 96.56 654 LEU A N 1
ATOM 4981 C CA . LEU A 1 654 ? 6.129 14.205 22.504 1.00 96.56 654 LEU A CA 1
ATOM 4982 C C . LEU A 1 654 ? 4.978 15.117 22.941 1.00 96.56 654 LEU A C 1
ATOM 4984 O O . LEU A 1 654 ? 5.214 16.212 23.446 1.00 96.56 654 LEU A O 1
ATOM 4988 N N . GLU A 1 655 ? 3.740 14.645 22.792 1.00 97.25 655 GLU A N 1
ATOM 4989 C CA . GLU A 1 655 ? 2.519 15.315 23.243 1.00 97.25 655 GLU A CA 1
ATOM 4990 C C . GLU A 1 655 ? 1.584 14.277 23.870 1.00 97.25 655 GLU A C 1
ATOM 4992 O O . GLU A 1 655 ? 1.406 13.183 23.340 1.00 97.25 655 GLU A O 1
ATOM 4997 N N . ILE A 1 656 ? 0.973 14.626 24.997 1.00 97.50 656 ILE A N 1
ATOM 4998 C CA . ILE A 1 656 ? -0.155 13.905 25.589 1.00 97.50 656 ILE A CA 1
ATOM 4999 C C . ILE A 1 656 ? -1.318 14.881 25.715 1.00 97.50 656 ILE A C 1
ATOM 5001 O O . ILE A 1 656 ? -1.160 15.982 26.250 1.00 97.50 656 ILE A O 1
ATOM 5005 N N . ALA A 1 657 ? -2.495 14.463 25.263 1.00 97.56 657 ALA A N 1
ATOM 5006 C CA . ALA A 1 657 ? -3.729 15.197 25.485 1.00 97.56 657 ALA A CA 1
ATOM 5007 C C . ALA A 1 657 ? -4.786 14.295 26.113 1.00 97.56 657 ALA A C 1
ATOM 5009 O O . ALA A 1 657 ? -4.793 13.080 25.908 1.00 97.56 657 ALA A O 1
ATOM 5010 N N . ALA A 1 658 ? -5.687 14.898 26.886 1.00 97.75 658 ALA A N 1
ATOM 5011 C CA . ALA A 1 658 ? -6.822 14.190 27.445 1.00 97.75 658 ALA A CA 1
ATOM 5012 C C . ALA A 1 658 ? -8.044 15.097 27.625 1.00 97.75 658 ALA A C 1
ATOM 5014 O O . ALA A 1 658 ? -7.941 16.227 28.100 1.00 97.75 658 ALA A O 1
ATOM 5015 N N . ILE A 1 659 ? -9.226 14.571 27.309 1.00 98.12 659 ILE A N 1
ATOM 5016 C CA . ILE A 1 659 ? -10.512 15.251 27.493 1.00 98.12 659 ILE A CA 1
ATOM 5017 C C . ILE A 1 659 ? -11.275 14.559 28.617 1.00 98.12 659 ILE A C 1
ATOM 5019 O O . ILE A 1 659 ? -11.632 13.383 28.517 1.00 98.12 659 ILE A O 1
ATOM 5023 N N . LYS A 1 660 ? -11.561 15.299 29.687 1.00 97.88 660 LYS A N 1
ATOM 5024 C CA . LYS A 1 660 ? -12.366 14.832 30.818 1.00 97.88 660 LYS A CA 1
ATOM 5025 C C . LYS A 1 660 ? -13.825 15.160 30.521 1.00 97.88 660 LYS A C 1
ATOM 5027 O O . LYS A 1 660 ? -14.160 16.325 30.329 1.00 97.88 660 LYS A O 1
ATOM 5032 N N . PHE A 1 661 ? -14.702 14.160 30.460 1.00 97.75 661 PHE A N 1
ATOM 5033 C CA . PHE A 1 661 ? -16.097 14.334 30.037 1.00 97.75 661 PHE A CA 1
ATOM 5034 C C . PHE A 1 661 ? -17.093 13.748 31.043 1.00 97.75 661 PHE A C 1
ATOM 5036 O O . PHE A 1 661 ? -16.822 12.745 31.705 1.00 97.75 661 PHE A O 1
ATOM 5043 N N . GLY A 1 662 ? -18.252 14.390 31.173 1.00 97.38 662 GLY A N 1
ATOM 5044 C CA . GLY A 1 662 ? -19.392 13.875 31.923 1.00 97.38 662 GLY A CA 1
ATOM 5045 C C . GLY A 1 662 ? -20.207 12.916 31.060 1.00 97.38 662 GLY A C 1
ATOM 5046 O O . GLY A 1 662 ? -20.390 13.160 29.866 1.00 97.38 662 GLY A O 1
ATOM 5047 N N . TYR A 1 663 ? -20.707 11.828 31.645 1.00 96.19 663 TYR A N 1
ATOM 5048 C CA . TYR A 1 663 ? -21.703 10.978 31.001 1.00 96.19 663 TYR A CA 1
ATOM 5049 C C . TYR A 1 663 ? -22.769 10.464 31.975 1.00 96.19 663 TYR A C 1
ATOM 5051 O O . TYR A 1 663 ? -22.483 10.071 33.111 1.00 96.19 663 TYR A O 1
ATOM 5059 N N . ALA A 1 664 ? -24.013 10.432 31.498 1.00 93.50 664 ALA A N 1
ATOM 5060 C CA . ALA A 1 664 ? -25.180 9.947 32.224 1.00 93.50 664 ALA A CA 1
ATOM 5061 C C . ALA A 1 664 ? -25.737 8.708 31.516 1.00 93.50 664 ALA A C 1
ATOM 5063 O O . ALA A 1 664 ? -26.173 8.778 30.368 1.00 93.50 664 ALA A O 1
ATOM 5064 N N . GLY A 1 665 ? -25.693 7.560 32.199 1.00 87.69 665 GLY A N 1
ATOM 5065 C CA . GLY A 1 665 ? -26.075 6.263 31.635 1.00 87.69 665 GLY A CA 1
ATOM 5066 C C . GLY A 1 665 ? -25.145 5.829 30.500 1.00 87.69 665 GLY A C 1
ATOM 5067 O O . GLY A 1 665 ? -24.172 5.108 30.736 1.00 87.69 665 GLY A O 1
ATOM 5068 N N . ASP A 1 666 ? -25.473 6.272 29.288 1.00 83.75 666 ASP A N 1
ATOM 5069 C CA . ASP A 1 666 ? -24.846 5.901 28.020 1.00 83.75 666 ASP A CA 1
ATOM 5070 C C . ASP A 1 666 ? -24.606 7.103 27.065 1.00 83.75 666 ASP A C 1
ATOM 5072 O O . ASP A 1 666 ? -24.101 6.922 25.955 1.00 83.75 666 ASP A O 1
ATOM 5076 N N . ARG A 1 667 ? -24.913 8.340 27.498 1.00 92.50 667 ARG A N 1
ATOM 5077 C CA . ARG A 1 667 ? -24.718 9.586 26.728 1.00 92.50 667 ARG A CA 1
ATOM 5078 C C . ARG A 1 667 ? -23.691 10.509 27.372 1.00 92.50 667 ARG A C 1
ATOM 5080 O O . ARG A 1 667 ? -23.714 10.703 28.585 1.00 92.50 667 ARG A O 1
ATOM 5087 N N . ILE A 1 668 ? -22.847 11.129 26.546 1.00 95.38 668 ILE A N 1
ATOM 5088 C CA . ILE A 1 668 ? -21.965 12.236 26.946 1.00 95.38 668 ILE A CA 1
ATOM 5089 C C . ILE A 1 668 ? -22.832 13.467 27.246 1.00 95.38 668 ILE A C 1
ATOM 5091 O O . ILE A 1 668 ? -23.636 13.866 26.405 1.00 95.38 668 ILE A O 1
ATOM 5095 N N . THR A 1 669 ? -22.678 14.049 28.437 1.00 95.06 669 THR A N 1
ATOM 5096 C CA . THR A 1 669 ? -23.461 15.202 28.918 1.00 95.06 669 THR A CA 1
ATOM 5097 C C . THR A 1 669 ? -22.699 16.519 28.797 1.00 95.06 669 THR A C 1
ATOM 5099 O O . THR A 1 669 ? -23.276 17.512 28.362 1.00 95.06 669 THR A O 1
ATOM 5102 N N . SER A 1 670 ? -21.405 16.536 29.128 1.00 94.06 670 SER A N 1
ATOM 5103 C CA . SER A 1 670 ? -20.541 17.716 28.995 1.00 94.06 670 SER A CA 1
ATOM 5104 C C . SER A 1 670 ? -19.084 17.342 28.726 1.00 94.06 670 SER A C 1
ATOM 5106 O O . SER A 1 670 ? -18.636 16.251 29.080 1.00 94.06 670 SER A O 1
ATOM 5108 N N . ILE A 1 671 ? -18.314 18.271 28.154 1.00 96.69 671 ILE A N 1
ATOM 5109 C CA . ILE A 1 671 ? -16.859 18.281 28.345 1.00 96.69 671 ILE A CA 1
ATOM 5110 C C . ILE A 1 671 ? -16.599 19.048 29.639 1.00 96.69 671 ILE A C 1
ATOM 5112 O O . ILE A 1 671 ? -17.035 20.184 29.766 1.00 96.69 671 ILE A O 1
ATOM 5116 N N . ILE A 1 672 ? -15.932 18.425 30.604 1.00 96.50 672 ILE A N 1
ATOM 5117 C CA . ILE A 1 672 ? -15.647 19.014 31.916 1.00 96.50 672 ILE A CA 1
ATOM 5118 C C . ILE A 1 672 ? -14.412 19.904 31.817 1.00 96.50 672 ILE A C 1
ATOM 5120 O O . ILE A 1 672 ? -14.443 21.046 32.264 1.00 96.50 672 ILE A O 1
ATOM 5124 N N . ASP A 1 673 ? -13.333 19.352 31.259 1.00 96.25 673 ASP A N 1
ATOM 5125 C CA . ASP A 1 673 ? -11.997 19.944 31.277 1.00 96.25 673 ASP A CA 1
ATOM 5126 C C . ASP A 1 673 ? -11.093 19.282 30.215 1.00 96.25 673 ASP A C 1
ATOM 5128 O O . ASP A 1 673 ? -11.399 18.184 29.731 1.00 96.25 673 ASP A O 1
ATOM 5132 N N . THR A 1 674 ? -9.977 19.922 29.869 1.00 96.88 674 THR A N 1
ATOM 5133 C CA . THR A 1 674 ? -9.035 19.484 28.820 1.00 96.88 674 THR A CA 1
ATOM 5134 C C . THR A 1 674 ? -7.585 19.650 29.269 1.00 96.88 674 THR A C 1
ATOM 5136 O O . THR A 1 674 ? -7.173 20.748 29.634 1.00 96.88 674 THR A O 1
ATOM 5139 N N . PHE A 1 675 ? -6.794 18.581 29.180 1.00 97.12 675 PHE A N 1
ATOM 5140 C CA . PHE A 1 675 ? -5.356 18.579 29.440 1.00 97.12 675 PHE A CA 1
ATOM 5141 C C . PHE A 1 675 ? -4.582 18.448 28.128 1.00 97.12 675 PHE A C 1
ATOM 5143 O O . PHE A 1 675 ? -4.959 17.662 27.259 1.00 97.12 675 PHE A O 1
ATOM 5150 N N . GLN A 1 676 ? -3.472 19.171 28.019 1.00 96.06 676 GLN A N 1
ATOM 5151 C CA . GLN A 1 676 ? -2.506 19.067 26.930 1.00 96.06 676 GLN A CA 1
ATOM 5152 C C . GLN A 1 676 ? -1.116 19.351 27.505 1.00 96.06 676 GLN A C 1
ATOM 5154 O O . GLN A 1 676 ? -0.938 20.331 28.228 1.00 96.06 676 GLN A O 1
ATOM 5159 N N . GLY A 1 677 ? -0.138 18.495 27.213 1.00 95.00 677 GLY A N 1
ATOM 5160 C CA . GLY A 1 677 ? 1.223 18.630 27.726 1.00 95.00 677 GLY A CA 1
ATOM 5161 C C . GLY A 1 677 ? 2.263 18.129 26.733 1.00 95.00 677 GLY A C 1
ATOM 5162 O O . GLY A 1 677 ? 2.139 17.028 26.201 1.00 95.00 677 GLY A O 1
ATOM 5163 N N . PHE A 1 678 ? 3.300 18.937 26.516 1.00 96.50 678 PHE A N 1
ATOM 5164 C CA . PHE A 1 678 ? 4.462 18.581 25.706 1.00 96.50 678 PHE A CA 1
ATOM 5165 C C . PHE A 1 678 ? 5.580 17.974 26.557 1.00 96.50 678 PHE A C 1
ATOM 5167 O O . PHE A 1 678 ? 5.753 18.321 27.728 1.00 96.50 678 PHE A O 1
ATOM 5174 N N . GLN A 1 679 ? 6.359 17.087 25.944 1.00 95.31 679 GLN A N 1
ATOM 5175 C CA . GLN A 1 679 ? 7.503 16.415 26.546 1.00 95.31 679 GLN A CA 1
ATOM 5176 C C . GLN A 1 679 ? 8.695 16.470 25.587 1.00 95.31 679 GLN A C 1
ATOM 5178 O O . GLN A 1 679 ? 8.611 16.001 24.454 1.00 95.31 679 GLN A O 1
ATOM 5183 N N . GLN A 1 680 ? 9.828 16.998 26.051 1.00 96.81 680 GLN A N 1
ATOM 5184 C CA . GLN A 1 680 ? 11.085 16.893 25.321 1.00 96.81 680 GLN A CA 1
ATOM 5185 C C . GLN A 1 680 ? 11.579 15.432 25.331 1.00 96.81 680 GLN A C 1
ATOM 5187 O O . GLN A 1 680 ? 11.706 14.859 26.422 1.00 96.81 680 GLN A O 1
ATOM 5192 N N . PRO A 1 681 ? 11.875 14.833 24.162 1.00 95.62 681 PRO A N 1
ATOM 5193 C CA . PRO A 1 681 ? 12.530 13.532 24.064 1.00 95.62 681 PRO A CA 1
ATOM 5194 C C . PRO A 1 681 ? 14.037 13.640 24.353 1.00 95.62 681 PRO A C 1
ATOM 5196 O O . PRO A 1 681 ? 14.637 14.713 24.261 1.00 95.62 681 PRO A O 1
ATOM 5199 N N . SER A 1 682 ? 14.670 12.508 24.658 1.00 93.69 682 SER A N 1
ATOM 5200 C CA . SER A 1 682 ? 16.116 12.403 24.905 1.00 93.69 682 SER A CA 1
ATOM 5201 C C . SER A 1 682 ? 16.987 12.571 23.650 1.00 93.69 682 SER A C 1
ATOM 5203 O O . SER A 1 682 ? 18.175 12.887 23.758 1.00 93.69 682 SER A O 1
ATOM 5205 N N . ALA A 1 683 ? 16.405 12.376 22.464 1.00 92.56 683 ALA A N 1
ATOM 5206 C CA . ALA A 1 683 ? 17.050 12.511 21.160 1.00 92.56 683 ALA A CA 1
ATOM 5207 C C . ALA A 1 683 ? 16.197 13.377 20.209 1.00 92.56 683 ALA A C 1
ATOM 5209 O O . ALA A 1 683 ? 14.976 13.395 20.369 1.00 92.56 683 ALA A O 1
ATOM 5210 N N . PRO A 1 684 ? 16.800 14.068 19.216 1.00 93.00 684 PRO A N 1
ATOM 5211 C CA . PRO A 1 684 ? 16.060 14.926 18.290 1.00 93.00 684 PRO A CA 1
ATOM 5212 C C . PRO A 1 684 ? 14.934 14.191 17.557 1.00 93.00 684 PRO A C 1
ATOM 5214 O O . PRO A 1 684 ? 15.098 13.032 17.166 1.00 93.00 684 PRO A O 1
ATOM 5217 N N . ILE A 1 685 ? 13.812 14.876 17.340 1.00 92.75 685 ILE A N 1
ATOM 5218 C CA . ILE A 1 685 ? 12.638 14.307 16.673 1.00 92.75 685 ILE A CA 1
ATOM 5219 C C . ILE A 1 685 ? 12.988 13.987 15.214 1.00 92.75 685 ILE A C 1
ATOM 5221 O O . ILE A 1 685 ? 13.460 14.839 14.458 1.00 92.75 685 ILE A O 1
ATOM 5225 N N . GLU A 1 686 ? 12.741 12.747 14.783 1.00 91.81 686 GLU A N 1
ATOM 5226 C CA . GLU A 1 686 ? 12.947 12.385 13.381 1.00 91.81 686 GLU A CA 1
ATOM 5227 C C . GLU A 1 686 ? 12.025 13.217 12.468 1.00 91.81 686 GLU A C 1
ATOM 5229 O O . GLU A 1 686 ? 10.820 13.284 12.725 1.00 91.81 686 GLU A O 1
ATOM 5234 N N . PRO A 1 687 ? 12.516 13.777 11.341 1.00 89.94 687 PRO A N 1
ATOM 5235 C CA . PRO A 1 687 ? 11.694 14.607 10.456 1.00 89.94 687 PRO A CA 1
ATOM 5236 C C . PRO A 1 687 ? 10.430 13.924 9.912 1.00 89.94 687 PRO A C 1
ATOM 5238 O O . PRO A 1 687 ? 9.501 14.611 9.503 1.00 89.94 687 PRO A O 1
ATOM 5241 N N . ALA A 1 688 ? 10.378 12.587 9.902 1.00 85.31 688 ALA A N 1
ATOM 5242 C CA . ALA A 1 688 ? 9.178 11.825 9.555 1.00 85.31 688 ALA A CA 1
ATOM 5243 C C . ALA A 1 688 ? 8.082 11.902 10.637 1.00 85.31 688 ALA A C 1
ATOM 5245 O O . ALA A 1 688 ? 6.905 11.931 10.293 1.00 85.31 688 ALA A O 1
ATOM 5246 N N . ILE A 1 689 ? 8.459 11.982 11.917 1.00 84.44 689 ILE A N 1
ATOM 5247 C CA . ILE A 1 689 ? 7.533 12.183 13.038 1.00 84.44 689 ILE A CA 1
ATOM 5248 C C . ILE A 1 689 ? 7.034 13.628 13.038 1.00 84.44 689 ILE A C 1
ATOM 5250 O O . ILE A 1 689 ? 5.830 13.846 13.037 1.00 84.44 689 ILE A O 1
ATOM 5254 N N . THR A 1 690 ? 7.924 14.618 12.909 1.00 87.50 690 THR A N 1
ATOM 5255 C CA . THR A 1 690 ? 7.525 16.032 12.770 1.00 87.50 690 THR A CA 1
ATOM 5256 C C . THR A 1 690 ? 6.623 16.275 11.554 1.00 87.50 690 THR A C 1
ATOM 5258 O O . THR A 1 690 ? 5.714 17.097 11.622 1.00 87.50 690 THR A O 1
ATOM 5261 N N . ALA A 1 691 ? 6.830 15.561 10.442 1.00 81.44 691 ALA A N 1
ATOM 5262 C CA . ALA A 1 691 ? 5.952 15.639 9.271 1.00 81.44 691 ALA A CA 1
ATOM 5263 C C . ALA A 1 691 ? 4.597 14.927 9.455 1.00 81.44 691 ALA A C 1
ATOM 5265 O O . ALA A 1 691 ? 3.674 15.207 8.694 1.00 81.44 691 ALA A O 1
ATOM 5266 N N . LEU A 1 692 ? 4.481 14.019 10.430 1.00 80.56 692 LEU A N 1
ATOM 5267 C CA . LEU A 1 692 ? 3.229 13.356 10.796 1.00 80.56 692 LEU A CA 1
ATOM 5268 C C . LEU A 1 692 ? 2.435 14.200 11.800 1.00 80.56 692 LEU A C 1
ATOM 5270 O O . LEU A 1 692 ? 1.270 14.481 11.558 1.00 80.56 692 LEU A O 1
ATOM 5274 N N . THR A 1 693 ? 3.078 14.619 12.893 1.00 85.25 693 THR A N 1
ATOM 5275 C CA . THR A 1 693 ? 2.425 15.218 14.071 1.00 85.25 693 THR A CA 1
ATOM 5276 C C . THR A 1 693 ? 2.495 16.745 14.111 1.00 85.25 693 THR A C 1
ATOM 5278 O O . THR A 1 693 ? 1.916 17.390 14.979 1.00 85.25 693 THR A O 1
ATOM 5281 N N . GLY A 1 694 ? 3.287 17.363 13.231 1.00 88.88 694 GLY A N 1
ATOM 5282 C CA . GLY A 1 694 ? 3.614 18.790 13.284 1.00 88.88 694 GLY A CA 1
ATOM 5283 C C . GLY A 1 694 ? 4.556 19.198 14.428 1.00 88.88 694 GLY A C 1
ATOM 5284 O O . GLY A 1 694 ? 5.014 20.341 14.441 1.00 88.88 694 GLY A O 1
ATOM 5285 N N . ILE A 1 695 ? 4.879 18.298 15.368 1.00 89.50 695 ILE A N 1
ATOM 5286 C CA . ILE A 1 695 ? 5.685 18.609 16.556 1.00 89.50 695 ILE A CA 1
ATOM 5287 C C . ILE A 1 695 ? 7.169 18.694 16.177 1.00 89.50 695 ILE A C 1
ATOM 5289 O O . ILE A 1 695 ? 7.768 17.717 15.721 1.00 89.50 695 ILE A O 1
ATOM 5293 N N . THR A 1 696 ? 7.780 19.863 16.381 1.00 92.81 696 THR A N 1
ATOM 5294 C CA . THR A 1 696 ? 9.220 20.101 16.171 1.00 92.81 696 THR A CA 1
ATOM 5295 C C . THR A 1 696 ? 9.990 20.061 17.492 1.00 92.81 696 THR A C 1
ATOM 5297 O O . THR A 1 696 ? 9.416 20.316 18.552 1.00 92.81 696 THR A O 1
ATOM 5300 N N . ASP A 1 697 ? 11.314 19.853 17.445 1.00 93.19 697 ASP A N 1
ATOM 5301 C CA . ASP A 1 697 ? 12.176 19.964 18.636 1.00 93.19 697 ASP A CA 1
ATOM 5302 C C . ASP A 1 697 ? 11.966 21.297 19.374 1.00 93.19 697 ASP A C 1
ATOM 5304 O O . ASP A 1 697 ? 11.887 21.335 20.596 1.00 93.19 697 ASP A O 1
ATOM 5308 N N . THR A 1 698 ? 11.787 22.394 18.630 1.00 94.00 698 THR A N 1
ATOM 5309 C CA . THR A 1 698 ? 11.573 23.744 19.180 1.00 94.00 698 THR A CA 1
ATOM 5310 C C . THR A 1 698 ? 10.189 23.968 19.798 1.00 94.00 698 THR A C 1
ATOM 5312 O O . THR A 1 698 ? 9.987 24.997 20.435 1.00 94.00 698 THR A O 1
ATOM 5315 N N . MET A 1 699 ? 9.216 23.073 19.583 1.00 92.31 699 MET A N 1
ATOM 5316 C CA . MET A 1 699 ? 7.933 23.101 20.304 1.00 92.31 699 MET A CA 1
ATOM 5317 C C . MET A 1 699 ? 8.039 22.419 21.669 1.00 92.31 699 MET A C 1
ATOM 5319 O O . MET A 1 699 ? 7.332 22.807 22.593 1.00 92.31 699 MET A O 1
ATOM 5323 N N . VAL A 1 700 ? 8.922 21.422 21.794 1.00 94.88 700 VAL A N 1
ATOM 5324 C CA . VAL A 1 700 ? 9.103 20.628 23.019 1.00 94.88 700 VAL A CA 1
ATOM 5325 C C . VAL A 1 700 ? 10.343 21.023 23.830 1.00 94.88 700 VAL A C 1
ATOM 5327 O O . VAL A 1 700 ? 10.488 20.565 24.957 1.00 94.88 700 VAL A O 1
ATOM 5330 N N . GLU A 1 701 ? 11.230 21.875 23.306 1.00 95.31 701 GLU A N 1
ATOM 5331 C CA . GLU A 1 701 ? 12.459 22.329 23.974 1.00 95.31 701 GLU A CA 1
ATOM 5332 C C . GLU A 1 701 ? 12.167 22.928 25.365 1.00 95.31 701 GLU A C 1
ATOM 5334 O O . GLU A 1 701 ? 11.499 23.953 25.496 1.00 95.31 701 GLU A O 1
ATOM 5339 N N . GLY A 1 702 ? 12.667 22.272 26.418 1.00 92.88 702 GLY A N 1
ATOM 5340 C CA . GLY A 1 702 ? 12.448 22.653 27.815 1.00 92.88 702 GLY A CA 1
ATOM 5341 C C . GLY A 1 702 ? 11.091 22.255 28.413 1.00 92.88 702 GLY A C 1
ATOM 5342 O O . GLY A 1 702 ? 10.873 22.508 29.598 1.00 92.88 702 GLY A O 1
ATOM 5343 N N . TYR A 1 703 ? 10.190 21.627 27.649 1.00 96.31 703 TYR A N 1
ATOM 5344 C CA . TYR A 1 703 ? 8.895 21.162 28.153 1.00 96.31 703 TYR A CA 1
ATOM 5345 C C . TYR A 1 703 ? 8.980 19.760 28.759 1.00 96.31 703 TYR A C 1
ATOM 5347 O O . TYR A 1 703 ? 9.517 18.822 28.165 1.00 96.31 703 TYR A O 1
ATOM 5355 N N . HIS A 1 704 ? 8.370 19.601 29.930 1.00 96.06 704 HIS A N 1
ATOM 5356 C CA . HIS A 1 704 ? 8.118 18.312 30.561 1.00 96.06 704 HIS A CA 1
ATOM 5357 C C . HIS A 1 704 ? 6.675 18.273 31.062 1.00 96.06 704 HIS A C 1
ATOM 5359 O O . HIS A 1 704 ? 6.166 19.269 31.583 1.00 96.06 704 HIS A O 1
ATOM 5365 N N . VAL A 1 705 ? 6.022 17.119 30.935 1.00 96.25 705 VAL A N 1
ATOM 5366 C CA . VAL A 1 705 ? 4.645 16.935 31.412 1.00 96.25 705 VAL A CA 1
ATOM 5367 C C . VAL A 1 705 ? 4.643 16.861 32.938 1.00 96.25 705 VAL A C 1
ATOM 5369 O O . VAL A 1 705 ? 5.275 15.978 33.521 1.00 96.25 705 VAL A O 1
ATOM 5372 N N . ASP A 1 706 ? 3.887 17.743 33.597 1.00 95.25 706 ASP A N 1
ATOM 5373 C CA . ASP A 1 706 ? 3.665 17.646 35.041 1.00 95.25 706 ASP A CA 1
ATOM 5374 C C . ASP A 1 706 ? 2.826 16.399 35.362 1.00 95.25 706 ASP A C 1
ATOM 5376 O O . ASP A 1 706 ? 1.599 16.379 35.243 1.00 95.25 706 ASP A O 1
ATOM 5380 N N . SER A 1 707 ? 3.521 15.346 35.799 1.00 95.31 707 SER A N 1
ATOM 5381 C CA . SER A 1 707 ? 2.933 14.085 36.252 1.00 95.31 707 SER A CA 1
ATOM 5382 C C . SER A 1 707 ? 1.932 14.267 37.398 1.00 95.31 707 SER A C 1
ATOM 5384 O O . SER A 1 707 ? 1.025 13.450 37.531 1.00 95.31 707 SER A O 1
ATOM 5386 N N . THR A 1 708 ? 2.080 15.303 38.226 1.00 95.81 708 THR A N 1
ATOM 5387 C CA . THR A 1 708 ? 1.199 15.578 39.372 1.00 95.81 708 THR A CA 1
ATOM 5388 C C . THR A 1 708 ? -0.111 16.194 38.897 1.00 95.81 708 THR A C 1
ATOM 5390 O O . THR A 1 708 ? -1.188 15.754 39.300 1.00 95.81 708 THR A O 1
ATOM 5393 N N . ALA A 1 709 ? -0.028 17.181 37.999 1.00 96.12 709 ALA A N 1
ATOM 5394 C CA . ALA A 1 709 ? -1.199 17.765 37.352 1.00 96.12 709 ALA A CA 1
ATOM 5395 C C . ALA A 1 709 ? -1.949 16.720 36.510 1.00 96.12 709 ALA A C 1
ATOM 5397 O O . ALA A 1 709 ? -3.175 16.641 36.587 1.00 96.12 709 ALA A O 1
ATOM 5398 N N . LEU A 1 710 ? -1.226 15.867 35.773 1.00 97.31 710 LEU A N 1
ATOM 5399 C CA . LEU A 1 710 ? -1.824 14.778 35.001 1.00 97.31 710 LEU A CA 1
ATOM 5400 C C . LEU A 1 710 ? -2.498 13.730 35.904 1.00 97.31 710 LEU A C 1
ATOM 5402 O O . LEU A 1 710 ? -3.619 13.325 35.608 1.00 97.31 710 LEU A O 1
ATOM 5406 N N . GLU A 1 711 ? -1.890 13.326 37.025 1.00 97.50 711 GLU A N 1
ATOM 5407 C CA . GLU A 1 711 ? -2.527 12.396 37.973 1.00 97.50 711 GLU A CA 1
ATOM 5408 C C . GLU A 1 711 ? -3.831 12.979 38.544 1.00 97.50 711 GLU A C 1
ATOM 5410 O O . GLU A 1 711 ? -4.866 12.308 38.554 1.00 97.50 711 GLU A O 1
ATOM 5415 N N . GLN A 1 712 ? -3.826 14.259 38.932 1.00 96.50 712 GLN A N 1
ATOM 5416 C CA . GLN A 1 712 ? -5.027 14.973 39.389 1.00 96.50 712 GLN A CA 1
ATOM 5417 C C . GLN A 1 712 ? -6.086 15.113 38.278 1.00 96.50 712 GLN A C 1
ATOM 5419 O O . GLN A 1 712 ? -7.290 14.991 38.536 1.00 96.50 712 GLN A O 1
ATOM 5424 N N . PHE A 1 713 ? -5.660 15.302 37.026 1.00 96.75 713 PHE A N 1
ATOM 5425 C CA . PHE A 1 713 ? -6.550 15.347 35.868 1.00 96.75 713 PHE A CA 1
ATOM 5426 C C . PHE A 1 713 ? -7.164 13.975 35.549 1.00 96.75 713 PHE A C 1
ATOM 5428 O O . PHE A 1 713 ? -8.349 13.892 35.225 1.00 96.75 713 PHE A O 1
ATOM 5435 N N . VAL A 1 714 ? -6.425 12.881 35.722 1.00 96.50 714 VAL A N 1
ATOM 5436 C CA . VAL A 1 714 ? -6.926 11.506 35.540 1.00 96.50 714 VAL A CA 1
ATOM 5437 C C . VAL A 1 714 ? -7.801 11.058 36.721 1.00 96.50 714 VAL A C 1
ATOM 5439 O O . VAL A 1 714 ? -8.743 10.279 36.536 1.00 96.50 714 VAL A O 1
ATOM 5442 N N . ALA A 1 715 ? -7.559 11.582 37.926 1.00 93.12 715 ALA A N 1
ATOM 5443 C CA . ALA A 1 715 ? -8.267 11.200 39.145 1.00 93.12 715 ALA A CA 1
ATOM 5444 C C . ALA A 1 715 ? -9.800 11.325 39.035 1.00 93.12 715 ALA A C 1
ATOM 5446 O O . ALA A 1 715 ? -10.354 12.283 38.477 1.00 93.12 715 ALA A O 1
ATOM 5447 N N . ASN A 1 716 ? -10.488 10.351 39.639 1.00 91.06 716 ASN A N 1
ATOM 5448 C CA . ASN A 1 716 ? -11.945 10.153 39.628 1.00 91.06 716 ASN A CA 1
ATOM 5449 C C . ASN A 1 716 ? -12.566 9.811 38.254 1.00 91.06 716 ASN A C 1
ATOM 5451 O O . ASN A 1 716 ? -13.791 9.674 38.158 1.00 91.06 716 ASN A O 1
ATOM 5455 N N . SER A 1 717 ? -11.763 9.614 37.201 1.00 94.81 717 SER A N 1
ATOM 5456 C CA . SER A 1 717 ? -12.251 8.977 35.973 1.00 94.81 717 SER A CA 1
ATOM 5457 C C . SER A 1 717 ? -12.685 7.531 36.255 1.00 94.81 717 SER A C 1
ATOM 5459 O O . SER A 1 717 ? -12.030 6.777 36.969 1.00 94.81 717 SER A O 1
ATOM 5461 N N . HIS A 1 718 ? -13.852 7.159 35.733 1.00 95.88 718 HIS A N 1
ATOM 5462 C CA . HIS A 1 718 ? -14.431 5.818 35.857 1.00 95.88 718 HIS A CA 1
ATOM 5463 C C . HIS A 1 718 ? -13.993 4.906 34.702 1.00 95.88 718 HIS A C 1
ATOM 5465 O O . HIS A 1 718 ? -14.104 3.686 34.794 1.00 95.88 718 HIS A O 1
ATOM 5471 N N . ILE A 1 719 ? -13.558 5.510 33.593 1.00 96.75 719 ILE A N 1
ATOM 5472 C CA . ILE A 1 719 ? -13.026 4.839 32.413 1.00 96.75 719 ILE A CA 1
ATOM 5473 C C . ILE A 1 719 ? -12.098 5.797 31.660 1.00 96.75 719 ILE A C 1
ATOM 5475 O O . ILE A 1 719 ? -12.403 6.984 31.536 1.00 96.75 719 ILE A O 1
ATOM 5479 N N . VAL A 1 720 ? -10.993 5.260 31.155 1.00 98.38 720 VAL A N 1
ATOM 5480 C CA . VAL A 1 720 ? -10.064 5.899 30.224 1.00 98.38 720 VAL A CA 1
ATOM 5481 C C . VAL A 1 720 ? -10.259 5.258 28.853 1.00 98.38 720 VAL A C 1
ATOM 5483 O O . VAL A 1 720 ? -10.346 4.035 28.729 1.00 98.38 720 VAL A O 1
ATOM 5486 N N . ILE A 1 721 ? -10.378 6.078 27.819 1.00 98.56 721 ILE A N 1
ATOM 5487 C CA . ILE A 1 721 ? -10.677 5.662 26.453 1.00 98.56 721 ILE A CA 1
ATOM 5488 C C . ILE A 1 721 ? -9.602 6.239 25.545 1.00 98.56 721 ILE A C 1
ATOM 5490 O O . ILE A 1 721 ? -9.385 7.442 25.550 1.00 98.56 721 ILE A O 1
ATOM 5494 N N . ALA A 1 722 ? -8.983 5.404 24.724 1.00 98.19 722 ALA A N 1
ATOM 5495 C CA . ALA A 1 722 ? -8.141 5.875 23.629 1.00 98.19 722 ALA A CA 1
ATOM 5496 C C . ALA A 1 722 ? -8.610 5.259 22.312 1.00 98.19 722 ALA A C 1
ATOM 5498 O O . ALA A 1 722 ? -9.341 4.254 22.322 1.00 98.19 722 ALA A O 1
ATOM 5499 N N . HIS A 1 723 ? -8.219 5.832 21.171 1.00 97.31 723 HIS A N 1
ATOM 5500 C CA . HIS A 1 723 ? -8.591 5.230 19.893 1.00 97.31 723 HIS A CA 1
ATOM 5501 C C . HIS A 1 723 ? -7.900 3.877 19.700 1.00 97.31 723 HIS A C 1
ATOM 5503 O O . HIS A 1 723 ? -8.560 2.910 19.311 1.00 97.31 723 HIS A O 1
ATOM 5509 N N . ASN A 1 724 ? -6.619 3.777 20.068 1.00 96.50 724 ASN A N 1
ATOM 5510 C CA . ASN A 1 724 ? -5.790 2.591 19.902 1.00 96.50 724 ASN A CA 1
ATOM 5511 C C . ASN A 1 724 ? -5.151 2.162 21.233 1.00 96.50 724 ASN A C 1
ATOM 5513 O O . ASN A 1 724 ? -3.937 1.997 21.325 1.00 96.50 724 ASN A O 1
ATOM 5517 N N . ALA A 1 725 ? -5.952 1.909 22.276 1.00 96.69 725 ALA A N 1
ATOM 5518 C CA . ALA A 1 725 ? -5.424 1.643 23.624 1.00 96.69 725 ALA A CA 1
ATOM 5519 C C . ALA A 1 725 ? -4.419 0.466 23.726 1.00 96.69 725 ALA A C 1
ATOM 5521 O O . ALA A 1 725 ? -3.736 0.335 24.735 1.00 96.69 725 ALA A O 1
ATOM 5522 N N . ALA A 1 726 ? -4.281 -0.379 22.694 1.00 93.50 726 ALA A N 1
ATOM 5523 C CA . ALA A 1 726 ? -3.201 -1.366 22.559 1.00 93.50 726 ALA A CA 1
ATOM 5524 C C . ALA A 1 726 ? -1.792 -0.755 22.363 1.00 93.50 726 ALA A C 1
ATOM 5526 O O . ALA A 1 726 ? -0.797 -1.468 22.531 1.00 93.50 726 ALA A O 1
ATOM 5527 N N . PHE A 1 727 ? -1.722 0.528 22.014 1.00 96.00 727 PHE A N 1
ATOM 5528 C CA . PHE A 1 727 ? -0.550 1.396 21.966 1.00 96.00 727 PHE A CA 1
ATOM 5529 C C . PHE A 1 727 ? -0.577 2.363 23.160 1.00 96.00 727 PHE A C 1
ATOM 5531 O O . PHE A 1 727 ? 0.247 2.229 24.068 1.00 96.00 727 PHE A O 1
ATOM 5538 N N . ASP A 1 728 ? -1.592 3.234 23.210 1.00 97.12 728 ASP A N 1
ATOM 5539 C CA . ASP A 1 728 ? -1.684 4.391 24.119 1.00 97.12 728 ASP A CA 1
ATOM 5540 C C . ASP A 1 728 ? -1.487 4.004 25.587 1.00 97.12 728 ASP A C 1
ATOM 5542 O O . ASP A 1 728 ? -0.657 4.577 26.293 1.00 97.12 728 ASP A O 1
ATOM 5546 N N . ARG A 1 729 ? -2.181 2.946 26.033 1.00 96.75 729 ARG A N 1
ATOM 5547 C CA . ARG A 1 729 ? -2.104 2.452 27.413 1.00 96.75 729 ARG A CA 1
ATOM 5548 C C . ARG A 1 729 ? -0.691 2.040 27.808 1.00 96.75 729 ARG A C 1
ATOM 5550 O O . ARG A 1 729 ? -0.295 2.272 28.943 1.00 96.75 729 ARG A O 1
ATOM 5557 N N . LYS A 1 730 ? 0.064 1.406 26.907 1.00 95.94 730 LYS A N 1
ATOM 5558 C CA . LYS A 1 730 ? 1.403 0.880 27.219 1.00 95.94 730 LYS A CA 1
ATOM 5559 C C . LYS A 1 730 ? 2.423 2.002 27.345 1.00 95.94 730 LYS A C 1
ATOM 5561 O O . LYS A 1 730 ? 3.256 1.968 28.246 1.00 95.94 730 LYS A O 1
ATOM 5566 N N . VAL A 1 731 ? 2.326 2.999 26.465 1.00 96.56 731 VAL A N 1
ATOM 5567 C CA . VAL A 1 731 ? 3.131 4.221 26.540 1.00 96.56 731 VAL A CA 1
ATOM 5568 C C . VAL A 1 731 ? 2.796 4.964 27.837 1.00 96.56 731 VAL A C 1
ATOM 5570 O O . VAL A 1 731 ? 3.697 5.244 28.630 1.00 96.56 731 VAL A O 1
ATOM 5573 N N . ALA A 1 732 ? 1.506 5.182 28.105 1.00 96.50 732 ALA A N 1
ATOM 5574 C CA . ALA A 1 732 ? 1.021 5.881 29.290 1.00 96.50 732 ALA A CA 1
ATOM 5575 C C . ALA A 1 732 ? 1.400 5.176 30.608 1.00 96.50 732 ALA A C 1
ATOM 5577 O O . ALA A 1 732 ? 1.946 5.823 31.493 1.00 96.50 732 ALA A O 1
ATOM 5578 N N . GLU A 1 733 ? 1.199 3.857 30.741 1.00 96.31 733 GLU A N 1
ATOM 5579 C CA . GLU A 1 733 ? 1.583 3.088 31.942 1.00 96.31 733 GLU A CA 1
ATOM 5580 C C . GLU A 1 733 ? 3.102 3.078 32.196 1.00 96.31 733 GLU A C 1
ATOM 5582 O O . GLU A 1 733 ? 3.523 2.997 33.350 1.00 96.31 733 GLU A O 1
ATOM 5587 N N . ARG A 1 734 ? 3.929 3.163 31.142 1.00 94.62 734 ARG A N 1
ATOM 5588 C CA . ARG A 1 734 ? 5.398 3.195 31.250 1.00 94.62 734 ARG A CA 1
ATOM 5589 C C . ARG A 1 734 ? 5.926 4.557 31.716 1.00 94.62 734 ARG A C 1
ATOM 5591 O O . ARG A 1 734 ? 6.879 4.584 32.487 1.00 94.62 734 ARG A O 1
ATOM 5598 N N . HIS A 1 735 ? 5.339 5.664 31.253 1.00 95.00 735 HIS A N 1
ATOM 5599 C CA . HIS A 1 735 ? 5.744 7.016 31.674 1.00 95.00 735 HIS A CA 1
ATOM 5600 C C . HIS A 1 735 ? 5.064 7.468 32.975 1.00 95.00 735 HIS A C 1
ATOM 5602 O O . HIS A 1 735 ? 5.690 8.142 33.790 1.00 95.00 735 HIS A O 1
ATOM 5608 N N . TRP A 1 736 ? 3.809 7.067 33.192 1.00 96.62 736 TRP A N 1
ATOM 5609 C CA . TRP A 1 736 ? 2.969 7.500 34.309 1.00 96.62 736 TRP A CA 1
ATOM 5610 C C . TRP A 1 736 ? 2.243 6.294 34.936 1.00 96.62 736 TRP A C 1
ATOM 5612 O O . TRP A 1 736 ? 1.106 5.972 34.570 1.00 96.62 736 TRP A O 1
ATOM 5622 N N . PRO A 1 737 ? 2.873 5.601 35.907 1.00 95.19 737 PRO A N 1
ATOM 5623 C CA . PRO A 1 737 ? 2.369 4.331 36.436 1.00 95.19 737 PRO A CA 1
ATOM 5624 C C . PRO A 1 737 ? 0.955 4.360 37.039 1.00 95.19 737 PRO A C 1
ATOM 5626 O O . PRO A 1 737 ? 0.324 3.309 37.131 1.00 95.19 737 PRO A O 1
ATOM 5629 N N . PHE A 1 738 ? 0.403 5.522 37.412 1.00 95.56 738 PHE A N 1
ATOM 5630 C CA . PHE A 1 738 ? -0.972 5.620 37.924 1.00 95.56 738 PHE A CA 1
ATOM 5631 C C . PHE A 1 738 ? -2.043 5.189 36.903 1.00 95.56 738 PHE A C 1
ATOM 5633 O O . PHE A 1 738 ? -3.096 4.683 37.305 1.00 95.56 738 PHE A O 1
ATOM 5640 N N . PHE A 1 739 ? -1.771 5.261 35.590 1.00 97.00 739 PHE A N 1
ATOM 5641 C CA . PHE A 1 739 ? -2.671 4.712 34.562 1.00 97.00 739 PHE A CA 1
ATOM 5642 C C . PHE A 1 739 ? -2.883 3.195 34.683 1.00 97.00 739 PHE A C 1
ATOM 5644 O O . PHE A 1 739 ? -3.878 2.674 34.168 1.00 97.00 739 PHE A O 1
ATOM 5651 N N . ALA A 1 740 ? -2.006 2.488 35.405 1.00 94.69 740 ALA A N 1
ATOM 5652 C CA . ALA A 1 740 ? -2.148 1.066 35.700 1.00 94.69 740 ALA A CA 1
ATOM 5653 C C . ALA A 1 740 ? -3.354 0.748 36.606 1.00 94.69 740 ALA A C 1
ATOM 5655 O O . ALA A 1 740 ? -3.841 -0.388 36.601 1.00 94.69 740 ALA A O 1
ATOM 5656 N N . ASN A 1 741 ? -3.853 1.750 37.335 1.00 94.38 741 ASN A N 1
ATOM 5657 C CA . ASN A 1 741 ? -5.012 1.657 38.226 1.00 94.38 741 ASN A CA 1
ATOM 5658 C C . ASN A 1 741 ? -6.329 2.075 37.543 1.00 94.38 741 ASN A C 1
ATOM 5660 O O . ASN A 1 741 ? -7.387 2.035 38.167 1.00 94.38 741 ASN A O 1
ATOM 5664 N N . CYS A 1 742 ? -6.282 2.488 36.272 1.00 96.19 742 CYS A N 1
ATOM 5665 C CA . CYS A 1 742 ? -7.451 2.935 35.518 1.00 96.19 742 CYS A CA 1
ATOM 5666 C C . CYS A 1 742 ? -8.137 1.775 34.776 1.00 96.19 742 CYS A C 1
ATOM 5668 O O . CYS A 1 742 ? -7.483 0.856 34.277 1.00 96.19 742 CYS A O 1
ATOM 5670 N N . HIS A 1 743 ? -9.462 1.846 34.633 1.00 96.75 743 HIS A N 1
ATOM 5671 C CA . HIS A 1 743 ? -10.206 0.997 33.699 1.00 96.75 743 HIS A CA 1
ATOM 5672 C C . HIS A 1 743 ? -10.038 1.539 32.276 1.00 96.75 743 HIS A C 1
ATOM 5674 O O . HIS A 1 743 ? -10.422 2.677 32.028 1.00 96.75 743 HIS A O 1
ATOM 5680 N N . TRP A 1 744 ? -9.525 0.742 31.337 1.00 97.62 744 TRP A N 1
ATOM 5681 C CA . TRP A 1 744 ? -9.321 1.168 29.948 1.00 97.62 744 TRP A CA 1
ATOM 5682 C C . TRP A 1 744 ? -10.305 0.542 28.956 1.00 97.62 744 TRP A C 1
ATOM 5684 O O . TRP A 1 744 ? -10.705 -0.622 29.080 1.00 97.62 744 TRP A O 1
ATOM 5694 N N . ALA A 1 745 ? -10.615 1.301 27.906 1.00 97.31 745 ALA A N 1
ATOM 5695 C CA . ALA A 1 745 ? -11.288 0.840 26.699 1.00 97.31 745 ALA A CA 1
ATOM 5696 C C . ALA A 1 745 ? -10.633 1.414 25.427 1.00 97.31 745 ALA A C 1
ATOM 5698 O O . ALA A 1 745 ? -9.902 2.400 25.466 1.00 97.31 745 ALA A O 1
ATOM 5699 N N . CYS A 1 746 ? -10.892 0.766 24.292 1.00 97.44 746 CYS A N 1
ATOM 5700 C CA . CYS A 1 746 ? -10.321 1.091 22.985 1.00 97.44 746 CYS A CA 1
ATOM 5701 C C . CYS A 1 746 ? -11.469 1.364 22.013 1.00 97.44 746 CYS A C 1
ATOM 5703 O O . CYS A 1 746 ? -12.247 0.441 21.770 1.00 97.44 746 CYS A O 1
ATOM 5705 N N . SER A 1 747 ? -11.616 2.575 21.467 1.00 96.62 747 SER A N 1
ATOM 5706 C CA . SER A 1 747 ? -12.760 2.855 20.582 1.00 96.62 747 SER A CA 1
ATOM 5707 C C . SER A 1 747 ? -12.647 2.131 19.233 1.00 96.62 747 SER A C 1
ATOM 5709 O O . SER A 1 747 ? -13.668 1.691 18.709 1.00 96.62 747 SER A O 1
ATOM 5711 N N . ALA A 1 748 ? -11.438 1.878 18.712 1.00 95.31 748 ALA A N 1
ATOM 5712 C CA . ALA A 1 748 ? -11.262 1.119 17.469 1.00 95.31 748 ALA A CA 1
ATOM 5713 C C . ALA A 1 748 ? -11.616 -0.380 17.588 1.00 95.31 748 ALA A C 1
ATOM 5715 O O . ALA A 1 748 ? -12.102 -0.968 16.625 1.00 95.31 748 ALA A O 1
ATOM 5716 N N . MET A 1 749 ? -11.382 -1.007 18.752 1.00 90.94 749 MET A N 1
ATOM 5717 C CA . MET A 1 749 ? -11.568 -2.460 18.955 1.00 90.94 749 MET A CA 1
ATOM 5718 C C . MET A 1 749 ? -12.702 -2.844 19.920 1.00 90.94 749 MET A C 1
ATOM 5720 O O . MET A 1 749 ? -13.015 -4.026 20.060 1.00 90.94 749 MET A O 1
ATOM 5724 N N . GLY A 1 750 ? -13.281 -1.880 20.637 1.00 90.44 750 GLY A N 1
ATOM 5725 C CA . GLY A 1 750 ? -14.358 -2.101 21.605 1.00 90.44 750 GLY A CA 1
ATOM 5726 C C . GLY A 1 750 ? -15.769 -1.976 21.025 1.00 90.44 750 GLY A C 1
ATOM 5727 O O . GLY A 1 750 ? -16.723 -2.343 21.703 1.00 90.44 750 GLY A O 1
ATOM 5728 N N . ILE A 1 751 ? -15.894 -1.481 19.791 1.00 92.25 751 ILE A N 1
ATOM 5729 C CA . ILE A 1 751 ? -17.145 -1.313 19.043 1.00 92.25 751 ILE A CA 1
ATOM 5730 C C . ILE A 1 751 ? -16.979 -2.053 17.711 1.00 92.25 751 ILE A C 1
ATOM 5732 O O . ILE A 1 751 ? -15.975 -1.857 17.023 1.00 92.25 751 ILE A O 1
ATOM 5736 N N . ASP A 1 752 ? -17.948 -2.885 17.320 1.00 90.19 752 ASP A N 1
ATOM 5737 C CA . ASP A 1 752 ? -17.955 -3.493 15.984 1.00 90.19 752 ASP A CA 1
ATOM 5738 C C . ASP A 1 752 ? -18.569 -2.523 14.969 1.00 90.19 752 ASP A C 1
ATOM 5740 O O . ASP A 1 752 ? -19.729 -2.624 14.568 1.00 90.19 752 ASP A O 1
ATOM 5744 N N . TRP A 1 753 ? -17.765 -1.547 14.553 1.00 91.12 753 TRP A N 1
ATOM 5745 C CA . TRP A 1 753 ? -18.158 -0.547 13.563 1.00 91.12 753 TRP A CA 1
ATOM 5746 C C . TRP A 1 753 ? -18.695 -1.180 12.261 1.00 91.12 753 TRP A C 1
ATOM 5748 O O . TRP A 1 753 ? -19.611 -0.627 11.652 1.00 91.12 753 TRP A O 1
ATOM 5758 N N . LYS A 1 754 ? -18.208 -2.370 11.869 1.00 87.88 754 LYS A N 1
ATOM 5759 C CA . LYS A 1 754 ? -18.669 -3.070 10.657 1.00 87.88 754 LYS A CA 1
ATOM 5760 C C . LYS A 1 754 ? -20.073 -3.644 10.815 1.00 87.88 754 LYS A C 1
ATOM 5762 O O . LYS A 1 754 ? -20.869 -3.513 9.887 1.00 87.88 754 LYS A O 1
ATOM 5767 N N . ALA A 1 755 ? -20.406 -4.205 11.979 1.00 86.50 755 ALA A N 1
ATOM 5768 C CA . ALA A 1 755 ? -21.777 -4.622 12.293 1.00 86.50 755 ALA A CA 1
ATOM 5769 C C . ALA A 1 755 ? -22.775 -3.445 12.256 1.00 86.50 755 ALA A C 1
ATOM 5771 O O . ALA A 1 755 ? -23.952 -3.644 11.963 1.00 86.50 755 ALA A O 1
ATOM 5772 N N . HIS A 1 756 ? -22.295 -2.216 12.471 1.00 85.00 756 HIS A N 1
ATOM 5773 C CA . HIS A 1 756 ? -23.063 -0.971 12.347 1.00 85.00 756 HIS A CA 1
ATOM 5774 C C . HIS A 1 756 ? -22.950 -0.296 10.962 1.00 85.00 756 HIS A C 1
ATOM 5776 O O . HIS A 1 756 ? -23.262 0.884 10.818 1.00 85.00 756 HIS A O 1
ATOM 5782 N N . GLY A 1 757 ? -22.514 -1.023 9.924 1.00 79.94 757 GLY A N 1
ATOM 5783 C CA . GLY A 1 757 ? -22.484 -0.540 8.534 1.00 79.94 757 GLY A CA 1
ATOM 5784 C C . GLY A 1 757 ? -21.339 0.424 8.190 1.00 79.94 757 GLY A C 1
ATOM 5785 O O . GLY A 1 757 ? -21.346 1.031 7.118 1.00 79.94 757 GLY A O 1
ATOM 5786 N N . LEU A 1 758 ? -20.349 0.572 9.073 1.00 83.38 758 LEU A N 1
ATOM 5787 C CA . LEU A 1 758 ? -19.212 1.478 8.911 1.00 83.38 758 LEU A CA 1
ATOM 5788 C C . LEU A 1 758 ? -17.979 0.654 8.498 1.00 83.38 758 LEU A C 1
ATOM 5790 O O . LEU A 1 758 ? -17.565 -0.268 9.199 1.00 83.38 758 LEU A O 1
ATOM 5794 N N . ALA A 1 759 ? -17.392 0.938 7.330 1.00 71.19 759 ALA A N 1
ATOM 5795 C CA . ALA A 1 759 ? -16.489 -0.003 6.647 1.00 71.19 759 ALA A CA 1
ATOM 5796 C C . ALA A 1 759 ? -15.169 -0.330 7.388 1.00 71.19 759 ALA A C 1
ATOM 5798 O O . ALA A 1 759 ? -14.502 -1.317 7.058 1.00 71.19 759 ALA A O 1
ATOM 5799 N N . GLY A 1 760 ? -14.777 0.459 8.392 1.00 83.06 760 GLY A N 1
ATOM 5800 C CA . GLY A 1 760 ? -13.602 0.180 9.212 1.00 83.06 760 GLY A CA 1
ATOM 5801 C C . GLY A 1 760 ? -13.400 1.164 10.361 1.00 83.06 760 GLY A C 1
ATOM 5802 O O . GLY A 1 760 ? -13.916 2.275 10.353 1.00 83.06 760 GLY A O 1
ATOM 5803 N N . ALA A 1 761 ? -12.594 0.752 11.336 1.00 88.38 761 ALA A N 1
ATOM 5804 C CA . ALA A 1 761 ? -12.432 1.425 12.622 1.00 88.38 761 ALA A CA 1
ATOM 5805 C C . ALA A 1 761 ? -11.373 2.552 12.653 1.00 88.38 761 ALA A C 1
ATOM 5807 O O . ALA A 1 761 ? -10.809 2.807 13.709 1.00 88.38 761 ALA A O 1
ATOM 5808 N N . ARG A 1 762 ? -11.042 3.193 11.520 1.00 90.94 762 ARG A N 1
ATOM 5809 C CA . ARG A 1 762 ? -10.057 4.300 11.483 1.00 90.94 762 ARG A CA 1
ATOM 5810 C C . ARG A 1 762 ? -10.739 5.627 11.814 1.00 90.94 762 ARG A C 1
ATOM 5812 O O . ARG A 1 762 ? -11.684 5.979 11.111 1.00 90.94 762 ARG A O 1
ATOM 5819 N N . LEU A 1 763 ? -10.219 6.383 12.782 1.00 90.38 763 LEU A N 1
ATOM 5820 C CA . LEU A 1 763 ? -10.802 7.638 13.281 1.00 90.38 763 LEU A CA 1
ATOM 5821 C C . LEU A 1 763 ? -11.264 8.603 12.178 1.00 90.38 763 LEU A C 1
ATOM 5823 O O . LEU A 1 763 ? -12.460 8.851 12.059 1.00 90.38 763 LEU A O 1
ATOM 5827 N N . ALA A 1 764 ? -10.358 9.052 11.304 1.00 86.81 764 ALA A N 1
ATOM 5828 C CA . ALA A 1 764 ? -10.692 9.973 10.211 1.00 86.81 764 ALA A CA 1
ATOM 5829 C C . ALA A 1 764 ? -11.759 9.420 9.239 1.00 86.81 764 ALA A C 1
ATOM 5831 O O . ALA A 1 764 ? -12.578 10.174 8.713 1.00 86.81 764 ALA A O 1
ATOM 5832 N N . TYR A 1 765 ? -11.802 8.098 9.022 1.00 88.19 765 TYR A N 1
ATOM 5833 C CA . TYR A 1 765 ? -12.839 7.482 8.192 1.00 88.19 765 TYR A CA 1
ATOM 5834 C C . TYR A 1 765 ? -14.196 7.479 8.906 1.00 88.19 765 TYR A C 1
ATOM 5836 O O . TYR A 1 765 ? -15.182 7.916 8.311 1.00 88.19 765 TYR A O 1
ATOM 5844 N N . LEU A 1 766 ? -14.238 7.074 10.181 1.00 89.62 766 LEU A N 1
ATOM 5845 C CA . LEU A 1 766 ? -15.444 7.147 11.012 1.00 89.62 766 LEU A CA 1
ATOM 5846 C C . LEU A 1 766 ? -15.988 8.584 11.039 1.00 89.62 766 LEU A C 1
ATOM 5848 O O . LEU A 1 766 ? -17.157 8.797 10.719 1.00 89.62 766 LEU A O 1
ATOM 5852 N N . LEU A 1 767 ? -15.130 9.577 11.296 1.00 89.56 767 LEU A N 1
ATOM 5853 C CA . LEU A 1 767 ? -15.509 10.991 11.314 1.00 89.56 767 LEU A CA 1
ATOM 5854 C C . LEU A 1 767 ? -16.087 11.454 9.961 1.00 89.56 767 LEU A C 1
ATOM 5856 O O . LEU A 1 767 ? -17.157 12.067 9.919 1.00 89.56 767 LEU A O 1
ATOM 5860 N N . SER A 1 768 ? -15.468 11.052 8.842 1.00 87.88 768 SER A N 1
ATOM 5861 C CA . SER A 1 768 ? -15.976 11.357 7.495 1.00 87.88 768 SER A CA 1
ATOM 5862 C C . SER A 1 768 ? -17.340 10.714 7.202 1.00 87.88 768 SER A C 1
ATOM 5864 O O . SER A 1 768 ? -18.174 11.299 6.502 1.00 87.88 768 SER A O 1
ATOM 5866 N N . GLN A 1 769 ? -17.638 9.537 7.773 1.00 83.06 769 GLN A N 1
ATOM 5867 C CA . GLN A 1 769 ? -18.979 8.948 7.695 1.00 83.06 769 GLN A CA 1
ATOM 5868 C C . GLN A 1 769 ? -19.996 9.776 8.494 1.00 83.06 769 GLN A C 1
ATOM 5870 O O . GLN A 1 769 ? -21.107 9.980 8.003 1.00 83.06 769 GLN A O 1
ATOM 5875 N N . CYS A 1 770 ? -19.579 10.373 9.610 1.00 80.00 770 CYS A N 1
ATOM 5876 C CA . CYS A 1 770 ? -20.380 11.274 10.446 1.00 80.00 770 CYS A CA 1
ATOM 5877 C C . CYS A 1 770 ? -20.574 12.692 9.863 1.00 80.00 770 CYS A C 1
ATOM 5879 O O . CYS A 1 770 ? -21.300 13.490 10.445 1.00 80.00 770 CYS A O 1
ATOM 5881 N N . GLY A 1 771 ? -19.957 13.016 8.717 1.00 86.38 771 GLY A N 1
ATOM 5882 C CA . GLY A 1 771 ? -20.063 14.343 8.087 1.00 86.38 771 GLY A CA 1
ATOM 5883 C C . GLY A 1 771 ? -19.047 15.369 8.601 1.00 86.38 771 GLY A C 1
ATOM 5884 O O . GLY A 1 771 ? -19.225 16.566 8.386 1.00 86.38 771 GLY A O 1
ATOM 5885 N N . LEU A 1 772 ? -17.988 14.911 9.273 1.00 90.50 772 LEU A N 1
ATOM 5886 C CA . LEU A 1 772 ? -17.008 15.745 9.966 1.00 90.50 772 LEU A CA 1
ATOM 5887 C C . LEU A 1 772 ? -15.565 15.419 9.533 1.00 90.50 772 LEU A C 1
ATOM 5889 O O . LEU A 1 772 ? -15.280 14.309 9.084 1.00 90.50 772 LEU A O 1
ATOM 5893 N N . PHE A 1 773 ? -14.644 16.372 9.690 1.00 90.44 773 PHE A N 1
ATOM 5894 C CA . PHE A 1 773 ? -13.198 16.162 9.525 1.00 90.44 773 PHE A CA 1
ATOM 5895 C C . PHE A 1 773 ? -12.382 16.975 10.543 1.00 90.44 773 PHE A C 1
ATOM 5897 O O . PHE A 1 773 ? -12.816 18.042 10.971 1.00 90.44 773 PHE A O 1
ATOM 5904 N N . HIS A 1 774 ? -11.198 16.488 10.910 1.00 84.81 774 HIS A N 1
ATOM 5905 C CA . HIS A 1 774 ? -10.213 17.194 11.737 1.00 84.81 774 HIS A CA 1
ATOM 5906 C C . HIS A 1 774 ? -8.835 17.120 11.073 1.00 84.81 774 HIS A C 1
ATOM 5908 O O . HIS A 1 774 ? -8.640 16.320 10.153 1.00 84.81 774 HIS A O 1
ATOM 5914 N N . ASP A 1 775 ? -7.894 17.935 11.543 1.00 77.00 775 ASP A N 1
ATOM 5915 C CA . ASP A 1 775 ? -6.479 17.718 11.250 1.00 77.00 775 ASP A CA 1
ATOM 5916 C C . ASP A 1 775 ? -6.012 16.575 12.166 1.00 77.00 775 ASP A C 1
ATOM 5918 O O . ASP A 1 775 ? -6.207 16.638 13.380 1.00 77.00 775 ASP A O 1
ATOM 5922 N N . ALA A 1 776 ? -5.515 15.486 11.581 1.00 71.38 776 ALA A N 1
ATOM 5923 C CA . ALA A 1 776 ? -5.161 14.270 12.313 1.00 71.38 776 ALA A CA 1
ATOM 5924 C C . ALA A 1 776 ? -3.701 14.283 12.775 1.00 71.38 776 ALA A C 1
ATOM 5926 O O . ALA A 1 776 ? -2.875 14.984 12.190 1.00 71.38 776 ALA A O 1
ATOM 5927 N N . HIS A 1 777 ? -3.398 13.443 13.766 1.00 72.06 777 HIS A N 1
ATOM 5928 C CA . HIS A 1 777 ? -2.095 13.348 14.431 1.00 72.06 777 HIS A CA 1
ATOM 5929 C C . HIS A 1 777 ? -1.759 14.574 15.288 1.00 72.06 777 HIS A C 1
ATOM 5931 O O . HIS A 1 777 ? -0.627 15.062 15.326 1.00 72.06 777 HIS A O 1
ATOM 5937 N N . ARG A 1 778 ? -2.782 15.083 15.982 1.00 87.25 778 ARG A N 1
ATOM 5938 C CA . ARG A 1 778 ? -2.642 16.019 17.099 1.00 87.25 778 ARG A CA 1
ATOM 5939 C C . ARG A 1 778 ? -3.494 15.504 18.236 1.00 87.25 778 ARG A C 1
ATOM 5941 O O . ARG A 1 778 ? -4.718 15.499 18.134 1.00 87.25 778 ARG A O 1
ATOM 5948 N N . ALA A 1 779 ? -2.855 15.109 19.335 1.00 89.94 779 ALA A N 1
ATOM 5949 C CA . ALA A 1 779 ? -3.501 14.314 20.378 1.00 89.94 779 ALA A CA 1
ATOM 5950 C C . ALA A 1 779 ? -4.819 14.930 20.898 1.00 89.94 779 ALA A C 1
ATOM 5952 O O . ALA A 1 779 ? -5.766 14.206 21.199 1.00 89.94 779 ALA A O 1
ATOM 5953 N N . LEU A 1 780 ? -4.919 16.265 20.991 1.00 93.88 780 LEU A N 1
ATOM 5954 C CA . LEU A 1 780 ? -6.142 16.935 21.453 1.00 93.88 780 LEU A CA 1
ATOM 5955 C C . LEU A 1 780 ? -7.267 16.928 20.399 1.00 93.88 780 LEU A C 1
ATOM 5957 O O . LEU A 1 780 ? -8.431 16.736 20.755 1.00 93.88 780 LEU A O 1
ATOM 5961 N N . ASP A 1 781 ? -6.934 17.087 19.117 1.00 92.38 781 ASP A N 1
ATOM 5962 C CA . ASP A 1 781 ? -7.897 17.047 18.011 1.00 92.38 781 ASP A CA 1
ATOM 5963 C C . ASP A 1 781 ? -8.398 15.614 17.772 1.00 92.38 781 ASP A C 1
ATOM 5965 O O . ASP A 1 781 ? -9.606 15.393 17.651 1.00 92.38 781 ASP A O 1
ATOM 5969 N N . ASP A 1 782 ? -7.498 14.627 17.823 1.00 94.25 782 ASP A N 1
ATOM 5970 C CA . ASP A 1 782 ? -7.831 13.199 17.817 1.00 94.25 782 ASP A CA 1
ATOM 5971 C C . ASP A 1 782 ? -8.695 12.820 19.046 1.00 94.25 782 ASP A C 1
ATOM 5973 O O . ASP A 1 782 ? -9.703 12.120 18.899 1.00 94.25 782 ASP A O 1
ATOM 5977 N N . CYS A 1 783 ? -8.429 13.372 20.241 1.00 96.50 783 CYS A N 1
ATOM 5978 C CA . CYS A 1 783 ? -9.326 13.221 21.398 1.00 96.50 783 CYS A CA 1
ATOM 5979 C C . CYS A 1 783 ? -10.734 13.796 21.142 1.00 96.50 783 CYS A C 1
ATOM 5981 O O . CYS A 1 783 ? -11.733 13.158 21.495 1.00 96.50 783 CYS A O 1
ATOM 5983 N N . HIS A 1 784 ? -10.848 14.984 20.534 1.00 95.81 784 HIS A N 1
ATOM 5984 C CA . HIS A 1 784 ? -12.147 15.574 20.184 1.00 95.81 784 HIS A CA 1
ATOM 5985 C C . HIS A 1 784 ? -12.874 14.744 19.114 1.00 95.81 784 HIS A C 1
ATOM 5987 O O . HIS A 1 784 ? -14.085 14.537 19.214 1.00 95.81 784 HIS A O 1
ATOM 5993 N N . ALA A 1 785 ? -12.152 14.205 18.132 1.00 95.31 785 ALA A N 1
ATOM 5994 C CA . ALA A 1 785 ? -12.706 13.315 17.118 1.00 95.31 785 ALA A CA 1
ATOM 5995 C C . ALA A 1 785 ? -13.230 12.001 17.729 1.00 95.31 785 ALA A C 1
ATOM 5997 O O . ALA A 1 785 ? -14.321 11.543 17.370 1.00 95.31 785 ALA A O 1
ATOM 5998 N N . VAL A 1 786 ? -12.513 11.426 18.706 1.00 96.50 786 VAL A N 1
ATOM 5999 C CA . VAL A 1 786 ? -12.987 10.266 19.484 1.00 96.50 786 VAL A CA 1
ATOM 6000 C C . VAL A 1 786 ? -14.243 10.613 20.293 1.00 96.50 786 VAL A C 1
ATOM 6002 O O . VAL A 1 786 ? -15.143 9.779 20.395 1.00 96.50 786 VAL A O 1
ATOM 6005 N N . LEU A 1 787 ? -14.356 11.834 20.829 1.00 96.56 787 LEU A N 1
ATOM 6006 C CA . LEU A 1 787 ? -15.543 12.265 21.574 1.00 96.56 787 LEU A CA 1
ATOM 6007 C C . LEU A 1 787 ? -16.801 12.285 20.697 1.00 96.56 787 LEU A C 1
ATOM 6009 O O . LEU A 1 787 ? -17.846 11.784 21.119 1.00 96.56 787 LEU A O 1
ATOM 6013 N N . GLU A 1 788 ? -16.706 12.801 19.470 1.00 94.50 788 GLU A N 1
ATOM 6014 C CA . GLU A 1 788 ? -17.851 12.855 18.554 1.00 94.50 788 GLU A CA 1
ATOM 6015 C C . GLU A 1 788 ? -18.325 11.461 18.119 1.00 94.50 788 GLU A C 1
ATOM 6017 O O . GLU A 1 788 ? -19.516 11.163 18.240 1.00 94.50 788 GLU A O 1
ATOM 6022 N N . ILE A 1 789 ? -17.423 10.558 17.704 1.00 94.06 789 ILE A N 1
ATOM 6023 C CA . ILE A 1 789 ? -17.828 9.194 17.293 1.00 94.06 789 ILE A CA 1
ATOM 6024 C C . ILE A 1 789 ? -18.431 8.370 18.443 1.00 94.06 789 ILE A C 1
ATOM 6026 O O . ILE A 1 789 ? -19.151 7.404 18.196 1.00 94.06 789 ILE A O 1
ATOM 6030 N N . LEU A 1 790 ? -18.161 8.742 19.700 1.00 95.38 790 LEU A N 1
ATOM 6031 C CA . LEU A 1 790 ? -18.762 8.125 20.885 1.00 95.38 790 LEU A CA 1
ATOM 6032 C C . LEU A 1 790 ? -20.089 8.780 21.300 1.00 95.38 790 LEU A C 1
ATOM 6034 O O . LEU A 1 790 ? -20.927 8.111 21.907 1.00 95.38 790 LEU A O 1
ATOM 6038 N N . ALA A 1 791 ? -20.312 10.054 20.968 1.00 93.44 791 ALA A N 1
ATOM 6039 C CA . ALA A 1 791 ? -21.571 10.752 21.231 1.00 93.44 791 ALA A CA 1
ATOM 6040 C C . ALA A 1 791 ? -22.710 10.332 20.278 1.00 93.44 791 ALA A C 1
ATOM 6042 O O . ALA A 1 791 ? -23.884 10.415 20.651 1.00 93.44 791 ALA A O 1
ATOM 6043 N N . LEU A 1 792 ? -22.364 9.900 19.062 1.00 87.81 792 LEU A N 1
ATOM 6044 C CA . LEU A 1 792 ? -23.301 9.561 17.988 1.00 87.81 792 LEU A CA 1
ATOM 6045 C C . LEU A 1 792 ? -24.024 8.222 18.189 1.00 87.81 792 LEU A C 1
ATOM 6047 O O . LEU A 1 792 ? -23.505 7.299 18.817 1.00 87.81 792 LEU A O 1
ATOM 6051 N N . ASP A 1 793 ? -25.218 8.121 17.600 1.00 90.00 793 ASP A N 1
ATOM 6052 C CA . ASP A 1 793 ? -25.989 6.880 17.488 1.00 90.00 793 ASP A CA 1
ATOM 6053 C C . ASP A 1 793 ? -25.396 5.953 16.419 1.00 90.00 793 ASP A C 1
ATOM 6055 O O . ASP A 1 793 ? -25.175 6.357 15.275 1.00 90.00 793 ASP A O 1
ATOM 6059 N N . LEU A 1 794 ? -25.168 4.689 16.779 1.00 87.62 794 LEU A N 1
ATOM 6060 C CA . LEU A 1 794 ? -24.638 3.678 15.866 1.00 87.62 794 LEU A CA 1
ATOM 6061 C C . LEU A 1 794 ? -25.721 3.265 14.848 1.00 87.62 794 LEU A C 1
ATOM 6063 O O . LEU A 1 794 ? -26.815 2.864 15.273 1.00 87.62 794 LEU A O 1
ATOM 6067 N N . PRO A 1 795 ? -25.455 3.318 13.524 1.00 83.62 795 PRO A N 1
ATOM 6068 C CA . PRO A 1 795 ? -26.470 3.045 12.509 1.00 83.62 795 PRO A CA 1
ATOM 6069 C C . PRO A 1 795 ? -27.148 1.679 12.676 1.00 83.62 795 PRO A C 1
ATOM 6071 O O . PRO A 1 795 ? -26.530 0.685 13.060 1.00 83.62 795 PRO A O 1
ATOM 6074 N N . GLY A 1 796 ? -28.456 1.646 12.408 1.00 78.75 796 GLY A N 1
ATOM 6075 C CA . GLY A 1 796 ? -29.301 0.469 12.632 1.00 78.75 796 GLY A CA 1
ATOM 6076 C C . GLY A 1 796 ? -29.680 0.212 14.098 1.00 78.75 796 GLY A C 1
ATOM 6077 O O . GLY A 1 796 ? -30.410 -0.740 14.366 1.00 78.75 796 GLY A O 1
ATOM 6078 N N . THR A 1 797 ? -29.236 1.043 15.048 1.00 80.81 797 THR A N 1
ATOM 6079 C CA . THR A 1 797 ? -29.520 0.881 16.486 1.00 80.81 797 THR A CA 1
ATOM 6080 C C . THR A 1 797 ? -30.129 2.145 17.112 1.00 80.81 797 THR A C 1
ATOM 6082 O O . THR A 1 797 ? -30.384 3.137 16.434 1.00 80.81 797 THR A O 1
ATOM 6085 N N . LYS A 1 798 ? -30.376 2.104 18.430 1.00 80.81 798 LYS A N 1
ATOM 6086 C CA . LYS A 1 798 ? -30.647 3.281 19.282 1.00 80.81 798 LYS A CA 1
ATOM 6087 C C . LYS A 1 798 ? -29.542 3.502 20.333 1.00 80.81 798 LYS A C 1
ATOM 6089 O O . LYS A 1 798 ? -29.774 4.158 21.346 1.00 80.81 798 LYS A O 1
ATOM 6094 N N . GLN A 1 799 ? -28.389 2.864 20.137 1.00 88.56 799 GLN A N 1
ATOM 6095 C CA . GLN A 1 799 ? -27.285 2.792 21.088 1.00 88.56 799 GLN A CA 1
ATOM 6096 C C . GLN A 1 799 ? -26.164 3.736 20.632 1.00 88.56 799 GLN A C 1
ATOM 6098 O O . GLN A 1 799 ? -25.826 3.763 19.448 1.00 88.56 799 GLN A O 1
ATOM 6103 N N . SER A 1 800 ? -25.587 4.513 21.552 1.00 93.00 800 SER A N 1
ATOM 6104 C CA . SER A 1 800 ? -24.462 5.394 21.215 1.00 93.00 800 SER A CA 1
ATOM 6105 C C . SER A 1 800 ? -23.149 4.614 21.043 1.00 93.00 800 SER A C 1
ATOM 6107 O O . SER A 1 800 ? -23.004 3.490 21.539 1.00 93.00 800 SER A O 1
ATOM 6109 N N . GLY A 1 801 ? -22.148 5.228 20.405 1.00 94.00 801 GLY A N 1
ATOM 6110 C CA . GLY A 1 801 ? -20.784 4.687 20.377 1.00 94.00 801 GLY A CA 1
ATOM 6111 C C . GLY A 1 801 ? -20.225 4.449 21.789 1.00 94.00 801 GLY A C 1
ATOM 6112 O O . GLY A 1 801 ? -19.702 3.371 22.083 1.00 94.00 801 GLY A O 1
ATOM 6113 N N . LEU A 1 802 ? -20.420 5.407 22.705 1.00 96.44 802 LEU A N 1
ATOM 6114 C CA . LEU A 1 802 ? -20.046 5.276 24.117 1.00 96.44 802 LEU A CA 1
ATOM 6115 C C . LEU A 1 802 ? -20.746 4.088 24.787 1.00 96.44 802 LEU A C 1
ATOM 6117 O O . LEU A 1 802 ? -20.117 3.350 25.540 1.00 96.44 802 LEU A O 1
ATOM 6121 N N . ALA A 1 803 ? -22.034 3.890 24.520 1.00 94.94 803 ALA A N 1
ATOM 6122 C CA . ALA A 1 803 ? -22.835 2.835 25.123 1.00 94.94 803 ALA A CA 1
ATOM 6123 C C . ALA A 1 803 ? -22.312 1.438 24.763 1.00 94.94 803 ALA A C 1
ATOM 6125 O O . ALA A 1 803 ? -22.087 0.616 25.655 1.00 94.94 803 ALA A O 1
ATOM 6126 N N . ALA A 1 804 ? -22.064 1.190 23.472 1.00 93.88 804 ALA A N 1
ATOM 6127 C CA . ALA A 1 804 ? -21.502 -0.074 22.998 1.00 93.88 804 ALA A CA 1
ATOM 6128 C C . ALA A 1 804 ? -20.098 -0.320 23.584 1.00 93.88 804 ALA A C 1
ATOM 6130 O O . ALA A 1 804 ? -19.794 -1.420 24.057 1.00 93.88 804 ALA A O 1
ATOM 6131 N N . LEU A 1 805 ? -19.268 0.730 23.644 1.00 96.06 805 LEU A N 1
ATOM 6132 C CA . LEU A 1 805 ? -17.935 0.667 24.241 1.00 96.06 805 LEU A CA 1
ATOM 6133 C C . LEU A 1 805 ? -17.973 0.359 25.745 1.00 96.06 805 LEU A C 1
ATOM 6135 O O . LEU A 1 805 ? -17.196 -0.470 26.220 1.00 96.06 805 LEU A O 1
ATOM 6139 N N . LEU A 1 806 ? -18.886 0.985 26.496 1.00 95.50 806 LEU A N 1
ATOM 6140 C CA . LEU A 1 806 ? -19.085 0.725 27.924 1.00 95.50 806 LEU A CA 1
ATOM 6141 C C . LEU A 1 806 ? -19.530 -0.722 28.169 1.00 95.50 806 LEU A C 1
ATOM 6143 O O . LEU A 1 806 ? -19.010 -1.369 29.078 1.00 95.50 806 LEU A O 1
ATOM 6147 N N . ASP A 1 807 ? -20.431 -1.265 27.349 1.00 93.25 807 ASP A N 1
ATOM 6148 C CA . ASP A 1 807 ? -20.848 -2.667 27.458 1.00 93.25 807 ASP A CA 1
ATOM 6149 C C . ASP A 1 807 ? -19.712 -3.648 27.146 1.00 93.25 807 ASP A C 1
ATOM 6151 O O . ASP A 1 807 ? -19.572 -4.659 27.844 1.00 93.25 807 ASP A O 1
ATOM 6155 N N . ARG A 1 808 ? -18.834 -3.344 26.180 1.00 92.69 808 ARG A N 1
ATOM 6156 C CA . ARG A 1 808 ? -17.626 -4.153 25.934 1.00 92.69 808 ARG A CA 1
ATOM 6157 C C . ARG A 1 808 ? -16.546 -3.967 27.010 1.00 92.69 808 ARG A C 1
ATOM 6159 O O . ARG A 1 808 ? -15.789 -4.902 27.282 1.00 92.69 808 ARG A O 1
ATOM 6166 N N . ALA A 1 809 ? -16.479 -2.809 27.665 1.00 93.12 809 ALA A N 1
ATOM 6167 C CA . ALA A 1 809 ? -15.560 -2.541 28.777 1.00 93.12 809 ALA A CA 1
ATOM 6168 C C . ALA A 1 809 ? -15.982 -3.212 30.101 1.00 93.12 809 ALA A C 1
ATOM 6170 O O . ALA A 1 809 ? -15.122 -3.520 30.930 1.00 93.12 809 ALA A O 1
ATOM 6171 N N . ARG A 1 810 ? -17.289 -3.455 30.288 1.00 93.06 810 ARG A N 1
ATOM 6172 C CA . ARG A 1 810 ? -17.868 -4.181 31.438 1.00 93.06 810 ARG A CA 1
ATOM 6173 C C . ARG A 1 810 ? -17.660 -5.695 31.357 1.00 93.06 810 ARG A C 1
ATOM 6175 O O . ARG A 1 810 ? -17.502 -6.335 32.391 1.00 93.06 810 ARG A O 1
ATOM 6182 N N . ARG A 1 811 ? -17.673 -6.276 30.150 1.00 93.06 811 ARG A N 1
ATOM 6183 C CA . ARG A 1 811 ? -17.484 -7.724 29.951 1.00 93.06 811 ARG A CA 1
ATOM 6184 C C . ARG A 1 811 ? -16.013 -8.110 30.174 1.00 93.06 811 ARG A C 1
ATOM 6186 O O . ARG A 1 811 ? -15.155 -7.566 29.466 1.00 93.06 811 ARG A O 1
ATOM 6193 N N . PRO A 1 812 ? -15.703 -9.035 31.104 1.00 91.81 812 PRO A N 1
ATOM 6194 C CA . PRO A 1 812 ? -14.369 -9.609 31.199 1.00 91.81 812 PRO A CA 1
ATOM 6195 C C . PRO A 1 812 ? -14.060 -10.464 29.963 1.00 91.81 812 PRO A C 1
ATOM 6197 O O . PRO A 1 812 ? -14.942 -10.811 29.179 1.00 91.81 812 PRO A O 1
ATOM 6200 N N . GLN A 1 813 ? -12.787 -10.794 29.803 1.00 92.75 813 GLN A N 1
ATOM 6201 C CA . GLN A 1 813 ? -12.296 -11.863 28.938 1.00 92.75 813 GLN A CA 1
ATOM 6202 C C . GLN A 1 813 ? -11.428 -12.809 29.768 1.00 92.75 813 GLN A C 1
ATOM 6204 O O . GLN A 1 813 ? -11.124 -12.528 30.926 1.00 92.75 813 GLN A O 1
ATOM 6209 N N . HIS A 1 814 ? -10.991 -13.909 29.173 1.00 93.94 814 HIS A N 1
ATOM 6210 C CA . HIS A 1 814 ? -10.137 -14.899 29.805 1.00 93.94 814 HIS A CA 1
ATOM 6211 C C . HIS A 1 814 ? -9.015 -15.278 28.839 1.00 93.94 814 HIS A C 1
ATOM 6213 O O . HIS A 1 814 ? -9.286 -15.755 27.738 1.00 93.94 814 HIS A O 1
ATOM 6219 N N . ARG A 1 815 ? -7.759 -15.058 29.245 1.00 93.94 815 ARG A N 1
ATOM 6220 C CA . ARG A 1 815 ? -6.591 -15.554 28.510 1.00 93.94 815 ARG A CA 1
ATOM 6221 C C . ARG A 1 815 ? -6.340 -16.993 28.892 1.00 93.94 815 ARG A C 1
ATOM 6223 O O . ARG A 1 815 ? -6.077 -17.259 30.062 1.00 93.94 815 ARG A O 1
ATOM 6230 N N . ILE A 1 816 ? -6.392 -17.881 27.912 1.00 94.88 816 ILE A N 1
ATOM 6231 C CA . ILE A 1 816 ? -6.270 -19.329 28.085 1.00 94.88 816 ILE A CA 1
ATOM 6232 C C . ILE A 1 816 ? -5.006 -19.780 27.358 1.00 94.88 816 ILE A C 1
ATOM 6234 O O . ILE A 1 816 ? -4.877 -19.548 26.155 1.00 94.88 816 ILE A O 1
ATOM 6238 N N . TRP A 1 817 ? -4.072 -20.388 28.088 1.00 94.69 817 TRP A N 1
ATOM 6239 C CA . TRP A 1 817 ? -2.766 -20.803 27.582 1.00 94.69 817 TRP A CA 1
ATOM 6240 C C . TRP A 1 817 ? -2.779 -22.279 27.180 1.00 94.69 817 TRP A C 1
ATOM 6242 O O . TRP A 1 817 ? -2.918 -23.166 28.018 1.00 94.69 817 TRP A O 1
ATOM 6252 N N . ALA A 1 818 ? -2.569 -22.544 25.895 1.00 93.75 818 ALA A N 1
ATOM 6253 C CA . ALA A 1 818 ? -2.284 -23.872 25.372 1.00 93.75 818 ALA A CA 1
ATOM 6254 C C . ALA A 1 818 ? -0.769 -24.155 25.476 1.00 93.75 818 ALA A C 1
ATOM 6256 O O . ALA A 1 818 ? -0.039 -24.169 24.478 1.00 93.75 818 ALA A O 1
ATOM 6257 N N . ASP A 1 819 ? -0.291 -24.316 26.714 1.00 91.38 819 ASP A N 1
ATOM 6258 C CA . ASP A 1 819 ? 1.106 -24.640 27.027 1.00 91.38 819 ASP A CA 1
ATOM 6259 C C . ASP A 1 819 ? 1.444 -26.109 26.723 1.00 91.38 819 ASP A C 1
ATOM 6261 O O . ASP A 1 819 ? 0.584 -26.988 26.779 1.00 91.38 819 ASP A O 1
ATOM 6265 N N . GLY A 1 820 ? 2.681 -26.381 26.306 1.00 87.25 820 GLY A N 1
ATOM 6266 C CA . GLY A 1 820 ? 3.110 -27.708 25.847 1.00 87.25 820 GLY A CA 1
ATOM 6267 C C . GLY A 1 820 ? 2.330 -28.271 24.643 1.00 87.25 820 GLY A C 1
ATOM 6268 O O . GLY A 1 820 ? 2.472 -29.454 24.329 1.00 87.25 820 GLY A O 1
ATOM 6269 N N . ALA A 1 821 ? 1.495 -27.469 23.969 1.00 88.88 821 ALA A N 1
ATOM 6270 C CA . ALA A 1 821 ? 0.642 -27.940 22.881 1.00 88.88 821 ALA A CA 1
ATOM 6271 C C . ALA A 1 821 ? 1.470 -28.488 21.695 1.00 88.88 821 ALA A C 1
ATOM 6273 O O . ALA A 1 821 ? 2.469 -27.867 21.310 1.00 88.88 821 ALA A O 1
ATOM 6274 N N . PRO A 1 822 ? 1.077 -29.620 21.071 1.00 85.69 822 PRO A N 1
ATOM 6275 C CA . PRO A 1 822 ? 1.876 -30.251 20.023 1.00 85.69 822 PRO A CA 1
ATOM 6276 C C . PRO A 1 822 ? 2.167 -29.309 18.847 1.00 85.69 822 PRO A C 1
ATOM 6278 O O . PRO A 1 822 ? 1.250 -28.746 18.253 1.00 85.69 822 PRO A O 1
ATOM 6281 N N . PHE A 1 823 ? 3.436 -29.193 18.434 1.00 83.19 823 PHE A N 1
ATOM 6282 C CA . PHE A 1 823 ? 3.844 -28.291 17.342 1.00 83.19 823 PHE A CA 1
ATOM 6283 C C . PHE A 1 823 ? 3.117 -28.568 16.012 1.00 83.19 823 PHE A C 1
ATOM 6285 O O . PHE A 1 823 ? 2.879 -27.647 15.236 1.00 83.19 823 PHE A O 1
ATOM 6292 N N . ALA A 1 824 ? 2.699 -29.812 15.761 1.00 86.06 824 ALA A N 1
ATOM 6293 C CA . ALA A 1 824 ? 1.879 -30.171 14.601 1.00 86.06 824 ALA A CA 1
ATOM 6294 C C . ALA A 1 824 ? 0.483 -29.506 14.596 1.00 86.06 824 ALA A C 1
ATOM 6296 O O . ALA A 1 824 ? -0.120 -29.372 13.537 1.00 86.06 824 ALA A O 1
ATOM 6297 N N . LEU A 1 825 ? -0.018 -29.066 15.756 1.00 86.94 825 LEU A N 1
ATOM 6298 C CA . LEU A 1 825 ? -1.325 -28.422 15.938 1.00 86.94 825 LEU A CA 1
ATOM 6299 C C . LEU A 1 825 ? -1.230 -26.897 16.119 1.00 86.94 825 LEU A C 1
ATOM 6301 O O . LEU A 1 825 ? -2.251 -26.240 16.316 1.00 86.94 825 LEU A O 1
ATOM 6305 N N . LYS A 1 826 ? -0.026 -26.312 15.984 1.00 85.62 826 LYS A N 1
ATOM 6306 C CA . LYS A 1 826 ? 0.206 -24.851 15.959 1.00 85.62 826 LYS A CA 1
ATOM 6307 C C . LYS A 1 826 ? -0.729 -24.137 14.963 1.00 85.62 826 LYS A C 1
ATOM 6309 O O . LYS A 1 826 ? -1.178 -23.021 15.200 1.00 85.62 826 LYS A O 1
ATOM 6314 N N . ASP A 1 827 ? -1.022 -24.810 13.852 1.00 88.50 827 ASP A N 1
ATOM 6315 C CA . ASP A 1 827 ? -1.794 -24.301 12.724 1.00 88.50 827 ASP A CA 1
ATOM 6316 C C . ASP A 1 827 ? -3.299 -24.358 13.037 1.00 88.50 827 ASP A C 1
ATOM 6318 O O . ASP A 1 827 ? -4.010 -23.374 12.848 1.00 88.50 827 ASP A O 1
ATOM 6322 N N . THR A 1 828 ? -3.763 -25.452 13.649 1.00 88.00 828 THR A N 1
ATOM 6323 C CA . THR A 1 828 ? -5.114 -25.598 14.216 1.00 88.00 828 THR A CA 1
ATOM 6324 C C . THR A 1 828 ? -5.394 -24.556 15.309 1.00 88.00 828 THR A C 1
ATOM 6326 O O . THR A 1 828 ? -6.481 -23.987 15.372 1.00 88.00 828 THR A O 1
ATOM 6329 N N . LEU A 1 829 ? -4.398 -24.257 16.151 1.00 89.00 829 LEU A N 1
ATOM 6330 C CA . LEU A 1 829 ? -4.483 -23.211 17.175 1.00 89.00 829 LEU A CA 1
ATOM 6331 C C . LEU A 1 829 ? -4.576 -21.812 16.542 1.00 89.00 829 LEU A C 1
ATOM 6333 O O . LEU A 1 829 ? -5.507 -21.070 16.865 1.00 89.00 829 LEU A O 1
ATOM 6337 N N . LYS A 1 830 ? -3.696 -21.474 15.584 1.00 89.31 830 LYS A N 1
ATOM 6338 C CA . LYS A 1 830 ? -3.777 -20.216 14.810 1.00 89.31 830 LYS A CA 1
ATOM 6339 C C . LYS A 1 830 ? -5.171 -19.990 14.218 1.00 89.31 830 LYS A C 1
ATOM 6341 O O . LYS A 1 830 ? -5.716 -18.898 14.351 1.00 89.31 830 LYS A O 1
ATOM 6346 N N . GLN A 1 831 ? -5.757 -21.015 13.595 1.00 88.44 831 GLN A N 1
ATOM 6347 C CA . GLN A 1 831 ? -7.095 -20.935 12.990 1.00 88.44 831 GLN A CA 1
ATOM 6348 C C . GLN A 1 831 ? -8.176 -20.538 14.002 1.00 88.44 831 GLN A C 1
ATOM 6350 O O . GLN A 1 831 ? -9.082 -19.770 13.678 1.00 88.44 831 GLN A O 1
ATOM 6355 N N . ARG A 1 832 ? -8.081 -21.019 15.243 1.00 88.25 832 ARG A N 1
ATOM 6356 C CA . ARG A 1 832 ? -9.034 -20.678 16.306 1.00 88.25 832 ARG A CA 1
ATOM 6357 C C . ARG A 1 832 ? -8.763 -19.310 16.959 1.00 88.25 832 ARG A C 1
ATOM 6359 O O . ARG A 1 832 ? -9.429 -18.934 17.914 1.00 88.25 832 ARG A O 1
ATOM 6366 N N . GLY A 1 833 ? -7.808 -18.542 16.432 1.00 90.00 833 GLY A N 1
ATOM 6367 C CA . GLY A 1 833 ? -7.463 -17.207 16.918 1.00 90.00 833 GLY A CA 1
ATOM 6368 C C . GLY A 1 833 ? -6.394 -17.188 18.011 1.00 90.00 833 GLY A C 1
ATOM 6369 O O . GLY A 1 833 ? -6.136 -16.118 18.570 1.00 90.00 833 GLY A O 1
ATOM 6370 N N . TYR A 1 834 ? -5.746 -18.324 18.304 1.00 92.94 834 TYR A N 1
ATOM 6371 C CA . TYR A 1 834 ? -4.609 -18.331 19.221 1.00 92.94 834 TYR A CA 1
ATOM 6372 C C . TYR A 1 834 ? -3.426 -17.554 18.637 1.00 92.94 834 TYR A C 1
ATOM 6374 O O . TYR A 1 834 ? -3.084 -17.655 17.456 1.00 92.94 834 TYR A O 1
ATOM 6382 N N . ARG A 1 835 ? -2.749 -16.825 19.517 1.00 92.31 835 ARG A N 1
ATOM 6383 C CA . ARG A 1 835 ? -1.528 -16.063 19.261 1.00 92.31 835 ARG A CA 1
ATOM 6384 C C . ARG A 1 835 ? -0.365 -16.765 19.946 1.00 92.31 835 ARG A C 1
ATOM 6386 O O . ARG A 1 835 ? -0.538 -17.350 21.009 1.00 92.31 835 ARG A O 1
ATOM 6393 N N . TRP A 1 836 ? 0.815 -16.722 19.343 1.00 92.44 836 TRP A N 1
ATOM 6394 C CA . TRP A 1 836 ? 2.021 -17.256 19.969 1.00 92.44 836 TRP A CA 1
ATOM 6395 C C . TRP A 1 836 ? 2.605 -16.228 20.939 1.00 92.44 836 TRP A C 1
ATOM 6397 O O . TRP A 1 836 ? 2.683 -15.048 20.594 1.00 92.44 836 TRP A O 1
ATOM 6407 N N . ASN A 1 837 ? 3.051 -16.681 22.108 1.00 88.75 837 ASN A N 1
ATOM 6408 C CA . ASN A 1 837 ? 3.990 -15.949 22.946 1.00 88.75 837 ASN A CA 1
ATOM 6409 C C . ASN A 1 837 ? 5.337 -16.680 22.960 1.00 88.75 837 ASN A C 1
ATOM 6411 O O . ASN A 1 837 ? 5.387 -17.896 23.147 1.00 88.75 837 ASN A O 1
ATOM 6415 N N . ASP A 1 838 ? 6.440 -15.955 22.785 1.00 86.69 838 ASP A N 1
ATOM 6416 C CA . ASP A 1 838 ? 7.780 -16.553 22.738 1.00 86.69 838 ASP A CA 1
ATOM 6417 C C . ASP A 1 838 ? 8.464 -16.688 24.111 1.00 86.69 838 ASP A C 1
ATOM 6419 O O . ASP A 1 838 ? 9.522 -17.326 24.200 1.00 86.69 838 ASP A O 1
ATOM 6423 N N . GLY A 1 839 ? 7.838 -16.147 25.162 1.00 83.12 839 GLY A N 1
ATOM 6424 C CA . GLY A 1 839 ? 8.306 -16.158 26.548 1.00 83.12 839 GLY A CA 1
ATOM 6425 C C . GLY A 1 839 ? 9.388 -15.123 26.871 1.00 83.12 839 GLY A C 1
ATOM 6426 O O . GLY A 1 839 ? 9.920 -15.139 27.980 1.00 83.12 839 GLY A O 1
ATOM 6427 N N . THR A 1 840 ? 9.733 -14.221 25.942 1.00 77.38 840 THR A N 1
ATOM 6428 C CA . THR A 1 840 ? 10.696 -13.127 26.201 1.00 77.38 840 THR A CA 1
ATOM 6429 C C . THR A 1 840 ? 10.178 -12.108 27.221 1.00 77.38 840 THR A C 1
ATOM 6431 O O . THR A 1 840 ? 10.965 -11.443 27.889 1.00 77.38 840 THR A O 1
ATOM 6434 N N . ASP A 1 841 ? 8.859 -12.048 27.398 1.00 70.75 841 ASP A N 1
ATOM 6435 C CA . ASP A 1 841 ? 8.130 -11.263 28.396 1.00 70.75 841 ASP A CA 1
ATOM 6436 C C . ASP A 1 841 ? 8.061 -11.923 29.792 1.00 70.75 841 ASP A C 1
ATOM 6438 O O . ASP A 1 841 ? 7.399 -11.401 30.691 1.00 70.75 841 ASP A O 1
ATOM 6442 N N . GLY A 1 842 ? 8.709 -13.080 29.979 1.00 76.50 842 GLY A N 1
ATOM 6443 C CA . GLY A 1 842 ? 8.682 -13.858 31.223 1.00 76.50 842 GLY A CA 1
ATOM 6444 C C . GLY A 1 842 ? 7.384 -14.640 31.464 1.00 76.50 842 GLY A C 1
ATOM 6445 O O . GLY A 1 842 ? 7.193 -15.182 32.553 1.00 76.50 842 GLY A O 1
ATOM 6446 N N . ARG A 1 843 ? 6.485 -14.702 30.475 1.00 84.19 843 ARG A N 1
ATOM 6447 C CA . ARG A 1 843 ?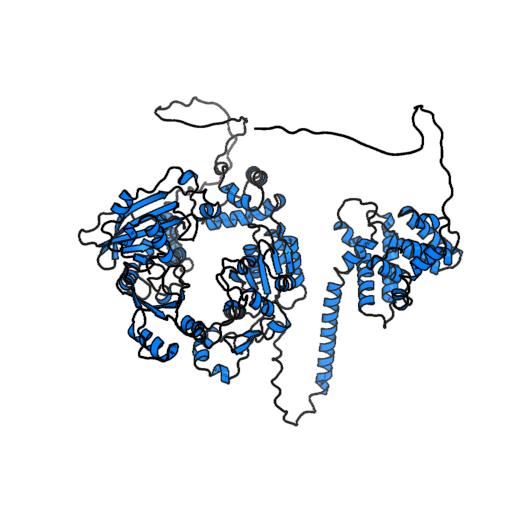 5.205 -15.432 30.536 1.00 84.19 843 ARG A CA 1
ATOM 6448 C C . ARG A 1 843 ? 5.331 -16.785 29.808 1.00 84.19 843 ARG A C 1
ATOM 6450 O O . ARG A 1 843 ? 6.378 -17.056 29.216 1.00 84.19 843 ARG A O 1
ATOM 6457 N N . PRO A 1 844 ? 4.316 -17.674 29.834 1.00 85.94 844 PRO A N 1
ATOM 6458 C CA . PRO A 1 844 ? 4.416 -18.979 29.182 1.00 85.94 844 PRO A CA 1
ATOM 6459 C C . PRO A 1 844 ? 4.795 -18.872 27.699 1.00 85.94 844 PRO A C 1
ATOM 6461 O O . PRO A 1 844 ? 4.237 -18.060 26.953 1.00 85.94 844 PRO A O 1
ATOM 6464 N N . LYS A 1 845 ? 5.740 -19.714 27.267 1.00 91.81 845 LYS A N 1
ATOM 6465 C CA . LYS A 1 845 ? 6.194 -19.828 25.873 1.00 91.81 845 LYS A CA 1
ATOM 6466 C C . LYS A 1 845 ? 5.234 -20.721 25.087 1.00 91.81 845 LYS A C 1
ATOM 6468 O O . LYS A 1 845 ? 5.548 -21.856 24.733 1.00 91.81 845 LYS A O 1
ATOM 6473 N N . ALA A 1 846 ? 4.021 -20.217 24.920 1.00 93.31 846 ALA A N 1
ATOM 6474 C CA . ALA A 1 846 ? 2.853 -21.002 24.568 1.00 93.31 846 ALA A CA 1
ATOM 6475 C C . ALA A 1 846 ? 1.913 -20.240 23.627 1.00 93.31 846 ALA A C 1
ATOM 6477 O O . ALA A 1 846 ? 2.005 -19.024 23.444 1.00 93.31 846 ALA A O 1
ATOM 6478 N N . TRP A 1 847 ? 0.962 -20.971 23.052 1.00 94.56 847 TRP A N 1
ATOM 6479 C CA . TRP A 1 847 ? -0.178 -20.371 22.368 1.00 94.56 847 TRP A CA 1
ATOM 6480 C C . TRP A 1 847 ? -1.174 -19.833 23.403 1.00 94.56 847 TRP A C 1
ATOM 6482 O O . TRP A 1 847 ? -1.437 -20.507 24.395 1.00 94.56 847 TRP A O 1
ATOM 6492 N N . TYR A 1 848 ? -1.772 -18.663 23.175 1.00 94.31 848 TYR A N 1
ATOM 6493 C CA . TYR A 1 848 ? -2.858 -18.132 24.009 1.00 94.31 848 TYR A CA 1
ATOM 6494 C C . TYR A 1 848 ? -4.017 -17.559 23.191 1.00 94.31 848 TYR A C 1
ATOM 6496 O O . TYR A 1 848 ? -3.810 -17.046 22.092 1.00 94.31 848 TYR A O 1
ATOM 6504 N N . VAL A 1 849 ? -5.230 -17.590 23.744 1.00 94.62 849 VAL A N 1
ATOM 6505 C CA . VAL A 1 849 ? -6.416 -16.917 23.184 1.00 94.62 849 VAL A CA 1
ATOM 6506 C C . VAL A 1 849 ? -7.144 -16.128 24.275 1.00 94.62 849 VAL A C 1
ATOM 6508 O O . VAL A 1 849 ? -7.188 -16.573 25.419 1.00 94.62 849 VAL A O 1
ATOM 6511 N N . ASP A 1 850 ? -7.701 -14.964 23.923 1.00 92.19 850 ASP A N 1
ATOM 6512 C CA . ASP A 1 850 ? -8.445 -14.076 24.832 1.00 92.19 850 ASP A CA 1
ATOM 6513 C C . ASP A 1 850 ? -9.961 -14.211 24.576 1.00 92.19 850 ASP A C 1
ATOM 6515 O O . ASP A 1 850 ? -10.551 -13.432 23.822 1.00 92.19 850 ASP A O 1
ATOM 6519 N N . ALA A 1 851 ? -10.592 -15.221 25.179 1.00 91.19 851 ALA A N 1
ATOM 6520 C CA . ALA A 1 851 ? -11.993 -15.589 24.946 1.00 91.19 851 ALA A CA 1
ATOM 6521 C C . ALA A 1 851 ? -12.976 -14.875 25.897 1.00 91.19 851 ALA A C 1
ATOM 6523 O O . ALA A 1 851 ? -12.613 -14.490 27.006 1.00 91.19 851 ALA A O 1
ATOM 6524 N N . ASP A 1 852 ? -14.243 -14.734 25.497 1.00 88.94 852 ASP A N 1
ATOM 6525 C CA . ASP A 1 852 ? -15.317 -14.202 26.360 1.00 88.94 852 ASP A CA 1
ATOM 6526 C C . ASP A 1 852 ? -15.880 -15.268 27.338 1.00 88.94 852 ASP A C 1
ATOM 6528 O O . ASP A 1 852 ? -16.545 -14.921 28.309 1.00 88.94 852 ASP A O 1
ATOM 6532 N N . THR A 1 853 ? -15.594 -16.559 27.117 1.00 88.06 853 THR A N 1
ATOM 6533 C CA . THR A 1 853 ? -16.012 -17.696 27.966 1.00 88.06 853 THR A CA 1
ATOM 6534 C C . THR A 1 853 ? -14.894 -18.729 28.085 1.00 88.06 853 THR A C 1
ATOM 6536 O O . THR A 1 853 ? -14.241 -19.022 27.085 1.00 88.06 853 THR A O 1
ATOM 6539 N N . VAL A 1 854 ? -14.709 -19.326 29.268 1.00 91.56 854 VAL A N 1
ATOM 6540 C CA . VAL A 1 854 ? -13.630 -20.300 29.529 1.00 91.56 854 VAL A CA 1
ATOM 6541 C C . VAL A 1 854 ? -13.976 -21.712 29.047 1.00 91.56 854 VAL A C 1
ATOM 6543 O O . VAL A 1 854 ? -13.192 -22.329 28.327 1.00 91.56 854 VAL A O 1
ATOM 6546 N N . ASP A 1 855 ? -15.144 -22.229 29.431 1.00 91.81 855 ASP A N 1
ATOM 6547 C CA . ASP A 1 855 ? -15.414 -23.675 29.414 1.00 91.81 855 ASP A CA 1
ATOM 6548 C C . ASP A 1 855 ? -15.340 -24.288 28.013 1.00 91.81 855 ASP A C 1
ATOM 6550 O O . ASP A 1 855 ? -14.654 -25.286 27.814 1.00 91.81 855 ASP A O 1
ATOM 6554 N N . ALA A 1 856 ? -15.962 -23.639 27.022 1.00 90.06 856 ALA A N 1
ATOM 6555 C CA . ALA A 1 856 ? -15.979 -24.083 25.624 1.00 90.06 856 ALA A CA 1
ATOM 6556 C C . ALA A 1 856 ? -14.583 -24.148 24.968 1.00 90.06 856 ALA A C 1
ATOM 6558 O O . ALA A 1 856 ? -14.407 -24.818 23.947 1.00 90.06 856 ALA A O 1
ATOM 6559 N N . GLU A 1 857 ? -13.600 -23.453 25.542 1.00 93.94 857 GLU A N 1
ATOM 6560 C CA . GLU A 1 857 ? -12.227 -23.406 25.046 1.00 93.94 857 GLU A CA 1
ATOM 6561 C C . GLU A 1 857 ? -11.320 -24.401 25.784 1.00 93.94 857 GLU A C 1
ATOM 6563 O O . GLU A 1 857 ? -10.495 -25.064 25.155 1.00 93.94 857 GLU A O 1
ATOM 6568 N N . LEU A 1 858 ? -11.537 -24.606 27.091 1.00 93.00 858 LEU A N 1
ATOM 6569 C CA . LEU A 1 858 ? -10.923 -25.722 27.820 1.00 93.00 858 LEU A CA 1
ATOM 6570 C C . LEU A 1 858 ? -11.372 -27.075 27.253 1.00 93.00 858 LEU A C 1
ATOM 6572 O O . LEU A 1 858 ? -10.545 -27.968 27.076 1.00 93.00 858 LEU A O 1
ATOM 6576 N N . ASP A 1 859 ? -12.658 -27.209 26.923 1.00 92.06 859 ASP A N 1
ATOM 6577 C CA . ASP A 1 859 ? -13.220 -28.401 26.283 1.00 92.06 859 ASP A CA 1
ATOM 6578 C C . ASP A 1 859 ? -12.565 -28.680 24.924 1.00 92.06 859 ASP A C 1
ATOM 6580 O O . ASP A 1 859 ? -12.192 -29.818 24.635 1.00 92.06 859 ASP A O 1
ATOM 6584 N N . TYR A 1 860 ? -12.381 -27.640 24.104 1.00 93.31 860 TYR A N 1
ATOM 6585 C CA . TYR A 1 860 ? -11.685 -27.745 22.822 1.00 93.31 860 TYR A CA 1
ATOM 6586 C C . TYR A 1 860 ? -10.227 -28.183 23.001 1.00 93.31 860 TYR A C 1
ATOM 6588 O O . TYR A 1 860 ? -9.778 -29.118 22.336 1.00 93.31 860 TYR A O 1
ATOM 6596 N N . LEU A 1 861 ? -9.491 -27.554 23.923 1.00 93.31 861 LEU A N 1
ATOM 6597 C CA . LEU A 1 861 ? -8.100 -27.913 24.187 1.00 93.31 861 LEU A CA 1
ATOM 6598 C C . LEU A 1 861 ? -7.966 -29.365 24.664 1.00 93.31 861 LEU A C 1
ATOM 6600 O O . LEU A 1 861 ? -7.144 -30.110 24.123 1.00 93.31 861 LEU A O 1
ATOM 6604 N N . ARG A 1 862 ? -8.797 -29.795 25.621 1.00 93.62 862 ARG A N 1
ATOM 6605 C CA . ARG A 1 862 ? -8.801 -31.173 26.140 1.00 93.62 862 ARG A CA 1
ATOM 6606 C C . ARG A 1 862 ? -9.102 -32.198 25.051 1.00 93.62 862 ARG A C 1
ATOM 6608 O O . ARG A 1 862 ? -8.368 -33.177 24.933 1.00 93.62 862 ARG A O 1
ATOM 6615 N N . LYS A 1 863 ? -10.127 -31.960 24.227 1.00 91.06 863 LYS A N 1
ATOM 6616 C CA . LYS A 1 863 ? -10.641 -32.940 23.253 1.00 91.06 863 LYS A CA 1
ATOM 6617 C C . LYS A 1 863 ? -9.842 -32.967 21.950 1.00 91.06 863 LYS A C 1
ATOM 6619 O O . LYS A 1 863 ? -9.451 -34.041 21.502 1.00 91.06 863 LYS A O 1
ATOM 6624 N N . GLU A 1 864 ? -9.545 -31.807 21.367 1.00 90.12 864 GLU A N 1
ATOM 6625 C CA . GLU A 1 864 ? -8.938 -31.715 20.031 1.00 90.12 864 GLU A CA 1
ATOM 6626 C C . GLU A 1 864 ? -7.407 -31.605 20.065 1.00 90.12 864 GLU A C 1
ATOM 6628 O O . GLU A 1 864 ? -6.729 -32.240 19.250 1.00 90.12 864 GLU A O 1
ATOM 6633 N N . ILE A 1 865 ? -6.855 -30.821 21.002 1.00 92.62 865 ILE A N 1
ATOM 6634 C CA . ILE A 1 865 ? -5.424 -30.467 21.021 1.00 92.62 865 ILE A CA 1
ATOM 6635 C C . ILE A 1 865 ? -4.583 -31.449 21.839 1.00 92.62 865 ILE A C 1
ATOM 6637 O O . ILE A 1 865 ? -3.578 -31.956 21.340 1.00 92.62 865 ILE A O 1
ATOM 6641 N N . TYR A 1 866 ? -4.985 -31.738 23.078 1.00 91.69 866 TYR A N 1
ATOM 6642 C CA . TYR A 1 866 ? -4.232 -32.626 23.970 1.00 91.69 866 TYR A CA 1
ATOM 6643 C C . TYR A 1 866 ? -4.752 -34.065 24.009 1.00 91.69 866 TYR A C 1
ATOM 6645 O O . TYR A 1 866 ? -3.990 -34.972 24.345 1.00 91.69 866 TYR A O 1
ATOM 6653 N N . ARG A 1 867 ? -6.034 -34.276 23.675 1.00 87.50 867 ARG A N 1
ATOM 6654 C CA . ARG A 1 867 ? -6.747 -35.568 23.757 1.00 87.50 867 ARG A CA 1
ATOM 6655 C C . ARG A 1 867 ? -6.678 -36.189 25.160 1.00 87.50 867 ARG A C 1
ATOM 6657 O O . ARG A 1 867 ? -6.455 -37.388 25.315 1.00 87.50 867 ARG A O 1
ATOM 6664 N N . ARG A 1 868 ? -6.827 -35.331 26.173 1.00 85.62 868 ARG A N 1
ATOM 6665 C CA . ARG A 1 868 ? -6.711 -35.624 27.607 1.00 85.62 868 ARG A CA 1
ATOM 6666 C C . ARG A 1 868 ? -7.613 -34.693 28.407 1.00 85.62 868 ARG A C 1
ATOM 6668 O O . ARG A 1 868 ? -7.418 -33.480 28.380 1.00 85.62 868 ARG A O 1
ATOM 6675 N N . ASP A 1 869 ? -8.545 -35.268 29.158 1.00 81.25 869 ASP A N 1
ATOM 6676 C CA . ASP A 1 869 ? -9.457 -34.511 30.024 1.00 81.25 869 ASP A CA 1
ATOM 6677 C C . ASP A 1 869 ? -8.817 -34.117 31.369 1.00 81.25 869 ASP A C 1
ATOM 6679 O O . ASP A 1 869 ? -9.254 -33.163 32.009 1.00 81.25 869 ASP A O 1
ATOM 6683 N N . ASP A 1 870 ? -7.751 -34.813 31.780 1.00 84.31 870 ASP A N 1
ATOM 6684 C CA . ASP A 1 870 ? -7.079 -34.675 33.080 1.00 84.31 870 ASP A CA 1
ATOM 6685 C C . ASP A 1 870 ? -6.042 -33.537 33.152 1.00 84.31 870 ASP A C 1
ATOM 6687 O O . ASP A 1 870 ? -5.322 -33.411 34.141 1.00 84.31 870 ASP A O 1
ATOM 6691 N N . LEU A 1 871 ? -5.956 -32.699 32.115 1.00 84.50 871 LEU A N 1
ATOM 6692 C CA . LEU A 1 871 ? -5.048 -31.555 32.092 1.00 84.50 871 LEU A CA 1
ATOM 6693 C C . LEU A 1 871 ? -5.625 -30.340 32.823 1.00 84.50 871 LEU A C 1
ATOM 6695 O O . LEU A 1 871 ? -6.726 -29.860 32.518 1.00 84.50 871 LEU A O 1
ATOM 6699 N N . ASP A 1 872 ? -4.815 -29.810 33.737 1.00 86.81 872 ASP A N 1
ATOM 6700 C CA . ASP A 1 872 ? -4.942 -28.451 34.246 1.00 86.81 872 ASP A CA 1
ATOM 6701 C C . ASP A 1 872 ? -4.358 -27.480 33.211 1.00 86.81 872 ASP A C 1
ATOM 6703 O O . ASP A 1 872 ? -3.213 -27.620 32.776 1.00 86.81 872 ASP A O 1
ATOM 6707 N N . ILE A 1 873 ? -5.182 -26.543 32.750 1.00 90.75 873 ILE A N 1
ATOM 6708 C CA . ILE A 1 873 ? -4.876 -25.638 31.639 1.00 90.75 873 ILE A CA 1
ATOM 6709 C C . ILE A 1 873 ? -4.879 -24.227 32.207 1.00 90.75 873 ILE A C 1
ATOM 6711 O O . ILE A 1 873 ? -5.917 -23.728 32.642 1.00 90.75 873 ILE A O 1
ATOM 6715 N N . VAL A 1 874 ? -3.717 -23.577 32.193 1.00 91.38 874 VAL A N 1
ATOM 6716 C CA . VAL A 1 874 ? -3.538 -22.264 32.818 1.00 91.38 874 VAL A CA 1
ATOM 6717 C C . VAL A 1 874 ? -4.381 -21.214 32.096 1.00 91.38 874 VAL A C 1
ATOM 6719 O O . VAL A 1 874 ? -4.208 -20.963 30.902 1.00 91.38 874 VAL A O 1
ATOM 6722 N N . TRP A 1 875 ? -5.255 -20.532 32.834 1.00 93.19 875 TRP A N 1
ATOM 6723 C CA . TRP A 1 875 ? -5.978 -19.365 32.338 1.00 93.19 875 TRP A CA 1
ATOM 6724 C C . TRP A 1 875 ? -6.070 -18.256 33.388 1.00 93.19 875 TRP A C 1
ATOM 6726 O O . TRP A 1 875 ? -5.884 -18.481 34.582 1.00 93.19 875 TRP A O 1
ATOM 6736 N N . ARG A 1 876 ? -6.328 -17.027 32.930 1.00 92.38 876 ARG A N 1
ATOM 6737 C CA . ARG A 1 876 ? -6.481 -15.834 33.778 1.00 92.38 876 ARG A CA 1
ATOM 6738 C C . ARG A 1 876 ? -7.587 -14.925 33.257 1.00 92.38 876 ARG A C 1
ATOM 6740 O O . ARG A 1 876 ? -7.690 -14.704 32.053 1.00 92.38 876 ARG A O 1
ATOM 6747 N N . THR A 1 877 ? -8.387 -14.359 34.155 1.00 94.06 877 THR A N 1
ATOM 6748 C CA . THR A 1 877 ? -9.348 -13.305 33.799 1.00 94.06 877 THR A CA 1
ATOM 6749 C C . THR A 1 877 ? -8.616 -12.025 33.377 1.00 94.06 877 THR A C 1
ATOM 6751 O O . THR A 1 877 ? -7.537 -11.708 33.876 1.00 94.06 877 THR A O 1
ATOM 6754 N N . ILE A 1 878 ? -9.225 -11.301 32.444 1.00 93.88 878 ILE A N 1
ATOM 6755 C CA . ILE A 1 878 ? -8.843 -9.994 31.917 1.00 93.88 878 ILE A CA 1
ATOM 6756 C C . ILE A 1 878 ? -10.038 -9.064 32.120 1.00 93.88 878 ILE A C 1
ATOM 6758 O O . ILE A 1 878 ? -11.076 -9.224 31.475 1.00 93.88 878 ILE A O 1
ATOM 6762 N N . THR A 1 879 ? -9.895 -8.071 32.987 1.00 94.69 879 THR A N 1
ATOM 6763 C CA . THR A 1 879 ? -10.871 -6.987 33.154 1.00 94.69 879 THR A CA 1
ATOM 6764 C C . THR A 1 879 ? -10.426 -5.745 32.374 1.00 94.69 879 THR A C 1
ATOM 6766 O O . THR A 1 879 ? -9.364 -5.730 31.754 1.00 94.69 879 THR A O 1
ATOM 6769 N N . SER A 1 880 ? -11.197 -4.658 32.419 1.00 93.88 880 SER A N 1
ATOM 6770 C CA . SER A 1 880 ? -10.752 -3.351 31.909 1.00 93.88 880 SER A CA 1
ATOM 6771 C C . SER A 1 880 ? -9.585 -2.738 32.706 1.00 93.88 880 SER A C 1
ATOM 6773 O O . SER A 1 880 ? -8.852 -1.921 32.148 1.00 93.88 880 SER A O 1
ATOM 6775 N N . LEU A 1 881 ? -9.329 -3.159 33.956 1.00 94.44 881 LEU A N 1
ATOM 6776 C CA . LEU A 1 881 ? -8.099 -2.788 34.681 1.00 94.44 881 LEU A CA 1
ATOM 6777 C C . LEU A 1 881 ? -6.850 -3.424 34.065 1.00 94.44 881 LEU A C 1
ATOM 6779 O O . LEU A 1 881 ? -5.768 -2.861 34.187 1.00 94.44 881 LEU A O 1
ATOM 6783 N N . ASP A 1 882 ? -7.002 -4.550 33.368 1.00 93.00 882 ASP A N 1
ATOM 6784 C CA . ASP A 1 882 ? -5.899 -5.296 32.764 1.00 93.00 882 ASP A CA 1
ATOM 6785 C C . ASP A 1 882 ? -5.776 -5.014 31.259 1.00 93.00 882 ASP A C 1
ATOM 6787 O O . ASP A 1 882 ? -4.673 -4.859 30.734 1.00 93.00 882 ASP A O 1
ATOM 6791 N N . ARG A 1 883 ? -6.907 -5.007 30.533 1.00 90.56 883 ARG A N 1
ATOM 6792 C CA . ARG A 1 883 ? -6.966 -5.095 29.062 1.00 90.56 883 ARG A CA 1
ATOM 6793 C C . ARG A 1 883 ? -6.066 -4.042 28.403 1.00 90.56 883 ARG A C 1
ATOM 6795 O O . ARG A 1 883 ? -6.118 -2.867 28.755 1.00 90.56 883 ARG A O 1
ATOM 6802 N N . PHE A 1 884 ? -5.271 -4.484 27.428 1.00 92.25 884 PHE A N 1
ATOM 6803 C CA . PHE A 1 884 ? -4.245 -3.713 26.705 1.00 92.25 884 PHE A CA 1
ATOM 6804 C C . PHE A 1 884 ? -2.934 -3.398 27.469 1.00 92.25 884 PHE A C 1
ATOM 6806 O O . PHE A 1 884 ? -1.976 -2.965 26.829 1.00 92.25 884 PHE A O 1
ATOM 6813 N N . SER A 1 885 ? -2.841 -3.663 28.779 1.00 91.94 885 SER A N 1
ATOM 6814 C CA . SER A 1 885 ? -1.617 -3.468 29.581 1.00 91.94 885 SER A CA 1
ATOM 6815 C C . SER A 1 885 ? -0.502 -4.464 29.229 1.00 91.94 885 SER A C 1
ATOM 6817 O O . SER A 1 885 ? -0.763 -5.604 28.841 1.00 91.94 885 SER A O 1
ATOM 6819 N N . THR A 1 886 ? 0.755 -4.086 29.483 1.00 86.50 886 THR A N 1
ATOM 6820 C CA . THR A 1 886 ? 1.918 -4.999 29.522 1.00 86.50 886 THR A CA 1
ATOM 6821 C C . THR A 1 886 ? 1.953 -5.903 30.768 1.00 86.50 886 THR A C 1
ATOM 6823 O O . THR A 1 886 ? 2.908 -6.654 30.964 1.00 86.50 886 THR A O 1
ATOM 6826 N N . ARG A 1 887 ? 0.898 -5.909 31.593 1.00 84.75 887 ARG A N 1
ATOM 6827 C CA . ARG A 1 887 ? 0.708 -6.847 32.718 1.00 84.75 887 ARG A CA 1
ATOM 6828 C C . ARG A 1 887 ? -0.045 -8.142 32.342 1.00 84.75 887 ARG A C 1
ATOM 6830 O O . ARG A 1 887 ? -0.273 -8.981 33.222 1.00 84.75 887 ARG A O 1
ATOM 6837 N N . ILE A 1 888 ? -0.432 -8.335 31.068 1.00 74.69 888 ILE A N 1
ATOM 6838 C CA . ILE A 1 888 ? -1.111 -9.560 30.573 1.00 74.69 888 ILE A CA 1
ATOM 6839 C C . ILE A 1 888 ? -0.303 -10.376 29.576 1.00 74.69 888 ILE A C 1
ATOM 6841 O O . ILE A 1 888 ? -0.051 -9.864 28.461 1.00 74.69 888 ILE A O 1
#

InterPro domains:
  IPR003959 ATPase, AAA-type, core [PF00004] (344-483)
  IPR012337 Ribonuclease H-like superfamily [SSF53098] (633-793)
  IPR013520 Ribonuclease H-like domain [PF00929] (637-790)
  IPR013520 Ribonuclease H-like domain [SM00479] (637-799)
  IPR027417 P-loop containing nucleoside triphosphate hydrolase [G3DSA:3.40.50.300] (310-485)
  IPR027417 P-loop containing nucleoside triphosphate hydrolase [SSF52540] (318-513)
  IPR036397 Ribonuclease H superfamily [G3DSA:3.30.420.10] (637-799)

Organism: NCBI:txid3239388

Sequence (888 aa):
MSKASKPGKAGTVPETDVNMEPNVTLGDGADDDFDLPIVDEDIILSGAAADAADLEENFKNLPRILRVALLINQRSRNIHDRLVADIEMLRPGLPLTAKFATVDDAATALALAKDLDRCAVADDAPELRHLADCVRVLSLPMQTDLASSEDYRRVTRTLMAALTRLPADIDLQLAADIETFCVGWAMIPALQHRLPRYPRPGLVAAAEASNFGDLTATRRIEAAVETMRIRTEARVSSQRGEAEDIDERTAPRERVPPASATGLHQCVVAQLPVKEMKNTRLKDLLPQFEGVINKVVPLVTPPPLEQVRNALVLEFPYAKNVIDIVIADLVGRPTVLVRPILDLGEPGGGKSLFARRIAELLGVSCWRTDASRADSVFAGTDRRWSSAEPCHPFLAIARAGHANPMVLLDELEKAGGMSAGTRPDGVGRLWDCLLGLLESETSIRYPDPFFQSNVDLSHISYVATANSVAGLPRPLLDRFRVVTLALPSRDHLDALLPAVIAGLARDRGLDARWVAPLDRDEHAAIASSWKGARSAICASSSKSSYAIATPTRPGTETTIMYKPSNTPFGLPWRRPTNPLVKAPSEVPGSQEVDLSTDAETTETMARSLEATGNYKVLRRLVPRSTQPRSATDRIGLIIDLETTGLDTTRNEVLEIAAIKFGYAGDRITSIIDTFQGFQQPSAPIEPAITALTGITDTMVEGYHVDSTALEQFVANSHIVIAHNAAFDRKVAERHWPFFANCHWACSAMGIDWKAHGLAGARLAYLLSQCGLFHDAHRALDDCHAVLEILALDLPGTKQSGLAALLDRARRPQHRIWADGAPFALKDTLKQRGYRWNDGTDGRPKAWYVDADTVDAELDYLRKEIYRRDDLDIVWRTITSLDRFSTRI